Protein AF-0000000075637064 (afdb_homodimer)

Sequence (808 aa):
MSVENQYQNWENNEEIRLFREYLKIPSVHPDVNYDECVEFLRRQASSLDLPVEVYEVNPSKPIVIISWEGTDPSATSIILNSHMDVVPVYPERWTHPPFSAHMDAEGRIYARGSQDMKCVGMQFLGAIRAMKRDGVQLRRTLHVTFVPDEETGGTLGMKDFVGTERFRALNCGFAIDEGYASTDGTFRLCNGERTKRRVYFHISGTPGHGSLLLKDTAGEKARKLIDKLMDFRKSELKKLEDNPGLSLGEVTTVNLTMMSGGVQSNVVPPELMICFDIRVAPDIPVEEFEAQLERWCEESGGGIRLDYGDKDPVVAPTKLDDSNPFWAPFQAALDAMGVQVRIQTMPGNTDILFVRALGIPAVGFSPMNNTPVLLHDHDEYLQADVFLRGIEIYRKVFEGIANVMSVENQYQNWENNEEIRLFREYLKIPSVHPDVNYDECVEFLRRQASSLDLPVEVYEVNPSKPIVIISWEGTDPSATSIILNSHMDVVPVYPERWTHPPFSAHMDAEGRIYARGSQDMKCVGMQFLGAIRAMKRDGVQLRRTLHVTFVPDEETGGTLGMKDFVGTERFRALNCGFAIDEGYASTDGTFRLCNGERTKRRVYFHISGTPGHGSLLLKDTAGEKARKLIDKLMDFRKSELKKLEDNPGLSLGEVTTVNLTMMSGGVQSNVVPPELMICFDIRVAPDIPVEEFEAQLERWCEESGGGIRLDYGDKDPVVAPTKLDDSNPFWAPFQAALDAMGVQVRIQTMPGNTDILFVRALGIPAVGFSPMNNTPVLLHDHDEYLQADVFLRGIEIYRKVFEGIANV

Structure (mmCIF, N/CA/C/O backbone):
data_AF-0000000075637064-model_v1
#
loop_
_entity.id
_entity.type
_entity.pdbx_description
1 polymer 'N-acyl-aliphatic-L-amino acid amidohydrolase'
#
loop_
_atom_site.group_PDB
_atom_site.id
_atom_site.type_symbol
_atom_site.label_atom_id
_atom_site.label_alt_id
_atom_site.label_comp_id
_atom_site.label_asym_id
_atom_site.label_entity_id
_atom_site.label_seq_id
_atom_site.pdbx_PDB_ins_code
_atom_site.Cartn_x
_atom_site.Cartn_y
_atom_site.Cartn_z
_atom_site.occupancy
_atom_site.B_iso_or_equiv
_atom_site.auth_seq_id
_atom_site.auth_comp_id
_atom_site.auth_asym_id
_atom_site.auth_atom_id
_atom_site.pdbx_PDB_model_num
ATOM 1 N N . MET A 1 1 ? 27.109 44.406 8.609 1 58.16 1 MET A N 1
ATOM 2 C CA . MET A 1 1 ? 27.594 43.438 9.57 1 58.16 1 MET A CA 1
ATOM 3 C C . MET A 1 1 ? 28.016 42.156 8.867 1 58.16 1 MET A C 1
ATOM 5 O O . MET A 1 1 ? 27.344 41.688 7.941 1 58.16 1 MET A O 1
ATOM 9 N N . SER A 1 2 ? 29.141 41.594 9.016 1 72.19 2 SER A N 1
ATOM 10 C CA . SER A 1 2 ? 29.625 40.375 8.344 1 72.19 2 SER A CA 1
ATOM 11 C C . SER A 1 2 ? 28.688 39.188 8.602 1 72.19 2 SER A C 1
ATOM 13 O O . SER A 1 2 ? 27.969 39.188 9.594 1 72.19 2 SER A O 1
ATOM 15 N N . VAL A 1 3 ? 28.562 38.438 7.594 1 69.5 3 VAL A N 1
ATOM 16 C CA . VAL A 1 3 ? 27.766 37.219 7.688 1 69.5 3 VAL A CA 1
ATOM 17 C C . VAL A 1 3 ? 28.141 36.469 8.961 1 69.5 3 VAL A C 1
ATOM 19 O O . VAL A 1 3 ? 27.266 35.906 9.633 1 69.5 3 VAL A O 1
ATOM 22 N N . GLU A 1 4 ? 29.328 36.438 9.234 1 78.12 4 GLU A N 1
ATOM 23 C CA . GLU A 1 4 ? 29.812 35.75 10.43 1 78.12 4 GLU A CA 1
ATOM 24 C C . GLU A 1 4 ? 29.328 36.438 11.703 1 78.12 4 GLU A C 1
ATOM 26 O O . GLU A 1 4 ? 28.984 35.781 12.68 1 78.12 4 GLU A O 1
ATOM 31 N N . ASN A 1 5 ? 29.328 37.656 11.602 1 85.06 5 ASN A N 1
ATOM 32 C CA . ASN A 1 5 ? 28.844 38.406 12.758 1 85.06 5 ASN A CA 1
ATOM 33 C C . ASN A 1 5 ? 27.359 38.219 12.992 1 85.06 5 ASN A C 1
ATOM 35 O O . ASN A 1 5 ? 26.906 38.062 14.125 1 85.06 5 ASN A O 1
ATOM 39 N N . GLN A 1 6 ? 26.703 38.125 11.953 1 90.81 6 GLN A N 1
ATOM 40 C CA . GLN A 1 6 ? 25.266 37.906 12.078 1 90.81 6 GLN A CA 1
ATOM 41 C C . GLN A 1 6 ? 24.953 36.531 12.617 1 90.81 6 GLN A C 1
ATOM 43 O O . GLN A 1 6 ? 24.062 36.344 13.453 1 90.81 6 GLN A O 1
ATOM 48 N N . TYR A 1 7 ? 25.703 35.562 12.148 1 93.12 7 TYR A N 1
ATOM 49 C CA . TYR A 1 7 ? 25.531 34.219 12.641 1 93.12 7 TYR A CA 1
ATOM 50 C C . TYR A 1 7 ? 25.75 34.125 14.141 1 93.12 7 TYR A C 1
ATOM 52 O O . TYR A 1 7 ? 25 33.469 14.859 1 93.12 7 TYR A O 1
ATOM 60 N N . GLN A 1 8 ? 26.75 34.719 14.57 1 93.88 8 GLN A N 1
ATOM 61 C CA . GLN A 1 8 ? 27.078 34.719 15.992 1 93.88 8 GLN A CA 1
ATOM 62 C C . GLN A 1 8 ? 25.984 35.406 16.797 1 93.88 8 GLN A C 1
ATOM 64 O O . GLN A 1 8 ? 25.672 35 17.922 1 93.88 8 GLN A O 1
ATOM 69 N N . ASN A 1 9 ? 25.453 36.438 16.234 1 95.75 9 ASN A N 1
ATOM 70 C CA . ASN A 1 9 ? 24.344 37.125 16.891 1 95.75 9 ASN A CA 1
ATOM 71 C C . ASN A 1 9 ? 23.156 36.188 17.078 1 95.75 9 ASN A C 1
ATOM 73 O O . ASN A 1 9 ? 22.516 36.156 18.125 1 95.75 9 ASN A O 1
ATOM 77 N N . TRP A 1 10 ? 22.859 35.438 16.062 1 96.56 10 TRP A N 1
ATOM 78 C CA . TRP A 1 10 ? 21.75 34.469 16.156 1 96.56 10 TRP A CA 1
ATOM 79 C C . TRP A 1 10 ? 22.062 33.375 17.156 1 96.56 10 TRP A C 1
ATOM 81 O O . TRP A 1 10 ? 21.219 33 17.969 1 96.56 10 TRP A O 1
ATOM 91 N N . GLU A 1 11 ? 23.25 32.875 17.062 1 95 11 GLU A N 1
ATOM 92 C CA . GLU A 1 11 ? 23.672 31.812 17.953 1 95 11 GLU A CA 1
ATOM 93 C C . GLU A 1 11 ? 23.594 32.219 19.406 1 95 11 GLU A C 1
ATOM 95 O O . GLU A 1 11 ? 23.297 31.406 20.281 1 95 11 GLU A O 1
ATOM 100 N N . ASN A 1 12 ? 23.844 33.469 19.625 1 96.38 12 ASN A N 1
ATOM 101 C CA . ASN A 1 12 ? 23.891 33.969 21 1 96.38 12 ASN A CA 1
ATOM 102 C C . ASN A 1 12 ? 22.531 34.531 21.453 1 96.38 12 ASN A C 1
ATOM 104 O O . ASN A 1 12 ? 22.359 34.875 22.625 1 96.38 12 ASN A O 1
ATOM 108 N N . ASN A 1 13 ? 21.625 34.594 20.578 1 98 13 ASN A N 1
ATOM 109 C CA . ASN A 1 13 ? 20.297 35.094 20.938 1 98 13 ASN A CA 1
ATOM 110 C C . ASN A 1 13 ? 19.531 34.062 21.766 1 98 13 ASN A C 1
ATOM 112 O O . ASN A 1 13 ? 19.359 32.906 21.359 1 98 13 ASN A O 1
ATOM 116 N N . GLU A 1 14 ? 19.016 34.438 22.891 1 98.12 14 GLU A N 1
ATOM 117 C CA . GLU A 1 14 ? 18.391 33.531 23.844 1 98.12 14 GLU A CA 1
ATOM 118 C C . GLU A 1 14 ? 17.109 32.906 23.266 1 98.12 14 GLU A C 1
ATOM 120 O O . GLU A 1 14 ? 16.828 31.734 23.484 1 98.12 14 GLU A O 1
ATOM 125 N N . GLU A 1 15 ? 16.328 33.719 22.609 1 98.62 15 GLU A N 1
ATOM 126 C CA . GLU A 1 15 ? 15.086 33.219 22.031 1 98.62 15 GLU A CA 1
ATOM 127 C C . GLU A 1 15 ? 15.367 32.125 20.984 1 98.62 15 GLU A C 1
ATOM 129 O O . GLU A 1 15 ? 14.625 31.156 20.875 1 98.62 15 GLU A O 1
ATOM 134 N N . ILE A 1 16 ? 16.406 32.344 20.156 1 98.75 16 ILE A N 1
ATOM 135 C CA . ILE A 1 16 ? 16.781 31.359 19.156 1 98.75 16 ILE A CA 1
ATOM 136 C C . ILE A 1 16 ? 17.281 30.078 19.844 1 98.75 16 ILE A C 1
ATOM 138 O O . ILE A 1 16 ? 16.969 28.969 19.406 1 98.75 16 ILE A O 1
ATOM 142 N N . ARG A 1 17 ? 18 30.234 20.891 1 98.56 17 ARG A N 1
ATOM 143 C CA . ARG A 1 17 ? 18.5 29.078 21.641 1 98.56 17 ARG A CA 1
ATOM 144 C C . ARG A 1 17 ? 17.359 28.25 22.203 1 98.56 17 ARG A C 1
ATOM 146 O O . ARG A 1 17 ? 17.359 27.016 22.094 1 98.56 17 ARG A O 1
ATOM 153 N N . LEU A 1 18 ? 16.422 28.906 22.781 1 98.75 18 LEU A N 1
ATOM 154 C CA . LEU A 1 18 ? 15.266 28.219 23.344 1 98.75 18 LEU A CA 1
ATOM 155 C C . LEU A 1 18 ? 14.461 27.516 22.25 1 98.75 18 LEU A C 1
ATOM 157 O O . LEU A 1 18 ? 14.008 26.391 22.438 1 98.75 18 LEU A O 1
ATOM 161 N N . PHE A 1 19 ? 14.297 28.266 21.156 1 98.75 19 PHE A N 1
ATOM 162 C CA . PHE A 1 19 ? 13.578 27.703 20.016 1 98.75 19 PHE A CA 1
ATOM 163 C C . PHE A 1 19 ? 14.258 26.438 19.531 1 98.75 19 PHE A C 1
ATOM 165 O O . PHE A 1 19 ? 13.602 25.406 19.344 1 98.75 19 PHE A O 1
ATOM 172 N N . ARG A 1 20 ? 15.523 26.438 19.328 1 98.88 20 ARG A N 1
ATOM 173 C CA . ARG A 1 20 ? 16.281 25.297 18.844 1 98.88 20 ARG A CA 1
ATOM 174 C C . ARG A 1 20 ? 16.234 24.141 19.844 1 98.88 20 ARG A C 1
ATOM 176 O O . ARG A 1 20 ? 16.172 22.969 19.453 1 98.88 20 ARG A O 1
ATOM 183 N N . GLU A 1 21 ? 16.297 24.469 21.125 1 98.88 21 GLU A N 1
ATOM 184 C CA . GLU A 1 21 ? 16.188 23.422 22.141 1 98.88 21 GLU A CA 1
ATOM 185 C C . GLU A 1 21 ? 14.867 22.672 22.016 1 98.88 21 GLU A C 1
ATOM 187 O O . GLU A 1 21 ? 14.836 21.453 22.094 1 98.88 21 GLU A O 1
ATOM 192 N N . TYR A 1 22 ? 13.781 23.406 21.859 1 98.88 22 TYR A N 1
ATOM 193 C CA . TYR A 1 22 ? 12.461 22.812 21.734 1 98.88 22 TYR A CA 1
ATOM 194 C C . TYR A 1 22 ? 12.375 21.953 20.469 1 98.88 22 TYR A C 1
ATOM 196 O O . TYR A 1 22 ? 11.797 20.859 20.5 1 98.88 22 TYR A O 1
ATOM 204 N N . LEU A 1 23 ? 12.977 22.406 19.375 1 98.88 23 LEU A N 1
ATOM 205 C CA . LEU A 1 23 ? 12.953 21.719 18.094 1 98.88 23 LEU A CA 1
ATOM 206 C C . LEU A 1 23 ? 13.688 20.391 18.188 1 98.88 23 LEU A C 1
ATOM 208 O O . LEU A 1 23 ? 13.391 19.453 17.422 1 98.88 23 LEU A O 1
ATOM 212 N N . LYS A 1 24 ? 14.602 20.234 19.062 1 98.81 24 LYS A N 1
ATOM 213 C CA . LYS A 1 24 ? 15.406 19.031 19.188 1 98.81 24 LYS A CA 1
ATOM 214 C C . LYS A 1 24 ? 14.617 17.906 19.859 1 98.81 24 LYS A C 1
ATOM 216 O O . LYS A 1 24 ? 15.039 16.75 19.844 1 98.81 24 LYS A O 1
ATOM 221 N N . ILE A 1 25 ? 13.461 18.219 20.438 1 98.75 25 ILE A N 1
ATOM 222 C CA . ILE A 1 25 ? 12.609 17.219 21.047 1 98.75 25 ILE A CA 1
ATOM 223 C C . ILE A 1 25 ? 11.758 16.531 19.984 1 98.75 25 ILE A C 1
ATOM 225 O O . ILE A 1 25 ? 10.875 17.156 19.391 1 98.75 25 ILE A O 1
ATOM 229 N N . PRO A 1 26 ? 11.914 15.281 19.672 1 98 26 PRO A N 1
ATOM 230 C CA . PRO A 1 26 ? 11.188 14.602 18.609 1 98 26 PRO A CA 1
ATOM 231 C C . PRO A 1 26 ? 9.812 14.094 19.062 1 98 26 PRO A C 1
ATOM 233 O O . PRO A 1 26 ? 9.625 12.891 19.234 1 98 26 PRO A O 1
ATOM 236 N N . SER A 1 27 ? 8.844 14.883 19.172 1 98.44 27 SER A N 1
ATOM 237 C CA . SER A 1 27 ? 7.469 14.492 19.484 1 98.44 27 SER A CA 1
ATOM 238 C C . SER A 1 27 ? 6.73 14.008 18.25 1 98.44 27 SER A C 1
ATOM 240 O O . SER A 1 27 ? 5.707 14.578 17.859 1 98.44 27 SER A O 1
ATOM 242 N N . VAL A 1 28 ? 7.121 12.969 17.672 1 98 28 VAL A N 1
ATOM 243 C CA . VAL A 1 28 ? 6.773 12.539 16.312 1 98 28 VAL A CA 1
ATOM 244 C C . VAL A 1 28 ? 5.742 11.414 16.375 1 98 28 VAL A C 1
ATOM 246 O O . VAL A 1 28 ? 5.836 10.523 17.219 1 98 28 VAL A O 1
ATOM 249 N N . HIS A 1 29 ? 4.746 11.523 15.555 1 96.88 29 HIS A N 1
ATOM 250 C CA . HIS A 1 29 ? 3.799 10.422 15.383 1 96.88 29 HIS A CA 1
ATOM 251 C C . HIS A 1 29 ? 4.465 9.227 14.711 1 96.88 29 HIS A C 1
ATOM 253 O O . HIS A 1 29 ? 5.441 9.383 13.977 1 96.88 29 HIS A O 1
ATOM 259 N N . PRO A 1 30 ? 3.934 7.988 14.945 1 94.25 30 PRO A N 1
ATOM 260 C CA . PRO A 1 30 ? 2.688 7.645 15.641 1 94.25 30 PRO A CA 1
ATOM 261 C C . PRO A 1 30 ? 2.883 7.43 17.141 1 94.25 30 PRO A C 1
ATOM 263 O O . PRO A 1 30 ? 1.906 7.387 17.891 1 94.25 30 PRO A O 1
ATOM 266 N N . ASP A 1 31 ? 4.059 7.227 17.578 1 93.81 31 ASP A N 1
ATOM 267 C CA . ASP A 1 31 ? 4.332 6.949 18.984 1 93.81 31 ASP A CA 1
ATOM 268 C C . ASP A 1 31 ? 4.922 8.172 19.688 1 93.81 31 ASP A C 1
ATOM 270 O O . ASP A 1 31 ? 6.062 8.133 20.141 1 93.81 31 ASP A O 1
ATOM 274 N N . VAL A 1 32 ? 4.133 9.133 19.891 1 97.19 32 VAL A N 1
ATOM 275 C CA . VAL A 1 32 ? 4.598 10.406 20.422 1 97.19 32 VAL A CA 1
ATOM 276 C C . VAL A 1 32 ? 4.875 10.281 21.922 1 97.19 32 VAL A C 1
ATOM 278 O O . VAL A 1 32 ? 4.035 9.781 22.672 1 97.19 32 VAL A O 1
ATOM 281 N N . ASN A 1 33 ? 6.012 10.609 22.375 1 97.56 33 ASN A N 1
ATOM 282 C CA . ASN A 1 33 ? 6.352 10.852 23.766 1 97.56 33 ASN A CA 1
ATOM 283 C C . ASN A 1 33 ? 6.441 12.344 24.078 1 97.56 33 ASN A C 1
ATOM 285 O O . ASN A 1 33 ? 7.383 13.016 23.656 1 97.56 33 ASN A O 1
ATOM 289 N N . TYR A 1 34 ? 5.523 12.867 24.875 1 98.56 34 TYR A N 1
ATOM 290 C CA . TYR A 1 34 ? 5.418 14.297 25.125 1 98.56 34 TYR A CA 1
ATOM 291 C C . TYR A 1 34 ? 6.234 14.688 26.359 1 98.56 34 TYR A C 1
ATOM 293 O O . TYR A 1 34 ? 6.305 15.867 26.703 1 98.56 34 TYR A O 1
ATOM 301 N N . ASP A 1 35 ? 6.887 13.773 27.031 1 98.44 35 ASP A N 1
ATOM 302 C CA . ASP A 1 35 ? 7.516 14.016 28.328 1 98.44 35 ASP A CA 1
ATOM 303 C C . ASP A 1 35 ? 8.539 15.148 28.234 1 98.44 35 ASP A C 1
ATOM 305 O O . ASP A 1 35 ? 8.547 16.062 29.062 1 98.44 35 ASP A O 1
ATOM 309 N N . GLU A 1 36 ? 9.336 15.023 27.281 1 98.75 36 GLU A N 1
ATOM 310 C CA . GLU A 1 36 ? 10.391 16.016 27.156 1 98.75 36 GLU A CA 1
ATOM 311 C C . GLU A 1 36 ? 9.812 17.391 26.797 1 98.75 36 GLU A C 1
ATOM 313 O O . GLU A 1 36 ? 10.352 18.422 27.219 1 98.75 36 GLU A O 1
ATOM 318 N N . CYS A 1 37 ? 8.742 17.422 25.984 1 98.88 37 CYS A N 1
ATOM 319 C CA . CYS A 1 37 ? 8.07 18.688 25.719 1 98.88 37 CYS A CA 1
ATOM 320 C C . CYS A 1 37 ? 7.551 19.312 27.016 1 98.88 37 CYS A C 1
ATOM 322 O O . CYS A 1 37 ? 7.754 20.5 27.25 1 98.88 37 CYS A O 1
ATOM 324 N N . VAL A 1 38 ? 6.887 18.516 27.812 1 98.88 38 VAL A N 1
ATOM 325 C CA . VAL A 1 38 ? 6.293 18.984 29.047 1 98.88 38 VAL A CA 1
ATOM 326 C C . VAL A 1 38 ? 7.383 19.516 29.969 1 98.88 38 VAL A C 1
ATOM 328 O O . VAL A 1 38 ? 7.227 20.594 30.562 1 98.88 38 VAL A O 1
ATOM 331 N N . GLU A 1 39 ? 8.438 18.781 30.094 1 98.88 39 GLU A N 1
ATOM 332 C CA . GLU A 1 39 ? 9.555 19.219 30.938 1 98.88 39 GLU A CA 1
ATOM 333 C C . GLU A 1 39 ? 10.117 20.547 30.453 1 98.88 39 GLU A C 1
ATOM 335 O O . GLU A 1 39 ? 10.383 21.438 31.25 1 98.88 39 GLU A O 1
ATOM 340 N N . PHE A 1 40 ? 10.336 20.594 29.203 1 98.88 40 PHE A N 1
ATOM 341 C CA . PHE A 1 40 ? 10.828 21.828 28.594 1 98.88 40 PHE A CA 1
ATOM 342 C C . PHE A 1 40 ? 9.906 23 28.906 1 98.88 40 PHE A C 1
ATOM 344 O O . PHE A 1 40 ? 10.359 24.062 29.328 1 98.88 40 PHE A O 1
ATOM 351 N N . LEU A 1 41 ? 8.633 22.828 28.734 1 98.94 41 LEU A N 1
ATOM 352 C CA . LEU A 1 41 ? 7.648 23.891 28.922 1 98.94 41 LEU A CA 1
ATOM 353 C C . LEU A 1 41 ? 7.535 24.281 30.391 1 98.94 41 LEU A C 1
ATOM 355 O O . LEU A 1 41 ? 7.309 25.453 30.719 1 98.94 41 LEU A O 1
ATOM 359 N N . ARG A 1 42 ? 7.652 23.312 31.281 1 98.81 42 ARG A N 1
ATOM 360 C CA . ARG A 1 42 ? 7.707 23.625 32.688 1 98.81 42 ARG A CA 1
ATOM 361 C C . ARG A 1 42 ? 8.883 24.547 33.031 1 98.81 42 ARG A C 1
ATOM 363 O O . ARG A 1 42 ? 8.742 25.484 33.812 1 98.81 42 ARG A O 1
ATOM 370 N N . ARG A 1 43 ? 9.984 24.234 32.438 1 98.81 43 ARG A N 1
ATOM 371 C CA . ARG A 1 43 ? 11.156 25.078 32.625 1 98.81 43 ARG A CA 1
ATOM 372 C C . ARG A 1 43 ? 10.914 26.484 32.094 1 98.81 43 ARG A C 1
ATOM 374 O O . ARG A 1 43 ? 11.336 27.469 32.688 1 98.81 43 ARG A O 1
ATOM 381 N N . GLN A 1 44 ? 10.281 26.578 30.953 1 98.75 44 GLN A N 1
ATOM 382 C CA . GLN A 1 44 ? 9.953 27.891 30.391 1 98.75 44 GLN A CA 1
ATOM 383 C C . GLN A 1 44 ? 9.055 28.672 31.344 1 98.75 44 GLN A C 1
ATOM 385 O O . GLN A 1 44 ? 9.289 29.859 31.578 1 98.75 44 GLN A O 1
ATOM 390 N N . ALA A 1 45 ? 8 28.062 31.812 1 98.81 45 ALA A N 1
ATOM 391 C CA . ALA A 1 45 ? 7.086 28.703 32.75 1 98.81 45 ALA A CA 1
ATOM 392 C C . ALA A 1 45 ? 7.824 29.203 34 1 98.81 45 ALA A C 1
ATOM 394 O O . ALA A 1 45 ? 7.605 30.312 34.438 1 98.81 45 ALA A O 1
ATOM 395 N N . SER A 1 46 ? 8.672 28.328 34.531 1 98.56 46 SER A N 1
ATOM 396 C CA . SER A 1 46 ? 9.461 28.688 35.688 1 98.56 46 SER A CA 1
ATOM 397 C C . SER A 1 46 ? 10.344 29.891 35.438 1 98.56 46 SER A C 1
ATOM 399 O O . SER A 1 46 ? 10.422 30.812 36.25 1 98.56 46 SER A O 1
ATOM 401 N N . SER A 1 47 ? 11.008 29.859 34.312 1 98.19 47 SER A N 1
ATOM 402 C CA . SER A 1 47 ? 11.898 30.953 33.969 1 98.19 47 SER A CA 1
ATOM 403 C C . SER A 1 47 ? 11.133 32.25 33.812 1 98.19 47 SER A C 1
ATOM 405 O O . SER A 1 47 ? 11.703 33.344 34 1 98.19 47 SER A O 1
ATOM 407 N N . LEU A 1 48 ? 9.844 32.219 33.562 1 98.25 48 LEU A N 1
ATOM 408 C CA . LEU A 1 48 ? 9 33.375 33.406 1 98.25 48 LEU A CA 1
ATOM 409 C C . LEU A 1 48 ? 8.266 33.719 34.688 1 98.25 48 LEU A C 1
ATOM 411 O O . LEU A 1 48 ? 7.555 34.719 34.75 1 98.25 48 LEU A O 1
ATOM 415 N N . ASP A 1 49 ? 8.445 32.938 35.688 1 98.25 49 ASP A N 1
ATOM 416 C CA . ASP A 1 49 ? 7.707 33.031 36.938 1 98.25 49 ASP A CA 1
ATOM 417 C C . ASP A 1 49 ? 6.199 33.062 36.688 1 98.25 49 ASP A C 1
ATOM 419 O O . ASP A 1 49 ? 5.496 33.938 37.156 1 98.25 49 ASP A O 1
ATOM 423 N N . LEU A 1 50 ? 5.77 32.125 35.906 1 98.69 50 LEU A N 1
ATOM 424 C CA . LEU A 1 50 ? 4.352 31.984 35.594 1 98.69 50 LEU A CA 1
ATOM 425 C C . LEU A 1 50 ? 3.844 30.625 36.062 1 98.69 50 LEU A C 1
ATOM 427 O O . LEU A 1 50 ? 4.566 29.625 35.969 1 98.69 50 LEU A O 1
ATOM 431 N N . PRO A 1 51 ? 2.611 30.609 36.531 1 98.5 51 PRO A N 1
ATOM 432 C CA . PRO A 1 51 ? 2.043 29.312 36.844 1 98.5 51 PRO A CA 1
ATOM 433 C C . PRO A 1 51 ? 1.862 28.406 35.625 1 98.5 51 PRO A C 1
ATOM 435 O O . PRO A 1 51 ? 1.514 28.891 34.562 1 98.5 51 PRO A O 1
ATOM 438 N N . VAL A 1 52 ? 2.107 27.094 35.844 1 98.62 52 VAL A N 1
ATOM 439 C CA . VAL A 1 52 ? 1.952 26.094 34.781 1 98.62 52 VAL A CA 1
ATOM 440 C C . VAL A 1 52 ? 1.155 24.906 35.312 1 98.62 52 VAL A C 1
ATOM 442 O O . VAL A 1 52 ? 1.327 24.5 36.469 1 98.62 52 VAL A O 1
ATOM 445 N N . GLU A 1 53 ? 0.261 24.516 34.531 1 98.56 53 GLU A N 1
ATOM 446 C CA . GLU A 1 53 ? -0.542 23.328 34.812 1 98.56 53 GLU A CA 1
ATOM 447 C C . GLU A 1 53 ? -0.445 22.328 33.656 1 98.56 53 GLU A C 1
ATOM 449 O O . GLU A 1 53 ? -0.434 22.703 32.5 1 98.56 53 GLU A O 1
ATOM 454 N N . VAL A 1 54 ? -0.29 21.031 34.031 1 98.5 54 VAL A N 1
ATOM 455 C CA . VAL A 1 54 ? -0.376 19.953 33.031 1 98.5 54 VAL A CA 1
ATOM 456 C C . VAL A 1 54 ? -1.675 19.188 33.25 1 98.5 54 VAL A C 1
ATOM 458 O O . VAL A 1 54 ? -1.874 18.547 34.281 1 98.5 54 VAL A O 1
ATOM 461 N N . TYR A 1 55 ? -2.539 19.266 32.281 1 97.69 55 TYR A N 1
ATOM 462 C CA . TYR A 1 55 ? -3.871 18.672 32.344 1 97.69 55 TYR A CA 1
ATOM 463 C C . TYR A 1 55 ? -4 17.547 31.312 1 97.69 55 TYR A C 1
ATOM 465 O O . TYR A 1 55 ? -3.496 17.656 30.188 1 97.69 55 TYR A O 1
ATOM 473 N N . GLU A 1 56 ? -4.539 16.406 31.719 1 97.25 56 GLU A N 1
ATOM 474 C CA . GLU A 1 56 ? -4.758 15.289 30.797 1 97.25 56 GLU A CA 1
ATOM 475 C C . GLU A 1 56 ? -6.234 14.922 30.719 1 97.25 56 GLU A C 1
ATOM 477 O O . GLU A 1 56 ? -6.824 14.484 31.719 1 97.25 56 GLU A O 1
ATOM 482 N N . VAL A 1 57 ? -6.828 15.195 29.578 1 97.31 57 VAL A N 1
ATOM 483 C CA . VAL A 1 57 ? -8.164 14.672 29.312 1 97.31 57 VAL A CA 1
ATOM 484 C C . VAL A 1 57 ? -8.078 13.188 28.953 1 97.31 57 VAL A C 1
ATOM 486 O O . VAL A 1 57 ? -8.875 12.375 29.438 1 97.31 57 VAL A O 1
ATOM 489 N N . ASN A 1 58 ? -7.148 12.82 28.078 1 97.38 58 ASN A N 1
ATOM 490 C CA . ASN A 1 58 ? -6.84 11.453 27.672 1 97.38 58 ASN A CA 1
ATOM 491 C C . ASN A 1 58 ? -5.461 11.023 28.156 1 97.38 58 ASN A C 1
ATOM 493 O O . ASN A 1 58 ? -4.539 11.836 28.234 1 97.38 58 ASN A O 1
ATOM 497 N N . PRO A 1 59 ? -5.289 9.742 28.453 1 96.88 59 PRO A N 1
ATOM 498 C CA . PRO A 1 59 ? -3.996 9.266 28.953 1 96.88 59 PRO A CA 1
ATOM 499 C C . PRO A 1 59 ? -2.854 9.531 27.984 1 96.88 59 PRO A C 1
ATOM 501 O O . PRO A 1 59 ? -2.998 9.289 26.781 1 96.88 59 PRO A O 1
ATOM 504 N N . SER A 1 60 ? -1.728 10.031 28.5 1 96.81 60 SER A N 1
ATOM 505 C CA . SER A 1 60 ? -0.487 10.258 27.766 1 96.81 60 SER A CA 1
ATOM 506 C C . SER A 1 60 ? -0.656 11.344 26.719 1 96.81 60 SER A C 1
ATOM 508 O O . SER A 1 60 ? 0.077 11.367 25.719 1 96.81 60 SER A O 1
ATOM 510 N N . LYS A 1 61 ? -1.685 12.078 26.875 1 98.25 61 LYS A N 1
ATOM 511 C CA . LYS A 1 61 ? -1.94 13.234 26.031 1 98.25 61 LYS A CA 1
ATOM 512 C C . LYS A 1 61 ? -2.006 14.516 26.844 1 98.25 61 LYS A C 1
ATOM 514 O O . LYS A 1 61 ? -3.078 15.102 27.016 1 98.25 61 LYS A O 1
ATOM 519 N N . PRO A 1 62 ? -0.844 14.992 27.266 1 98.75 62 PRO A N 1
ATOM 520 C CA . PRO A 1 62 ? -0.83 16.141 28.188 1 98.75 62 PRO A CA 1
ATOM 521 C C . PRO A 1 62 ? -1.17 17.453 27.484 1 98.75 62 PRO A C 1
ATOM 523 O O . PRO A 1 62 ? -0.763 17.672 26.328 1 98.75 62 PRO A O 1
ATOM 526 N N . ILE A 1 63 ? -1.914 18.281 28.156 1 98.81 63 ILE A N 1
ATOM 527 C CA . ILE A 1 63 ? -2.146 19.672 27.812 1 98.81 63 ILE A CA 1
ATOM 528 C C . ILE A 1 63 ? -1.442 20.578 28.828 1 98.81 63 ILE A C 1
ATOM 530 O O . ILE A 1 63 ? -1.752 20.547 30.016 1 98.81 63 ILE A O 1
ATOM 534 N N . VAL A 1 64 ? -0.479 21.328 28.375 1 98.94 64 VAL A N 1
ATOM 535 C CA . VAL A 1 64 ? 0.25 22.25 29.234 1 98.94 64 VAL A CA 1
ATOM 536 C C . VAL A 1 64 ? -0.374 23.641 29.141 1 98.94 64 VAL A C 1
ATOM 538 O O . VAL A 1 64 ? -0.572 24.172 28.047 1 98.94 64 VAL A O 1
ATOM 541 N N . ILE A 1 65 ? -0.706 24.234 30.266 1 98.88 65 ILE A N 1
ATOM 542 C CA . ILE A 1 65 ? -1.297 25.562 30.328 1 98.88 65 ILE A CA 1
ATOM 543 C C . ILE A 1 65 ? -0.391 26.5 31.141 1 98.88 65 ILE A C 1
ATOM 545 O O . ILE A 1 65 ? -0.165 26.266 32.312 1 98.88 65 ILE A O 1
ATOM 549 N N . ILE A 1 66 ? 0.177 27.484 30.5 1 98.94 66 ILE A N 1
ATOM 550 C CA . ILE A 1 66 ? 0.942 28.531 31.156 1 98.94 66 ILE A CA 1
ATOM 551 C C . ILE A 1 66 ? 0.127 29.828 31.172 1 98.94 66 ILE A C 1
ATOM 553 O O . ILE A 1 66 ? -0.275 30.328 30.109 1 98.94 66 ILE A O 1
ATOM 557 N N . SER A 1 67 ? -0.091 30.422 32.344 1 98.81 67 SER A N 1
ATOM 558 C CA . SER A 1 67 ? -1.013 31.547 32.438 1 98.81 67 SER A CA 1
ATOM 559 C C . SER A 1 67 ? -0.293 32.812 32.938 1 98.81 67 SER A C 1
ATOM 561 O O . SER A 1 67 ? 0.552 32.75 33.812 1 98.81 67 SER A O 1
ATOM 563 N N . TRP A 1 68 ? -0.529 33.875 32.281 1 98.81 68 TRP A N 1
ATOM 564 C CA . TRP A 1 68 ? -0.13 35.219 32.688 1 98.81 68 TRP A CA 1
ATOM 565 C C . TRP A 1 68 ? -1.349 36.062 33.062 1 98.81 68 TRP A C 1
ATOM 567 O O . TRP A 1 68 ? -2.02 36.594 32.188 1 98.81 68 TRP A O 1
ATOM 577 N N . GLU A 1 69 ? -1.602 36.156 34.375 1 98.25 69 GLU A N 1
ATOM 578 C CA . GLU A 1 69 ? -2.814 36.781 34.875 1 98.25 69 GLU A CA 1
ATOM 579 C C . GLU A 1 69 ? -2.826 38.281 34.562 1 98.25 69 GLU A C 1
ATOM 581 O O . GLU A 1 69 ? -1.82 38.969 34.75 1 98.25 69 GLU A O 1
ATOM 586 N N . GLY A 1 70 ? -3.951 38.75 34.031 1 98.12 70 GLY A N 1
ATOM 587 C CA . GLY A 1 70 ? -4.129 40.188 33.781 1 98.12 70 GLY A CA 1
ATOM 588 C C . GLY A 1 70 ? -4.555 40.969 35 1 98.12 70 GLY A C 1
ATOM 589 O O . GLY A 1 70 ? -4.77 40.375 36.062 1 98.12 70 GLY A O 1
ATOM 590 N N . THR A 1 71 ? -4.676 42.312 34.812 1 98.25 71 THR A N 1
ATOM 591 C CA . THR A 1 71 ? -5.066 43.188 35.906 1 98.25 71 THR A CA 1
ATOM 592 C C . THR A 1 71 ? -6.562 43.062 36.188 1 98.25 71 THR A C 1
ATOM 594 O O . THR A 1 71 ? -7.023 43.438 37.25 1 98.25 71 THR A O 1
ATOM 597 N N . ASP A 1 72 ? -7.371 42.5 35.25 1 98.19 72 ASP A N 1
ATOM 598 C CA . ASP A 1 72 ? -8.781 42.188 35.438 1 98.19 72 ASP A CA 1
ATOM 599 C C . ASP A 1 72 ? -9.047 40.719 35.188 1 98.19 72 ASP A C 1
ATOM 601 O O . ASP A 1 72 ? -9.555 40.344 34.125 1 98.19 72 ASP A O 1
ATOM 605 N N . PRO A 1 73 ? -8.844 39.938 36.125 1 95 73 PRO A N 1
ATOM 606 C CA . PRO A 1 73 ? -8.969 38.469 35.938 1 95 73 PRO A CA 1
ATOM 607 C C . PRO A 1 73 ? -10.398 38.031 35.625 1 95 73 PRO A C 1
ATOM 609 O O . PRO A 1 73 ? -10.633 36.906 35.219 1 95 73 PRO A O 1
ATOM 612 N N . SER A 1 74 ? -11.312 38.906 35.812 1 96.69 74 SER A N 1
ATOM 613 C CA . SER A 1 74 ? -12.703 38.594 35.531 1 96.69 74 SER A CA 1
ATOM 614 C C . SER A 1 74 ? -13.039 38.781 34.062 1 96.69 74 SER A C 1
ATOM 616 O O . SER A 1 74 ? -14.047 38.281 33.562 1 96.69 74 SER A O 1
ATOM 618 N N . ALA A 1 75 ? -12.188 39.531 33.375 1 97.69 75 ALA A N 1
ATOM 619 C CA . ALA A 1 75 ? -12.367 39.688 31.938 1 97.69 75 ALA A CA 1
ATOM 620 C C . ALA A 1 75 ? -12.094 38.375 31.203 1 97.69 75 ALA A C 1
ATOM 622 O O . ALA A 1 75 ? -11.328 37.562 31.688 1 97.69 75 ALA A O 1
ATOM 623 N N . THR A 1 76 ? -12.766 38.219 30.094 1 98.44 76 THR A N 1
ATOM 624 C CA . THR A 1 76 ? -12.453 37.031 29.297 1 98.44 76 THR A CA 1
ATOM 625 C C . THR A 1 76 ? -10.961 36.969 28.953 1 98.44 76 THR A C 1
ATOM 627 O O . THR A 1 76 ? -10.336 38.031 28.766 1 98.44 76 THR A O 1
ATOM 630 N N . SER A 1 77 ? -10.453 35.812 28.859 1 98.69 77 SER A N 1
ATOM 631 C CA . SER A 1 77 ? -9.031 35.625 28.594 1 98.69 77 SER A CA 1
ATOM 632 C C . SER A 1 77 ? -8.766 35.469 27.094 1 98.69 77 SER A C 1
ATOM 634 O O . SER A 1 77 ? -9.703 35.438 26.297 1 98.69 77 SER A O 1
ATOM 636 N N . ILE A 1 78 ? -7.535 35.438 26.766 1 98.75 78 ILE A N 1
ATOM 637 C CA . ILE A 1 78 ? -7.051 35.125 25.438 1 98.75 78 ILE A CA 1
ATOM 638 C C . ILE A 1 78 ? -6.238 33.844 25.469 1 98.75 78 ILE A C 1
ATOM 640 O O . ILE A 1 78 ? -5.312 33.688 26.281 1 98.75 78 ILE A O 1
ATOM 644 N N . ILE A 1 79 ? -6.594 32.906 24.609 1 98.81 79 ILE A N 1
ATOM 645 C CA . ILE A 1 79 ? -5.852 31.656 24.531 1 98.81 79 ILE A CA 1
ATOM 646 C C . ILE A 1 79 ? -4.906 31.688 23.328 1 98.81 79 ILE A C 1
ATOM 648 O O . ILE A 1 79 ? -5.324 31.984 22.219 1 98.81 79 ILE A O 1
ATOM 652 N N . LEU A 1 80 ? -3.652 31.484 23.594 1 98.88 80 LEU A N 1
ATOM 653 C CA . LEU A 1 80 ? -2.598 31.297 22.609 1 98.88 80 LEU A CA 1
ATOM 654 C C . LEU A 1 80 ? -2.207 29.828 22.5 1 98.88 80 LEU A C 1
ATOM 656 O O . LEU A 1 80 ? -1.509 29.297 23.375 1 98.88 80 LEU A O 1
ATOM 660 N N . ASN A 1 81 ? -2.592 29.219 21.359 1 98.81 81 ASN A N 1
ATOM 661 C CA . ASN A 1 81 ? -2.496 27.766 21.297 1 98.81 81 ASN A CA 1
ATOM 662 C C . ASN A 1 81 ? -1.387 27.297 20.359 1 98.81 81 ASN A C 1
ATOM 664 O O . ASN A 1 81 ? -1.197 27.891 19.297 1 98.81 81 ASN A O 1
ATOM 668 N N . SER A 1 82 ? -0.668 26.312 20.75 1 98.75 82 SER A N 1
ATOM 669 C CA . SER A 1 82 ? 0.331 25.609 19.938 1 98.75 82 SER A CA 1
ATOM 670 C C . SER A 1 82 ? 0.299 24.109 20.188 1 98.75 82 SER A C 1
ATOM 672 O O . SER A 1 82 ? 0.193 23.672 21.328 1 98.75 82 SER A O 1
ATOM 674 N N . HIS A 1 83 ? 0.3 23.328 19.125 1 98.75 83 HIS A N 1
ATOM 675 C CA . HIS A 1 83 ? 0.41 21.891 19.375 1 98.75 83 HIS A CA 1
ATOM 676 C C . HIS A 1 83 ? 1.869 21.469 19.484 1 98.75 83 HIS A C 1
ATOM 678 O O . HIS A 1 83 ? 2.762 22.156 18.984 1 98.75 83 HIS A O 1
ATOM 684 N N . MET A 1 84 ? 2.068 20.312 20.156 1 98.81 84 MET A N 1
ATOM 685 C CA . MET A 1 84 ? 3.42 19.875 20.484 1 98.81 84 MET A CA 1
ATOM 686 C C . MET A 1 84 ? 3.898 18.812 19.484 1 98.81 84 MET A C 1
ATOM 688 O O . MET A 1 84 ? 5.102 18.672 19.266 1 98.81 84 MET A O 1
ATOM 692 N N . ASP A 1 85 ? 2.965 18.047 18.906 1 98.62 85 ASP A N 1
ATOM 693 C CA . ASP A 1 85 ? 3.307 16.906 18.062 1 98.62 85 ASP A CA 1
ATOM 694 C C . ASP A 1 85 ? 3.713 17.359 16.672 1 98.62 85 ASP A C 1
ATOM 696 O O . ASP A 1 85 ? 3.367 18.469 16.234 1 98.62 85 ASP A O 1
ATOM 700 N N . VAL A 1 86 ? 4.488 16.547 16.047 1 98.56 86 VAL A N 1
ATOM 701 C CA . VAL A 1 86 ? 4.879 16.766 14.656 1 98.56 86 VAL A CA 1
ATOM 702 C C . VAL A 1 86 ? 4.652 15.484 13.852 1 98.56 86 VAL A C 1
ATOM 704 O O . VAL A 1 86 ? 4.422 14.414 14.422 1 98.56 86 VAL A O 1
ATOM 707 N N . VAL A 1 87 ? 4.652 15.602 12.539 1 98.31 87 VAL A N 1
ATOM 708 C CA . VAL A 1 87 ? 4.402 14.469 11.656 1 98.31 87 VAL A CA 1
ATOM 709 C C . VAL A 1 87 ? 5.691 13.672 11.461 1 98.31 87 VAL A C 1
ATOM 711 O O . VAL A 1 87 ? 6.785 14.164 11.734 1 98.31 87 VAL A O 1
ATOM 714 N N . PRO A 1 88 ? 5.559 12.438 10.977 1 97.5 88 PRO A N 1
ATOM 715 C CA . PRO A 1 88 ? 6.738 11.609 10.734 1 97.5 88 PRO A CA 1
ATOM 716 C C . PRO A 1 88 ? 7.684 12.211 9.695 1 97.5 88 PRO A C 1
ATOM 718 O O . PRO A 1 88 ? 7.293 13.109 8.945 1 97.5 88 PRO A O 1
ATOM 721 N N . VAL A 1 89 ? 8.914 11.734 9.742 1 96.69 89 VAL A N 1
ATOM 722 C CA . VAL A 1 89 ? 9.945 12.211 8.836 1 96.69 89 VAL A CA 1
ATOM 723 C C . VAL A 1 89 ? 10.562 11.039 8.086 1 96.69 89 VAL A C 1
ATOM 725 O O . VAL A 1 89 ? 10.461 9.891 8.523 1 96.69 89 VAL A O 1
ATOM 728 N N . TYR A 1 90 ? 11.07 11.367 6.906 1 95.44 90 TYR A N 1
ATOM 729 C CA . TYR A 1 90 ? 11.992 10.492 6.191 1 95.44 90 TYR A CA 1
ATOM 730 C C . TYR A 1 90 ? 13.43 10.969 6.352 1 95.44 90 TYR A C 1
ATOM 732 O O . TYR A 1 90 ? 13.938 11.719 5.516 1 95.44 90 TYR A O 1
ATOM 740 N N . PRO A 1 91 ? 14.109 10.414 7.344 1 96.62 91 PRO A N 1
ATOM 741 C CA . PRO A 1 91 ? 15.406 10.984 7.699 1 96.62 91 PRO A CA 1
ATOM 742 C C . PRO A 1 91 ? 16.406 10.969 6.539 1 96.62 91 PRO A C 1
ATOM 744 O O . PRO A 1 91 ? 17.188 11.898 6.391 1 96.62 91 PRO A O 1
ATOM 747 N N . GLU A 1 92 ? 16.297 9.93 5.75 1 95 92 GLU A N 1
ATOM 748 C CA . GLU A 1 92 ? 17.234 9.75 4.66 1 95 92 GLU A CA 1
ATOM 749 C C . GLU A 1 92 ? 17.047 10.812 3.584 1 95 92 GLU A C 1
ATOM 751 O O . GLU A 1 92 ? 17.922 11.008 2.73 1 95 92 GLU A O 1
ATOM 756 N N . ARG A 1 93 ? 15.984 11.562 3.648 1 95.75 93 ARG A N 1
ATOM 757 C CA . ARG A 1 93 ? 15.695 12.578 2.641 1 95.75 93 ARG A CA 1
ATOM 758 C C . ARG A 1 93 ? 16.047 13.969 3.154 1 95.75 93 ARG A C 1
ATOM 760 O O . ARG A 1 93 ? 15.859 14.961 2.447 1 95.75 93 ARG A O 1
ATOM 767 N N . TRP A 1 94 ? 16.547 14.094 4.355 1 97.81 94 TRP A N 1
ATOM 768 C CA . TRP A 1 94 ? 16.906 15.375 4.961 1 97.81 94 TRP A CA 1
ATOM 769 C C . TRP A 1 94 ? 18.391 15.656 4.789 1 97.81 94 TRP A C 1
ATOM 771 O O . TRP A 1 94 ? 19.219 14.758 4.906 1 97.81 94 TRP A O 1
ATOM 781 N N . THR A 1 95 ? 18.703 16.922 4.527 1 97.56 95 THR A N 1
ATOM 782 C CA . THR A 1 95 ? 20.094 17.359 4.438 1 97.56 95 THR A CA 1
ATOM 783 C C . THR A 1 95 ? 20.734 17.359 5.816 1 97.56 95 THR A C 1
ATOM 785 O O . THR A 1 95 ? 21.922 17.062 5.949 1 97.56 95 THR A O 1
ATOM 788 N N . HIS A 1 96 ? 19.984 17.828 6.793 1 97.81 96 HIS A N 1
ATOM 789 C CA . HIS A 1 96 ? 20.344 17.781 8.203 1 97.81 96 HIS A CA 1
ATOM 790 C C . HIS A 1 96 ? 19.375 16.922 8.992 1 97.81 96 HIS A C 1
ATOM 792 O O . HIS A 1 96 ? 18.188 16.859 8.664 1 97.81 96 HIS A O 1
ATOM 798 N N . PRO A 1 97 ? 19.906 16.219 10.023 1 98 97 PRO A N 1
ATOM 799 C CA . PRO A 1 97 ? 18.953 15.406 10.789 1 98 97 PRO A CA 1
ATOM 800 C C . PRO A 1 97 ? 17.719 16.188 11.203 1 98 97 PRO A C 1
ATOM 802 O O . PRO A 1 97 ? 17.828 17.328 11.672 1 98 97 PRO A O 1
ATOM 805 N N . PRO A 1 98 ? 16.578 15.617 11.039 1 98.44 98 PRO A N 1
ATOM 806 C CA . PRO A 1 98 ? 15.312 16.344 11.148 1 98.44 98 PRO A CA 1
ATOM 807 C C . PRO A 1 98 ? 15.102 16.969 12.523 1 98.44 98 PRO A C 1
ATOM 809 O O . PRO A 1 98 ? 14.266 17.859 12.688 1 98.44 98 PRO A O 1
ATOM 812 N N . PHE A 1 99 ? 15.867 16.562 13.57 1 98.56 99 PHE A N 1
ATOM 813 C CA . PHE A 1 99 ? 15.656 17.078 14.914 1 98.56 99 PHE A CA 1
ATOM 814 C C . PHE A 1 99 ? 16.953 17.625 15.492 1 98.56 99 PHE A C 1
ATOM 816 O O . PHE A 1 99 ? 17.125 17.672 16.719 1 98.56 99 PHE A O 1
ATOM 823 N N . SER A 1 100 ? 17.844 18.047 14.625 1 98.56 100 SER A N 1
ATOM 824 C CA . SER A 1 100 ? 19.109 18.609 15.086 1 98.56 100 SER A CA 1
ATOM 825 C C . SER A 1 100 ? 18.984 20.109 15.32 1 98.56 100 SER A C 1
ATOM 827 O O . SER A 1 100 ? 19.844 20.719 15.969 1 98.56 100 SER A O 1
ATOM 829 N N . ALA A 1 101 ? 18 20.703 14.75 1 98.69 101 ALA A N 1
ATOM 830 C CA . ALA A 1 101 ? 17.828 22.156 14.781 1 98.69 101 ALA A CA 1
ATOM 831 C C . ALA A 1 101 ? 19.062 22.859 14.266 1 98.69 101 ALA A C 1
ATOM 833 O O . ALA A 1 101 ? 19.5 23.875 14.836 1 98.69 101 ALA A O 1
ATOM 834 N N . HIS A 1 102 ? 19.609 22.312 13.25 1 98.5 102 HIS A N 1
ATOM 835 C CA . HIS A 1 102 ? 20.797 22.906 12.633 1 98.5 102 HIS A CA 1
ATOM 836 C C . HIS A 1 102 ? 20.5 24.297 12.086 1 98.5 102 HIS A C 1
ATOM 838 O O . HIS A 1 102 ? 19.484 24.5 11.398 1 98.5 102 HIS A O 1
ATOM 844 N N . MET A 1 103 ? 21.312 25.25 12.406 1 98.56 103 MET A N 1
ATOM 845 C CA . MET A 1 103 ? 21.234 26.578 11.82 1 98.56 103 MET A CA 1
ATOM 846 C C . MET A 1 103 ? 22.406 26.844 10.875 1 98.56 103 MET A C 1
ATOM 848 O O . MET A 1 103 ? 23.562 26.734 11.281 1 98.56 103 MET A O 1
ATOM 852 N N . ASP A 1 104 ? 22.094 27.125 9.68 1 97.5 104 ASP A N 1
ATOM 853 C CA . ASP A 1 104 ? 23.188 27.344 8.734 1 97.5 104 ASP A CA 1
ATOM 854 C C . ASP A 1 104 ? 23.641 28.812 8.766 1 97.5 104 ASP A C 1
ATOM 856 O O . ASP A 1 104 ? 23.156 29.594 9.586 1 97.5 104 ASP A O 1
ATOM 860 N N . ALA A 1 105 ? 24.547 29.188 7.871 1 95.75 105 ALA A N 1
ATOM 861 C CA . ALA A 1 105 ? 25.188 30.5 7.891 1 95.75 105 ALA A CA 1
ATOM 862 C C . ALA A 1 105 ? 24.203 31.609 7.531 1 95.75 105 ALA A C 1
ATOM 864 O O . ALA A 1 105 ? 24.375 32.75 7.926 1 95.75 105 ALA A O 1
ATOM 865 N N . GLU A 1 106 ? 23.156 31.219 6.82 1 95.88 106 GLU A N 1
ATOM 866 C CA . GLU A 1 106 ? 22.156 32.188 6.41 1 95.88 106 GLU A CA 1
ATOM 867 C C . GLU A 1 106 ? 21.062 32.312 7.457 1 95.88 106 GLU A C 1
ATOM 869 O O . GLU A 1 106 ? 20.141 33.125 7.309 1 95.88 106 GLU A O 1
ATOM 874 N N . GLY A 1 107 ? 21.109 31.609 8.523 1 97.88 107 GLY A N 1
ATOM 875 C CA . GLY A 1 107 ? 20.156 31.703 9.617 1 97.88 107 GLY A CA 1
ATOM 876 C C . GLY A 1 107 ? 18.969 30.766 9.461 1 97.88 107 GLY A C 1
ATOM 877 O O . GLY A 1 107 ? 17.984 30.875 10.195 1 97.88 107 GLY A O 1
ATOM 878 N N . ARG A 1 108 ? 19.094 29.922 8.445 1 98.31 108 ARG A N 1
ATOM 879 C CA . ARG A 1 108 ? 18.016 28.922 8.312 1 98.31 108 ARG A CA 1
ATOM 880 C C . ARG A 1 108 ? 18.109 27.859 9.398 1 98.31 108 ARG A C 1
ATOM 882 O O . ARG A 1 108 ? 19.125 27.172 9.516 1 98.31 108 ARG A O 1
ATOM 889 N N . ILE A 1 109 ? 17.016 27.625 10.211 1 98.88 109 ILE A N 1
ATOM 890 C CA . ILE A 1 109 ? 16.969 26.625 11.266 1 98.88 109 ILE A CA 1
ATOM 891 C C . ILE A 1 109 ? 16.156 25.422 10.797 1 98.88 109 ILE A C 1
ATOM 893 O O . ILE A 1 109 ? 14.93 25.469 10.727 1 98.88 109 ILE A O 1
ATOM 897 N N . TYR A 1 110 ? 16.875 24.344 10.578 1 98.75 110 TYR A N 1
ATOM 898 C CA . TYR A 1 110 ? 16.281 23.141 9.992 1 98.75 110 TYR A CA 1
ATOM 899 C C . TYR A 1 110 ? 15.805 22.188 11.078 1 98.75 110 TYR A C 1
ATOM 901 O O . TYR A 1 110 ? 16.609 21.719 11.891 1 98.75 110 TYR A O 1
ATOM 909 N N . ALA A 1 111 ? 14.523 21.891 11.062 1 98.81 111 ALA A N 1
ATOM 910 C CA . ALA A 1 111 ? 13.945 20.859 11.922 1 98.81 111 ALA A CA 1
ATOM 911 C C . ALA A 1 111 ? 12.469 20.625 11.586 1 98.81 111 ALA A C 1
ATOM 913 O O . ALA A 1 111 ? 11.773 21.562 11.18 1 98.81 111 ALA A O 1
ATOM 914 N N . ARG A 1 112 ? 12.023 19.359 11.719 1 98.69 112 ARG A N 1
ATOM 915 C CA . ARG A 1 112 ? 10.578 19.141 11.758 1 98.69 112 ARG A CA 1
ATOM 916 C C . ARG A 1 112 ? 9.93 19.922 12.891 1 98.69 112 ARG A C 1
ATOM 918 O O . ARG A 1 112 ? 10.367 19.828 14.039 1 98.69 112 ARG A O 1
ATOM 925 N N . GLY A 1 113 ? 8.969 20.797 12.586 1 98.31 113 GLY A N 1
ATOM 926 C CA . GLY A 1 113 ? 8.328 21.641 13.578 1 98.31 113 GLY A CA 1
ATOM 927 C C . GLY A 1 113 ? 8.781 23.094 13.508 1 98.31 113 GLY A C 1
ATOM 928 O O . GLY A 1 113 ? 8.188 23.969 14.156 1 98.31 113 GLY A O 1
ATOM 929 N N . SER A 1 114 ? 9.781 23.359 12.688 1 98.75 114 SER A N 1
ATOM 930 C CA . SER A 1 114 ? 10.289 24.734 12.609 1 98.75 114 SER A CA 1
ATOM 931 C C . SER A 1 114 ? 9.234 25.688 12.055 1 98.75 114 SER A C 1
ATOM 933 O O . SER A 1 114 ? 9.188 26.859 12.445 1 98.75 114 SER A O 1
ATOM 935 N N . GLN A 1 115 ? 8.359 25.172 11.172 1 98.38 115 GLN A N 1
ATOM 936 C CA . GLN A 1 115 ? 7.246 25.969 10.672 1 98.38 115 GLN A CA 1
ATOM 937 C C . GLN A 1 115 ? 5.926 25.516 11.281 1 98.38 115 GLN A C 1
ATOM 939 O O . GLN A 1 115 ? 5.047 26.344 11.547 1 98.38 115 GLN A O 1
ATOM 944 N N . ASP A 1 116 ? 5.691 24.297 11.578 1 97.69 116 ASP A N 1
ATOM 945 C CA . ASP A 1 116 ? 4.414 23.688 11.938 1 97.69 116 ASP A CA 1
ATOM 946 C C . ASP A 1 116 ? 4.559 22.781 13.164 1 97.69 116 ASP A C 1
ATOM 948 O O . ASP A 1 116 ? 4.801 21.578 13.031 1 97.69 116 ASP A O 1
ATOM 952 N N . MET A 1 117 ? 4.461 23.25 14.312 1 97.75 117 MET A N 1
ATOM 953 C CA . MET A 1 117 ? 4.293 24.688 14.547 1 97.75 117 MET A CA 1
ATOM 954 C C . MET A 1 117 ? 4.992 25.109 15.828 1 97.75 117 MET A C 1
ATOM 956 O O . MET A 1 117 ? 4.535 26.031 16.516 1 97.75 117 MET A O 1
ATOM 960 N N . LYS A 1 118 ? 6.074 24.391 16.172 1 98.69 118 LYS A N 1
ATOM 961 C CA . LYS A 1 118 ? 6.738 24.672 17.438 1 98.69 118 LYS A CA 1
ATOM 962 C C . LYS A 1 118 ? 7.234 26.125 17.484 1 98.69 118 LYS A C 1
ATOM 964 O O . LYS A 1 118 ? 7.398 26.688 18.578 1 98.69 118 LYS A O 1
ATOM 969 N N . CYS A 1 119 ? 7.477 26.766 16.328 1 98.75 119 CYS A N 1
ATOM 970 C CA . CYS A 1 119 ? 7.887 28.156 16.266 1 98.75 119 CYS A CA 1
ATOM 971 C C . CYS A 1 119 ? 6.848 29.062 16.922 1 98.75 119 CYS A C 1
ATOM 973 O O . CYS A 1 119 ? 7.203 30 17.656 1 98.75 119 CYS A O 1
ATOM 975 N N . VAL A 1 120 ? 5.562 28.766 16.75 1 98.62 120 VAL A N 1
ATOM 976 C CA . VAL A 1 120 ? 4.465 29.625 17.203 1 98.62 120 VAL A CA 1
ATOM 977 C C . VAL A 1 120 ? 4.426 29.641 18.719 1 98.62 120 VAL A C 1
ATOM 979 O O . VAL A 1 120 ? 4.375 30.719 19.328 1 98.62 120 VAL A O 1
ATOM 982 N N . GLY A 1 121 ? 4.477 28.469 19.328 1 98.75 121 GLY A N 1
ATOM 983 C CA . GLY A 1 121 ? 4.512 28.406 20.781 1 98.75 121 GLY A CA 1
ATOM 984 C C . GLY A 1 121 ? 5.684 29.156 21.391 1 98.75 121 GLY A C 1
ATOM 985 O O . GLY A 1 121 ? 5.527 29.859 22.375 1 98.75 121 GLY A O 1
ATOM 986 N N . MET A 1 122 ? 6.789 29 20.797 1 98.81 122 MET A N 1
ATOM 987 C CA . MET A 1 122 ? 7.992 29.656 21.297 1 98.81 122 MET A CA 1
ATOM 988 C C . MET A 1 122 ? 7.906 31.156 21.109 1 98.81 122 MET A C 1
ATOM 990 O O . MET A 1 122 ? 8.406 31.922 21.922 1 98.81 122 MET A O 1
ATOM 994 N N . GLN A 1 123 ? 7.34 31.578 19.984 1 98.88 123 GLN A N 1
ATOM 995 C CA . GLN A 1 123 ? 7.156 33 19.75 1 98.88 123 GLN A CA 1
ATOM 996 C C . GLN A 1 123 ? 6.176 33.594 20.766 1 98.88 123 GLN A C 1
ATOM 998 O O . GLN A 1 123 ? 6.355 34.75 21.203 1 98.88 123 GLN A O 1
ATOM 1003 N N . PHE A 1 124 ? 5.074 32.875 21.094 1 98.88 124 PHE A N 1
ATOM 1004 C CA . PHE A 1 124 ? 4.16 33.312 22.141 1 98.88 124 PHE A CA 1
ATOM 1005 C C . PHE A 1 124 ? 4.91 33.594 23.438 1 98.88 124 PHE A C 1
ATOM 1007 O O . PHE A 1 124 ? 4.789 34.688 24.016 1 98.88 124 PHE A O 1
ATOM 1014 N N . LEU A 1 125 ? 5.715 32.625 23.875 1 98.88 125 LEU A N 1
ATOM 1015 C CA . LEU A 1 125 ? 6.461 32.75 25.125 1 98.88 125 LEU A CA 1
ATOM 1016 C C . LEU A 1 125 ? 7.508 33.844 25.031 1 98.88 125 LEU A C 1
ATOM 1018 O O . LEU A 1 125 ? 7.754 34.562 26 1 98.88 125 LEU A O 1
ATOM 1022 N N . GLY A 1 126 ? 8.148 33.969 23.875 1 98.88 126 GLY A N 1
ATOM 1023 C CA . GLY A 1 126 ? 9.094 35.031 23.656 1 98.88 126 GLY A CA 1
ATOM 1024 C C . GLY A 1 126 ? 8.477 36.406 23.781 1 98.88 126 GLY A C 1
ATOM 1025 O O . GLY A 1 126 ? 9.078 37.312 24.375 1 98.88 126 GLY A O 1
ATOM 1026 N N . ALA A 1 127 ? 7.309 36.594 23.219 1 98.88 127 ALA A N 1
ATOM 1027 C CA . ALA A 1 127 ? 6.594 37.844 23.344 1 98.88 127 ALA A CA 1
ATOM 1028 C C . ALA A 1 127 ? 6.262 38.156 24.797 1 98.88 127 ALA A C 1
ATOM 1030 O O . ALA A 1 127 ? 6.43 39.281 25.25 1 98.88 127 ALA A O 1
ATOM 1031 N N . ILE A 1 128 ? 5.766 37.188 25.516 1 98.88 128 ILE A N 1
ATOM 1032 C CA . ILE A 1 128 ? 5.426 37.344 26.922 1 98.88 128 ILE A CA 1
ATOM 1033 C C . ILE A 1 128 ? 6.684 37.719 27.719 1 98.88 128 ILE A C 1
ATOM 1035 O O . ILE A 1 128 ? 6.664 38.625 28.562 1 98.88 128 ILE A O 1
ATOM 1039 N N . ARG A 1 129 ? 7.77 36.969 27.438 1 98.69 129 ARG A N 1
ATOM 1040 C CA . ARG A 1 129 ? 9.031 37.25 28.109 1 98.69 129 ARG A CA 1
ATOM 1041 C C . ARG A 1 129 ? 9.469 38.688 27.891 1 98.69 129 ARG A C 1
ATOM 1043 O O . ARG A 1 129 ? 9.883 39.344 28.844 1 98.69 129 ARG A O 1
ATOM 1050 N N . ALA A 1 130 ? 9.422 39.125 26.719 1 98.62 130 ALA A N 1
ATOM 1051 C CA . ALA A 1 130 ? 9.797 40.5 26.391 1 98.62 130 ALA A CA 1
ATOM 1052 C C . ALA A 1 130 ? 8.914 41.5 27.125 1 98.62 130 ALA A C 1
ATOM 1054 O O . ALA A 1 130 ? 9.398 42.5 27.656 1 98.62 130 ALA A O 1
ATOM 1055 N N . MET A 1 131 ? 7.613 41.281 27.156 1 98.62 131 MET A N 1
ATOM 1056 C CA . MET A 1 131 ? 6.672 42.188 27.797 1 98.62 131 MET A CA 1
ATOM 1057 C C . MET A 1 131 ? 6.898 42.219 29.312 1 98.62 131 MET A C 1
ATOM 1059 O O . MET A 1 131 ? 6.879 43.281 29.922 1 98.62 131 MET A O 1
ATOM 1063 N N . LYS A 1 132 ? 7.117 41.094 29.859 1 98 132 LYS A N 1
ATOM 1064 C CA . LYS A 1 132 ? 7.395 41.031 31.297 1 98 132 LYS A CA 1
ATOM 1065 C C . LYS A 1 132 ? 8.688 41.781 31.641 1 98 132 LYS A C 1
ATOM 1067 O O . LYS A 1 132 ? 8.742 42.531 32.594 1 98 132 LYS A O 1
ATOM 1072 N N . ARG A 1 133 ? 9.656 41.5 30.859 1 97.5 133 ARG A N 1
ATOM 1073 C CA . ARG A 1 133 ? 10.938 42.188 31.047 1 97.5 133 ARG A CA 1
ATOM 1074 C C . ARG A 1 133 ? 10.766 43.688 31.031 1 97.5 133 ARG A C 1
ATOM 1076 O O . ARG A 1 133 ? 11.422 44.406 31.797 1 97.5 133 ARG A O 1
ATOM 1083 N N . ASP A 1 134 ? 9.852 44.156 30.234 1 98.06 134 ASP A N 1
ATOM 1084 C CA . ASP A 1 134 ? 9.656 45.594 30.047 1 98.06 134 ASP A CA 1
ATOM 1085 C C . ASP A 1 134 ? 8.617 46.156 31.016 1 98.06 134 ASP A C 1
ATOM 1087 O O . ASP A 1 134 ? 8.227 47.312 30.922 1 98.06 134 ASP A O 1
ATOM 1091 N N . GLY A 1 135 ? 8.039 45.344 31.844 1 97.5 135 GLY A N 1
ATOM 1092 C CA . GLY A 1 135 ? 7.121 45.781 32.875 1 97.5 135 GLY A CA 1
ATOM 1093 C C . GLY A 1 135 ? 5.707 45.969 32.375 1 97.5 135 GLY A C 1
ATOM 1094 O O . GLY A 1 135 ? 4.922 46.688 33 1 97.5 135 GLY A O 1
ATOM 1095 N N . VAL A 1 136 ? 5.395 45.344 31.281 1 97.69 136 VAL A N 1
ATOM 1096 C CA . VAL A 1 136 ? 4.059 45.5 30.703 1 97.69 136 VAL A CA 1
ATOM 1097 C C . VAL A 1 136 ? 3.055 44.688 31.531 1 97.69 136 VAL A C 1
ATOM 1099 O O . VAL A 1 136 ? 3.354 43.594 32 1 97.69 136 VAL A O 1
ATOM 1102 N N . GLN A 1 137 ? 1.909 45.312 31.766 1 97 137 GLN A N 1
ATOM 1103 C CA . GLN A 1 137 ? 0.756 44.656 32.344 1 97 137 GLN A CA 1
ATOM 1104 C C . GLN A 1 137 ? -0.43 44.656 31.391 1 97 137 GLN A C 1
ATOM 1106 O O . GLN A 1 137 ? -0.718 45.656 30.766 1 97 137 GLN A O 1
ATOM 1111 N N . LEU A 1 138 ? -1.022 43.594 31.328 1 98.5 138 LEU A N 1
ATOM 1112 C CA . LEU A 1 138 ? -2.186 43.469 30.453 1 98.5 138 LEU A CA 1
ATOM 1113 C C . LEU A 1 138 ? -3.471 43.406 31.266 1 98.5 138 LEU A C 1
ATOM 1115 O O . LEU A 1 138 ? -3.463 42.906 32.406 1 98.5 138 LEU A O 1
ATOM 1119 N N . ARG A 1 139 ? -4.52 43.875 30.688 1 98.44 139 ARG A N 1
ATOM 1120 C CA . ARG A 1 139 ? -5.812 43.812 31.375 1 98.44 139 ARG A CA 1
ATOM 1121 C C . ARG A 1 139 ? -6.316 42.375 31.438 1 98.44 139 ARG A C 1
ATOM 1123 O O . ARG A 1 139 ? -6.691 41.875 32.5 1 98.44 139 ARG A O 1
ATOM 1130 N N . ARG A 1 140 ? -6.281 41.75 30.312 1 98.62 140 ARG A N 1
ATOM 1131 C CA . ARG A 1 140 ? -6.828 40.375 30.219 1 98.62 140 ARG A CA 1
ATOM 1132 C C . ARG A 1 140 ? -5.746 39.344 30.469 1 98.62 140 ARG A C 1
ATOM 1134 O O . ARG A 1 140 ? -4.578 39.562 30.141 1 98.62 140 ARG A O 1
ATOM 1141 N N . THR A 1 141 ? -6.145 38.188 31.016 1 98.75 141 THR A N 1
ATOM 1142 C CA . THR A 1 141 ? -5.258 37.062 31.219 1 98.75 141 THR A CA 1
ATOM 1143 C C . THR A 1 141 ? -4.918 36.375 29.891 1 98.75 141 THR A C 1
ATOM 1145 O O . THR A 1 141 ? -5.785 36.219 29.031 1 98.75 141 THR A O 1
ATOM 1148 N N . LEU A 1 142 ? -3.67 36.094 29.719 1 98.81 142 LEU A N 1
ATOM 1149 C CA . LEU A 1 142 ? -3.232 35.25 28.609 1 98.81 142 LEU A CA 1
ATOM 1150 C C . LEU A 1 142 ? -3.002 33.812 29.094 1 98.81 142 LEU A C 1
ATOM 1152 O O . LEU A 1 142 ? -2.344 33.594 30.109 1 98.81 142 LEU A O 1
ATOM 1156 N N . HIS A 1 143 ? -3.588 32.844 28.406 1 98.88 143 HIS A N 1
ATOM 1157 C CA . HIS A 1 143 ? -3.248 31.438 28.594 1 98.88 143 HIS A CA 1
ATOM 1158 C C . HIS A 1 143 ? -2.514 30.891 27.359 1 98.88 143 HIS A C 1
ATOM 1160 O O . HIS A 1 143 ? -3.068 30.859 26.266 1 98.88 143 HIS A O 1
ATOM 1166 N N . VAL A 1 144 ? -1.28 30.484 27.547 1 98.94 144 VAL A N 1
ATOM 1167 C CA . VAL A 1 144 ? -0.586 29.75 26.5 1 98.94 144 VAL A CA 1
ATOM 1168 C C . VAL A 1 144 ? -0.813 28.25 26.672 1 98.94 144 VAL A C 1
ATOM 1170 O O . VAL A 1 144 ? -0.44 27.672 27.703 1 98.94 144 VAL A O 1
ATOM 1173 N N . THR A 1 145 ? -1.449 27.672 25.703 1 98.88 145 THR A N 1
ATOM 1174 C CA . THR A 1 145 ? -1.736 26.234 25.781 1 98.88 145 THR A CA 1
ATOM 1175 C C . THR A 1 145 ? -0.88 25.469 24.781 1 98.88 145 THR A C 1
ATOM 1177 O O . THR A 1 145 ? -0.695 25.891 23.641 1 98.88 145 THR A O 1
ATOM 1180 N N . PHE A 1 146 ? -0.247 24.406 25.203 1 98.88 146 PHE A N 1
ATOM 1181 C CA . PHE A 1 146 ? 0.455 23.422 24.391 1 98.88 146 PHE A CA 1
ATOM 1182 C C . PHE A 1 146 ? -0.276 22.094 24.406 1 98.88 146 PHE A C 1
ATOM 1184 O O . PHE A 1 146 ? -0.37 21.438 25.453 1 98.88 146 PHE A O 1
ATOM 1191 N N . VAL A 1 147 ? -0.783 21.656 23.219 1 98.88 147 VAL A N 1
ATOM 1192 C CA . VAL A 1 147 ? -1.739 20.562 23.188 1 98.88 147 VAL A CA 1
ATOM 1193 C C . VAL A 1 147 ? -1.164 19.406 22.359 1 98.88 147 VAL A C 1
ATOM 1195 O O . VAL A 1 147 ? -0.247 19.609 21.562 1 98.88 147 VAL A O 1
ATOM 1198 N N . PRO A 1 148 ? -1.618 18.172 22.609 1 98.44 148 PRO A N 1
ATOM 1199 C CA . PRO A 1 148 ? -1.213 16.984 21.844 1 98.44 148 PRO A CA 1
ATOM 1200 C C . PRO A 1 148 ? -2.125 16.734 20.641 1 98.44 148 PRO A C 1
ATOM 1202 O O . PRO A 1 148 ? -3.188 17.344 20.531 1 98.44 148 PRO A O 1
ATOM 1205 N N . ASP A 1 149 ? -1.695 15.977 19.703 1 96.88 149 ASP A N 1
ATOM 1206 C CA . ASP A 1 149 ? -2.527 15.148 18.828 1 96.88 149 ASP A CA 1
ATOM 1207 C C . ASP A 1 149 ? -3.027 15.953 17.625 1 96.88 149 ASP A C 1
ATOM 1209 O O . ASP A 1 149 ? -3.795 15.438 16.812 1 96.88 149 ASP A O 1
ATOM 1213 N N . GLU A 1 150 ? -2.635 17.156 17.453 1 97 150 GLU A N 1
ATOM 1214 C CA . GLU A 1 150 ? -3.146 17.984 16.359 1 97 150 GLU A CA 1
ATOM 1215 C C . GLU A 1 150 ? -2.91 17.312 15.016 1 97 150 GLU A C 1
ATOM 1217 O O . GLU A 1 150 ? -3.797 17.312 14.156 1 97 150 GLU A O 1
ATOM 1222 N N . GLU A 1 151 ? -1.816 16.703 14.773 1 96.56 151 GLU A N 1
ATOM 1223 C CA . GLU A 1 151 ? -1.394 16.188 13.469 1 96.56 151 GLU A CA 1
ATOM 1224 C C . GLU A 1 151 ? -2.189 14.938 13.086 1 96.56 151 GLU A C 1
ATOM 1226 O O . GLU A 1 151 ? -2.082 14.453 11.961 1 96.56 151 GLU A O 1
ATOM 1231 N N . THR A 1 152 ? -2.93 14.43 14.016 1 93.25 152 THR A N 1
ATOM 1232 C CA . THR A 1 152 ? -3.795 13.305 13.703 1 93.25 152 THR A CA 1
ATOM 1233 C C . THR A 1 152 ? -5.262 13.68 13.875 1 93.25 152 THR A C 1
ATOM 1235 O O . THR A 1 152 ? -6.121 12.812 14.023 1 93.25 152 THR A O 1
ATOM 1238 N N . GLY A 1 153 ? -5.527 14.938 13.977 1 92.06 153 GLY A N 1
ATOM 1239 C CA . GLY A 1 153 ? -6.906 15.391 13.961 1 92.06 153 GLY A CA 1
ATOM 1240 C C . GLY A 1 153 ? -7.293 16.156 15.211 1 92.06 153 GLY A C 1
ATOM 1241 O O . GLY A 1 153 ? -8.336 16.828 15.242 1 92.06 153 GLY A O 1
ATOM 1242 N N . GLY A 1 154 ? -6.504 16.078 16.297 1 95.06 154 GLY A N 1
ATOM 1243 C CA . GLY A 1 154 ? -6.734 16.859 17.5 1 95.06 154 GLY A CA 1
ATOM 1244 C C . GLY A 1 154 ? -7.801 16.25 18.406 1 95.06 154 GLY A C 1
ATOM 1245 O O . GLY A 1 154 ? -8.188 16.859 19.406 1 95.06 154 GLY A O 1
ATOM 1246 N N . THR A 1 155 ? -8.281 15.047 18.047 1 94.06 155 THR A N 1
ATOM 1247 C CA . THR A 1 155 ? -9.398 14.422 18.75 1 94.06 155 THR A CA 1
ATOM 1248 C C . THR A 1 155 ? -9.062 14.203 20.219 1 94.06 155 THR A C 1
ATOM 1250 O O . THR A 1 155 ? -9.859 14.547 21.094 1 94.06 155 THR A O 1
ATOM 1253 N N . LEU A 1 156 ? -7.859 13.719 20.469 1 95.81 156 LEU A N 1
ATOM 1254 C CA . LEU A 1 156 ? -7.453 13.391 21.828 1 95.81 156 LEU A CA 1
ATOM 1255 C C . LEU A 1 156 ? -6.777 14.586 22.5 1 95.81 156 LEU A C 1
ATOM 1257 O O . LEU A 1 156 ? -6.219 14.461 23.594 1 95.81 156 LEU A O 1
ATOM 1261 N N . GLY A 1 157 ? -6.738 15.703 21.828 1 97.19 157 GLY A N 1
ATOM 1262 C CA . GLY A 1 157 ? -6.18 16.938 22.344 1 97.19 157 GLY A CA 1
ATOM 1263 C C . GLY A 1 157 ? -7.219 18.031 22.531 1 97.19 157 GLY A C 1
ATOM 1264 O O . GLY A 1 157 ? -8.078 17.938 23.406 1 97.19 157 GLY A O 1
ATOM 1265 N N . MET A 1 158 ? -7.215 18.984 21.672 1 97.94 158 MET A N 1
ATOM 1266 C CA . MET A 1 158 ? -8.047 20.188 21.812 1 97.94 158 MET A CA 1
ATOM 1267 C C . MET A 1 158 ? -9.523 19.828 21.719 1 97.94 158 MET A C 1
ATOM 1269 O O . MET A 1 158 ? -10.352 20.391 22.438 1 97.94 158 MET A O 1
ATOM 1273 N N . LYS A 1 159 ? -9.891 18.922 20.766 1 96.81 159 LYS A N 1
ATOM 1274 C CA . LYS A 1 159 ? -11.297 18.578 20.594 1 96.81 159 LYS A CA 1
ATOM 1275 C C . LYS A 1 159 ? -11.914 18.141 21.922 1 96.81 159 LYS A C 1
ATOM 1277 O O . LYS A 1 159 ? -12.969 18.625 22.312 1 96.81 159 LYS A O 1
ATOM 1282 N N . ASP A 1 160 ? -11.305 17.188 22.594 1 97.5 160 ASP A N 1
ATOM 1283 C CA . ASP A 1 160 ? -11.82 16.719 23.875 1 97.5 160 ASP A CA 1
ATOM 1284 C C . ASP A 1 160 ? -11.648 17.781 24.969 1 97.5 160 ASP A C 1
ATOM 1286 O O . ASP A 1 160 ? -12.484 17.891 25.859 1 97.5 160 ASP A O 1
ATOM 1290 N N . PHE A 1 161 ? -10.602 18.547 24.906 1 98.44 161 PHE A N 1
ATOM 1291 C CA . PHE A 1 161 ? -10.266 19.531 25.938 1 98.44 161 PHE A CA 1
ATOM 1292 C C . PHE A 1 161 ? -11.336 20.609 26.016 1 98.44 161 PHE A C 1
ATOM 1294 O O . PHE A 1 161 ? -11.75 21 27.109 1 98.44 161 PHE A O 1
ATOM 1301 N N . VAL A 1 162 ? -11.812 21.125 24.891 1 98 162 VAL A N 1
ATOM 1302 C CA . VAL A 1 162 ? -12.734 22.25 24.859 1 98 162 VAL A CA 1
ATOM 1303 C C . VAL A 1 162 ? -14.062 21.859 25.5 1 98 162 VAL A C 1
ATOM 1305 O O . VAL A 1 162 ? -14.844 22.719 25.906 1 98 162 VAL A O 1
ATOM 1308 N N . GLY A 1 163 ? -14.352 20.625 25.641 1 97.69 163 GLY A N 1
ATOM 1309 C CA . GLY A 1 163 ? -15.586 20.156 26.25 1 97.69 163 GLY A CA 1
ATOM 1310 C C . GLY A 1 163 ? -15.492 20.016 27.766 1 97.69 163 GLY A C 1
ATOM 1311 O O . GLY A 1 163 ? -16.484 19.688 28.422 1 97.69 163 GLY A O 1
ATOM 1312 N N . THR A 1 164 ? -14.383 20.297 28.328 1 98.38 164 THR A N 1
ATOM 1313 C CA . THR A 1 164 ? -14.156 20.047 29.75 1 98.38 164 THR A CA 1
ATOM 1314 C C . THR A 1 164 ? -14.484 21.297 30.578 1 98.38 164 THR A C 1
ATOM 1316 O O . THR A 1 164 ? -14.539 22.406 30.031 1 98.38 164 THR A O 1
ATOM 1319 N N . GLU A 1 165 ? -14.633 21.094 31.875 1 98.06 165 GLU A N 1
ATOM 1320 C CA . GLU A 1 165 ? -14.797 22.188 32.812 1 98.06 165 GLU A CA 1
ATOM 1321 C C . GLU A 1 165 ? -13.516 23.016 32.938 1 98.06 165 GLU A C 1
ATOM 1323 O O . GLU A 1 165 ? -13.562 24.219 33.156 1 98.06 165 GLU A O 1
ATOM 1328 N N . ARG A 1 166 ? -12.484 22.312 32.781 1 98 166 ARG A N 1
ATOM 1329 C CA . ARG A 1 166 ? -11.211 23.016 32.906 1 98 166 ARG A CA 1
ATOM 1330 C C . ARG A 1 166 ? -11.047 24.062 31.812 1 98 166 ARG A C 1
ATOM 1332 O O . ARG A 1 166 ? -10.555 25.156 32.062 1 98 166 ARG A O 1
ATOM 1339 N N . PHE A 1 167 ? -11.406 23.719 30.594 1 98.62 167 PHE A N 1
ATOM 1340 C CA . PHE A 1 167 ? -11.359 24.703 29.531 1 98.62 167 PHE A CA 1
ATOM 1341 C C . PHE A 1 167 ? -12.312 25.859 29.812 1 98.62 167 PHE A C 1
ATOM 1343 O O . PHE A 1 167 ? -11.953 27.031 29.609 1 98.62 167 PHE A O 1
ATOM 1350 N N . ARG A 1 168 ? -13.516 25.531 30.25 1 98.19 168 ARG A N 1
ATOM 1351 C CA . ARG A 1 168 ? -14.492 26.562 30.578 1 98.19 168 ARG A CA 1
ATOM 1352 C C . ARG A 1 168 ? -13.938 27.531 31.609 1 98.19 168 ARG A C 1
ATOM 1354 O O . ARG A 1 168 ? -14.227 28.734 31.547 1 98.19 168 ARG A O 1
ATOM 1361 N N . ALA A 1 169 ? -13.203 26.984 32.469 1 98.06 169 ALA A N 1
ATOM 1362 C CA . ALA A 1 169 ? -12.656 27.781 33.562 1 98.06 169 ALA A CA 1
ATOM 1363 C C . ALA A 1 169 ? -11.602 28.75 33.062 1 98.06 169 ALA A C 1
ATOM 1365 O O . ALA A 1 169 ? -11.258 29.719 33.719 1 98.06 169 ALA A O 1
ATOM 1366 N N . LEU A 1 170 ? -11.047 28.562 31.906 1 98.5 170 LEU A N 1
ATOM 1367 C CA . LEU A 1 170 ? -10.078 29.484 31.312 1 98.5 170 LEU A CA 1
ATOM 1368 C C . LEU A 1 170 ? -10.766 30.766 30.859 1 98.5 170 LEU A C 1
ATOM 1370 O O . LEU A 1 170 ? -10.102 31.781 30.609 1 98.5 170 LEU A O 1
ATOM 1374 N N . ASN A 1 171 ? -12.07 30.766 30.672 1 98.5 171 ASN A N 1
ATOM 1375 C CA . ASN A 1 171 ? -12.859 31.938 30.344 1 98.5 171 ASN A CA 1
ATOM 1376 C C . ASN A 1 171 ? -12.367 32.594 29.062 1 98.5 171 ASN A C 1
ATOM 1378 O O . ASN A 1 171 ? -12.109 33.812 29.047 1 98.5 171 ASN A O 1
ATOM 1382 N N . CYS A 1 172 ? -12.281 31.797 28.062 1 98.5 172 CYS A N 1
ATOM 1383 C CA . CYS A 1 172 ? -11.703 32.25 26.797 1 98.5 172 CYS A CA 1
ATOM 1384 C C . CYS A 1 172 ? -12.664 33.156 26.062 1 98.5 172 CYS A C 1
ATOM 1386 O O . CYS A 1 172 ? -13.828 32.812 25.859 1 98.5 172 CYS A O 1
ATOM 1388 N N . GLY A 1 173 ? -12.172 34.312 25.656 1 98.19 173 GLY A N 1
ATOM 1389 C CA . GLY A 1 173 ? -12.945 35.25 24.844 1 98.19 173 GLY A CA 1
ATOM 1390 C C . GLY A 1 173 ? -12.422 35.375 23.422 1 98.19 173 GLY A C 1
ATOM 1391 O O . GLY A 1 173 ? -13.141 35.844 22.531 1 98.19 173 GLY A O 1
ATOM 1392 N N . PHE A 1 174 ? -11.195 35.031 23.188 1 98.5 174 PHE A N 1
ATOM 1393 C CA . PHE A 1 174 ? -10.516 35.062 21.906 1 98.5 174 PHE A CA 1
ATOM 1394 C C . PHE A 1 174 ? -9.344 34.094 21.875 1 98.5 174 PHE A C 1
ATOM 1396 O O . PHE A 1 174 ? -8.734 33.812 22.906 1 98.5 174 PHE A O 1
ATOM 1403 N N . ALA A 1 175 ? -9.055 33.562 20.703 1 98.69 175 ALA A N 1
ATOM 1404 C CA . ALA A 1 175 ? -7.938 32.625 20.641 1 98.69 175 ALA A CA 1
ATOM 1405 C C . ALA A 1 175 ? -7.125 32.844 19.359 1 98.69 175 ALA A C 1
ATOM 1407 O O . ALA A 1 175 ? -7.668 33.25 18.328 1 98.69 175 ALA A O 1
ATOM 1408 N N . ILE A 1 176 ? -5.863 32.625 19.453 1 98.69 176 ILE A N 1
ATOM 1409 C CA . ILE A 1 176 ? -4.945 32.625 18.328 1 98.69 176 ILE A CA 1
ATOM 1410 C C . ILE A 1 176 ? -4.277 31.266 18.203 1 98.69 176 ILE A C 1
ATOM 1412 O O . ILE A 1 176 ? -3.828 30.703 19.203 1 98.69 176 ILE A O 1
ATOM 1416 N N . ASP A 1 177 ? -4.293 30.703 17.078 1 98.31 177 ASP A N 1
ATOM 1417 C CA . ASP A 1 177 ? -3.633 29.453 16.719 1 98.31 177 ASP A CA 1
ATOM 1418 C C . ASP A 1 177 ? -2.74 29.641 15.492 1 98.31 177 ASP A C 1
ATOM 1420 O O . ASP A 1 177 ? -2.5 30.766 15.062 1 98.31 177 ASP A O 1
ATOM 1424 N N . GLU A 1 178 ? -2.219 28.5 15.016 1 97.81 178 GLU A N 1
ATOM 1425 C CA . GLU A 1 178 ? -1.231 28.578 13.938 1 97.81 178 GLU A CA 1
ATOM 1426 C C . GLU A 1 178 ? -1.87 29.031 12.625 1 97.81 178 GLU A C 1
ATOM 1428 O O . GLU A 1 178 ? -3.043 28.75 12.375 1 97.81 178 GLU A O 1
ATOM 1433 N N . GLY A 1 179 ? -1.143 29.75 11.891 1 96.56 179 GLY A N 1
ATOM 1434 C CA . GLY A 1 179 ? -1.29 29.906 10.453 1 96.56 179 GLY A CA 1
ATOM 1435 C C . GLY A 1 179 ? -0.261 29.125 9.664 1 96.56 179 GLY A C 1
ATOM 1436 O O . GLY A 1 179 ? 0.045 27.969 9.992 1 96.56 179 GLY A O 1
ATOM 1437 N N . TYR A 1 180 ? 0.184 29.75 8.531 1 94.94 180 TYR A N 1
ATOM 1438 C CA . TYR A 1 180 ? 1.246 29.141 7.742 1 94.94 180 TYR A CA 1
ATOM 1439 C C . TYR A 1 180 ? 2.008 30.188 6.938 1 94.94 180 TYR A C 1
ATOM 1441 O O . TYR A 1 180 ? 1.643 31.359 6.934 1 94.94 180 TYR A O 1
ATOM 1449 N N . ALA A 1 181 ? 3.084 29.781 6.395 1 97 181 ALA A N 1
ATOM 1450 C CA . ALA A 1 181 ? 4.043 30.672 5.746 1 97 181 ALA A CA 1
ATOM 1451 C C . ALA A 1 181 ? 3.449 31.281 4.48 1 97 181 ALA A C 1
ATOM 1453 O O . ALA A 1 181 ? 2.602 30.672 3.826 1 97 181 ALA A O 1
ATOM 1454 N N . SER A 1 182 ? 3.848 32.438 4.246 1 96.62 182 SER A N 1
ATOM 1455 C CA . SER A 1 182 ? 3.607 33.125 2.98 1 96.62 182 SER A CA 1
ATOM 1456 C C . SER A 1 182 ? 4.898 33.281 2.184 1 96.62 182 SER A C 1
ATOM 1458 O O . SER A 1 182 ? 5.949 33.594 2.752 1 96.62 182 SER A O 1
ATOM 1460 N N . THR A 1 183 ? 4.801 33.156 0.899 1 95.62 183 THR A N 1
ATOM 1461 C CA . THR A 1 183 ? 6.004 33.188 0.071 1 95.62 183 THR A CA 1
ATOM 1462 C C . THR A 1 183 ? 6.324 34.625 -0.329 1 95.62 183 THR A C 1
ATOM 1464 O O . THR A 1 183 ? 7.402 34.906 -0.862 1 95.62 183 THR A O 1
ATOM 1467 N N . ASP A 1 184 ? 5.445 35.531 -0.051 1 95.62 184 ASP A N 1
ATOM 1468 C CA . ASP A 1 184 ? 5.672 36.938 -0.387 1 95.62 184 ASP A CA 1
ATOM 1469 C C . ASP A 1 184 ? 5.738 37.781 0.871 1 95.62 184 ASP A C 1
ATOM 1471 O O . ASP A 1 184 ? 5.934 37.281 1.974 1 95.62 184 ASP A O 1
ATOM 1475 N N . GLY A 1 185 ? 5.621 39.062 0.704 1 96 185 GLY A N 1
ATOM 1476 C CA . GLY A 1 185 ? 5.852 39.969 1.803 1 96 185 GLY A CA 1
ATOM 1477 C C . GLY A 1 185 ? 4.668 40.094 2.744 1 96 185 GLY A C 1
ATOM 1478 O O . GLY A 1 185 ? 4.793 40.625 3.846 1 96 185 GLY A O 1
ATOM 1479 N N . THR A 1 186 ? 3.543 39.531 2.406 1 96.06 186 THR A N 1
ATOM 1480 C CA . THR A 1 186 ? 2.354 39.594 3.246 1 96.06 186 THR A CA 1
ATOM 1481 C C . THR A 1 186 ? 2.33 38.469 4.262 1 96.06 186 THR A C 1
ATOM 1483 O O . THR A 1 186 ? 3.045 37.469 4.105 1 96.06 186 THR A O 1
ATOM 1486 N N . PHE A 1 187 ? 1.631 38.688 5.336 1 96.75 187 PHE A N 1
ATOM 1487 C CA . PHE A 1 187 ? 1.331 37.625 6.289 1 96.75 187 PHE A CA 1
ATOM 1488 C C . PHE A 1 187 ? -0.062 37.031 6.051 1 96.75 187 PHE A C 1
ATOM 1490 O O . PHE A 1 187 ? -0.941 37.75 5.535 1 96.75 187 PHE A O 1
ATOM 1497 N N . ARG A 1 188 ? -0.227 35.812 6.383 1 96 188 ARG A N 1
ATOM 1498 C CA . ARG A 1 188 ? -1.535 35.188 6.219 1 96 188 ARG A CA 1
ATOM 1499 C C . ARG A 1 188 ? -2.287 35.125 7.543 1 96 188 ARG A C 1
ATOM 1501 O O . ARG A 1 188 ? -1.725 34.75 8.57 1 96 188 ARG A O 1
ATOM 1508 N N . LEU A 1 189 ? -3.441 35.625 7.531 1 97.31 189 LEU A N 1
ATOM 1509 C CA . LEU A 1 189 ? -4.355 35.469 8.664 1 97.31 189 LEU A CA 1
ATOM 1510 C C . LEU A 1 189 ? -5.582 34.656 8.266 1 97.31 189 LEU A C 1
ATOM 1512 O O . LEU A 1 189 ? -6.27 35 7.301 1 97.31 189 LEU A O 1
ATOM 1516 N N . CYS A 1 190 ? -5.852 33.594 8.984 1 97.69 190 CYS A N 1
ATOM 1517 C CA . CYS A 1 190 ? -6.941 32.688 8.648 1 97.69 190 CYS A CA 1
ATOM 1518 C C . CYS A 1 190 ? -8.086 32.812 9.648 1 97.69 190 CYS A C 1
ATOM 1520 O O . CYS A 1 190 ? -7.891 32.625 10.844 1 97.69 190 CYS A O 1
ATOM 1522 N N . ASN A 1 191 ? -9.266 33.125 9.211 1 97.25 191 ASN A N 1
ATOM 1523 C CA . ASN A 1 191 ? -10.406 33.312 10.109 1 97.25 191 ASN A CA 1
ATOM 1524 C C . ASN A 1 191 ? -11.383 32.125 9.992 1 97.25 191 ASN A C 1
ATOM 1526 O O . ASN A 1 191 ? -12.43 32.125 10.648 1 97.25 191 ASN A O 1
ATOM 1530 N N . GLY A 1 192 ? -11.047 31.156 9.18 1 95.94 192 GLY A N 1
ATOM 1531 C CA . GLY A 1 192 ? -11.797 29.938 8.969 1 95.94 192 GLY A CA 1
ATOM 1532 C C . GLY A 1 192 ? -10.961 28.812 8.383 1 95.94 192 GLY A C 1
ATOM 1533 O O . GLY A 1 192 ? -9.797 29.016 8.039 1 95.94 192 GLY A O 1
ATOM 1534 N N . GLU A 1 193 ? -11.539 27.656 8.305 1 95.31 193 GLU A N 1
ATOM 1535 C CA . GLU A 1 193 ? -10.828 26.5 7.781 1 95.31 193 GLU A CA 1
ATOM 1536 C C . GLU A 1 193 ? -11.68 25.734 6.777 1 95.31 193 GLU A C 1
ATOM 1538 O O . GLU A 1 193 ? -12.914 25.797 6.828 1 95.31 193 GLU A O 1
ATOM 1543 N N . ARG A 1 194 ? -11.008 25.016 5.812 1 96 194 ARG A N 1
ATOM 1544 C CA . ARG A 1 194 ? -11.68 24 5.012 1 96 194 ARG A CA 1
ATOM 1545 C C . ARG A 1 194 ? -12.125 22.828 5.883 1 96 194 ARG A C 1
ATOM 1547 O O . ARG A 1 194 ? -11.789 22.766 7.07 1 96 194 ARG A O 1
ATOM 1554 N N . THR A 1 195 ? -12.969 22.031 5.305 1 95.44 195 THR A N 1
ATOM 1555 C CA . THR A 1 195 ? -13.453 20.875 6.051 1 95.44 195 THR A CA 1
ATOM 1556 C C . THR A 1 195 ? -12.68 19.625 5.664 1 95.44 195 THR A C 1
ATOM 1558 O O . THR A 1 195 ? -12.68 19.219 4.496 1 95.44 195 THR A O 1
ATOM 1561 N N . LYS A 1 196 ? -12.109 19 6.652 1 95.31 196 LYS A N 1
ATOM 1562 C CA . LYS A 1 196 ? -11.219 17.859 6.445 1 95.31 196 LYS A CA 1
ATOM 1563 C C . LYS A 1 196 ? -12.008 16.562 6.25 1 95.31 196 LYS A C 1
ATOM 1565 O O . LYS A 1 196 ? -12.945 16.297 7 1 95.31 196 LYS A O 1
ATOM 1570 N N . ARG A 1 197 ? -11.719 15.875 5.246 1 94.94 197 ARG A N 1
ATOM 1571 C CA . ARG A 1 197 ? -12.133 14.484 5.059 1 94.94 197 ARG A CA 1
ATOM 1572 C C . ARG A 1 197 ? -10.945 13.609 4.672 1 94.94 197 ARG A C 1
ATOM 1574 O O . ARG A 1 197 ? -10.492 13.648 3.525 1 94.94 197 ARG A O 1
ATOM 1581 N N . ARG A 1 198 ? -10.43 12.859 5.586 1 95.5 198 ARG A N 1
ATOM 1582 C CA . ARG A 1 198 ? -9.461 11.812 5.316 1 95.5 198 ARG A CA 1
ATOM 1583 C C . ARG A 1 198 ? -10.141 10.461 5.141 1 95.5 198 ARG A C 1
ATOM 1585 O O . ARG A 1 198 ? -10.703 9.914 6.094 1 95.5 198 ARG A O 1
ATOM 1592 N N . VAL A 1 199 ? -10.062 9.953 3.947 1 97.44 199 VAL A N 1
ATOM 1593 C CA . VAL A 1 199 ? -10.891 8.789 3.631 1 97.44 199 VAL A CA 1
ATOM 1594 C C . VAL A 1 199 ? -10 7.613 3.236 1 97.44 199 VAL A C 1
ATOM 1596 O O . VAL A 1 199 ? -9.148 7.738 2.35 1 97.44 199 VAL A O 1
ATOM 1599 N N . TYR A 1 200 ? -10.133 6.516 3.906 1 98.19 200 TYR A N 1
ATOM 1600 C CA . TYR A 1 200 ? -9.57 5.227 3.516 1 98.19 200 TYR A CA 1
ATOM 1601 C C . TYR A 1 200 ? -10.578 4.414 2.713 1 98.19 200 TYR A C 1
ATOM 1603 O O . TYR A 1 200 ? -11.672 4.109 3.199 1 98.19 200 TYR A O 1
ATOM 1611 N N . PHE A 1 201 ? -10.219 4.137 1.512 1 98.81 201 PHE A N 1
ATOM 1612 C CA . PHE A 1 201 ? -11.055 3.303 0.655 1 98.81 201 PHE A CA 1
ATOM 1613 C C . PHE A 1 201 ? -10.57 1.859 0.66 1 98.81 201 PHE A C 1
ATOM 1615 O O . PHE A 1 201 ? -9.461 1.572 0.199 1 98.81 201 PHE A O 1
ATOM 1622 N N . HIS A 1 202 ? -11.352 0.997 1.239 1 98.75 202 HIS A N 1
ATOM 1623 C CA . HIS A 1 202 ? -11.078 -0.435 1.184 1 98.75 202 HIS A CA 1
ATOM 1624 C C . HIS A 1 202 ? -11.766 -1.083 -0.011 1 98.75 202 HIS A C 1
ATOM 1626 O O . HIS A 1 202 ? -12.992 -1.232 -0.021 1 98.75 202 HIS A O 1
ATOM 1632 N N . ILE A 1 203 ? -11.016 -1.503 -0.943 1 98.88 203 ILE A N 1
ATOM 1633 C CA . ILE A 1 203 ? -11.523 -1.896 -2.252 1 98.88 203 ILE A CA 1
ATOM 1634 C C . ILE A 1 203 ? -11.445 -3.414 -2.402 1 98.88 203 ILE A C 1
ATOM 1636 O O . ILE A 1 203 ? -10.359 -3.975 -2.557 1 98.88 203 ILE A O 1
ATOM 1640 N N . SER A 1 204 ? -12.539 -4.043 -2.402 1 98.25 204 SER A N 1
ATOM 1641 C CA . SER A 1 204 ? -12.578 -5.492 -2.566 1 98.25 204 SER A CA 1
ATOM 1642 C C . SER A 1 204 ? -12.68 -5.879 -4.039 1 98.25 204 SER A C 1
ATOM 1644 O O . SER A 1 204 ? -13.164 -5.094 -4.859 1 98.25 204 SER A O 1
ATOM 1646 N N . GLY A 1 205 ? -12.227 -7.016 -4.395 1 98 205 GLY A N 1
ATOM 1647 C CA . GLY A 1 205 ? -12.336 -7.535 -5.75 1 98 205 GLY A CA 1
ATOM 1648 C C . GLY A 1 205 ? -12.008 -9.016 -5.848 1 98 205 GLY A C 1
ATOM 1649 O O . GLY A 1 205 ? -11.758 -9.664 -4.832 1 98 205 GLY A O 1
ATOM 1650 N N . THR A 1 206 ? -12.047 -9.531 -7.07 1 97.31 206 THR A N 1
ATOM 1651 C CA . THR A 1 206 ? -11.828 -10.938 -7.355 1 97.31 206 THR A CA 1
ATOM 1652 C C . THR A 1 206 ? -10.359 -11.305 -7.191 1 97.31 206 THR A C 1
ATOM 1654 O O . THR A 1 206 ? -9.492 -10.742 -7.871 1 97.31 206 THR A O 1
ATOM 1657 N N . PRO A 1 207 ? -10.07 -12.219 -6.238 1 97.19 207 PRO A N 1
ATOM 1658 C CA . PRO A 1 207 ? -8.688 -12.68 -6.086 1 97.19 207 PRO A CA 1
ATOM 1659 C C . PRO A 1 207 ? -8.328 -13.812 -7.043 1 97.19 207 PRO A C 1
ATOM 1661 O O . PRO A 1 207 ? -9.211 -14.398 -7.668 1 97.19 207 PRO A O 1
ATOM 1664 N N . GLY A 1 208 ? -7.078 -14.156 -7.16 1 97.31 208 GLY A N 1
ATOM 1665 C CA . GLY A 1 208 ? -6.637 -15.273 -7.977 1 97.31 208 GLY A CA 1
ATOM 1666 C C . GLY A 1 208 ? -5.176 -15.18 -8.375 1 97.31 208 GLY A C 1
ATOM 1667 O O . GLY A 1 208 ? -4.422 -14.391 -7.801 1 97.31 208 GLY A O 1
ATOM 1668 N N . HIS A 1 209 ? -4.797 -16.078 -9.266 1 97.38 209 HIS A N 1
ATOM 1669 C CA . HIS A 1 209 ? -3.422 -16.141 -9.742 1 97.38 209 HIS A CA 1
ATOM 1670 C C . HIS A 1 209 ? -3.094 -14.969 -10.656 1 97.38 209 HIS A C 1
ATOM 1672 O O . HIS A 1 209 ? -3.916 -14.57 -11.477 1 97.38 209 HIS A O 1
ATOM 1678 N N . GLY A 1 210 ? -1.936 -14.438 -10.539 1 96.88 210 GLY A N 1
ATOM 1679 C CA . GLY A 1 210 ? -1.508 -13.25 -11.258 1 96.88 210 GLY A CA 1
ATOM 1680 C C . GLY A 1 210 ? -1.437 -13.453 -12.766 1 96.88 210 GLY A C 1
ATOM 1681 O O . GLY A 1 210 ? -1.376 -12.492 -13.523 1 96.88 210 GLY A O 1
ATOM 1682 N N . SER A 1 211 ? -1.457 -14.656 -13.219 1 96.69 211 SER A N 1
ATOM 1683 C CA . SER A 1 211 ? -1.319 -14.953 -14.641 1 96.69 211 SER A CA 1
ATOM 1684 C C . SER A 1 211 ? -2.678 -14.984 -15.328 1 96.69 211 SER A C 1
ATOM 1686 O O . SER A 1 211 ? -2.76 -15.203 -16.547 1 96.69 211 SER A O 1
ATOM 1688 N N . LEU A 1 212 ? -3.744 -14.805 -14.625 1 96.31 212 LEU A N 1
ATOM 1689 C CA . LEU A 1 212 ? -5.094 -14.844 -15.18 1 96.31 212 LEU A CA 1
ATOM 1690 C C . LEU A 1 212 ? -5.602 -13.438 -15.477 1 96.31 212 LEU A C 1
ATOM 1692 O O . LEU A 1 212 ? -5.016 -12.453 -15.023 1 96.31 212 LEU A O 1
ATOM 1696 N N . LEU A 1 213 ? -6.582 -13.328 -16.328 1 96.56 213 LEU A N 1
ATOM 1697 C CA . LEU A 1 213 ? -7.309 -12.086 -16.578 1 96.56 213 LEU A CA 1
ATOM 1698 C C . LEU A 1 213 ? -8.68 -12.117 -15.906 1 96.56 213 LEU A C 1
ATOM 1700 O O . LEU A 1 213 ? -9.695 -12.352 -16.562 1 96.56 213 LEU A O 1
ATOM 1704 N N . LEU A 1 214 ? -8.656 -11.859 -14.664 1 95.25 214 LEU A N 1
ATOM 1705 C CA . LEU A 1 214 ? -9.867 -11.875 -13.859 1 95.25 214 LEU A CA 1
ATOM 1706 C C . LEU A 1 214 ? -10.648 -10.57 -14.016 1 95.25 214 LEU A C 1
ATOM 1708 O O . LEU A 1 214 ? -10.055 -9.516 -14.25 1 95.25 214 LEU A O 1
ATOM 1712 N N . LYS A 1 215 ? -11.938 -10.648 -13.938 1 94.5 215 LYS A N 1
ATOM 1713 C CA . LYS A 1 215 ? -12.781 -9.461 -13.961 1 94.5 215 LYS A CA 1
ATOM 1714 C C . LYS A 1 215 ? -13.039 -8.938 -12.555 1 94.5 215 LYS A C 1
ATOM 1716 O O . LYS A 1 215 ? -12.961 -9.695 -11.578 1 94.5 215 LYS A O 1
ATOM 1721 N N . ASP A 1 216 ? -13.312 -7.656 -12.406 1 97 216 ASP A N 1
ATOM 1722 C CA . ASP A 1 216 ? -13.734 -7.016 -11.164 1 97 216 ASP A CA 1
ATOM 1723 C C . ASP A 1 216 ? -12.68 -7.195 -10.07 1 97 216 ASP A C 1
ATOM 1725 O O . ASP A 1 216 ? -13.016 -7.547 -8.938 1 97 216 ASP A O 1
ATOM 1729 N N . THR A 1 217 ? -11.445 -7.051 -10.477 1 98.19 217 THR A N 1
ATOM 1730 C CA . THR A 1 217 ? -10.375 -7.129 -9.492 1 98.19 217 THR A CA 1
ATOM 1731 C C . THR A 1 217 ? -10.305 -5.848 -8.664 1 98.19 217 THR A C 1
ATOM 1733 O O . THR A 1 217 ? -10.812 -4.805 -9.086 1 98.19 217 THR A O 1
ATOM 1736 N N . ALA A 1 218 ? -9.719 -5.93 -7.469 1 98.62 218 ALA A N 1
ATOM 1737 C CA . ALA A 1 218 ? -9.492 -4.746 -6.641 1 98.62 218 ALA A CA 1
ATOM 1738 C C . ALA A 1 218 ? -8.68 -3.703 -7.395 1 98.62 218 ALA A C 1
ATOM 1740 O O . ALA A 1 218 ? -8.898 -2.5 -7.234 1 98.62 218 ALA A O 1
ATOM 1741 N N . GLY A 1 219 ? -7.727 -4.18 -8.211 1 98.69 219 GLY A N 1
ATOM 1742 C CA . GLY A 1 219 ? -6.887 -3.281 -8.992 1 98.69 219 GLY A CA 1
ATOM 1743 C C . GLY A 1 219 ? -7.672 -2.471 -10.008 1 98.69 219 GLY A C 1
ATOM 1744 O O . GLY A 1 219 ? -7.449 -1.267 -10.148 1 98.69 219 GLY A O 1
ATOM 1745 N N . GLU A 1 220 ? -8.57 -3.121 -10.742 1 98.44 220 GLU A N 1
ATOM 1746 C CA . GLU A 1 220 ? -9.398 -2.422 -11.719 1 98.44 220 GLU A CA 1
ATOM 1747 C C . GLU A 1 220 ? -10.25 -1.345 -11.047 1 98.44 220 GLU A C 1
ATOM 1749 O O . GLU A 1 220 ? -10.367 -0.23 -11.555 1 98.44 220 GLU A O 1
ATOM 1754 N N . LYS A 1 221 ? -10.812 -1.695 -9.938 1 98.75 221 LYS A N 1
ATOM 1755 C CA . LYS A 1 221 ? -11.672 -0.759 -9.219 1 98.75 221 LYS A CA 1
ATOM 1756 C C . LYS A 1 221 ? -10.859 0.393 -8.633 1 98.75 221 LYS A C 1
ATOM 1758 O O . LYS A 1 221 ? -11.305 1.543 -8.648 1 98.75 221 LYS A O 1
ATOM 1763 N N . ALA A 1 222 ? -9.68 0.051 -8.047 1 98.81 222 ALA A N 1
ATOM 1764 C CA . ALA A 1 222 ? -8.797 1.089 -7.527 1 98.81 222 ALA A CA 1
ATOM 1765 C C . ALA A 1 222 ? -8.453 2.113 -8.602 1 98.81 222 ALA A C 1
ATOM 1767 O O . ALA A 1 222 ? -8.5 3.32 -8.359 1 98.81 222 ALA A O 1
ATOM 1768 N N . ARG A 1 223 ? -8.109 1.65 -9.82 1 98.69 223 ARG A N 1
ATOM 1769 C CA . ARG A 1 223 ? -7.789 2.533 -10.93 1 98.69 223 ARG A CA 1
ATOM 1770 C C . ARG A 1 223 ? -8.938 3.486 -11.227 1 98.69 223 ARG A C 1
ATOM 1772 O O . ARG A 1 223 ? -8.734 4.691 -11.383 1 98.69 223 ARG A O 1
ATOM 1779 N N . LYS A 1 224 ? -10.125 2.953 -11.312 1 98.75 224 LYS A N 1
ATOM 1780 C CA . LYS A 1 224 ? -11.289 3.773 -11.625 1 98.75 224 LYS A CA 1
ATOM 1781 C C . LYS A 1 224 ? -11.516 4.836 -10.555 1 98.75 224 LYS A C 1
ATOM 1783 O O . LYS A 1 224 ? -11.789 6 -10.875 1 98.75 224 LYS A O 1
ATOM 1788 N N . LEU A 1 225 ? -11.414 4.418 -9.305 1 98.88 225 LEU A N 1
ATOM 1789 C CA . LEU A 1 225 ? -11.641 5.348 -8.203 1 98.88 225 LEU A CA 1
ATOM 1790 C C . LEU A 1 225 ? -10.555 6.418 -8.156 1 98.88 225 LEU A C 1
ATOM 1792 O O . LEU A 1 225 ? -10.852 7.598 -7.961 1 98.88 225 LEU A O 1
ATOM 1796 N N . ILE A 1 226 ? -9.289 5.988 -8.297 1 98.88 226 ILE A N 1
ATOM 1797 C CA . ILE A 1 226 ? -8.18 6.934 -8.344 1 98.88 226 ILE A CA 1
ATOM 1798 C C . ILE A 1 226 ? -8.398 7.938 -9.469 1 98.88 226 ILE A C 1
ATOM 1800 O O . ILE A 1 226 ? -8.195 9.141 -9.289 1 98.88 226 ILE A O 1
ATOM 1804 N N . ASP A 1 227 ? -8.875 7.469 -10.609 1 98.75 227 ASP A N 1
ATOM 1805 C CA . ASP A 1 227 ? -9.141 8.344 -11.742 1 98.75 227 ASP A CA 1
ATOM 1806 C C . ASP A 1 227 ? -10.18 9.406 -11.391 1 98.75 227 ASP A C 1
ATOM 1808 O O . ASP A 1 227 ? -10 10.586 -11.688 1 98.75 227 ASP A O 1
ATOM 1812 N N . LYS A 1 228 ? -11.266 8.961 -10.773 1 98.75 228 LYS A N 1
ATOM 1813 C CA . LYS A 1 228 ? -12.328 9.883 -10.406 1 98.75 228 LYS A CA 1
ATOM 1814 C C . LYS A 1 228 ? -11.805 10.977 -9.477 1 98.75 228 LYS A C 1
ATOM 1816 O O . LYS A 1 228 ? -12.047 12.164 -9.711 1 98.75 228 LYS A O 1
ATOM 1821 N N . LEU A 1 229 ? -11.094 10.609 -8.469 1 98.81 229 LEU A N 1
ATOM 1822 C CA . LEU A 1 229 ? -10.617 11.547 -7.453 1 98.81 229 LEU A CA 1
ATOM 1823 C C . LEU A 1 229 ? -9.531 12.453 -8.016 1 98.81 229 LEU A C 1
ATOM 1825 O O . LEU A 1 229 ? -9.523 13.656 -7.758 1 98.81 229 LEU A O 1
ATOM 1829 N N . MET A 1 230 ? -8.672 11.891 -8.812 1 98.56 230 MET A N 1
ATOM 1830 C CA . MET A 1 230 ? -7.57 12.672 -9.367 1 98.56 230 MET A CA 1
ATOM 1831 C C . MET A 1 230 ? -8.07 13.609 -10.453 1 98.56 230 MET A C 1
ATOM 1833 O O . MET A 1 230 ? -7.512 14.695 -10.648 1 98.56 230 MET A O 1
ATOM 1837 N N . ASP A 1 231 ? -9.102 13.195 -11.203 1 98.62 231 ASP A N 1
ATOM 1838 C CA . ASP A 1 231 ? -9.734 14.125 -12.133 1 98.62 231 ASP A CA 1
ATOM 1839 C C . ASP A 1 231 ? -10.336 15.312 -11.391 1 98.62 231 ASP A C 1
ATOM 1841 O O . ASP A 1 231 ? -10.25 16.453 -11.859 1 98.62 231 ASP A O 1
ATOM 1845 N N . PHE A 1 232 ? -10.984 15.023 -10.312 1 98.44 232 PHE A N 1
ATOM 1846 C CA . PHE A 1 232 ? -11.523 16.094 -9.492 1 98.44 232 PHE A CA 1
ATOM 1847 C C . PHE A 1 232 ? -10.414 17.016 -8.992 1 98.44 232 PHE A C 1
ATOM 1849 O O . PHE A 1 232 ? -10.531 18.234 -9.055 1 98.44 232 PHE A O 1
ATOM 1856 N N . ARG A 1 233 ? -9.328 16.438 -8.492 1 98.25 233 ARG A N 1
ATOM 1857 C CA . ARG A 1 233 ? -8.156 17.203 -8.07 1 98.25 233 ARG A CA 1
ATOM 1858 C C . ARG A 1 233 ? -7.676 18.125 -9.18 1 98.25 233 ARG A C 1
ATOM 1860 O O . ARG A 1 233 ? -7.383 19.297 -8.938 1 98.25 233 ARG A O 1
ATOM 1867 N N . LYS A 1 234 ? -7.551 17.578 -10.352 1 97.62 234 LYS A N 1
ATOM 1868 C CA . LYS A 1 234 ? -7.09 18.344 -11.508 1 97.62 234 LYS A CA 1
ATOM 1869 C C . LYS A 1 234 ? -8.016 19.516 -11.789 1 97.62 234 LYS A C 1
ATOM 1871 O O . LYS A 1 234 ? -7.547 20.609 -12.125 1 97.62 234 LYS A O 1
ATOM 1876 N N . SER A 1 235 ? -9.305 19.312 -11.734 1 97.69 235 SER A N 1
ATOM 1877 C CA . SER A 1 235 ? -10.266 20.375 -11.969 1 97.69 235 SER A CA 1
ATOM 1878 C C . SER A 1 235 ? -10.125 21.484 -10.93 1 97.69 235 SER A C 1
ATOM 1880 O O . SER A 1 235 ? -10.273 22.672 -11.25 1 97.69 235 SER A O 1
ATOM 1882 N N . GLU A 1 236 ? -9.875 21.125 -9.672 1 97.44 236 GLU A N 1
ATOM 1883 C CA . GLU A 1 236 ? -9.688 22.094 -8.609 1 97.44 236 GLU A CA 1
ATOM 1884 C C . GLU A 1 236 ? -8.383 22.875 -8.797 1 97.44 236 GLU A C 1
ATOM 1886 O O . GLU A 1 236 ? -8.328 24.078 -8.531 1 97.44 236 GLU A O 1
ATOM 1891 N N . LEU A 1 237 ? -7.367 22.188 -9.195 1 96.44 237 LEU A N 1
ATOM 1892 C CA . LEU A 1 237 ? -6.113 22.859 -9.516 1 96.44 237 LEU A CA 1
ATOM 1893 C C . LEU A 1 237 ? -6.316 23.891 -10.625 1 96.44 237 LEU A C 1
ATOM 1895 O O . LEU A 1 237 ? -5.812 25 -10.539 1 96.44 237 LEU A O 1
ATOM 1899 N N . LYS A 1 238 ? -6.996 23.531 -11.672 1 96.56 238 LYS A N 1
ATOM 1900 C CA . LYS A 1 238 ? -7.293 24.422 -12.781 1 96.56 238 LYS A CA 1
ATOM 1901 C C . LYS A 1 238 ? -8.102 25.625 -12.312 1 96.56 238 LYS A C 1
ATOM 1903 O O . LYS A 1 238 ? -7.863 26.75 -12.75 1 96.56 238 LYS A O 1
ATOM 1908 N N . LYS A 1 239 ? -9.055 25.328 -11.453 1 96.12 239 LYS A N 1
ATOM 1909 C CA . LYS A 1 239 ? -9.852 26.406 -10.867 1 96.12 239 LYS A CA 1
ATOM 1910 C C . LYS A 1 239 ? -8.961 27.422 -10.164 1 96.12 239 LYS A C 1
ATOM 1912 O O . LYS A 1 239 ? -9.148 28.641 -10.328 1 96.12 239 LYS A O 1
ATOM 1917 N N . LEU A 1 240 ? -8.047 27 -9.375 1 95.44 240 LEU A N 1
ATOM 1918 C CA . LEU A 1 240 ? -7.125 27.859 -8.648 1 95.44 240 LEU A CA 1
ATOM 1919 C C . LEU A 1 240 ? -6.227 28.641 -9.617 1 95.44 240 LEU A C 1
ATOM 1921 O O . LEU A 1 240 ? -5.988 29.828 -9.43 1 95.44 240 LEU A O 1
ATOM 1925 N N . GLU A 1 241 ? -5.77 28.016 -10.633 1 95 241 GLU A N 1
ATOM 1926 C CA . GLU A 1 241 ? -4.875 28.625 -11.609 1 95 241 GLU A CA 1
ATOM 1927 C C . GLU A 1 241 ? -5.609 29.656 -12.461 1 95 241 GLU A C 1
ATOM 1929 O O . GLU A 1 241 ? -5.035 30.688 -12.828 1 95 241 GLU A O 1
ATOM 1934 N N . ASP A 1 242 ? -6.797 29.438 -12.773 1 96.56 242 ASP A N 1
ATOM 1935 C CA . ASP A 1 242 ? -7.582 30.297 -13.648 1 96.56 242 ASP A CA 1
ATOM 1936 C C . ASP A 1 242 ? -8.109 31.516 -12.898 1 96.56 242 ASP A C 1
ATOM 1938 O O . ASP A 1 242 ? -8.555 32.469 -13.516 1 96.56 242 ASP A O 1
ATOM 1942 N N . ASN A 1 243 ? -8.086 31.469 -11.562 1 94.44 243 ASN A N 1
ATOM 1943 C CA . ASN A 1 243 ? -8.625 32.531 -10.75 1 94.44 243 ASN A CA 1
ATOM 1944 C C . ASN A 1 243 ? -7.59 33.062 -9.758 1 94.44 243 ASN A C 1
ATOM 1946 O O . ASN A 1 243 ? -7.605 32.719 -8.586 1 94.44 243 ASN A O 1
ATOM 1950 N N . PRO A 1 244 ? -6.871 34.031 -10.172 1 88.62 244 PRO A N 1
ATOM 1951 C CA . PRO A 1 244 ? -5.781 34.531 -9.336 1 88.62 244 PRO A CA 1
ATOM 1952 C C . PRO A 1 244 ? -6.273 35.125 -8.016 1 88.62 244 PRO A C 1
ATOM 1954 O O . PRO A 1 244 ? -5.492 35.281 -7.074 1 88.62 244 PRO A O 1
ATOM 1957 N N . GLY A 1 245 ? -7.484 35.5 -7.906 1 88.56 245 GLY A N 1
ATOM 1958 C CA . GLY A 1 245 ? -8.031 36.062 -6.676 1 88.56 245 GLY A CA 1
ATOM 1959 C C . GLY A 1 245 ? -8.336 35 -5.633 1 88.56 245 GLY A C 1
ATOM 1960 O O . GLY A 1 245 ? -8.492 35.312 -4.449 1 88.56 245 GLY A O 1
ATOM 1961 N N . LEU A 1 246 ? -8.352 33.75 -6.047 1 92.06 246 LEU A N 1
ATOM 1962 C CA . LEU A 1 246 ? -8.648 32.656 -5.125 1 92.06 246 LEU A CA 1
ATOM 1963 C C . LEU A 1 246 ? -7.391 32.219 -4.387 1 92.06 246 LEU A C 1
ATOM 1965 O O . LEU A 1 246 ? -6.309 32.156 -4.973 1 92.06 246 LEU A O 1
ATOM 1969 N N . SER A 1 247 ? -7.578 31.969 -3.117 1 93.38 247 SER A N 1
ATOM 1970 C CA . SER A 1 247 ? -6.516 31.328 -2.35 1 93.38 247 SER A CA 1
ATOM 1971 C C . SER A 1 247 ? -6.699 29.812 -2.311 1 93.38 247 SER A C 1
ATOM 1973 O O . SER A 1 247 ? -7.762 29.312 -2.668 1 93.38 247 SER A O 1
ATOM 1975 N N . LEU A 1 248 ? -5.68 29.141 -1.9 1 94.69 248 LEU A N 1
ATOM 1976 C CA . LEU A 1 248 ? -5.715 27.688 -1.771 1 94.69 248 LEU A CA 1
ATOM 1977 C C . LEU A 1 248 ? -6.867 27.25 -0.875 1 94.69 248 LEU A C 1
ATOM 1979 O O . LEU A 1 248 ? -7.48 26.203 -1.111 1 94.69 248 LEU A O 1
ATOM 1983 N N . GLY A 1 249 ? -7.172 28.062 0.109 1 96.12 249 GLY A N 1
ATOM 1984 C CA . GLY A 1 249 ? -8.227 27.734 1.054 1 96.12 249 GLY A CA 1
ATOM 1985 C C . GLY A 1 249 ? -9.609 27.797 0.442 1 96.12 249 GLY A C 1
ATOM 1986 O O . GLY A 1 249 ? -10.594 27.391 1.07 1 96.12 249 GLY A O 1
ATOM 1987 N N . GLU A 1 250 ? -9.656 28.25 -0.783 1 95.62 250 GLU A N 1
ATOM 1988 C CA . GLU A 1 250 ? -10.961 28.438 -1.42 1 95.62 250 GLU A CA 1
ATOM 1989 C C . GLU A 1 250 ? -11.219 27.359 -2.471 1 95.62 250 GLU A C 1
ATOM 1991 O O . GLU A 1 250 ? -12.234 27.406 -3.178 1 95.62 250 GLU A O 1
ATOM 1996 N N . VAL A 1 251 ? -10.375 26.391 -2.607 1 97.12 251 VAL A N 1
ATOM 1997 C CA . VAL A 1 251 ? -10.594 25.234 -3.479 1 97.12 251 VAL A CA 1
ATOM 1998 C C . VAL A 1 251 ? -10.445 23.953 -2.674 1 97.12 251 VAL A C 1
ATOM 2000 O O . VAL A 1 251 ? -9.859 23.953 -1.591 1 97.12 251 VAL A O 1
ATOM 2003 N N . THR A 1 252 ? -11.047 22.844 -3.211 1 97.88 252 THR A N 1
ATOM 2004 C CA . THR A 1 252 ? -10.922 21.547 -2.57 1 97.88 252 THR A CA 1
ATOM 2005 C C . THR A 1 252 ? -9.617 20.859 -2.986 1 97.88 252 THR A C 1
ATOM 2007 O O . THR A 1 252 ? -9.273 20.844 -4.168 1 97.88 252 THR A O 1
ATOM 2010 N N . THR A 1 253 ? -8.867 20.406 -2.057 1 97.94 253 THR A N 1
ATOM 2011 C CA . THR A 1 253 ? -7.656 19.656 -2.377 1 97.94 253 THR A CA 1
ATOM 2012 C C . THR A 1 253 ? -7.883 18.156 -2.182 1 97.94 253 THR A C 1
ATOM 2014 O O . THR A 1 253 ? -8.602 17.75 -1.267 1 97.94 253 THR A O 1
ATOM 2017 N N . VAL A 1 254 ? -7.371 17.375 -3.049 1 98.12 254 VAL A N 1
ATOM 2018 C CA . VAL A 1 254 ? -7.438 15.922 -3.072 1 98.12 254 VAL A CA 1
ATOM 2019 C C . VAL A 1 254 ? -6.043 15.344 -3.314 1 98.12 254 VAL A C 1
ATOM 2021 O O . VAL A 1 254 ? -5.453 15.562 -4.375 1 98.12 254 VAL A O 1
ATOM 2024 N N . ASN A 1 255 ? -5.5 14.641 -2.33 1 98.56 255 ASN A N 1
ATOM 2025 C CA . ASN A 1 255 ? -4.16 14.078 -2.473 1 98.56 255 ASN A CA 1
ATOM 2026 C C . ASN A 1 255 ? -4.121 12.609 -2.059 1 98.56 255 ASN A C 1
ATOM 2028 O O . ASN A 1 255 ? -4.625 12.25 -0.993 1 98.56 255 ASN A O 1
ATOM 2032 N N . LEU A 1 256 ? -3.623 11.742 -2.951 1 98.75 256 LEU A N 1
ATOM 2033 C CA . LEU A 1 256 ? -3.348 10.352 -2.607 1 98.75 256 LEU A CA 1
ATOM 2034 C C . LEU A 1 256 ? -2.17 10.25 -1.644 1 98.75 256 LEU A C 1
ATOM 2036 O O . LEU A 1 256 ? -1.035 10.57 -2.01 1 98.75 256 LEU A O 1
ATOM 2040 N N . THR A 1 257 ? -2.42 9.703 -0.418 1 98.25 257 THR A N 1
ATOM 2041 C CA . THR A 1 257 ? -1.375 9.828 0.591 1 98.25 257 THR A CA 1
ATOM 2042 C C . THR A 1 257 ? -0.891 8.461 1.05 1 98.25 257 THR A C 1
ATOM 2044 O O . THR A 1 257 ? 0.199 8.336 1.61 1 98.25 257 THR A O 1
ATOM 2047 N N . MET A 1 258 ? -1.724 7.438 0.884 1 98.44 258 MET A N 1
ATOM 2048 C CA . MET A 1 258 ? -1.315 6.098 1.288 1 98.44 258 MET A CA 1
ATOM 2049 C C . MET A 1 258 ? -1.897 5.043 0.35 1 98.44 258 MET A C 1
ATOM 2051 O O . MET A 1 258 ? -2.988 5.227 -0.192 1 98.44 258 MET A O 1
ATOM 2055 N N . MET A 1 259 ? -1.2 4.02 0.16 1 98.69 259 MET A N 1
ATOM 2056 C CA . MET A 1 259 ? -1.61 2.797 -0.528 1 98.69 259 MET A CA 1
ATOM 2057 C C . MET A 1 259 ? -1.166 1.561 0.245 1 98.69 259 MET A C 1
ATOM 2059 O O . MET A 1 259 ? -0.089 1.552 0.845 1 98.69 259 MET A O 1
ATOM 2063 N N . SER A 1 260 ? -1.997 0.554 0.226 1 98.5 260 SER A N 1
ATOM 2064 C CA . SER A 1 260 ? -1.599 -0.705 0.848 1 98.5 260 SER A CA 1
ATOM 2065 C C . SER A 1 260 ? -2.395 -1.877 0.282 1 98.5 260 SER A C 1
ATOM 2067 O O . SER A 1 260 ? -3.537 -1.708 -0.148 1 98.5 260 SER A O 1
ATOM 2069 N N . GLY A 1 261 ? -1.742 -2.984 0.32 1 98.38 261 GLY A N 1
ATOM 2070 C CA . GLY A 1 261 ? -2.416 -4.215 -0.065 1 98.38 261 GLY A CA 1
ATOM 2071 C C . GLY A 1 261 ? -1.544 -5.141 -0.891 1 98.38 261 GLY A C 1
ATOM 2072 O O . GLY A 1 261 ? -0.565 -4.699 -1.499 1 98.38 261 GLY A O 1
ATOM 2073 N N . GLY A 1 262 ? -1.97 -6.422 -0.931 1 97.56 262 GLY A N 1
ATOM 2074 C CA . GLY A 1 262 ? -1.214 -7.453 -1.623 1 97.56 262 GLY A CA 1
ATOM 2075 C C . GLY A 1 262 ? -0.27 -8.211 -0.712 1 97.56 262 GLY A C 1
ATOM 2076 O O . GLY A 1 262 ? 0.319 -7.637 0.204 1 97.56 262 GLY A O 1
ATOM 2077 N N . VAL A 1 263 ? -0.125 -9.516 -0.941 1 96.06 263 VAL A N 1
ATOM 2078 C CA . VAL A 1 263 ? 0.685 -10.344 -0.052 1 96.06 263 VAL A CA 1
ATOM 2079 C C . VAL A 1 263 ? 1.85 -10.953 -0.829 1 96.06 263 VAL A C 1
ATOM 2081 O O . VAL A 1 263 ? 2.857 -11.352 -0.24 1 96.06 263 VAL A O 1
ATOM 2084 N N . GLN A 1 264 ? 1.711 -11.078 -2.045 1 96.06 264 GLN A N 1
ATOM 2085 C CA . GLN A 1 264 ? 2.727 -11.641 -2.926 1 96.06 264 GLN A CA 1
ATOM 2086 C C . GLN A 1 264 ? 2.525 -11.172 -4.367 1 96.06 264 GLN A C 1
ATOM 2088 O O . GLN A 1 264 ? 1.391 -11.008 -4.816 1 96.06 264 GLN A O 1
ATOM 2093 N N . SER A 1 265 ? 3.555 -11 -5.117 1 95.81 265 SER A N 1
ATOM 2094 C CA . SER A 1 265 ? 3.529 -10.352 -6.426 1 95.81 265 SER A CA 1
ATOM 2095 C C . SER A 1 265 ? 2.715 -11.172 -7.426 1 95.81 265 SER A C 1
ATOM 2097 O O . SER A 1 265 ? 2.242 -10.633 -8.43 1 95.81 265 SER A O 1
ATOM 2099 N N . ASN A 1 266 ? 2.512 -12.469 -7.203 1 96.19 266 ASN A N 1
ATOM 2100 C CA . ASN A 1 266 ? 1.8 -13.289 -8.172 1 96.19 266 ASN A CA 1
ATOM 2101 C C . ASN A 1 266 ? 0.403 -13.656 -7.676 1 96.19 266 ASN A C 1
ATOM 2103 O O . ASN A 1 266 ? -0.218 -14.586 -8.195 1 96.19 266 ASN A O 1
ATOM 2107 N N . VAL A 1 267 ? -0.045 -13.031 -6.703 1 97.56 267 VAL A N 1
ATOM 2108 C CA . VAL A 1 267 ? -1.386 -13.242 -6.164 1 97.56 267 VAL A CA 1
ATOM 2109 C C . VAL A 1 267 ? -2.207 -11.961 -6.32 1 97.56 267 VAL A C 1
ATOM 2111 O O . VAL A 1 267 ? -1.854 -10.922 -5.766 1 97.56 267 VAL A O 1
ATOM 2114 N N . VAL A 1 268 ? -3.258 -12.039 -7.133 1 98.31 268 VAL A N 1
ATOM 2115 C CA . VAL A 1 268 ? -4.211 -10.93 -7.188 1 98.31 268 VAL A CA 1
ATOM 2116 C C . VAL A 1 268 ? -4.934 -10.805 -5.852 1 98.31 268 VAL A C 1
ATOM 2118 O O . VAL A 1 268 ? -5.559 -11.766 -5.383 1 98.31 268 VAL A O 1
ATOM 2121 N N . PRO A 1 269 ? -4.812 -9.703 -5.203 1 98.12 269 PRO A N 1
ATOM 2122 C CA . PRO A 1 269 ? -5.324 -9.594 -3.834 1 98.12 269 PRO A CA 1
ATOM 2123 C C . PRO A 1 269 ? -6.844 -9.477 -3.777 1 98.12 269 PRO A C 1
ATOM 2125 O O . PRO A 1 269 ? -7.457 -8.938 -4.703 1 98.12 269 PRO A O 1
ATOM 2128 N N . PRO A 1 270 ? -7.438 -9.961 -2.707 1 97.88 270 PRO A N 1
ATOM 2129 C CA . PRO A 1 270 ? -8.883 -9.797 -2.537 1 97.88 270 PRO A CA 1
ATOM 2130 C C . PRO A 1 270 ? -9.281 -8.375 -2.154 1 97.88 270 PRO A C 1
ATOM 2132 O O . PRO A 1 270 ? -10.461 -8.023 -2.23 1 97.88 270 PRO A O 1
ATOM 2135 N N . GLU A 1 271 ? -8.281 -7.602 -1.753 1 98.19 271 GLU A N 1
ATOM 2136 C CA . GLU A 1 271 ? -8.562 -6.242 -1.305 1 98.19 271 GLU A CA 1
ATOM 2137 C C . GLU A 1 271 ? -7.336 -5.348 -1.447 1 98.19 271 GLU A C 1
ATOM 2139 O O . GLU A 1 271 ? -6.207 -5.793 -1.225 1 98.19 271 GLU A O 1
ATOM 2144 N N . LEU A 1 272 ? -7.52 -4.129 -1.832 1 98.75 272 LEU A N 1
ATOM 2145 C CA . LEU A 1 272 ? -6.539 -3.049 -1.808 1 98.75 272 LEU A CA 1
ATOM 2146 C C . LEU A 1 272 ? -7.07 -1.849 -1.029 1 98.75 272 LEU A C 1
ATOM 2148 O O . LEU A 1 272 ? -8.281 -1.696 -0.868 1 98.75 272 LEU A O 1
ATOM 2152 N N . MET A 1 273 ? -6.203 -1.079 -0.508 1 98.81 273 MET A N 1
ATOM 2153 C CA . MET A 1 273 ? -6.617 0.122 0.214 1 98.81 273 MET A CA 1
ATOM 2154 C C . MET A 1 273 ? -5.879 1.351 -0.307 1 98.81 273 MET A C 1
ATOM 2156 O O . MET A 1 273 ? -4.672 1.298 -0.552 1 98.81 273 MET A O 1
ATOM 2160 N N . ILE A 1 274 ? -6.559 2.393 -0.54 1 98.81 274 ILE A N 1
ATOM 2161 C CA . ILE A 1 274 ? -5.973 3.693 -0.847 1 98.81 274 ILE A CA 1
ATOM 2162 C C . ILE A 1 274 ? -6.539 4.75 0.097 1 98.81 274 ILE A C 1
ATOM 2164 O O . ILE A 1 274 ? -7.668 4.625 0.576 1 98.81 274 ILE A O 1
ATOM 2168 N N . CYS A 1 275 ? -5.738 5.703 0.38 1 98.62 275 CYS A N 1
ATOM 2169 C CA . CYS A 1 275 ? -6.152 6.785 1.27 1 98.62 275 CYS A CA 1
ATOM 2170 C C . CYS A 1 275 ? -5.977 8.141 0.598 1 98.62 275 CYS A C 1
ATOM 2172 O O . CYS A 1 275 ? -4.941 8.406 -0.016 1 98.62 275 CYS A O 1
ATOM 2174 N N . PHE A 1 276 ? -6.996 8.938 0.647 1 98.5 276 PHE A N 1
ATOM 2175 C CA . PHE A 1 276 ? -6.934 10.312 0.164 1 98.5 276 PHE A CA 1
ATOM 2176 C C . PHE A 1 276 ? -7.152 11.297 1.307 1 98.5 276 PHE A C 1
ATOM 2178 O O . PHE A 1 276 ? -8.023 11.094 2.15 1 98.5 276 PHE A O 1
ATOM 2185 N N . ASP A 1 277 ? -6.289 12.273 1.373 1 97.5 277 ASP A N 1
ATOM 2186 C CA . ASP A 1 277 ? -6.543 13.461 2.176 1 97.5 277 ASP A CA 1
ATOM 2187 C C . ASP A 1 277 ? -7.309 14.516 1.374 1 97.5 277 ASP A C 1
ATOM 2189 O O . ASP A 1 277 ? -6.809 15.016 0.364 1 97.5 277 ASP A O 1
ATOM 2193 N N . ILE A 1 278 ? -8.469 14.836 1.854 1 97.44 278 ILE A N 1
ATOM 2194 C CA . ILE A 1 278 ? -9.328 15.781 1.155 1 97.44 278 ILE A CA 1
ATOM 2195 C C . ILE A 1 278 ? -9.7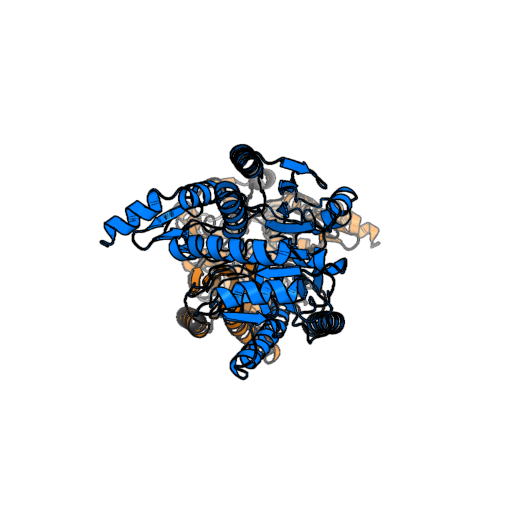11 16.922 2.094 1 97.44 278 ILE A C 1
ATOM 2197 O O . ILE A 1 278 ? -10.148 16.688 3.221 1 97.44 278 ILE A O 1
ATOM 2201 N N . ARG A 1 279 ? -9.43 18.125 1.664 1 97.38 279 ARG A N 1
ATOM 2202 C CA . ARG A 1 279 ? -9.906 19.312 2.34 1 97.38 279 ARG A CA 1
ATOM 2203 C C . ARG A 1 279 ? -10.977 20.016 1.512 1 97.38 279 ARG A C 1
ATOM 2205 O O . ARG A 1 279 ? -10.672 20.641 0.492 1 97.38 279 ARG A O 1
ATOM 2212 N N . VAL A 1 280 ? -12.195 20 1.954 1 97 280 VAL A N 1
ATOM 2213 C CA . VAL A 1 280 ? -13.344 20.469 1.18 1 97 280 VAL A CA 1
ATOM 2214 C C . VAL A 1 280 ? -13.477 21.984 1.31 1 97 280 VAL A C 1
ATOM 2216 O O . VAL A 1 280 ? -13.531 22.516 2.422 1 97 280 VAL A O 1
ATOM 2219 N N . ALA A 1 281 ? -13.516 22.609 0.224 1 96.56 281 ALA A N 1
ATOM 2220 C CA . ALA A 1 281 ? -13.641 24.078 0.185 1 96.56 281 ALA A CA 1
ATOM 2221 C C . ALA A 1 281 ? -14.93 24.516 0.869 1 96.56 281 ALA A C 1
ATOM 2223 O O . ALA A 1 281 ? -15.93 23.797 0.871 1 96.56 281 ALA A O 1
ATOM 2224 N N . PRO A 1 282 ? -14.953 25.734 1.423 1 93.38 282 PRO A N 1
ATOM 2225 C CA . PRO A 1 282 ? -16.109 26.219 2.172 1 93.38 282 PRO A CA 1
ATOM 2226 C C . PRO A 1 282 ? -17.359 26.344 1.302 1 93.38 282 PRO A C 1
ATOM 2228 O O . PRO A 1 282 ? -18.484 26.297 1.813 1 93.38 282 PRO A O 1
ATOM 2231 N N . ASP A 1 283 ? -17.219 26.547 0.06 1 91.31 283 ASP A N 1
ATOM 2232 C CA . ASP A 1 283 ? -18.359 26.781 -0.815 1 91.31 283 ASP A CA 1
ATOM 2233 C C . ASP A 1 283 ? -19.016 25.453 -1.235 1 91.31 283 ASP A C 1
ATOM 2235 O O . ASP A 1 283 ? -20.062 25.453 -1.89 1 91.31 283 ASP A O 1
ATOM 2239 N N . ILE A 1 284 ? -18.469 24.344 -0.892 1 94.44 284 ILE A N 1
ATOM 2240 C CA . ILE A 1 284 ? -19.031 23.031 -1.223 1 94.44 284 ILE A CA 1
ATOM 2241 C C . ILE A 1 284 ? -19.688 22.422 0.015 1 94.44 284 ILE A C 1
ATOM 2243 O O . ILE A 1 284 ? -19.031 22.234 1.04 1 94.44 284 ILE A O 1
ATOM 2247 N N . PRO A 1 285 ? -20.984 22.094 -0.107 1 95.81 285 PRO A N 1
ATOM 2248 C CA . PRO A 1 285 ? -21.578 21.375 1.009 1 95.81 285 PRO A CA 1
ATOM 2249 C C . PRO A 1 285 ? -20.953 20 1.229 1 95.81 285 PRO A C 1
ATOM 2251 O O . PRO A 1 285 ? -20.969 19.156 0.33 1 95.81 285 PRO A O 1
ATOM 2254 N N . VAL A 1 286 ? -20.5 19.781 2.418 1 95.19 286 VAL A N 1
ATOM 2255 C CA . VAL A 1 286 ? -19.703 18.594 2.725 1 95.19 286 VAL A CA 1
ATOM 2256 C C . VAL A 1 286 ? -20.547 17.344 2.512 1 95.19 286 VAL A C 1
ATOM 2258 O O . VAL A 1 286 ? -20.031 16.312 2.047 1 95.19 286 VAL A O 1
ATOM 2261 N N . GLU A 1 287 ? -21.812 17.375 2.865 1 95.31 287 GLU A N 1
ATOM 2262 C CA . GLU A 1 287 ? -22.703 16.234 2.695 1 95.31 287 GLU A CA 1
ATOM 2263 C C . GLU A 1 287 ? -22.844 15.859 1.224 1 95.31 287 GLU A C 1
ATOM 2265 O O . GLU A 1 287 ? -22.922 14.672 0.882 1 95.31 287 GLU A O 1
ATOM 2270 N N . GLU A 1 288 ? -22.953 16.859 0.417 1 97 288 GLU A N 1
ATOM 2271 C CA . GLU A 1 288 ? -23.031 16.594 -1.019 1 97 288 GLU A CA 1
ATOM 2272 C C . GLU A 1 288 ? -21.75 15.969 -1.534 1 97 288 GLU A C 1
ATOM 2274 O O . GLU A 1 288 ? -21.781 15.102 -2.406 1 97 288 GLU A O 1
ATOM 2279 N N . PHE A 1 289 ? -20.703 16.438 -1.035 1 96.94 289 PHE A N 1
ATOM 2280 C CA . PHE A 1 289 ? -19.422 15.883 -1.446 1 96.94 289 PHE A CA 1
ATOM 2281 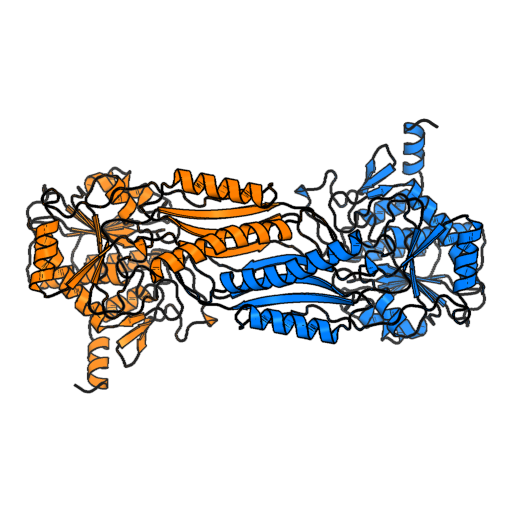C C . PHE A 1 289 ? -19.281 14.43 -1.019 1 96.94 289 PHE A C 1
ATOM 2283 O O . PHE A 1 289 ? -18.812 13.586 -1.79 1 96.94 289 PHE A O 1
ATOM 2290 N N . GLU A 1 290 ? -19.672 14.109 0.198 1 96.81 290 GLU A N 1
ATOM 2291 C CA . GLU A 1 290 ? -19.641 12.734 0.687 1 96.81 290 GLU A CA 1
ATOM 2292 C C . GLU A 1 290 ? -20.516 11.828 -0.179 1 96.81 290 GLU A C 1
ATOM 2294 O O . GLU A 1 290 ? -20.141 10.688 -0.469 1 96.81 290 GLU A O 1
ATOM 2299 N N . ALA A 1 291 ? -21.672 12.336 -0.573 1 98.12 291 ALA A N 1
ATOM 2300 C CA . ALA A 1 291 ? -22.547 11.578 -1.469 1 98.12 291 ALA A CA 1
ATOM 2301 C C . ALA A 1 291 ? -21.859 11.328 -2.812 1 98.12 291 ALA A C 1
ATOM 2303 O O . ALA A 1 291 ? -22.047 10.266 -3.41 1 98.12 291 ALA A O 1
ATOM 2304 N N . GLN A 1 292 ? -21.141 12.305 -3.275 1 98.25 292 GLN A N 1
ATOM 2305 C CA . GLN A 1 292 ? -20.406 12.148 -4.523 1 98.25 292 GLN A CA 1
ATOM 2306 C C . GLN A 1 292 ? -19.328 11.062 -4.398 1 98.25 292 GLN A C 1
ATOM 2308 O O . GLN A 1 292 ? -19.125 10.289 -5.336 1 98.25 292 GLN A O 1
ATOM 2313 N N . LEU A 1 293 ? -18.609 11.023 -3.262 1 98.25 293 LEU A N 1
ATOM 2314 C CA . LEU A 1 293 ? -17.625 9.969 -3.025 1 98.25 293 LEU A CA 1
ATOM 2315 C C . LEU A 1 293 ? -18.266 8.594 -3.117 1 98.25 293 LEU A C 1
ATOM 2317 O O . LEU A 1 293 ? -17.703 7.68 -3.725 1 98.25 293 LEU A O 1
ATOM 2321 N N . GLU A 1 294 ? -19.406 8.469 -2.498 1 98.31 294 GLU A N 1
ATOM 2322 C CA . GLU A 1 294 ? -20.141 7.203 -2.545 1 98.31 294 GLU A CA 1
ATOM 2323 C C . GLU A 1 294 ? -20.5 6.828 -3.979 1 98.31 294 GLU A C 1
ATOM 2325 O O . GLU A 1 294 ? -20.391 5.664 -4.371 1 98.31 294 GLU A O 1
ATOM 2330 N N . ARG A 1 295 ? -21 7.781 -4.738 1 98.62 295 ARG A N 1
ATOM 2331 C CA . ARG A 1 295 ? -21.328 7.543 -6.137 1 98.62 295 ARG A CA 1
ATOM 2332 C C . ARG A 1 295 ? -20.109 7.086 -6.926 1 98.62 295 ARG A C 1
ATOM 2334 O O . ARG A 1 295 ? -20.203 6.164 -7.742 1 98.62 295 ARG A O 1
ATOM 2341 N N . TRP A 1 296 ? -18.969 7.746 -6.668 1 98.75 296 TRP A N 1
ATOM 2342 C CA . TRP A 1 296 ? -17.734 7.359 -7.355 1 98.75 296 TRP A CA 1
ATOM 2343 C C . TRP A 1 296 ? -17.344 5.926 -7.008 1 98.75 296 TRP A C 1
ATOM 2345 O O . TRP A 1 296 ? -16.844 5.191 -7.859 1 98.75 296 TRP A O 1
ATOM 2355 N N . CYS A 1 297 ? -17.547 5.555 -5.719 1 98.69 297 CYS A N 1
ATOM 2356 C CA . CYS A 1 297 ? -17.266 4.18 -5.312 1 98.69 297 CYS A CA 1
ATOM 2357 C C . CYS A 1 297 ? -18.141 3.195 -6.074 1 98.69 297 CYS A C 1
ATOM 2359 O O . CYS A 1 297 ? -17.656 2.172 -6.559 1 98.69 297 CYS A O 1
ATOM 2361 N N . GLU A 1 298 ? -19.422 3.52 -6.211 1 98.62 298 GLU A N 1
ATOM 2362 C CA . GLU A 1 298 ? -20.344 2.668 -6.949 1 98.62 298 GLU A CA 1
ATOM 2363 C C . GLU A 1 298 ? -19.969 2.588 -8.43 1 98.62 298 GLU A C 1
ATOM 2365 O O . GLU A 1 298 ? -19.969 1.503 -9.016 1 98.62 298 GLU A O 1
ATOM 2370 N N . GLU A 1 299 ? -19.656 3.707 -9 1 98.69 299 GLU A N 1
ATOM 2371 C CA . GLU A 1 299 ? -19.297 3.787 -10.414 1 98.69 299 GLU A CA 1
ATOM 2372 C C . GLU A 1 299 ? -17.984 3.07 -10.695 1 98.69 299 GLU A C 1
ATOM 2374 O O . GLU A 1 299 ? -17.688 2.729 -11.836 1 98.69 299 GLU A O 1
ATOM 2379 N N . SER A 1 300 ? -17.156 2.869 -9.672 1 98.56 300 SER A N 1
ATOM 2380 C CA . SER A 1 300 ? -15.859 2.229 -9.828 1 98.56 300 SER A CA 1
ATOM 2381 C C . SER A 1 300 ? -15.977 0.71 -9.727 1 98.56 300 SER A C 1
ATOM 2383 O O . SER A 1 300 ? -14.969 0 -9.812 1 98.56 300 SER A O 1
ATOM 2385 N N . GLY A 1 301 ? -17.188 0.162 -9.547 1 97.88 301 GLY A N 1
ATOM 2386 C CA . GLY A 1 301 ? -17.406 -1.275 -9.531 1 97.88 301 GLY A CA 1
ATOM 2387 C C . GLY A 1 301 ? -18.016 -1.777 -8.242 1 97.88 301 GLY A C 1
ATOM 2388 O O . GLY A 1 301 ? -18.25 -2.977 -8.086 1 97.88 301 GLY A O 1
ATOM 2389 N N . GLY A 1 302 ? -18.281 -0.886 -7.266 1 97.81 302 GLY A N 1
ATOM 2390 C CA . GLY A 1 302 ? -18.875 -1.288 -6 1 97.81 302 GLY A CA 1
ATOM 2391 C C . GLY A 1 302 ? -17.953 -2.117 -5.137 1 97.81 302 GLY A C 1
ATOM 2392 O O . GLY A 1 302 ? -16.781 -2.322 -5.488 1 97.81 302 GLY A O 1
ATOM 2393 N N . GLY A 1 303 ? -18.453 -2.51 -3.891 1 98 303 GLY A N 1
ATOM 2394 C CA . GLY A 1 303 ? -17.625 -3.275 -2.975 1 98 303 GLY A CA 1
ATOM 2395 C C . GLY A 1 303 ? -16.516 -2.459 -2.354 1 98 303 GLY A C 1
ATOM 2396 O O . GLY A 1 303 ? -15.445 -2.99 -2.049 1 98 303 GLY A O 1
ATOM 2397 N N . ILE A 1 304 ? -16.656 -1.208 -2.293 1 98.56 304 ILE A N 1
ATOM 2398 C CA . ILE A 1 304 ? -15.672 -0.294 -1.717 1 98.56 304 ILE A CA 1
ATOM 2399 C C . ILE A 1 304 ? -16.219 0.286 -0.411 1 98.56 304 ILE A C 1
ATOM 2401 O O . ILE A 1 304 ? -17.266 0.926 -0.399 1 98.56 304 ILE A O 1
ATOM 2405 N N . ARG A 1 305 ? -15.547 -0.01 0.697 1 98.25 305 ARG A N 1
ATOM 2406 C CA . ARG A 1 305 ? -15.938 0.506 2.006 1 98.25 305 ARG A CA 1
ATOM 2407 C C . ARG A 1 305 ? -15.164 1.777 2.344 1 98.25 305 ARG A C 1
ATOM 2409 O O . ARG A 1 305 ? -13.93 1.801 2.275 1 98.25 305 ARG A O 1
ATOM 2416 N N . LEU A 1 306 ? -15.906 2.773 2.641 1 97.5 306 LEU A N 1
ATOM 2417 C CA . LEU A 1 306 ? -15.32 4.043 3.062 1 97.5 306 LEU A CA 1
ATOM 2418 C C . LEU A 1 306 ? -15.117 4.07 4.574 1 97.5 306 LEU A C 1
ATOM 2420 O O . LEU A 1 306 ? -16.047 3.766 5.336 1 97.5 306 LEU A O 1
ATOM 2424 N N . ASP A 1 307 ? -13.906 4.34 4.969 1 96.38 307 ASP A N 1
ATOM 2425 C CA . ASP A 1 307 ? -13.555 4.551 6.371 1 96.38 307 ASP A CA 1
ATOM 2426 C C . ASP A 1 307 ? -12.969 5.945 6.586 1 96.38 307 ASP A C 1
ATOM 2428 O O . ASP A 1 307 ? -11.836 6.223 6.188 1 96.38 307 ASP A O 1
ATOM 2432 N N . TYR A 1 308 ? -13.789 6.785 7.242 1 92.69 308 TYR A N 1
ATOM 2433 C CA . TYR A 1 308 ? -13.328 8.141 7.516 1 92.69 308 TYR A CA 1
ATOM 2434 C C . TYR A 1 308 ? -12.461 8.18 8.766 1 92.69 308 TYR A C 1
ATOM 2436 O O . TYR A 1 308 ? -12.852 7.656 9.812 1 92.69 308 TYR A O 1
ATOM 2444 N N . GLY A 1 309 ? -11.273 8.422 8.711 1 82.06 309 GLY A N 1
ATOM 2445 C CA . GLY A 1 309 ? -10.461 8.594 9.906 1 82.06 309 GLY A CA 1
ATOM 2446 C C . GLY A 1 309 ? -11.109 9.484 10.945 1 82.06 309 GLY A C 1
ATOM 2447 O O . GLY A 1 309 ? -11.312 9.062 12.086 1 82.06 309 GLY A O 1
ATOM 2448 N N . ASP A 1 310 ? -11.398 10.836 10.641 1 76.5 310 ASP A N 1
ATOM 2449 C CA . ASP A 1 310 ? -12.148 11.773 11.461 1 76.5 310 ASP A CA 1
ATOM 2450 C C . ASP A 1 310 ? -13.109 12.602 10.609 1 76.5 310 ASP A C 1
ATOM 2452 O O . ASP A 1 310 ? -12.844 12.852 9.438 1 76.5 310 ASP A O 1
ATOM 2456 N N . LYS A 1 311 ? -14.242 12.891 11.055 1 79.75 311 LYS A N 1
ATOM 2457 C CA . LYS A 1 311 ? -15.195 13.781 10.398 1 79.75 311 LYS A CA 1
ATOM 2458 C C . LYS A 1 311 ? -15.398 15.062 11.203 1 79.75 311 LYS A C 1
ATOM 2460 O O . LYS A 1 311 ? -16.297 15.133 12.047 1 79.75 311 LYS A O 1
ATOM 2465 N N . ASP A 1 312 ? -14.633 16 10.898 1 83.62 312 ASP A N 1
ATOM 2466 C CA . ASP A 1 312 ? -14.727 17.281 11.586 1 83.62 312 ASP A CA 1
ATOM 2467 C C . ASP A 1 312 ? -16.047 18 11.258 1 83.62 312 ASP A C 1
ATOM 2469 O O . ASP A 1 312 ? -16.594 17.812 10.172 1 83.62 312 ASP A O 1
ATOM 2473 N N . PRO A 1 313 ? -16.516 18.734 12.195 1 86.12 313 PRO A N 1
ATOM 2474 C CA . PRO A 1 313 ? -17.719 19.547 11.906 1 86.12 313 PRO A CA 1
ATOM 2475 C C . PRO A 1 313 ? -17.422 20.719 10.977 1 86.12 313 PRO A C 1
ATOM 2477 O O . PRO A 1 313 ? -16.266 21.156 10.875 1 86.12 313 PRO A O 1
ATOM 2480 N N . VAL A 1 314 ? -18.438 21.172 10.281 1 92.5 314 VAL A N 1
ATOM 2481 C CA . VAL A 1 314 ? -18.344 22.438 9.547 1 92.5 314 VAL A CA 1
ATOM 2482 C C . VAL A 1 314 ? -18.516 23.609 10.508 1 92.5 314 VAL A C 1
ATOM 2484 O O . VAL A 1 314 ? -19.531 23.703 11.211 1 92.5 314 VAL A O 1
ATOM 2487 N N . VAL A 1 315 ? -17.547 24.453 10.586 1 94.75 315 VAL A N 1
ATOM 2488 C CA . VAL A 1 315 ? -17.562 25.562 11.539 1 94.75 315 VAL A CA 1
ATOM 2489 C C . VAL A 1 315 ? -17.5 26.891 10.781 1 94.75 315 VAL A C 1
ATOM 2491 O O . VAL A 1 315 ? -16.719 27.047 9.844 1 94.75 315 VAL A O 1
ATOM 2494 N N . ALA A 1 316 ? -18.359 27.828 11.156 1 93.81 316 ALA A N 1
ATOM 2495 C CA . ALA A 1 316 ? -18.391 29.141 10.531 1 93.81 316 ALA A CA 1
ATOM 2496 C C . ALA A 1 316 ? -17.094 29.906 10.82 1 93.81 316 ALA A C 1
ATOM 2498 O O . ALA A 1 316 ? -16.531 29.781 11.906 1 93.81 316 ALA A O 1
ATOM 2499 N N . PRO A 1 317 ? -16.672 30.734 9.883 1 96.44 317 PRO A N 1
ATOM 2500 C CA . PRO A 1 317 ? -15.469 31.531 10.117 1 96.44 317 PRO A CA 1
ATOM 2501 C C . PRO A 1 317 ? -15.672 32.594 11.203 1 96.44 317 PRO A C 1
ATOM 2503 O O . PRO A 1 317 ? -16.797 33.031 11.445 1 96.44 317 PRO A O 1
ATOM 2506 N N . THR A 1 318 ? -14.633 32.938 11.828 1 97.94 318 THR A N 1
ATOM 2507 C CA . THR A 1 318 ? -14.641 34.062 12.766 1 97.94 318 THR A CA 1
ATOM 2508 C C . THR A 1 318 ? -15.008 35.375 12.062 1 97.94 318 THR A C 1
ATOM 2510 O O . THR A 1 318 ? -14.453 35.688 11.008 1 97.94 318 THR A O 1
ATOM 2513 N N . LYS A 1 319 ? -15.93 36.094 12.625 1 96.75 319 LYS A N 1
ATOM 2514 C CA . LYS A 1 319 ? -16.312 37.406 12.078 1 96.75 319 LYS A CA 1
ATOM 2515 C C . LYS A 1 319 ? -15.219 38.438 12.312 1 96.75 319 LYS A C 1
ATOM 2517 O O . LYS A 1 319 ? -14.695 38.562 13.422 1 96.75 319 LYS A O 1
ATOM 2522 N N . LEU A 1 320 ? -14.883 39.125 11.234 1 96.69 320 LEU A N 1
ATOM 2523 C CA . LEU A 1 320 ? -13.852 40.156 11.289 1 96.69 320 LEU A CA 1
ATOM 2524 C C . LEU A 1 320 ? -14.469 41.531 11.117 1 96.69 320 LEU A C 1
ATOM 2526 O O . LEU A 1 320 ? -14.125 42.281 10.18 1 96.69 320 LEU A O 1
ATOM 2530 N N . ASP A 1 321 ? -15.445 41.812 11.969 1 95.81 321 ASP A N 1
ATOM 2531 C CA . ASP A 1 321 ? -16.141 43.094 11.969 1 95.81 321 ASP A CA 1
ATOM 2532 C C . ASP A 1 321 ? -16.391 43.594 13.391 1 95.81 321 ASP A C 1
ATOM 2534 O O . ASP A 1 321 ? -15.742 43.125 14.336 1 95.81 321 ASP A O 1
ATOM 2538 N N . ASP A 1 322 ? -17.25 44.531 13.547 1 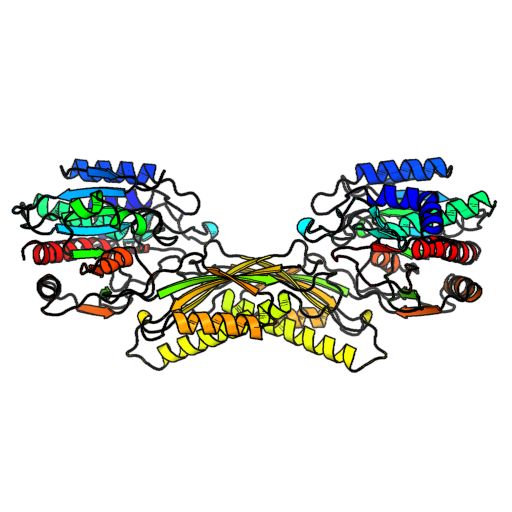94.5 322 ASP A N 1
ATOM 2539 C CA . ASP A 1 322 ? -17.438 45.25 14.805 1 94.5 322 ASP A CA 1
ATOM 2540 C C . ASP A 1 322 ? -18.062 44.344 15.859 1 94.5 322 ASP A C 1
ATOM 2542 O O . ASP A 1 322 ? -18.016 44.625 17.047 1 94.5 322 ASP A O 1
ATOM 2546 N N . SER A 1 323 ? -18.641 43.25 15.438 1 95 323 SER A N 1
ATOM 2547 C CA . SER A 1 323 ? -19.25 42.344 16.391 1 95 323 SER A CA 1
ATOM 2548 C C . SER A 1 323 ? -18.188 41.562 17.172 1 95 323 SER A C 1
ATOM 2550 O O . SER A 1 323 ? -18.469 40.969 18.203 1 95 323 SER A O 1
ATOM 2552 N N . ASN A 1 324 ? -17.016 41.562 16.688 1 96.44 324 ASN A N 1
ATOM 2553 C CA . ASN A 1 324 ? -15.836 40.969 17.328 1 96.44 324 ASN A CA 1
ATOM 2554 C C . ASN A 1 324 ? -14.938 42.031 17.938 1 96.44 324 ASN A C 1
ATOM 2556 O O . ASN A 1 324 ? -14.148 42.688 17.234 1 96.44 324 ASN A O 1
ATOM 2560 N N . PRO A 1 325 ? -15 42.188 19.203 1 96.38 325 PRO A N 1
ATOM 2561 C CA . PRO A 1 325 ? -14.281 43.312 19.828 1 96.38 325 PRO A CA 1
ATOM 2562 C C . PRO A 1 325 ? -12.766 43.156 19.734 1 96.38 325 PRO A C 1
ATOM 2564 O O . PRO A 1 325 ? -12.031 44.125 19.984 1 96.38 325 PRO A O 1
ATOM 2567 N N . PHE A 1 326 ? -12.297 42.031 19.375 1 97.75 326 PHE A N 1
ATOM 2568 C CA . PHE A 1 326 ? -10.859 41.781 19.344 1 97.75 326 PHE A CA 1
ATOM 2569 C C . PHE A 1 326 ? -10.289 42.094 17.953 1 97.75 326 PHE A C 1
ATOM 2571 O O . PHE A 1 326 ? -9.07 42.219 17.797 1 97.75 326 PHE A O 1
ATOM 2578 N N . TRP A 1 327 ? -11.109 42.25 16.953 1 97.5 327 TRP A N 1
ATOM 2579 C CA . TRP A 1 327 ? -10.617 42.344 15.578 1 97.5 327 TRP A CA 1
ATOM 2580 C C . TRP A 1 327 ? -9.977 43.719 15.336 1 97.5 327 TRP A C 1
ATOM 2582 O O . TRP A 1 327 ? -8.852 43.781 14.828 1 97.5 327 TRP A O 1
ATOM 2592 N N . ALA A 1 328 ? -10.633 44.75 15.688 1 97.19 328 ALA A N 1
ATOM 2593 C CA . ALA A 1 328 ? -10.117 46.094 15.422 1 97.19 328 ALA A CA 1
ATOM 2594 C C . ALA A 1 328 ? -8.773 46.281 16.109 1 97.19 328 ALA A C 1
ATOM 2596 O O . ALA A 1 328 ? -7.824 46.781 15.484 1 97.19 328 ALA A O 1
ATOM 2597 N N . PRO A 1 329 ? -8.664 45.906 17.391 1 97.56 329 PRO A N 1
ATOM 2598 C CA . PRO A 1 329 ? -7.352 46.031 18.047 1 97.56 329 PRO A CA 1
ATOM 2599 C C . PRO A 1 329 ? -6.281 45.156 17.375 1 97.56 329 PRO A C 1
ATOM 2601 O O . PRO A 1 329 ? -5.117 45.562 17.297 1 97.56 329 PRO A O 1
ATOM 2604 N N . PHE A 1 330 ? -6.664 43.969 16.953 1 97.62 330 PHE A N 1
ATOM 2605 C CA . PHE A 1 330 ? -5.738 43.094 16.25 1 97.62 330 PHE A CA 1
ATOM 2606 C C . PHE A 1 330 ? -5.223 43.781 14.977 1 97.62 330 PHE A C 1
ATOM 2608 O O . PHE A 1 330 ? -4.012 43.844 14.766 1 97.62 330 PHE A O 1
ATOM 2615 N N . GLN A 1 331 ? -6.094 44.25 14.195 1 96.62 331 GLN A N 1
ATOM 2616 C CA . GLN A 1 331 ? -5.766 44.938 12.938 1 96.62 331 GLN A CA 1
ATOM 2617 C C . GLN A 1 331 ? -4.934 46.188 13.188 1 96.62 331 GLN A C 1
ATOM 2619 O O . GLN A 1 331 ? -3.971 46.438 12.461 1 96.62 331 GLN A O 1
ATOM 2624 N N . ALA A 1 332 ? -5.297 46.906 14.188 1 97.19 332 ALA A N 1
ATOM 2625 C CA . ALA A 1 332 ? -4.582 48.156 14.508 1 97.19 332 ALA A CA 1
ATOM 2626 C C . ALA A 1 332 ? -3.131 47.875 14.875 1 97.19 332 ALA A C 1
ATOM 2628 O O . ALA A 1 332 ? -2.23 48.625 14.523 1 97.19 332 ALA A O 1
ATOM 2629 N N . ALA A 1 333 ? -2.941 46.812 15.641 1 97.12 333 ALA A N 1
ATOM 2630 C CA . ALA A 1 333 ? -1.587 46.406 16.031 1 97.12 333 ALA A CA 1
ATOM 2631 C C . ALA A 1 333 ? -0.733 46.094 14.805 1 97.12 333 ALA A C 1
ATOM 2633 O O . ALA A 1 333 ? 0.427 46.5 14.727 1 97.12 333 ALA A O 1
ATOM 2634 N N . LEU A 1 334 ? -1.267 45.406 13.891 1 97 334 LEU A N 1
ATOM 2635 C CA . LEU A 1 334 ? -0.549 45.031 12.672 1 97 334 LEU A CA 1
ATOM 2636 C C . LEU A 1 334 ? -0.277 46.281 11.82 1 97 334 LEU A C 1
ATOM 2638 O O . LEU A 1 334 ? 0.828 46.438 11.297 1 97 334 LEU A O 1
ATOM 2642 N N . ASP A 1 335 ? -1.251 47.125 11.734 1 96.88 335 ASP A N 1
ATOM 2643 C CA . ASP A 1 335 ? -1.11 48.375 10.961 1 96.88 335 ASP A CA 1
ATOM 2644 C C . ASP A 1 335 ? 0.006 49.25 11.523 1 96.88 335 ASP A C 1
ATOM 2646 O O . ASP A 1 335 ? 0.784 49.812 10.766 1 96.88 335 ASP A O 1
ATOM 2650 N N . ALA A 1 336 ? 0.02 49.281 12.75 1 97.12 336 ALA A N 1
ATOM 2651 C CA . ALA A 1 336 ? 1.007 50.125 13.414 1 97.12 336 ALA A CA 1
ATOM 2652 C C . ALA A 1 336 ? 2.426 49.656 13.117 1 97.12 336 ALA A C 1
ATOM 2654 O O . ALA A 1 336 ? 3.367 50.469 13.125 1 97.12 336 ALA A O 1
ATOM 2655 N N . MET A 1 337 ? 2.551 48.406 12.805 1 96.75 337 MET A N 1
ATOM 2656 C CA . MET A 1 337 ? 3.863 47.812 12.516 1 96.75 337 MET A CA 1
ATOM 2657 C C . MET A 1 337 ? 4.125 47.812 11.016 1 96.75 337 MET A C 1
ATOM 2659 O O . MET A 1 337 ? 5.195 47.375 10.578 1 96.75 337 MET A O 1
ATOM 2663 N N . GLY A 1 338 ? 3.117 48.188 10.266 1 95.94 338 GLY A N 1
ATOM 2664 C CA . GLY A 1 338 ? 3.248 48.156 8.82 1 95.94 338 GLY A CA 1
ATOM 2665 C C . GLY A 1 338 ? 3.166 46.75 8.25 1 95.94 338 GLY A C 1
ATOM 2666 O O . GLY A 1 338 ? 3.688 46.469 7.168 1 95.94 338 GLY A O 1
ATOM 2667 N N . VAL A 1 339 ? 2.633 45.875 8.969 1 94.88 339 VAL A N 1
ATOM 2668 C CA . VAL A 1 339 ? 2.477 44.469 8.57 1 94.88 339 VAL A CA 1
ATOM 2669 C C . VAL A 1 339 ? 1.241 44.344 7.688 1 94.88 339 VAL A C 1
ATOM 2671 O O . VAL A 1 339 ? 0.134 44.719 8.086 1 94.88 339 VAL A O 1
ATOM 2674 N N . GLN A 1 340 ? 1.446 43.875 6.473 1 95.12 340 GLN A N 1
ATOM 2675 C CA . GLN A 1 340 ? 0.338 43.594 5.562 1 95.12 340 GLN A CA 1
ATOM 2676 C C . GLN A 1 340 ? -0.159 42.156 5.715 1 95.12 340 GLN A C 1
ATOM 2678 O O . GLN A 1 340 ? 0.635 41.219 5.695 1 95.12 340 GLN A O 1
ATOM 2683 N N . VAL A 1 341 ? -1.462 42.062 5.84 1 95.19 341 VAL A N 1
ATOM 2684 C CA . VAL A 1 341 ? -2.02 40.75 6.066 1 95.19 341 VAL A CA 1
ATOM 2685 C C . VAL A 1 341 ? -3.012 40.406 4.957 1 95.19 341 VAL A C 1
ATOM 2687 O O . VAL A 1 341 ? -3.721 41.281 4.457 1 95.19 341 VAL A O 1
ATOM 2690 N N . ARG A 1 342 ? -2.977 39.188 4.516 1 95 342 ARG A N 1
ATOM 2691 C CA . ARG A 1 342 ? -4.008 38.594 3.662 1 95 342 ARG A CA 1
ATOM 2692 C C . ARG A 1 342 ? -4.922 37.688 4.461 1 95 342 ARG A C 1
ATOM 2694 O O . ARG A 1 342 ? -4.469 36.656 5.008 1 95 342 ARG A O 1
ATOM 2701 N N . ILE A 1 343 ? -6.191 38.094 4.539 1 95.81 343 ILE A N 1
ATOM 2702 C CA . ILE A 1 343 ? -7.18 37.25 5.215 1 95.81 343 ILE A CA 1
ATOM 2703 C C . ILE A 1 343 ? -7.625 36.125 4.289 1 95.81 343 ILE A C 1
ATOM 2705 O O . ILE A 1 343 ? -8.008 36.375 3.141 1 95.81 343 ILE A O 1
ATOM 2709 N N . GLN A 1 344 ? -7.562 34.906 4.73 1 95.44 344 GLN A N 1
ATOM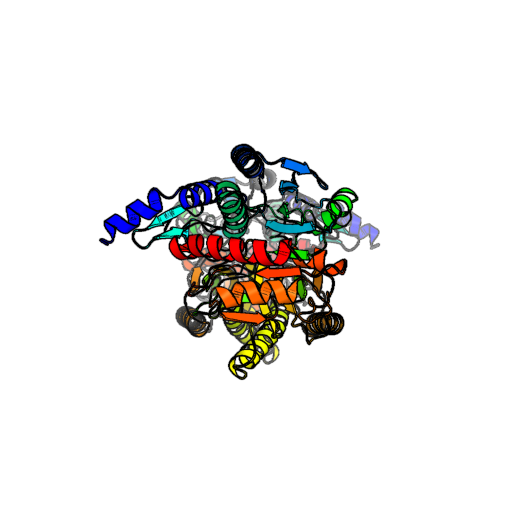 2710 C CA . GLN A 1 344 ? -7.953 33.781 3.883 1 95.44 344 GLN A CA 1
ATOM 2711 C C . GLN A 1 344 ? -8.383 32.562 4.723 1 95.44 344 GLN A C 1
ATOM 2713 O O . GLN A 1 344 ? -8.141 32.531 5.93 1 95.44 344 GLN A O 1
ATOM 2718 N N . THR A 1 345 ? -9.047 31.641 4.055 1 95.88 345 THR A N 1
ATOM 2719 C CA . THR A 1 345 ? -9.383 30.344 4.66 1 95.88 345 THR A CA 1
ATOM 2720 C C . THR A 1 345 ? -8.133 29.484 4.816 1 95.88 345 THR A C 1
ATOM 2722 O O . THR A 1 345 ? -7.328 29.375 3.891 1 95.88 345 THR A O 1
ATOM 2725 N N . MET A 1 346 ? -7.949 28.969 5.996 1 96.25 346 MET A N 1
ATOM 2726 C CA . MET A 1 346 ? -6.863 28.016 6.23 1 96.25 346 MET A CA 1
ATOM 2727 C C . MET A 1 346 ? -7.02 26.781 5.352 1 96.25 346 MET A C 1
ATOM 2729 O O . MET A 1 346 ? -8.055 26.109 5.387 1 96.25 346 MET A O 1
ATOM 2733 N N . PRO A 1 347 ? -5.996 26.453 4.578 1 95.25 347 PRO A N 1
ATOM 2734 C CA . PRO A 1 347 ? -6.102 25.266 3.73 1 95.25 347 PRO A CA 1
ATOM 2735 C C . PRO A 1 347 ? -6.203 23.969 4.539 1 95.25 347 PRO A C 1
ATOM 2737 O O . PRO A 1 347 ? -6.879 23.031 4.121 1 95.25 347 PRO A O 1
ATOM 2740 N N . GLY A 1 348 ? -5.52 23.938 5.602 1 93.81 348 GLY A N 1
ATOM 2741 C CA . GLY A 1 348 ? -5.598 22.797 6.496 1 93.81 348 GLY A CA 1
ATOM 2742 C C . GLY A 1 348 ? -6.551 23 7.656 1 93.81 348 GLY A C 1
ATOM 2743 O O . GLY A 1 348 ? -7.469 23.828 7.57 1 93.81 348 GLY A O 1
ATOM 2744 N N . ASN A 1 349 ? -6.465 22.125 8.594 1 93.94 349 ASN A N 1
ATOM 2745 C CA . ASN A 1 349 ? -7.207 22.266 9.844 1 93.94 349 ASN A CA 1
ATOM 2746 C C . ASN A 1 349 ? -6.277 22.328 11.047 1 93.94 349 ASN A C 1
ATOM 2748 O O . ASN A 1 349 ? -5.258 21.625 11.086 1 93.94 349 ASN A O 1
ATOM 2752 N N . THR A 1 350 ? -6.652 23.203 11.891 1 95.25 350 THR A N 1
ATOM 2753 C CA . THR A 1 350 ? -5.895 23.359 13.133 1 95.25 350 THR A CA 1
ATOM 2754 C C . THR A 1 350 ? -6.805 23.188 14.344 1 95.25 350 THR A C 1
ATOM 2756 O O . THR A 1 350 ? -8.023 23.062 14.203 1 95.25 350 THR A O 1
ATOM 2759 N N . ASP A 1 351 ? -6.191 23.172 15.492 1 96.81 351 ASP A N 1
ATOM 2760 C CA . ASP A 1 351 ? -6.93 23 16.734 1 96.81 351 ASP A CA 1
ATOM 2761 C C . ASP A 1 351 ? -7.938 24.125 16.953 1 96.81 351 ASP A C 1
ATOM 2763 O O . ASP A 1 351 ? -8.898 23.969 17.703 1 96.81 351 ASP A O 1
ATOM 2767 N N . ILE A 1 352 ? -7.75 25.203 16.297 1 94.69 352 ILE A N 1
ATOM 2768 C CA . ILE A 1 352 ? -8.539 26.406 16.531 1 94.69 352 ILE A CA 1
ATOM 2769 C C . ILE A 1 352 ? -9.992 26.156 16.141 1 94.69 352 ILE A C 1
ATOM 2771 O O . ILE A 1 352 ? -10.898 26.859 16.609 1 94.69 352 ILE A O 1
ATOM 2775 N N . LEU A 1 353 ? -10.133 25.188 15.227 1 94.94 353 LEU A N 1
ATOM 2776 C CA . LEU A 1 353 ? -11.469 24.828 14.75 1 94.94 353 LEU A CA 1
ATOM 2777 C C . LEU A 1 353 ? -12.383 24.453 15.914 1 94.94 353 LEU A C 1
ATOM 2779 O O . LEU A 1 353 ? -13.562 24.797 15.914 1 94.94 353 LEU A O 1
ATOM 2783 N N . PHE A 1 354 ? -11.883 23.844 16.922 1 96.75 354 PHE A N 1
ATOM 2784 C CA . PHE A 1 354 ? -12.68 23.359 18.031 1 96.75 354 PHE A CA 1
ATOM 2785 C C . PHE A 1 354 ? -13.07 24.5 18.969 1 96.75 354 PHE A C 1
ATOM 2787 O O . PHE A 1 354 ? -14.133 24.469 19.594 1 96.75 354 PHE A O 1
ATOM 2794 N N . VAL A 1 355 ? -12.227 25.531 19.031 1 97.81 355 VAL A N 1
ATOM 2795 C CA . VAL A 1 355 ? -12.547 26.719 19.812 1 97.81 355 VAL A CA 1
ATOM 2796 C C . VAL A 1 355 ? -13.633 27.531 19.094 1 97.81 355 VAL A C 1
ATOM 2798 O O . VAL A 1 355 ? -14.594 27.969 19.719 1 97.81 355 VAL A O 1
ATOM 2801 N N . ARG A 1 356 ? -13.438 27.641 17.812 1 97.31 356 ARG A N 1
ATOM 2802 C CA . ARG A 1 356 ? -14.43 28.359 17.016 1 97.31 356 ARG A CA 1
ATOM 2803 C C . ARG A 1 356 ? -15.789 27.672 17.078 1 97.31 356 ARG A C 1
ATOM 2805 O O . ARG A 1 356 ? -16.828 28.328 17.047 1 97.31 356 ARG A O 1
ATOM 2812 N N . ALA A 1 357 ? -15.797 26.391 17.125 1 96.38 357 ALA A N 1
ATOM 2813 C CA . ALA A 1 357 ? -17.031 25.609 17.156 1 96.38 357 ALA A CA 1
ATOM 2814 C C . ALA A 1 357 ? -17.844 25.938 18.422 1 96.38 357 ALA A C 1
ATOM 2816 O O . ALA A 1 357 ? -19.047 25.719 18.453 1 96.38 357 ALA A O 1
ATOM 2817 N N . LEU A 1 358 ? -17.234 26.5 19.453 1 97 358 LEU A N 1
ATOM 2818 C CA . LEU A 1 358 ? -17.922 26.906 20.672 1 97 358 LEU A CA 1
ATOM 2819 C C . LEU A 1 358 ? -18.516 28.297 20.547 1 97 358 LEU A C 1
ATOM 2821 O O . LEU A 1 358 ? -19.188 28.781 21.453 1 97 358 LEU A O 1
ATOM 2825 N N . GLY A 1 359 ? -18.25 28.938 19.406 1 96.38 359 GLY A N 1
ATOM 2826 C CA . GLY A 1 359 ? -18.734 30.297 19.203 1 96.38 359 GLY A CA 1
ATOM 2827 C C . GLY A 1 359 ? -17.734 31.359 19.641 1 96.38 359 GLY A C 1
ATOM 2828 O O . GLY A 1 359 ? -18.047 32.562 19.641 1 96.38 359 GLY A O 1
ATOM 2829 N N . ILE A 1 360 ? -16.547 30.969 20.047 1 97.88 360 ILE A N 1
ATOM 2830 C CA . ILE A 1 360 ? -15.508 31.891 20.453 1 97.88 360 ILE A CA 1
ATOM 2831 C C . ILE A 1 360 ? -14.711 32.344 19.234 1 97.88 360 ILE A C 1
ATOM 2833 O O . ILE A 1 360 ? -14.227 31.531 18.453 1 97.88 360 ILE A O 1
ATOM 2837 N N . PRO A 1 361 ? -14.633 33.688 19.016 1 98.06 361 PRO A N 1
ATOM 2838 C CA . PRO A 1 361 ? -13.805 34.125 17.891 1 98.06 361 PRO A CA 1
ATOM 2839 C C . PRO A 1 361 ? -12.352 33.688 18.016 1 98.06 361 PRO A C 1
ATOM 2841 O O . PRO A 1 361 ? -11.766 33.781 19.094 1 98.06 361 PRO A O 1
ATOM 2844 N N . ALA A 1 362 ? -11.828 33.188 16.953 1 97.88 362 ALA A N 1
ATOM 2845 C CA . ALA A 1 362 ? -10.461 32.688 16.938 1 97.88 362 ALA A CA 1
ATOM 2846 C C . ALA A 1 362 ? -9.859 32.781 15.539 1 97.88 362 ALA A C 1
ATOM 2848 O O . ALA A 1 362 ? -10.562 32.594 14.539 1 97.88 362 ALA A O 1
ATOM 2849 N N . VAL A 1 363 ? -8.562 33.031 15.414 1 98.12 363 VAL A N 1
ATOM 2850 C CA . VAL A 1 363 ? -7.898 33.188 14.117 1 98.12 363 VAL A CA 1
ATOM 2851 C C . VAL A 1 363 ? -6.605 32.375 14.109 1 98.12 363 VAL A C 1
ATOM 2853 O O . VAL A 1 363 ? -6.035 32.094 15.172 1 98.12 363 VAL A O 1
ATOM 2856 N N . GLY A 1 364 ? -6.242 31.906 12.961 1 98 364 GLY A N 1
ATOM 2857 C CA . GLY A 1 364 ? -4.91 31.359 12.734 1 98 364 GLY A CA 1
ATOM 2858 C C . GLY A 1 364 ? -3.938 32.406 12.188 1 98 364 GLY A C 1
ATOM 2859 O O . GLY A 1 364 ? -4.215 33.031 11.18 1 98 364 GLY A O 1
ATOM 2860 N N . PHE A 1 365 ? -2.82 32.5 12.859 1 98 365 PHE A N 1
ATOM 2861 C CA . PHE A 1 365 ? -1.835 33.5 12.453 1 98 365 PHE A CA 1
ATOM 2862 C C . PHE A 1 365 ? -0.429 33.062 12.844 1 98 365 PHE A C 1
ATOM 2864 O O . PHE A 1 365 ? -0.139 32.875 14.023 1 98 365 PHE A O 1
ATOM 2871 N N . SER A 1 366 ? 0.396 32.75 11.883 1 96.62 366 SER A N 1
ATOM 2872 C CA . SER A 1 366 ? 1.831 32.531 12.047 1 96.62 366 SER A CA 1
ATOM 2873 C C . SER A 1 366 ? 2.631 33.625 11.344 1 96.62 366 SER A C 1
ATOM 2875 O O . SER A 1 366 ? 2.576 33.75 10.117 1 96.62 366 SER A O 1
ATOM 2877 N N . PRO A 1 367 ? 3.332 34.469 12.047 1 97.25 367 PRO A N 1
ATOM 2878 C CA . PRO A 1 367 ? 4.051 35.562 11.414 1 97.25 367 PRO A CA 1
ATOM 2879 C C . PRO A 1 367 ? 5.262 35.094 10.609 1 97.25 367 PRO A C 1
ATOM 2881 O O . PRO A 1 367 ? 6.402 35.375 10.992 1 97.25 367 PRO A O 1
ATOM 2884 N N . MET A 1 368 ? 5.004 34.438 9.531 1 97.62 368 MET A N 1
ATOM 2885 C CA . MET A 1 368 ? 6.023 33.969 8.602 1 97.62 368 MET A CA 1
ATOM 2886 C C . MET A 1 368 ? 5.785 34.5 7.195 1 97.62 368 MET A C 1
ATOM 2888 O O . MET A 1 368 ? 4.988 33.938 6.441 1 97.62 368 MET A O 1
ATOM 2892 N N . ASN A 1 369 ? 6.434 35.594 6.875 1 97.19 369 ASN A N 1
ATOM 2893 C CA . ASN A 1 369 ? 6.398 36.125 5.504 1 97.19 369 ASN A CA 1
ATOM 2894 C C . ASN A 1 369 ? 7.707 35.844 4.77 1 97.19 369 ASN A C 1
ATOM 2896 O O . ASN A 1 369 ? 8.664 35.344 5.367 1 97.19 369 ASN A O 1
ATOM 2900 N N . ASN A 1 370 ? 7.695 36 3.441 1 97.38 370 ASN A N 1
ATOM 2901 C CA . ASN A 1 370 ? 8.875 35.719 2.623 1 97.38 370 ASN A CA 1
ATOM 2902 C C . ASN A 1 370 ? 9.523 34.406 2.992 1 97.38 370 ASN A C 1
ATOM 2904 O O . ASN A 1 370 ? 10.742 34.344 3.176 1 97.38 370 ASN A O 1
ATOM 2908 N N . THR A 1 371 ? 8.734 33.375 3.24 1 97.94 371 THR A N 1
ATOM 2909 C CA . THR A 1 371 ? 9.125 32.031 3.695 1 97.94 371 THR A CA 1
ATOM 2910 C C . THR A 1 371 ? 8.492 30.953 2.824 1 97.94 371 THR A C 1
ATOM 2912 O O . THR A 1 371 ? 7.277 30.969 2.6 1 97.94 371 THR A O 1
ATOM 2915 N N . PRO A 1 372 ? 9.297 30.062 2.264 1 97.38 372 PRO A N 1
ATOM 2916 C CA . PRO A 1 372 ? 8.68 28.953 1.544 1 97.38 372 PRO A CA 1
ATOM 2917 C C . PRO A 1 372 ? 7.777 28.109 2.436 1 97.38 372 PRO A C 1
ATOM 2919 O O . PRO A 1 372 ? 8.031 27.969 3.635 1 97.38 372 PRO A O 1
ATOM 2922 N N . VAL A 1 373 ? 6.707 27.625 1.869 1 96.56 373 VAL A N 1
ATOM 2923 C CA . VAL A 1 373 ? 5.816 26.734 2.602 1 96.56 373 VAL A CA 1
ATOM 2924 C C . VAL A 1 373 ? 6.418 25.328 2.66 1 96.56 373 VAL A C 1
ATOM 2926 O O . VAL A 1 373 ? 6.398 24.594 1.668 1 96.56 373 VAL A O 1
ATOM 2929 N N . LEU A 1 374 ? 6.895 24.906 3.846 1 97.38 374 LEU A N 1
ATOM 2930 C CA . LEU A 1 374 ? 7.66 23.672 3.947 1 97.38 374 LEU A CA 1
ATOM 2931 C C . LEU A 1 374 ? 7.074 22.75 5.02 1 97.38 374 LEU A C 1
ATOM 2933 O O . LEU A 1 374 ? 7.727 21.797 5.449 1 97.38 374 LEU A O 1
ATOM 2937 N N . LEU A 1 375 ? 5.824 23.109 5.488 1 96.44 375 LEU A N 1
ATOM 2938 C CA . LEU A 1 375 ? 5.191 22.219 6.453 1 96.44 375 LEU A CA 1
ATOM 2939 C C . LEU A 1 375 ? 5.008 20.812 5.863 1 96.44 375 LEU A C 1
ATOM 2941 O O . LEU A 1 375 ? 4.543 20.672 4.73 1 96.44 375 LEU A O 1
ATOM 2945 N N . HIS A 1 376 ? 5.41 19.75 6.633 1 96.81 376 HIS A N 1
ATOM 2946 C CA . HIS A 1 376 ? 5.316 18.344 6.293 1 96.81 376 HIS A CA 1
ATOM 2947 C C . HIS A 1 376 ? 6.277 17.984 5.16 1 96.81 376 HIS A C 1
ATOM 2949 O O . HIS A 1 376 ? 6.188 16.891 4.59 1 96.81 376 HIS A O 1
ATOM 2955 N N . ASP A 1 377 ? 7.172 18.859 4.805 1 96.56 377 ASP A N 1
ATOM 2956 C CA . ASP A 1 377 ? 8.156 18.578 3.766 1 96.56 377 ASP A CA 1
ATOM 2957 C C . ASP A 1 377 ? 9.516 18.219 4.375 1 96.56 377 ASP A C 1
ATOM 2959 O O . ASP A 1 377 ? 9.703 18.344 5.586 1 96.56 377 ASP A O 1
ATOM 2963 N N . HIS A 1 378 ? 10.398 17.672 3.529 1 96.5 378 HIS A N 1
ATOM 2964 C CA . HIS A 1 378 ? 11.789 17.547 3.955 1 96.5 378 HIS A CA 1
ATOM 2965 C C . HIS A 1 378 ? 12.469 18.906 4.031 1 96.5 378 HIS A C 1
ATOM 2967 O O . HIS A 1 378 ? 12.07 19.844 3.34 1 96.5 378 HIS A O 1
ATOM 2973 N N . ASP A 1 379 ? 13.406 18.984 4.945 1 97.94 379 ASP A N 1
ATOM 2974 C CA . ASP A 1 379 ? 14.203 20.188 5.105 1 97.94 379 ASP A CA 1
ATOM 2975 C C . ASP A 1 379 ? 13.328 21.391 5.473 1 97.94 379 ASP A C 1
ATOM 2977 O O . ASP A 1 379 ? 13.508 22.484 4.941 1 97.94 379 ASP A O 1
ATOM 2981 N N . GLU A 1 380 ? 12.32 21.094 6.23 1 98.44 380 GLU A N 1
ATOM 2982 C CA . GLU A 1 380 ? 11.578 22.188 6.859 1 98.44 380 GLU A CA 1
ATOM 2983 C C . GLU A 1 380 ? 12.516 23.125 7.613 1 98.44 380 GLU A C 1
ATOM 2985 O O . GLU A 1 380 ? 13.398 22.672 8.352 1 98.44 380 GLU A O 1
ATOM 2990 N N . TYR A 1 381 ? 12.391 24.453 7.387 1 98.69 381 TYR A N 1
ATOM 2991 C CA . TYR A 1 381 ? 13.219 25.406 8.117 1 98.69 381 TYR A CA 1
ATOM 2992 C C . TYR A 1 381 ? 12.484 26.719 8.305 1 98.69 381 TYR A C 1
ATOM 2994 O O . TYR A 1 381 ? 11.484 27 7.629 1 98.69 381 TYR A O 1
ATOM 3002 N N . LEU A 1 382 ? 12.852 27.484 9.25 1 98.75 382 LEU A N 1
ATOM 3003 C CA . LEU A 1 382 ? 12.438 28.859 9.469 1 98.75 382 LEU A CA 1
ATOM 3004 C C . LEU A 1 382 ? 13.648 29.766 9.68 1 98.75 382 LEU A C 1
ATOM 3006 O O . LEU A 1 382 ? 14.555 29.422 10.445 1 98.75 382 LEU A O 1
ATOM 3010 N N . GLN A 1 383 ? 13.695 30.891 9.008 1 98.5 383 GLN A N 1
ATOM 3011 C CA . GLN A 1 383 ? 14.797 31.844 9.148 1 98.5 383 GLN A CA 1
ATOM 3012 C C . GLN A 1 383 ? 14.797 32.469 10.539 1 98.5 383 GLN A C 1
ATOM 3014 O O . GLN A 1 383 ? 13.742 32.844 11.055 1 98.5 383 GLN A O 1
ATOM 3019 N N . ALA A 1 384 ? 15.984 32.656 11.094 1 98.62 384 ALA A N 1
ATOM 3020 C CA . ALA A 1 384 ? 16.156 33.219 12.43 1 98.62 384 ALA A CA 1
ATOM 3021 C C . ALA A 1 384 ? 15.516 34.594 12.516 1 98.62 384 ALA A C 1
ATOM 3023 O O . ALA A 1 384 ? 14.805 34.906 13.484 1 98.62 384 ALA A O 1
ATOM 3024 N N . ASP A 1 385 ? 15.695 35.406 11.508 1 98.19 385 ASP A N 1
ATOM 3025 C CA . ASP A 1 385 ? 15.164 36.75 11.516 1 98.19 385 ASP A CA 1
ATOM 3026 C C . ASP A 1 385 ? 13.633 36.75 11.469 1 98.19 385 ASP A C 1
ATOM 3028 O O . ASP A 1 385 ? 12.984 37.594 12.078 1 98.19 385 ASP A O 1
ATOM 3032 N N . VAL A 1 386 ? 13.133 35.844 10.68 1 98.44 386 VAL A N 1
ATOM 3033 C CA . VAL A 1 386 ? 11.68 35.75 10.586 1 98.44 386 VAL A CA 1
ATOM 3034 C C . VAL A 1 386 ? 11.109 35.312 11.938 1 98.44 386 VAL A C 1
ATOM 3036 O O . VAL A 1 386 ? 10.094 35.844 12.383 1 98.44 386 VAL A O 1
ATOM 3039 N N . PHE A 1 387 ? 11.781 34.375 12.57 1 98.62 387 PHE A N 1
ATOM 3040 C CA . PHE A 1 387 ? 11.375 33.906 13.883 1 98.62 387 PHE A CA 1
ATOM 3041 C C . PHE A 1 387 ? 11.367 35.062 14.891 1 98.62 387 PHE A C 1
ATOM 3043 O O . PHE A 1 387 ? 10.391 35.25 15.609 1 98.62 387 PHE A O 1
ATOM 3050 N N . LEU A 1 388 ? 12.398 35.781 14.953 1 98.69 388 LEU A N 1
ATOM 3051 C CA . LEU A 1 388 ? 12.539 36.875 15.906 1 98.69 388 LEU A CA 1
ATOM 3052 C C . LEU A 1 388 ? 11.531 38 15.609 1 98.69 388 LEU A C 1
ATOM 3054 O O . LEU A 1 388 ? 10.953 38.594 16.531 1 98.69 388 LEU A O 1
ATOM 3058 N N . ARG A 1 389 ? 11.383 38.281 14.312 1 98.38 389 ARG A N 1
ATOM 3059 C CA . ARG A 1 389 ? 10.383 39.25 13.93 1 98.38 389 ARG A CA 1
ATOM 3060 C C . ARG A 1 389 ? 8.992 38.844 14.383 1 98.38 389 ARG A C 1
ATOM 3062 O O . ARG A 1 389 ? 8.172 39.688 14.75 1 98.38 389 ARG A O 1
ATOM 3069 N N . GLY A 1 390 ? 8.742 37.594 14.336 1 98.56 390 GLY A N 1
ATOM 3070 C CA . GLY A 1 390 ? 7.469 37.094 14.805 1 98.56 390 GLY A CA 1
ATOM 3071 C C . GLY A 1 390 ? 7.203 37.375 16.266 1 98.56 390 GLY A C 1
ATOM 3072 O O . GLY A 1 390 ? 6.066 37.688 16.656 1 98.56 390 GLY A O 1
ATOM 3073 N N . ILE A 1 391 ? 8.195 37.312 17.094 1 98.75 391 ILE A N 1
ATOM 3074 C CA . ILE A 1 391 ? 8.07 37.625 18.516 1 98.75 391 ILE A CA 1
ATOM 3075 C C . ILE A 1 391 ? 7.625 39.094 18.672 1 98.75 391 ILE A C 1
ATOM 3077 O O . ILE A 1 391 ? 6.734 39.375 19.469 1 98.75 391 ILE A O 1
ATOM 3081 N N . GLU A 1 392 ? 8.18 39.969 17.891 1 98.56 392 GLU A N 1
ATOM 3082 C CA . GLU A 1 392 ? 7.836 41.375 17.938 1 98.56 392 GLU A CA 1
ATOM 3083 C C . GLU A 1 392 ? 6.391 41.625 17.516 1 98.56 392 GLU A C 1
ATOM 3085 O O . GLU A 1 392 ? 5.684 42.438 18.109 1 98.56 392 GLU A O 1
ATOM 3090 N N . ILE A 1 393 ? 6.027 40.969 16.531 1 98.56 393 ILE A N 1
ATOM 3091 C CA . ILE A 1 393 ? 4.676 41.125 16 1 98.56 393 ILE A CA 1
ATOM 3092 C C . ILE A 1 393 ? 3.664 40.625 17.047 1 98.56 393 ILE A C 1
ATOM 3094 O O . ILE A 1 393 ? 2.691 41.344 17.344 1 98.56 393 ILE A O 1
ATOM 3098 N N . TYR A 1 394 ? 3.91 39.469 17.625 1 98.81 394 TYR A N 1
ATOM 3099 C CA . TYR A 1 394 ? 3.002 38.938 18.625 1 98.81 394 TYR A CA 1
ATOM 3100 C C . TYR A 1 394 ? 2.92 39.875 19.828 1 98.81 394 TYR A C 1
ATOM 3102 O O . TYR A 1 394 ? 1.843 40.094 20.391 1 98.81 394 TYR A O 1
ATOM 3110 N N . ARG A 1 395 ? 4.051 40.406 20.234 1 98.69 395 ARG A N 1
ATOM 3111 C CA . ARG A 1 395 ? 4.035 41.344 21.359 1 98.69 395 ARG A CA 1
ATOM 3112 C C . ARG A 1 395 ? 3.035 42.469 21.125 1 98.69 395 ARG A C 1
ATOM 3114 O O . ARG A 1 395 ? 2.217 42.781 21.984 1 98.69 395 ARG A O 1
ATOM 3121 N N . LYS A 1 396 ? 3.131 43.094 19.922 1 98.31 396 LYS A N 1
ATOM 3122 C CA . LYS A 1 396 ? 2.254 44.188 19.609 1 98.31 396 LYS A CA 1
ATOM 3123 C C . LYS A 1 396 ? 0.797 43.75 19.531 1 98.31 396 LYS A C 1
ATOM 3125 O O . LYS A 1 396 ? -0.104 44.469 19.953 1 98.31 396 LYS A O 1
ATOM 3130 N N . VAL A 1 397 ? 0.588 42.594 18.969 1 98.62 397 VAL A N 1
ATOM 3131 C CA . VAL A 1 397 ? -0.762 42.062 18.859 1 98.62 397 VAL A CA 1
ATOM 3132 C C . VAL A 1 397 ? -1.34 41.812 20.25 1 98.62 397 VAL A C 1
ATOM 3134 O O . VAL A 1 397 ? -2.475 42.219 20.531 1 98.62 397 VAL A O 1
ATOM 3137 N N . PHE A 1 398 ? -0.527 41.188 21.109 1 98.69 398 PHE A N 1
ATOM 3138 C CA . PHE A 1 398 ? -0.998 40.906 22.469 1 98.69 398 PHE A CA 1
ATOM 3139 C C . PHE A 1 398 ? -1.342 42.188 23.203 1 98.69 398 PHE A C 1
ATOM 3141 O O . PHE A 1 398 ? -2.379 42.25 23.875 1 98.69 398 PHE A O 1
ATOM 3148 N N . GLU A 1 399 ? -0.531 43.156 23.094 1 97.94 399 GLU A N 1
ATOM 3149 C CA . GLU A 1 399 ? -0.798 44.469 23.734 1 97.94 399 GLU A CA 1
ATOM 3150 C C . GLU A 1 399 ? -2.102 45.062 23.219 1 97.94 399 GLU A C 1
ATOM 3152 O O . GLU A 1 399 ? -2.848 45.688 23.984 1 97.94 399 GLU A O 1
ATOM 3157 N N . GLY A 1 400 ? -2.299 44.875 22 1 97.19 400 GLY A N 1
ATOM 3158 C CA . GLY A 1 400 ? -3.504 45.406 21.391 1 97.19 400 GLY A CA 1
ATOM 3159 C C . GLY A 1 400 ? -4.77 44.688 21.828 1 97.19 400 GLY A C 1
ATOM 3160 O O . GLY A 1 400 ? -5.727 45.344 22.266 1 97.19 400 GLY A O 1
ATOM 3161 N N . ILE A 1 401 ? -4.789 43.406 21.859 1 98.19 401 ILE A N 1
ATOM 3162 C CA . ILE A 1 401 ? -6.023 42.625 22.016 1 98.19 401 ILE A CA 1
ATOM 3163 C C . ILE A 1 401 ? -6.285 42.375 23.5 1 98.19 401 ILE A C 1
ATOM 3165 O O . ILE A 1 401 ? -7.434 42.188 23.906 1 98.19 401 ILE A O 1
ATOM 3169 N N . ALA A 1 402 ? -5.281 42.344 24.297 1 98 402 ALA A N 1
ATOM 3170 C CA . ALA A 1 402 ? -5.449 42 25.703 1 98 402 ALA A CA 1
ATOM 3171 C C . ALA A 1 402 ? -5.891 43.188 26.531 1 98 402 ALA A C 1
ATOM 3173 O O . ALA A 1 402 ? -6.203 43.062 27.719 1 98 402 ALA A O 1
ATOM 3174 N N . ASN A 1 403 ? -6.016 44.375 25.938 1 96.06 403 ASN A N 1
ATOM 3175 C CA . ASN A 1 403 ? -6.344 45.562 26.703 1 96.06 403 ASN A CA 1
ATOM 3176 C C . ASN A 1 403 ? -7.68 46.156 26.281 1 96.06 403 ASN A C 1
ATOM 3178 O O . ASN A 1 403 ? -8.039 47.281 26.688 1 96.06 403 ASN A O 1
ATOM 3182 N N . VAL A 1 404 ? -8.391 45.438 25.531 1 92.06 404 VAL A N 1
ATOM 3183 C CA . VAL A 1 404 ? -9.719 45.906 25.141 1 92.06 404 VAL A CA 1
ATOM 3184 C C . VAL A 1 404 ? -10.758 45.375 26.141 1 92.06 404 VAL A C 1
ATOM 3186 O O . VAL A 1 404 ? -10.547 44.344 26.781 1 92.06 404 VAL A O 1
ATOM 3189 N N . MET B 1 1 ? -25.484 -45.625 -6.57 1 58.06 1 MET B N 1
ATOM 3190 C CA . MET B 1 1 ? -24.844 -45.688 -5.258 1 58.06 1 MET B CA 1
ATOM 3191 C C . MET B 1 1 ? -25.203 -44.469 -4.418 1 58.06 1 MET B C 1
ATOM 3193 O O . MET B 1 1 ? -25.25 -43.344 -4.93 1 58.06 1 MET B O 1
ATOM 3197 N N . SER B 1 2 ? -25.688 -44.5 -3.236 1 71.81 2 SER B N 1
ATOM 3198 C CA . SER B 1 2 ? -26.094 -43.375 -2.391 1 71.81 2 SER B CA 1
ATOM 3199 C C . SER B 1 2 ? -24.938 -42.406 -2.174 1 71.81 2 SER B C 1
ATOM 3201 O O . SER B 1 2 ? -23.766 -42.781 -2.297 1 71.81 2 SER B O 1
ATOM 3203 N N . VAL B 1 3 ? -25.281 -41.188 -2.182 1 69.25 3 VAL B N 1
ATOM 3204 C CA . VAL B 1 3 ? -24.328 -40.125 -1.908 1 69.25 3 VAL B CA 1
ATOM 3205 C C . VAL B 1 3 ? -23.469 -40.5 -0.703 1 69.25 3 VAL B C 1
ATOM 3207 O O . VAL B 1 3 ? -22.25 -40.281 -0.691 1 69.25 3 VAL B O 1
ATOM 3210 N N . GLU B 1 4 ? -24.047 -41.062 0.22 1 77.62 4 GLU B N 1
ATOM 3211 C CA . GLU B 1 4 ? -23.359 -41.469 1.435 1 77.62 4 GLU B CA 1
ATOM 3212 C C . GLU B 1 4 ? -22.375 -42.594 1.148 1 77.62 4 GLU B C 1
ATOM 3214 O O . GLU B 1 4 ? -21.281 -42.625 1.71 1 77.62 4 GLU B O 1
ATOM 3219 N N . ASN B 1 5 ? -22.812 -43.406 0.332 1 85.5 5 ASN B N 1
ATOM 3220 C CA . ASN B 1 5 ? -21.938 -44.531 -0.029 1 85.5 5 ASN B CA 1
ATOM 3221 C C . ASN B 1 5 ? -20.734 -44.062 -0.823 1 85.5 5 ASN B C 1
ATOM 3223 O O . ASN B 1 5 ? -19.609 -44.5 -0.593 1 85.5 5 ASN B O 1
ATOM 3227 N N . GLN B 1 6 ? -20.984 -43.125 -1.608 1 91.06 6 GLN B N 1
ATOM 3228 C CA . GLN B 1 6 ? -19.875 -42.594 -2.404 1 91.06 6 GLN B CA 1
ATOM 3229 C C . GLN B 1 6 ? -18.875 -41.844 -1.529 1 91.06 6 GLN B C 1
ATOM 3231 O O . GLN B 1 6 ? -17.656 -41.969 -1.715 1 91.06 6 GLN B O 1
ATOM 3236 N N . TYR B 1 7 ? -19.391 -41.125 -0.59 1 93.75 7 TYR B N 1
ATOM 3237 C CA . TYR B 1 7 ? -18.531 -40.406 0.343 1 93.75 7 TYR B CA 1
ATOM 3238 C C . TYR B 1 7 ? -17.641 -41.375 1.11 1 93.75 7 TYR B C 1
ATOM 3240 O O . TYR B 1 7 ? -16.453 -41.125 1.281 1 93.75 7 TYR B O 1
ATOM 3248 N N . GLN B 1 8 ? -18.188 -42.375 1.564 1 94.19 8 GLN B N 1
ATOM 3249 C CA . GLN B 1 8 ? -17.422 -43.375 2.32 1 94.19 8 GLN B CA 1
ATOM 3250 C C . GLN B 1 8 ? -16.359 -44 1.45 1 94.19 8 GLN B C 1
ATOM 3252 O O . GLN B 1 8 ? -15.266 -44.344 1.931 1 94.19 8 GLN B O 1
ATOM 3257 N N . ASN B 1 9 ? -16.703 -44.219 0.227 1 96.06 9 ASN B N 1
ATOM 3258 C CA . ASN B 1 9 ? -15.727 -44.75 -0.702 1 96.06 9 ASN B CA 1
ATOM 3259 C C . ASN B 1 9 ? -1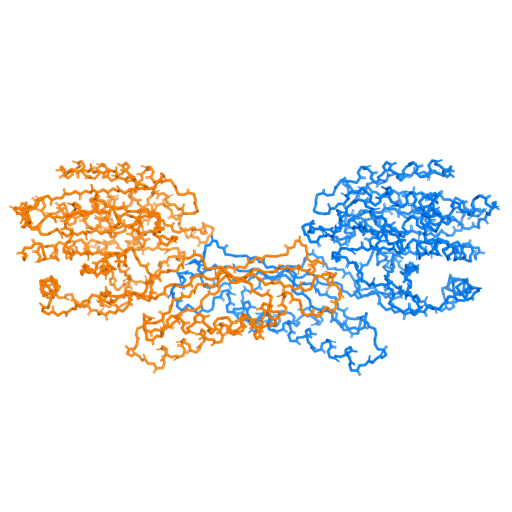4.523 -43.844 -0.848 1 96.06 9 ASN B C 1
ATOM 3261 O O . ASN B 1 9 ? -13.375 -44.312 -0.866 1 96.06 9 ASN B O 1
ATOM 3265 N N . TRP B 1 10 ? -14.789 -42.562 -0.954 1 97.06 10 TRP B N 1
ATOM 3266 C CA . TRP B 1 10 ? -13.703 -41.594 -1.054 1 97.06 10 TRP B CA 1
ATOM 3267 C C . TRP B 1 10 ? -12.891 -41.562 0.239 1 97.06 10 TRP B C 1
ATOM 3269 O O . TRP B 1 10 ? -11.664 -41.562 0.209 1 97.06 10 TRP B O 1
ATOM 3279 N N . GLU B 1 11 ? -13.586 -41.531 1.312 1 95.38 11 GLU B N 1
ATOM 3280 C CA . GLU B 1 11 ? -12.938 -41.438 2.619 1 95.38 11 GLU B CA 1
ATOM 3281 C C . GLU B 1 11 ? -12.039 -42.656 2.865 1 95.38 11 GLU B C 1
ATOM 3283 O O . GLU B 1 11 ? -10.992 -42.531 3.51 1 95.38 11 GLU B O 1
ATOM 3288 N N . ASN B 1 12 ? -12.438 -43.75 2.328 1 96.56 12 ASN B N 1
ATOM 3289 C CA . ASN B 1 12 ? -11.703 -45 2.574 1 96.56 12 ASN B CA 1
ATOM 3290 C C . ASN B 1 12 ? -10.648 -45.25 1.5 1 96.56 12 ASN B C 1
ATOM 3292 O O . ASN B 1 12 ? -9.852 -46.188 1.613 1 96.56 12 ASN B O 1
ATOM 3296 N N . ASN B 1 13 ? -10.641 -44.469 0.509 1 98.06 13 ASN B N 1
ATOM 3297 C CA . ASN B 1 13 ? -9.656 -44.625 -0.557 1 98.06 13 ASN B CA 1
ATOM 3298 C C . ASN B 1 13 ? -8.266 -44.188 -0.105 1 98.06 13 ASN B C 1
ATOM 3300 O O . ASN B 1 13 ? -8.078 -43.062 0.353 1 98.06 13 ASN B O 1
ATOM 3304 N N . GLU B 1 14 ? -7.273 -45 -0.239 1 98.19 14 GLU B N 1
ATOM 3305 C CA . GLU B 1 14 ? -5.93 -44.75 0.278 1 98.19 14 GLU B CA 1
ATOM 3306 C C . GLU B 1 14 ? -5.273 -43.562 -0.41 1 98.19 14 GLU B C 1
ATOM 3308 O O . GLU B 1 14 ? -4.578 -42.781 0.232 1 98.19 14 GLU B O 1
ATOM 3313 N N . GLU B 1 15 ? -5.438 -43.5 -1.712 1 98.62 15 GLU B N 1
ATOM 3314 C CA . GLU B 1 15 ? -4.828 -42.375 -2.447 1 98.62 15 GLU B CA 1
ATOM 3315 C C . GLU B 1 15 ? -5.391 -41.031 -1.995 1 98.62 15 GLU B C 1
ATOM 3317 O O . GLU B 1 15 ? -4.664 -40.062 -1.914 1 98.62 15 GLU B O 1
ATOM 3322 N N . ILE B 1 16 ? -6.707 -41 -1.746 1 98.75 16 ILE B N 1
ATOM 3323 C CA . ILE B 1 16 ? -7.348 -39.781 -1.262 1 98.75 16 ILE B CA 1
ATOM 3324 C C . ILE B 1 16 ? -6.84 -39.438 0.141 1 98.75 16 ILE B C 1
ATOM 3326 O O . ILE B 1 16 ? -6.578 -38.281 0.457 1 98.75 16 ILE B O 1
ATOM 3330 N N . ARG B 1 17 ? -6.652 -40.406 0.942 1 98.62 17 ARG B N 1
ATOM 3331 C CA . ARG B 1 17 ? -6.141 -40.219 2.295 1 98.62 17 ARG B CA 1
ATOM 3332 C C . ARG B 1 17 ? -4.734 -39.625 2.266 1 98.62 17 ARG B C 1
ATOM 3334 O O . ARG B 1 17 ? -4.438 -38.688 3.008 1 98.62 17 ARG B O 1
ATOM 3341 N N . LEU B 1 18 ? -3.908 -40.188 1.445 1 98.75 18 LEU B N 1
ATOM 3342 C CA . LEU B 1 18 ? -2.539 -39.688 1.325 1 98.75 18 LEU B CA 1
ATOM 3343 C C . LEU B 1 18 ? -2.518 -38.25 0.8 1 98.75 18 LEU B C 1
ATOM 3345 O O . LEU B 1 18 ? -1.746 -37.438 1.282 1 98.75 18 LEU B O 1
ATOM 3349 N N . PHE B 1 19 ? -3.381 -38.062 -0.21 1 98.75 19 PHE B N 1
ATOM 3350 C CA . PHE B 1 19 ? -3.488 -36.719 -0.787 1 98.75 19 PHE B CA 1
ATOM 3351 C C . PHE B 1 19 ? -3.895 -35.719 0.272 1 98.75 19 PHE B C 1
ATOM 3353 O O . PHE B 1 19 ? -3.264 -34.656 0.405 1 98.75 19 PHE B O 1
ATOM 3360 N N . ARG B 1 20 ? -4.871 -35.969 1.054 1 98.88 20 ARG B N 1
ATOM 3361 C CA . ARG B 1 20 ? -5.363 -35.094 2.096 1 98.88 20 ARG B CA 1
ATOM 3362 C C . ARG B 1 20 ? -4.312 -34.875 3.182 1 98.88 20 ARG B C 1
ATOM 3364 O O . ARG B 1 20 ? -4.18 -33.781 3.719 1 98.88 20 ARG B O 1
ATOM 3371 N N . GLU B 1 21 ? -3.6 -35.938 3.514 1 98.88 21 GLU B N 1
ATOM 3372 C CA . GLU B 1 21 ? -2.523 -35.781 4.488 1 98.88 21 GLU B CA 1
ATOM 3373 C C . GLU B 1 21 ? -1.485 -34.75 4.023 1 98.88 21 GLU B C 1
ATOM 3375 O O . GLU B 1 21 ? -1.034 -33.938 4.809 1 98.88 21 GLU B O 1
ATOM 3380 N N . TYR B 1 22 ? -1.086 -34.844 2.771 1 98.88 22 TYR B N 1
ATOM 3381 C CA . TYR B 1 22 ? -0.099 -33.938 2.209 1 98.88 22 TYR B CA 1
ATOM 3382 C C . TYR B 1 22 ? -0.623 -32.5 2.203 1 98.88 22 TYR B C 1
ATOM 3384 O O . TYR B 1 22 ? 0.116 -31.578 2.508 1 98.88 22 TYR B O 1
ATOM 3392 N N . LEU B 1 23 ? -1.908 -32.344 1.891 1 98.88 23 LEU B N 1
ATOM 3393 C CA . LEU B 1 23 ? -2.543 -31.031 1.805 1 98.88 23 LEU B CA 1
ATOM 3394 C C . LEU B 1 23 ? -2.576 -30.359 3.17 1 98.88 23 LEU B C 1
ATOM 3396 O O . LEU B 1 23 ? -2.6 -29.125 3.254 1 98.88 23 LEU B O 1
ATOM 3400 N N . LYS B 1 24 ? -2.545 -31.078 4.219 1 98.81 24 LYS B N 1
ATOM 3401 C CA . LYS B 1 24 ? -2.639 -30.547 5.574 1 98.81 24 LYS B CA 1
ATOM 3402 C C . LYS B 1 24 ? -1.314 -29.922 6.008 1 98.81 24 LYS B C 1
ATOM 3404 O O . LYS B 1 24 ? -1.257 -29.203 7.016 1 98.81 24 LYS B O 1
ATOM 3409 N N . ILE B 1 25 ? -0.248 -30.156 5.254 1 98.75 25 ILE B N 1
ATOM 3410 C CA . ILE B 1 25 ? 1.051 -29.562 5.555 1 98.75 25 ILE B CA 1
ATOM 3411 C C . ILE B 1 25 ? 1.112 -28.141 5 1 98.75 25 ILE B C 1
ATOM 3413 O O . ILE B 1 25 ? 1.107 -27.953 3.781 1 98.75 25 ILE B O 1
ATOM 3417 N N . PRO B 1 26 ? 1.179 -27.109 5.777 1 98 26 PRO B N 1
ATOM 3418 C CA . PRO B 1 26 ? 1.155 -25.719 5.305 1 98 26 PRO B CA 1
ATOM 3419 C C . PRO B 1 26 ? 2.531 -25.234 4.871 1 98 26 PRO B C 1
ATOM 3421 O O . PRO B 1 26 ? 3.143 -24.406 5.562 1 98 26 PRO B O 1
ATOM 3424 N N . SER B 1 27 ? 3.021 -25.562 3.768 1 98.44 27 SER B N 1
ATOM 3425 C CA . SER B 1 27 ? 4.273 -25.062 3.205 1 98.44 27 SER B CA 1
ATOM 3426 C C . SER B 1 27 ? 4.078 -23.719 2.523 1 98.44 27 SER B C 1
ATOM 3428 O O . SER B 1 27 ? 4.344 -23.578 1.328 1 98.44 27 SER B O 1
ATOM 3430 N N . VAL B 1 28 ? 3.736 -22.734 3.209 1 98 28 VAL B N 1
ATOM 3431 C CA . VAL B 1 28 ? 3.191 -21.469 2.715 1 98 28 VAL B CA 1
ATOM 3432 C C . VAL B 1 28 ? 4.27 -20.391 2.752 1 98 28 VAL B C 1
ATOM 3434 O O . VAL B 1 28 ? 5.043 -20.312 3.709 1 98 28 VAL B O 1
ATOM 3437 N N . HIS B 1 29 ? 4.359 -19.641 1.709 1 97 29 HIS B N 1
ATOM 3438 C CA . HIS B 1 29 ? 5.215 -18.453 1.693 1 97 29 HIS B CA 1
ATOM 3439 C C . HIS B 1 29 ? 4.688 -17.375 2.637 1 97 29 HIS B C 1
ATOM 3441 O O . HIS B 1 29 ? 3.486 -17.328 2.914 1 97 29 HIS B O 1
ATOM 3447 N N . PRO B 1 30 ? 5.578 -16.484 3.139 1 94.31 30 PRO B N 1
ATOM 3448 C CA . PRO B 1 30 ? 6.984 -16.297 2.777 1 94.31 30 PRO B CA 1
ATOM 3449 C C . PRO B 1 30 ? 7.934 -17.141 3.615 1 94.31 30 PRO B C 1
ATOM 3451 O O . PRO B 1 30 ? 9.109 -17.297 3.266 1 94.31 30 PRO B O 1
ATOM 3454 N N . ASP B 1 31 ? 7.512 -17.641 4.711 1 93.88 31 ASP B N 1
ATOM 3455 C CA . ASP B 1 31 ? 8.367 -18.406 5.609 1 93.88 31 ASP B CA 1
ATOM 3456 C C . ASP B 1 31 ? 8.062 -19.891 5.516 1 93.88 31 ASP B C 1
ATOM 3458 O O . ASP B 1 31 ? 7.625 -20.516 6.492 1 93.88 31 ASP B O 1
ATOM 3462 N N . VAL B 1 32 ? 8.445 -20.484 4.473 1 97.31 32 VAL B N 1
ATOM 3463 C CA . VAL B 1 32 ? 8.094 -21.875 4.195 1 97.31 32 VAL B CA 1
ATOM 3464 C C . VAL B 1 32 ? 8.953 -22.812 5.047 1 97.31 32 VAL B C 1
ATOM 3466 O O . VAL B 1 32 ? 10.18 -22.656 5.09 1 97.31 32 VAL B O 1
ATOM 3469 N N . ASN B 1 33 ? 8.391 -23.656 5.785 1 97.56 33 ASN B N 1
ATOM 3470 C CA . ASN B 1 33 ? 9.031 -24.812 6.41 1 97.56 33 ASN B CA 1
ATOM 3471 C C . ASN B 1 33 ? 8.734 -26.109 5.652 1 97.56 33 ASN B C 1
ATOM 3473 O O . ASN B 1 33 ? 7.605 -26.609 5.699 1 97.56 33 ASN B O 1
ATOM 3477 N N . TYR B 1 34 ? 9.719 -26.688 5.016 1 98.56 34 TYR B N 1
ATOM 3478 C CA . TYR B 1 34 ? 9.531 -27.844 4.145 1 98.56 34 TYR B CA 1
ATOM 3479 C C . TYR B 1 34 ? 9.688 -29.141 4.922 1 98.56 34 TYR B C 1
ATOM 3481 O O . TYR B 1 34 ? 9.516 -30.234 4.367 1 98.56 34 TYR B O 1
ATOM 3489 N N . ASP B 1 35 ? 9.977 -29.109 6.207 1 98.44 35 ASP B N 1
ATOM 3490 C CA . ASP B 1 35 ? 10.352 -30.297 6.977 1 98.44 35 ASP B CA 1
ATOM 3491 C C . ASP B 1 35 ? 9.258 -31.359 6.926 1 98.44 35 ASP B C 1
ATOM 3493 O O . ASP B 1 35 ? 9.531 -32.531 6.676 1 98.44 35 ASP B O 1
ATOM 3497 N N . GLU B 1 36 ? 8.117 -30.906 7.168 1 98.75 36 GLU B N 1
ATOM 3498 C CA . GLU B 1 36 ? 7.012 -31.859 7.199 1 98.75 36 GLU B CA 1
ATOM 3499 C C . GLU B 1 36 ? 6.746 -32.438 5.816 1 98.75 36 GLU B C 1
ATOM 3501 O O . GLU B 1 36 ? 6.344 -33.594 5.691 1 98.75 36 GLU B O 1
ATOM 3506 N N . CYS B 1 37 ? 6.91 -31.625 4.75 1 98.88 37 CYS B N 1
ATOM 3507 C CA . CYS B 1 37 ? 6.805 -32.156 3.396 1 98.88 37 CYS B CA 1
ATOM 3508 C C . CYS B 1 37 ? 7.832 -33.25 3.164 1 98.88 37 CYS B C 1
ATOM 3510 O O . CYS B 1 37 ? 7.5 -34.344 2.654 1 98.88 37 CYS B O 1
ATOM 3512 N N . VAL B 1 38 ? 9.062 -33 3.529 1 98.88 38 VAL B N 1
ATOM 3513 C CA . VAL B 1 38 ? 10.156 -33.938 3.324 1 98.88 38 VAL B CA 1
ATOM 3514 C C . VAL B 1 38 ? 9.875 -35.219 4.074 1 98.88 38 VAL B C 1
ATOM 3516 O O . VAL B 1 38 ? 10.047 -36.312 3.525 1 98.88 38 VAL B O 1
ATOM 3519 N N . GLU B 1 39 ? 9.477 -35.094 5.309 1 98.88 39 GLU B N 1
ATOM 3520 C CA . GLU B 1 39 ? 9.156 -36.281 6.105 1 98.88 39 GLU B CA 1
ATOM 3521 C C . GLU B 1 39 ? 8.039 -37.094 5.457 1 98.88 39 GLU B C 1
ATOM 3523 O O . GLU B 1 39 ? 8.125 -38.312 5.391 1 98.88 39 GLU B O 1
ATOM 3528 N N . PHE B 1 40 ? 7.043 -36.406 5.09 1 98.88 40 PHE B N 1
ATOM 3529 C CA . PHE B 1 40 ? 5.926 -37.062 4.414 1 98.88 40 PHE B CA 1
ATOM 3530 C C . PHE B 1 40 ? 6.406 -37.812 3.18 1 98.88 40 PHE B C 1
ATOM 3532 O O . PHE B 1 40 ? 6.055 -38.969 2.977 1 98.88 40 PHE B O 1
ATOM 3539 N N . LEU B 1 41 ? 7.195 -37.188 2.355 1 98.94 41 LEU B N 1
ATOM 3540 C CA . LEU B 1 41 ? 7.656 -37.781 1.097 1 98.94 41 LEU B CA 1
ATOM 3541 C C . LEU B 1 41 ? 8.602 -38.938 1.35 1 98.94 41 LEU B C 1
ATOM 3543 O O . LEU B 1 41 ? 8.609 -39.906 0.591 1 98.94 41 LEU B O 1
ATOM 3547 N N . ARG B 1 42 ? 9.422 -38.844 2.389 1 98.81 42 ARG B N 1
ATOM 3548 C CA . ARG B 1 42 ? 10.25 -39.969 2.787 1 98.81 42 ARG B CA 1
ATOM 3549 C C . ARG B 1 42 ? 9.391 -41.188 3.121 1 98.81 42 ARG B C 1
ATOM 3551 O O . ARG B 1 42 ? 9.727 -42.312 2.744 1 98.81 42 ARG B O 1
ATOM 3558 N N . ARG B 1 43 ? 8.344 -40.938 3.828 1 98.81 43 ARG B N 1
ATOM 3559 C CA . ARG B 1 43 ? 7.438 -42.031 4.164 1 98.81 43 ARG B CA 1
ATOM 3560 C C . ARG B 1 43 ? 6.809 -42.625 2.908 1 98.81 43 ARG B C 1
ATOM 3562 O O . ARG B 1 43 ? 6.637 -43.844 2.811 1 98.81 43 ARG B O 1
ATOM 3569 N N . GLN B 1 44 ? 6.43 -41.781 1.984 1 98.75 44 GLN B N 1
ATOM 3570 C CA . GLN B 1 44 ? 5.879 -42.25 0.725 1 98.75 44 GLN B CA 1
ATOM 3571 C C . GLN B 1 44 ? 6.883 -43.156 -0.007 1 98.75 44 GLN B C 1
ATOM 3573 O O . GLN B 1 44 ? 6.527 -44.219 -0.495 1 98.75 44 GLN B O 1
ATOM 3578 N N . ALA B 1 45 ? 8.109 -42.688 -0.145 1 98.81 45 ALA B N 1
ATOM 3579 C CA . ALA B 1 45 ? 9.148 -43.469 -0.807 1 98.81 45 ALA B CA 1
ATOM 3580 C C . ALA B 1 45 ? 9.344 -44.812 -0.131 1 98.81 45 ALA B C 1
ATOM 3582 O O . ALA B 1 45 ? 9.453 -45.844 -0.804 1 98.81 45 ALA B O 1
ATOM 3583 N N . SER B 1 46 ? 9.383 -44.781 1.191 1 98.56 46 SER B N 1
ATOM 3584 C CA . SER B 1 46 ? 9.539 -46 1.964 1 98.56 46 SER B CA 1
ATOM 3585 C C . SER B 1 46 ? 8.398 -46.969 1.695 1 98.56 46 SER B C 1
ATOM 3587 O O . SER B 1 46 ? 8.625 -48.188 1.5 1 98.56 46 SER B O 1
ATOM 3589 N N . SER B 1 47 ? 7.219 -46.469 1.723 1 98.19 47 SER B N 1
ATOM 3590 C CA . SER B 1 47 ? 6.043 -47.281 1.495 1 98.19 47 SER B CA 1
ATOM 3591 C C . SER B 1 47 ? 6.066 -47.906 0.102 1 98.19 47 SER B C 1
ATOM 3593 O O . SER B 1 47 ? 5.484 -48.969 -0.12 1 98.19 47 SER B O 1
ATOM 3595 N N . LEU B 1 48 ? 6.773 -47.312 -0.827 1 98.25 48 LEU B N 1
ATOM 3596 C CA . LEU B 1 48 ? 6.871 -47.781 -2.201 1 98.25 48 LEU B CA 1
ATOM 3597 C C . LEU B 1 48 ? 8.133 -48.625 -2.398 1 98.25 48 LEU B C 1
ATOM 3599 O O . LEU B 1 48 ? 8.359 -49.156 -3.482 1 98.25 48 LEU B O 1
ATOM 3603 N N . ASP B 1 49 ? 8.945 -48.75 -1.383 1 98.25 49 ASP B N 1
ATOM 3604 C CA . ASP B 1 49 ? 10.25 -49.375 -1.46 1 98.25 49 ASP B CA 1
ATOM 3605 C C . ASP B 1 49 ? 11.102 -48.781 -2.578 1 98.25 49 ASP B C 1
ATOM 3607 O O . ASP B 1 49 ? 11.617 -49.5 -3.43 1 98.25 49 ASP B O 1
ATOM 3611 N N . LEU B 1 50 ? 11.117 -47.5 -2.611 1 98.69 50 LEU B N 1
ATOM 3612 C CA . LEU B 1 50 ? 11.914 -46.781 -3.59 1 98.69 50 LEU B CA 1
ATOM 3613 C C . LEU B 1 50 ? 12.977 -45.938 -2.896 1 98.69 50 LEU B C 1
ATOM 3615 O O . LEU B 1 50 ? 12.742 -45.375 -1.818 1 98.69 50 LEU B O 1
ATOM 3619 N N . PRO B 1 51 ? 14.141 -45.844 -3.539 1 98.5 51 PRO B N 1
ATOM 3620 C CA . PRO B 1 51 ? 15.148 -44.938 -2.973 1 98.5 51 PRO B CA 1
ATOM 3621 C C . PRO B 1 51 ? 14.719 -43.469 -3.008 1 98.5 51 PRO B C 1
ATOM 3623 O O . PRO B 1 51 ? 14.078 -43.031 -3.967 1 98.5 51 PRO B O 1
ATOM 3626 N N . VAL B 1 52 ? 15.078 -42.719 -1.942 1 98.62 52 VAL B N 1
ATOM 3627 C CA . VAL B 1 52 ? 14.773 -41.312 -1.832 1 98.62 52 VAL B CA 1
ATOM 3628 C C . VAL B 1 52 ? 16.031 -40.531 -1.415 1 98.62 52 VAL B C 1
ATOM 3630 O O . VAL B 1 52 ? 16.812 -41.031 -0.595 1 98.62 52 VAL B O 1
ATOM 3633 N N . GLU B 1 53 ? 16.234 -39.5 -2.078 1 98.56 53 GLU B N 1
ATOM 3634 C CA . GLU B 1 53 ? 17.312 -38.562 -1.77 1 98.56 53 GLU B CA 1
ATOM 3635 C C . GLU B 1 53 ? 16.781 -37.156 -1.516 1 98.56 53 GLU B C 1
ATOM 3637 O O . GLU B 1 53 ? 15.867 -36.719 -2.201 1 98.56 53 GLU B O 1
ATOM 3642 N N . VAL B 1 54 ? 17.312 -36.5 -0.469 1 98.5 54 VAL B N 1
ATOM 3643 C CA . VAL B 1 54 ? 17.031 -35.094 -0.231 1 98.5 54 VAL B CA 1
ATOM 3644 C C . VAL B 1 54 ? 18.281 -34.281 -0.539 1 98.5 54 VAL B C 1
ATOM 3646 O O . VAL B 1 54 ? 19.312 -34.406 0.135 1 98.5 54 VAL B O 1
ATOM 3649 N N . TYR B 1 55 ? 18.203 -33.469 -1.548 1 97.75 55 TYR B N 1
ATOM 3650 C CA . TYR B 1 55 ? 19.312 -32.688 -2.055 1 97.75 55 TYR B CA 1
ATOM 3651 C C . TYR B 1 55 ? 19.062 -31.188 -1.836 1 97.75 55 TYR B C 1
ATOM 3653 O O . TYR B 1 55 ? 17.938 -30.719 -2.008 1 97.75 55 TYR B O 1
ATOM 3661 N N . GLU B 1 56 ? 20.031 -30.469 -1.324 1 97.31 56 GLU B N 1
ATOM 3662 C CA . GLU B 1 56 ? 19.906 -29.031 -1.127 1 97.31 56 GLU B CA 1
ATOM 3663 C C . GLU B 1 56 ? 20.953 -28.266 -1.921 1 97.31 56 GLU B C 1
ATOM 3665 O O . GLU B 1 56 ? 22.156 -28.391 -1.65 1 97.31 56 GLU B O 1
ATOM 3670 N N . VAL B 1 57 ? 20.5 -27.562 -2.943 1 97.31 57 VAL B N 1
ATOM 3671 C CA . VAL B 1 57 ? 21.391 -26.625 -3.611 1 97.31 57 VAL B CA 1
ATOM 3672 C C . VAL B 1 57 ? 21.547 -25.359 -2.766 1 97.31 57 VAL B C 1
ATOM 3674 O O . VAL B 1 57 ? 22.641 -24.828 -2.607 1 97.31 57 VAL B O 1
ATOM 3677 N N . ASN B 1 58 ? 20.438 -24.828 -2.246 1 97.38 58 ASN B N 1
ATOM 3678 C CA . ASN B 1 58 ? 20.359 -23.688 -1.337 1 97.38 58 ASN B CA 1
ATOM 3679 C C . ASN B 1 58 ? 19.906 -24.109 0.053 1 97.38 58 ASN B C 1
ATOM 3681 O O . ASN B 1 58 ? 19.062 -25.016 0.189 1 97.38 58 ASN B O 1
ATOM 3685 N N . PRO B 1 59 ? 20.391 -23.438 1.091 1 96.88 59 PRO B N 1
ATOM 3686 C CA . PRO B 1 59 ? 20 -23.797 2.453 1 96.88 59 PRO B CA 1
ATOM 3687 C C . PRO B 1 59 ? 18.484 -23.719 2.676 1 96.88 59 PRO B C 1
ATOM 3689 O O . PRO B 1 59 ? 17.859 -22.75 2.254 1 96.88 59 PRO B O 1
ATOM 3692 N N . SER B 1 60 ? 17.922 -24.75 3.324 1 96.81 60 SER B N 1
ATOM 3693 C CA . SER B 1 60 ? 16.516 -24.828 3.734 1 96.81 60 SER B CA 1
ATOM 3694 C C . SER B 1 60 ? 15.594 -24.891 2.527 1 96.81 60 SER B C 1
ATOM 3696 O O . SER B 1 60 ? 14.422 -24.516 2.619 1 96.81 60 SER B O 1
ATOM 3698 N N . LYS B 1 61 ? 16.172 -25.203 1.43 1 98.25 61 LYS B N 1
ATOM 3699 C CA . LYS B 1 61 ? 15.414 -25.406 0.198 1 98.25 61 LYS B CA 1
ATOM 3700 C C . LYS B 1 61 ? 15.625 -26.828 -0.333 1 98.25 61 LYS B C 1
ATOM 3702 O O . LYS B 1 61 ? 16.266 -27.031 -1.36 1 98.25 61 LYS B O 1
ATOM 3707 N N . PRO B 1 62 ? 14.984 -27.781 0.324 1 98.75 62 PRO B N 1
ATOM 3708 C CA . PRO B 1 62 ? 15.234 -29.172 -0.032 1 98.75 62 PRO B CA 1
ATOM 3709 C C . PRO B 1 62 ? 14.594 -29.578 -1.357 1 98.75 62 PRO B C 1
ATOM 3711 O O . PRO B 1 62 ? 13.477 -29.141 -1.665 1 98.75 62 PRO B O 1
ATOM 3714 N N . ILE B 1 63 ? 15.305 -30.359 -2.105 1 98.81 63 ILE B N 1
ATOM 3715 C CA . ILE B 1 63 ? 14.797 -31.078 -3.277 1 98.81 63 ILE B CA 1
ATOM 3716 C C . ILE B 1 63 ? 14.727 -32.562 -2.98 1 98.81 63 ILE B C 1
ATOM 3718 O O . ILE B 1 63 ? 15.75 -33.219 -2.709 1 98.81 63 ILE B O 1
ATOM 3722 N N . VAL B 1 64 ? 13.547 -33.125 -2.979 1 98.94 64 VAL B N 1
ATOM 3723 C CA . VAL B 1 64 ? 13.359 -34.531 -2.736 1 98.94 64 VAL B CA 1
ATOM 3724 C C . VAL B 1 64 ? 13.297 -35.281 -4.066 1 98.94 64 VAL B C 1
ATOM 3726 O O . VAL B 1 64 ? 12.539 -34.906 -4.965 1 98.94 64 VAL B O 1
ATOM 3729 N N . ILE B 1 65 ? 14.086 -36.312 -4.227 1 98.88 65 ILE B N 1
ATOM 3730 C CA . ILE B 1 65 ? 14.125 -37.125 -5.434 1 98.88 65 ILE B CA 1
ATOM 3731 C C . ILE B 1 65 ? 13.781 -38.594 -5.09 1 98.88 65 ILE B C 1
ATOM 3733 O O . ILE B 1 65 ? 14.508 -39.25 -4.336 1 98.88 65 ILE B O 1
ATOM 3737 N N . ILE B 1 66 ? 12.672 -39.062 -5.57 1 98.94 66 ILE B N 1
ATOM 3738 C CA . ILE B 1 66 ? 12.273 -40.469 -5.465 1 98.94 66 ILE B CA 1
ATOM 3739 C C . ILE B 1 66 ? 12.438 -41.156 -6.82 1 98.94 66 ILE B C 1
ATOM 3741 O O . ILE B 1 66 ? 11.844 -40.719 -7.816 1 98.94 66 ILE B O 1
ATOM 3745 N N . SER B 1 67 ? 13.188 -42.25 -6.883 1 98.81 67 SER B N 1
ATOM 3746 C CA . SER B 1 67 ? 13.539 -42.844 -8.164 1 98.81 67 SER B CA 1
ATOM 3747 C C . SER B 1 67 ? 12.992 -44.25 -8.281 1 98.81 67 SER B C 1
ATOM 3749 O O . SER B 1 67 ? 13.047 -45.031 -7.32 1 98.81 67 SER B O 1
ATOM 3751 N N . TRP B 1 68 ? 12.383 -44.562 -9.375 1 98.81 68 TRP B N 1
ATOM 3752 C CA . TRP B 1 68 ? 12 -45.906 -9.781 1 98.81 68 TRP B CA 1
ATOM 3753 C C . TRP B 1 68 ? 12.812 -46.375 -10.984 1 98.81 68 TRP B C 1
ATOM 3755 O O . TRP B 1 68 ? 12.508 -46 -12.125 1 98.81 68 TRP B O 1
ATOM 3765 N N . GLU B 1 69 ? 13.82 -47.156 -10.703 1 98.31 69 GLU B N 1
ATOM 3766 C CA . GLU B 1 69 ? 14.789 -47.562 -11.719 1 98.31 69 GLU B CA 1
ATOM 3767 C C . GLU B 1 69 ? 14.133 -48.438 -12.789 1 98.31 69 GLU B C 1
ATOM 3769 O O . GLU B 1 69 ? 13.375 -49.344 -12.469 1 98.31 69 GLU B O 1
ATOM 3774 N N . GLY B 1 70 ? 14.398 -48.125 -14.039 1 98.19 70 GLY B N 1
ATOM 3775 C CA . GLY B 1 70 ? 13.906 -48.906 -15.156 1 98.19 70 GLY B CA 1
ATOM 3776 C C . GLY B 1 70 ? 14.781 -50.125 -15.461 1 98.19 70 GLY B C 1
ATOM 3777 O O . GLY B 1 70 ? 15.82 -50.312 -14.828 1 98.19 70 GLY B O 1
ATOM 3778 N N . THR B 1 71 ? 14.32 -50.906 -16.469 1 98.25 71 THR B N 1
ATOM 3779 C CA . THR B 1 71 ? 15.047 -52.094 -16.859 1 98.25 71 THR B CA 1
ATOM 3780 C C . THR B 1 71 ? 16.297 -51.75 -17.656 1 98.25 71 THR B C 1
ATOM 3782 O O . THR B 1 71 ? 17.219 -52.562 -17.797 1 98.25 71 THR B O 1
ATOM 3785 N N . ASP B 1 72 ? 16.375 -50.531 -18.219 1 98.19 72 ASP B N 1
ATOM 3786 C CA . ASP B 1 72 ? 17.562 -50 -18.891 1 98.19 72 ASP B CA 1
ATOM 3787 C C . ASP B 1 72 ? 18 -48.688 -18.25 1 98.19 72 ASP B C 1
ATOM 3789 O O . ASP B 1 72 ? 17.75 -47.594 -18.797 1 98.19 72 ASP B O 1
ATOM 3793 N N . PRO B 1 73 ? 18.734 -48.75 -17.25 1 95 73 PRO B N 1
ATOM 3794 C CA . PRO B 1 73 ? 19.125 -47.562 -16.5 1 95 73 PRO B CA 1
ATOM 3795 C C . PRO B 1 73 ? 20.016 -46.625 -17.297 1 95 73 PRO B C 1
ATOM 3797 O O . PRO B 1 73 ? 20.266 -45.5 -16.891 1 95 73 PRO B O 1
ATOM 3800 N N . SER B 1 74 ? 20.5 -47.094 -18.406 1 96.81 74 SER B N 1
ATOM 3801 C CA . SER B 1 74 ? 21.359 -46.25 -19.234 1 96.81 74 SER B CA 1
ATOM 3802 C C . SER B 1 74 ? 20.531 -45.375 -20.172 1 96.81 74 SER B C 1
ATOM 3804 O O . SER B 1 74 ? 21.031 -44.406 -20.703 1 96.81 74 SER B O 1
ATOM 3806 N N . ALA B 1 75 ? 19.25 -45.75 -20.344 1 97.75 75 ALA B N 1
ATOM 3807 C CA . ALA B 1 75 ? 18.359 -44.906 -21.141 1 97.75 75 ALA B CA 1
ATOM 3808 C C . ALA B 1 75 ? 18.078 -43.594 -20.422 1 97.75 75 ALA B C 1
ATOM 3810 O O . ALA B 1 75 ? 18.141 -43.531 -19.188 1 97.75 75 ALA B O 1
ATOM 3811 N N . THR B 1 76 ? 17.844 -42.562 -21.188 1 98.44 76 THR B N 1
ATOM 3812 C CA . THR B 1 76 ? 17.453 -41.312 -20.531 1 98.44 76 THR B CA 1
ATOM 3813 C C . THR B 1 76 ? 16.234 -41.5 -19.641 1 98.44 76 THR B C 1
ATOM 3815 O O . THR B 1 76 ? 15.367 -42.344 -19.953 1 98.44 76 THR B O 1
ATOM 3818 N N . SER B 1 77 ? 16.188 -40.781 -18.594 1 98.69 77 SER B N 1
ATOM 3819 C CA . SER B 1 77 ? 15.102 -40.906 -17.625 1 98.69 77 SER B CA 1
ATOM 3820 C C . SER B 1 77 ? 13.961 -39.938 -17.938 1 98.69 77 SER B C 1
ATOM 3822 O O . SER B 1 77 ? 14.062 -39.125 -18.859 1 98.69 77 SER B O 1
ATOM 3824 N N . ILE B 1 78 ? 12.914 -40.094 -17.219 1 98.81 78 ILE B N 1
ATOM 3825 C CA . ILE B 1 78 ? 11.781 -39.156 -17.219 1 98.81 78 ILE B CA 1
ATOM 3826 C C . ILE B 1 78 ? 11.656 -38.5 -15.844 1 98.81 78 ILE B C 1
ATOM 3828 O O . ILE B 1 78 ? 11.617 -39.219 -14.82 1 98.81 78 ILE B O 1
ATOM 3832 N N . ILE B 1 79 ? 11.609 -37.188 -15.836 1 98.81 79 ILE B N 1
ATOM 3833 C CA . ILE B 1 79 ? 11.438 -36.469 -14.586 1 98.81 79 ILE B CA 1
ATOM 3834 C C . ILE B 1 79 ? 9.984 -36.031 -14.438 1 98.81 79 ILE B C 1
ATOM 3836 O O . ILE B 1 79 ? 9.414 -35.438 -15.344 1 98.81 79 ILE B O 1
ATOM 3840 N N . LEU B 1 80 ? 9.375 -36.438 -13.359 1 98.88 80 LEU B N 1
ATOM 3841 C CA . LEU B 1 80 ? 8.055 -36 -12.914 1 98.88 80 LEU B CA 1
ATOM 3842 C C . LEU B 1 80 ? 8.172 -35 -11.766 1 98.88 80 LEU B C 1
ATOM 3844 O O . LEU B 1 80 ? 8.461 -35.375 -10.633 1 98.88 80 LEU B O 1
ATOM 3848 N N . ASN B 1 81 ? 7.848 -33.719 -12.086 1 98.88 81 ASN B N 1
ATOM 3849 C CA . ASN B 1 81 ? 8.195 -32.656 -11.125 1 98.88 81 ASN B CA 1
ATOM 3850 C C . ASN B 1 81 ? 6.949 -32.094 -10.469 1 98.88 81 ASN B C 1
ATOM 3852 O O . ASN B 1 81 ? 5.926 -31.891 -11.125 1 98.88 81 ASN B O 1
ATOM 3856 N N . SER B 1 82 ? 7.023 -31.828 -9.203 1 98.75 82 SER B N 1
ATOM 3857 C CA . SER B 1 82 ? 6.02 -31.125 -8.414 1 98.75 82 SER B CA 1
ATOM 3858 C C . SER B 1 82 ? 6.668 -30.203 -7.395 1 98.75 82 SER B C 1
ATOM 3860 O O . SER B 1 82 ? 7.656 -30.562 -6.754 1 98.75 82 SER B O 1
ATOM 3862 N N . HIS B 1 83 ? 6.184 -28.984 -7.309 1 98.75 83 HIS B N 1
ATOM 3863 C CA . HIS B 1 83 ? 6.711 -28.141 -6.238 1 98.75 83 HIS B CA 1
ATOM 3864 C C . HIS B 1 83 ? 5.93 -28.344 -4.945 1 98.75 83 HIS B C 1
ATOM 3866 O O . HIS B 1 83 ? 4.785 -28.797 -4.969 1 98.75 83 HIS B O 1
ATOM 3872 N N . MET B 1 84 ? 6.598 -28 -3.828 1 98.81 84 MET B N 1
ATOM 3873 C CA . MET B 1 84 ? 6.043 -28.297 -2.51 1 98.81 84 MET B CA 1
ATOM 3874 C C . MET B 1 84 ? 5.367 -27.078 -1.917 1 98.81 84 MET B C 1
ATOM 3876 O O . MET B 1 84 ? 4.453 -27.188 -1.101 1 98.81 84 MET B O 1
ATOM 3880 N N . ASP B 1 85 ? 5.84 -25.875 -2.291 1 98.62 85 ASP B N 1
ATOM 3881 C CA . ASP B 1 85 ? 5.391 -24.641 -1.672 1 98.62 85 ASP B CA 1
ATOM 3882 C C . ASP B 1 85 ? 4.039 -24.203 -2.229 1 98.62 85 ASP B C 1
ATOM 3884 O O . ASP B 1 85 ? 3.646 -24.625 -3.322 1 98.62 85 ASP B O 1
ATOM 3888 N N . VAL B 1 86 ? 3.346 -23.453 -1.432 1 98.56 86 VAL B N 1
ATOM 3889 C CA . VAL B 1 86 ? 2.082 -22.859 -1.85 1 98.56 86 VAL B CA 1
ATOM 3890 C C . VAL B 1 86 ? 2.08 -21.375 -1.516 1 98.56 86 VAL B C 1
ATOM 3892 O O . VAL B 1 86 ? 2.947 -20.891 -0.781 1 98.56 86 VAL B O 1
ATOM 3895 N N . VAL B 1 87 ? 1.16 -20.641 -2.1 1 98.31 87 VAL B N 1
ATOM 3896 C CA . VAL B 1 87 ? 1.08 -19.203 -1.902 1 98.31 87 VAL B CA 1
ATOM 3897 C C . VAL B 1 87 ? 0.323 -18.891 -0.612 1 98.31 87 VAL B C 1
ATOM 3899 O O . VAL B 1 87 ? -0.385 -19.75 -0.083 1 98.31 87 VAL B O 1
ATOM 3902 N N . PRO B 1 88 ? 0.456 -17.672 -0.129 1 97.5 88 PRO B N 1
ATOM 3903 C CA . PRO B 1 88 ? -0.25 -17.266 1.092 1 97.5 88 PRO B CA 1
ATOM 3904 C C . PRO B 1 88 ? -1.769 -17.344 0.944 1 97.5 88 PRO B C 1
ATOM 3906 O O . PRO B 1 88 ? -2.281 -17.391 -0.176 1 97.5 88 PRO B O 1
ATOM 3909 N N . VAL B 1 89 ? -2.428 -17.406 2.094 1 96.75 89 VAL B N 1
ATOM 3910 C CA . VAL B 1 89 ? -3.883 -17.5 2.133 1 96.75 89 VAL B CA 1
ATOM 3911 C C . VAL B 1 89 ? -4.445 -16.375 3 1 96.75 89 VAL B C 1
ATOM 3913 O O . VAL B 1 89 ? -3.732 -15.797 3.828 1 96.75 89 VAL B O 1
ATOM 3916 N N . TYR B 1 90 ? -5.672 -16.016 2.67 1 95.38 90 TYR B N 1
ATOM 3917 C CA . TYR B 1 90 ? -6.508 -15.219 3.562 1 95.38 90 TYR B CA 1
ATOM 3918 C C . TYR B 1 90 ? -7.52 -16.094 4.289 1 95.38 90 TYR B C 1
ATOM 3920 O O . TYR B 1 90 ? -8.648 -16.266 3.832 1 95.38 90 TYR B O 1
ATOM 3928 N N . PRO B 1 91 ? -7.137 -16.531 5.492 1 96.62 91 PRO B N 1
ATOM 3929 C CA . PRO B 1 91 ? -7.945 -17.562 6.145 1 96.62 91 PRO B CA 1
ATOM 3930 C C . PRO B 1 91 ? -9.391 -17.125 6.367 1 96.62 91 PRO B C 1
ATOM 3932 O O . PRO B 1 91 ? -10.312 -17.938 6.258 1 96.62 91 PRO B O 1
ATOM 3935 N N . GLU B 1 92 ? -9.523 -15.844 6.648 1 95 92 GLU B N 1
ATOM 3936 C CA . GLU B 1 92 ? -10.844 -15.32 6.977 1 95 92 GLU B CA 1
ATOM 3937 C C . GLU B 1 92 ? -11.766 -15.359 5.762 1 95 92 GLU B C 1
ATOM 3939 O O . GLU B 1 92 ? -12.984 -15.227 5.898 1 95 92 GLU B O 1
ATOM 3944 N N . ARG B 1 93 ? -11.234 -15.602 4.594 1 95.75 93 ARG B N 1
ATOM 3945 C CA . ARG B 1 93 ? -12.031 -15.609 3.371 1 95.75 93 ARG B CA 1
ATOM 3946 C C . ARG B 1 93 ? -12.344 -17.031 2.928 1 95.75 93 ARG B C 1
ATOM 3948 O O . ARG B 1 93 ? -12.992 -17.25 1.902 1 95.75 93 ARG B O 1
ATOM 3955 N N . TRP B 1 94 ? -11.906 -18.031 3.656 1 97.81 94 TRP B N 1
ATOM 3956 C CA . TRP B 1 94 ? -12.133 -19.438 3.326 1 97.81 94 TRP B CA 1
ATOM 3957 C C . TRP B 1 94 ? -13.336 -19.984 4.082 1 97.81 94 TRP B C 1
ATOM 3959 O O . TRP B 1 94 ? -13.539 -19.672 5.254 1 97.81 94 TRP B O 1
ATOM 3969 N N . THR B 1 95 ? -14.102 -20.828 3.396 1 97.56 95 THR B N 1
ATOM 3970 C CA . THR B 1 95 ? -15.234 -21.5 4.023 1 97.56 95 THR B CA 1
ATOM 3971 C C . THR B 1 95 ? -14.742 -22.578 4.996 1 97.56 95 THR B C 1
ATOM 3973 O O . THR B 1 95 ? -15.359 -22.797 6.039 1 97.56 95 THR B O 1
ATOM 3976 N N . HIS B 1 96 ? -13.711 -23.297 4.574 1 97.81 96 HIS B N 1
ATOM 3977 C CA . HIS B 1 96 ? -12.992 -24.25 5.406 1 97.81 96 HIS B CA 1
ATOM 3978 C C . HIS B 1 96 ? -11.539 -23.844 5.59 1 97.81 96 HIS B C 1
ATOM 3980 O O . HIS B 1 96 ? -10.945 -23.219 4.703 1 97.81 96 HIS B O 1
ATOM 3986 N N . PRO B 1 97 ? -11 -24.141 6.805 1 98.06 97 PRO B N 1
ATOM 3987 C CA . PRO B 1 97 ? -9.594 -23.75 6.973 1 98.06 97 PRO B CA 1
ATOM 3988 C C . PRO B 1 97 ? -8.719 -24.203 5.805 1 98.06 97 PRO B C 1
ATOM 3990 O O . PRO B 1 97 ? -8.828 -25.344 5.344 1 98.06 97 PRO B O 1
ATOM 3993 N N . PRO B 1 98 ? -7.887 -23.344 5.328 1 98.44 98 PRO B N 1
ATOM 3994 C CA . PRO B 1 98 ? -7.184 -23.547 4.059 1 98.44 98 PRO B CA 1
ATOM 3995 C C . PRO B 1 98 ? -6.301 -24.797 4.066 1 98.44 98 PRO B C 1
ATOM 3997 O O . PRO B 1 98 ? -5.891 -25.266 3.006 1 98.44 98 PRO B O 1
ATOM 4000 N N . PHE B 1 99 ? -5.988 -25.375 5.242 1 98.56 99 PHE B N 1
ATOM 4001 C CA . PHE B 1 99 ? -5.102 -26.531 5.293 1 98.56 99 PHE B CA 1
ATOM 4002 C C . PHE B 1 99 ? -5.75 -27.688 6.051 1 98.56 99 PHE B C 1
ATOM 4004 O O . PHE B 1 99 ? -5.059 -28.531 6.617 1 98.56 99 PHE B O 1
ATOM 4011 N N . SER B 1 100 ? -7.055 -27.719 6.043 1 98.56 100 SER B N 1
ATOM 4012 C CA . SER B 1 100 ? -7.77 -28.797 6.719 1 98.56 100 SER B CA 1
ATOM 4013 C C . SER B 1 100 ? -7.984 -29.984 5.789 1 98.56 100 SER B C 1
ATOM 4015 O O . SER B 1 100 ? -8.312 -31.078 6.242 1 98.56 100 SER B O 1
ATOM 4017 N N . ALA B 1 101 ? -7.891 -29.75 4.535 1 98.69 101 ALA B N 1
ATOM 4018 C CA . ALA B 1 101 ? -8.195 -30.75 3.521 1 98.69 101 ALA B CA 1
ATOM 4019 C C . ALA B 1 101 ? -9.602 -31.312 3.709 1 98.69 101 ALA B C 1
ATOM 4021 O O . ALA B 1 101 ? -9.805 -32.531 3.596 1 98.69 101 ALA B O 1
ATOM 4022 N N . HIS B 1 102 ? -10.469 -30.453 4.016 1 98.56 102 HIS B N 1
ATOM 4023 C CA . HIS B 1 102 ? -11.859 -30.844 4.207 1 98.56 102 HIS B CA 1
ATOM 4024 C C . HIS B 1 102 ? -12.453 -31.406 2.92 1 98.56 102 HIS B C 1
ATOM 4026 O O . HIS B 1 102 ? -12.305 -30.828 1.849 1 98.56 102 HIS B O 1
ATOM 4032 N N . MET B 1 103 ? -13.078 -32.562 3.002 1 98.56 103 MET B N 1
ATOM 4033 C CA . MET B 1 103 ? -13.828 -33.125 1.882 1 98.56 103 MET B CA 1
ATOM 4034 C C . MET B 1 103 ? -15.328 -33.062 2.145 1 98.56 103 MET B C 1
ATOM 4036 O O . MET B 1 103 ? -15.812 -33.594 3.145 1 98.56 103 MET B O 1
ATOM 4040 N N . ASP B 1 104 ? -16.016 -32.406 1.277 1 97.56 104 ASP B N 1
ATOM 4041 C CA . ASP B 1 104 ? -17.453 -32.281 1.5 1 97.56 104 ASP B CA 1
ATOM 4042 C C . ASP B 1 104 ? -18.188 -33.5 0.906 1 97.56 104 ASP B C 1
ATOM 4044 O O . ASP B 1 104 ? -17.562 -34.438 0.414 1 97.56 104 ASP B O 1
ATOM 4048 N N . ALA B 1 105 ? -19.516 -33.469 0.928 1 95.88 105 ALA B N 1
ATOM 4049 C CA . ALA B 1 105 ? -20.344 -34.625 0.552 1 95.88 105 ALA B CA 1
ATOM 4050 C C . ALA B 1 105 ? -20.266 -34.875 -0.949 1 95.88 105 ALA B C 1
ATOM 4052 O O . ALA B 1 105 ? -20.516 -36 -1.401 1 95.88 105 ALA B O 1
ATOM 4053 N N . GLU B 1 106 ? -19.906 -33.844 -1.683 1 96.06 106 GLU B N 1
ATOM 4054 C CA . GLU B 1 106 ? -19.812 -34 -3.133 1 96.06 106 GLU B CA 1
ATOM 4055 C C . GLU B 1 106 ? -18.406 -34.406 -3.553 1 96.06 106 GLU B C 1
ATOM 4057 O O . GLU B 1 106 ? -18.125 -34.594 -4.738 1 96.06 106 GLU B O 1
ATOM 4062 N N . GLY B 1 107 ? -17.5 -34.594 -2.658 1 98 107 GLY B N 1
ATOM 4063 C CA . GLY B 1 107 ? -16.156 -35.062 -2.93 1 98 107 GLY B CA 1
ATOM 4064 C C . GLY B 1 107 ? -15.18 -33.938 -3.211 1 98 107 GLY B C 1
ATOM 4065 O O . GLY B 1 107 ? -14.062 -34.188 -3.674 1 98 107 GLY B O 1
ATOM 4066 N N . ARG B 1 108 ? -15.664 -32.719 -2.98 1 98.31 108 ARG B N 1
ATOM 4067 C CA . ARG B 1 108 ? -14.734 -31.609 -3.135 1 98.31 108 ARG B CA 1
ATOM 4068 C C . ARG B 1 108 ? -13.742 -31.547 -1.979 1 98.31 108 ARG B C 1
ATOM 4070 O O . ARG B 1 108 ? -14.141 -31.453 -0.816 1 98.31 108 ARG B O 1
ATOM 4077 N N . ILE B 1 109 ? -12.391 -31.562 -2.262 1 98.88 109 ILE B N 1
ATOM 4078 C CA . ILE B 1 109 ? -11.344 -31.5 -1.249 1 98.88 109 ILE B CA 1
ATOM 4079 C C . ILE B 1 109 ? -10.75 -30.094 -1.212 1 98.88 109 ILE B C 1
ATOM 4081 O O . ILE B 1 109 ? -9.984 -29.703 -2.102 1 98.88 109 ILE B O 1
ATOM 4085 N N . TYR B 1 110 ? -11.055 -29.391 -0.136 1 98.75 110 TYR B N 1
ATOM 4086 C CA . TYR B 1 110 ? -10.688 -27.984 -0.007 1 98.75 110 TYR B CA 1
ATOM 4087 C C . TYR B 1 110 ? -9.344 -27.828 0.702 1 98.75 110 TYR B C 1
ATOM 4089 O O . TYR B 1 110 ? -9.195 -28.25 1.852 1 98.75 110 TYR B O 1
ATOM 4097 N N . ALA B 1 111 ? -8.398 -27.219 0.021 1 98.81 111 ALA B N 1
ATOM 4098 C CA . ALA B 1 111 ? -7.113 -26.844 0.614 1 98.81 111 ALA B CA 1
ATOM 4099 C C . ALA B 1 111 ? -6.273 -26.031 -0.363 1 98.81 111 ALA B C 1
ATOM 4101 O O . ALA B 1 111 ? -6.355 -26.219 -1.577 1 98.81 111 ALA B O 1
ATOM 4102 N N . ARG B 1 112 ? -5.492 -25.062 0.183 1 98.69 112 ARG B N 1
ATOM 4103 C CA . ARG B 1 112 ? -4.434 -24.5 -0.639 1 98.69 112 ARG B CA 1
ATOM 4104 C C . ARG B 1 112 ? -3.471 -25.578 -1.126 1 98.69 112 ARG B C 1
ATOM 4106 O O . ARG B 1 112 ? -2.957 -26.359 -0.328 1 98.69 112 ARG B O 1
ATOM 4113 N N . GLY B 1 113 ? -3.293 -25.703 -2.441 1 98.31 113 GLY B N 1
ATOM 4114 C CA . GLY B 1 113 ? -2.449 -26.734 -3.025 1 98.31 113 GLY B CA 1
ATOM 4115 C C . GLY B 1 113 ? -3.236 -27.859 -3.656 1 98.31 113 GLY B C 1
ATOM 4116 O O . GLY B 1 113 ? -2.668 -28.719 -4.344 1 98.31 113 GLY B O 1
ATOM 4117 N N . SER B 1 114 ? -4.547 -27.859 -3.482 1 98.75 114 SER B N 1
ATOM 4118 C CA . SER B 1 114 ? -5.359 -28.938 -4.027 1 98.75 114 SER B CA 1
ATOM 4119 C C . SER B 1 114 ? -5.305 -28.953 -5.551 1 98.75 114 SER B C 1
ATOM 4121 O O . SER B 1 114 ? -5.359 -30.031 -6.164 1 98.75 114 SER B O 1
ATOM 4123 N N . GLN B 1 115 ? -5.168 -27.766 -6.168 1 98.38 115 GLN B N 1
ATOM 4124 C CA . GLN B 1 115 ? -4.996 -27.688 -7.613 1 98.38 115 GLN B CA 1
ATOM 4125 C C . GLN B 1 115 ? -3.555 -27.344 -7.977 1 98.38 115 GLN B C 1
ATOM 4127 O O . GLN B 1 115 ? -3.021 -27.844 -8.969 1 98.38 115 GLN B O 1
ATOM 4132 N N . ASP B 1 116 ? -2.838 -26.562 -7.246 1 97.75 116 ASP B N 1
ATOM 4133 C CA . ASP B 1 116 ? -1.55 -25.969 -7.582 1 97.75 116 ASP B CA 1
ATOM 4134 C C . ASP B 1 116 ? -0.55 -26.141 -6.441 1 97.75 116 ASP B C 1
ATOM 4136 O O . ASP B 1 116 ? -0.449 -25.281 -5.562 1 97.75 116 ASP B O 1
ATOM 4140 N N . MET B 1 117 ? 0.153 -27.172 -6.355 1 97.88 117 MET B N 1
ATOM 4141 C CA . MET B 1 117 ? -0.01 -28.297 -7.277 1 97.88 117 MET B CA 1
ATOM 4142 C C . MET B 1 117 ? 0.269 -29.625 -6.574 1 97.88 117 MET B C 1
ATOM 4144 O O . MET B 1 117 ? 0.773 -30.562 -7.191 1 97.88 117 MET B O 1
ATOM 4148 N N . LYS B 1 118 ? -0.027 -29.641 -5.266 1 98.69 118 LYS B N 1
ATOM 4149 C CA . LYS B 1 118 ? 0.297 -30.844 -4.504 1 98.69 118 LYS B CA 1
ATOM 4150 C C . LYS B 1 118 ? -0.441 -32.062 -5.055 1 98.69 118 LYS B C 1
ATOM 4152 O O . LYS B 1 118 ? 0.007 -33.188 -4.879 1 98.69 118 LYS B O 1
ATOM 4157 N N . CYS B 1 119 ? -1.578 -31.875 -5.738 1 98.75 119 CYS B N 1
ATOM 4158 C CA . CYS B 1 119 ? -2.32 -32.969 -6.363 1 98.75 119 CYS B CA 1
ATOM 4159 C C . CYS B 1 119 ? -1.454 -33.719 -7.375 1 98.75 119 CYS B C 1
ATOM 4161 O O . CYS B 1 119 ? -1.483 -34.938 -7.441 1 98.75 119 CYS B O 1
ATOM 4163 N N . VAL B 1 120 ? -0.623 -33 -8.133 1 98.69 120 VAL B N 1
ATOM 4164 C CA . VAL B 1 120 ? 0.161 -33.531 -9.227 1 98.69 120 VAL B CA 1
ATOM 4165 C C . VAL B 1 120 ? 1.21 -34.5 -8.672 1 98.69 120 VAL B C 1
ATOM 4167 O O . VAL B 1 120 ? 1.327 -35.656 -9.141 1 98.69 120 VAL B O 1
ATOM 4170 N N . GLY B 1 121 ? 1.951 -34.062 -7.66 1 98.75 121 GLY B N 1
ATOM 4171 C CA . GLY B 1 121 ? 2.93 -34.938 -7.031 1 98.75 121 GLY B CA 1
ATOM 4172 C C . GLY B 1 121 ? 2.32 -36.219 -6.473 1 98.75 121 GLY B C 1
ATOM 4173 O O . GLY B 1 121 ? 2.875 -37.281 -6.645 1 98.75 121 GLY B O 1
ATOM 4174 N N . MET B 1 122 ? 1.22 -36.062 -5.855 1 98.81 122 MET B N 1
ATOM 4175 C CA . MET B 1 122 ? 0.544 -37.219 -5.262 1 98.81 122 MET B CA 1
ATOM 4176 C C . MET B 1 122 ? 0.017 -38.156 -6.344 1 98.81 122 MET B C 1
ATOM 4178 O O . MET B 1 122 ? 0.005 -39.375 -6.16 1 98.81 122 MET B O 1
ATOM 4182 N N . GLN B 1 123 ? -0.483 -37.594 -7.426 1 98.94 123 GLN B N 1
ATOM 4183 C CA . GLN B 1 123 ? -0.949 -38.406 -8.539 1 98.94 123 GLN B CA 1
ATOM 4184 C C . GLN B 1 123 ? 0.206 -39.156 -9.18 1 98.94 123 GLN B C 1
ATOM 4186 O O . GLN B 1 123 ? 0.043 -40.312 -9.594 1 98.94 123 GLN B O 1
ATOM 4191 N N . PHE B 1 124 ? 1.404 -38.531 -9.336 1 98.88 124 PHE B N 1
ATOM 4192 C CA . PHE B 1 124 ? 2.588 -39.219 -9.82 1 98.88 124 PHE B CA 1
ATOM 4193 C C . PHE B 1 124 ? 2.869 -40.438 -8.977 1 98.88 124 PHE B C 1
ATOM 4195 O O . PHE B 1 124 ? 3.012 -41.562 -9.508 1 98.88 124 PHE B O 1
ATOM 4202 N N . LEU B 1 125 ? 2.924 -40.25 -7.641 1 98.94 125 LEU B N 1
ATOM 4203 C CA . LEU B 1 125 ? 3.223 -41.375 -6.73 1 98.94 125 LEU B CA 1
ATOM 4204 C C . LEU B 1 125 ? 2.111 -42.406 -6.762 1 98.94 125 LEU B C 1
ATOM 4206 O O . LEU B 1 125 ? 2.381 -43.594 -6.668 1 98.94 125 LEU B O 1
ATOM 4210 N N . GLY B 1 126 ? 0.857 -41.969 -6.848 1 98.88 126 GLY B N 1
ATOM 4211 C CA . GLY B 1 126 ? -0.257 -42.875 -6.977 1 98.88 126 GLY B CA 1
ATOM 4212 C C . GLY B 1 126 ? -0.162 -43.781 -8.203 1 98.88 126 GLY B C 1
ATOM 4213 O O . GLY B 1 126 ? -0.446 -44.969 -8.141 1 98.88 126 GLY B O 1
ATOM 4214 N N . ALA B 1 127 ? 0.182 -43.188 -9.328 1 98.88 127 ALA B N 1
ATOM 4215 C CA . ALA B 1 127 ? 0.357 -43.938 -10.555 1 98.88 127 ALA B CA 1
ATOM 4216 C C . ALA B 1 127 ? 1.467 -44.969 -10.406 1 98.88 127 ALA B C 1
ATOM 4218 O O . ALA B 1 127 ? 1.309 -46.125 -10.82 1 98.88 127 ALA B O 1
ATOM 4219 N N . ILE B 1 128 ? 2.594 -44.594 -9.844 1 98.88 128 ILE B N 1
ATOM 4220 C CA . ILE B 1 128 ? 3.719 -45.5 -9.633 1 98.88 128 ILE B CA 1
ATOM 4221 C C . ILE B 1 128 ? 3.301 -46.625 -8.695 1 98.88 128 ILE B C 1
ATOM 4223 O O . ILE B 1 128 ? 3.602 -47.781 -8.945 1 98.88 128 ILE B O 1
ATOM 4227 N N . ARG B 1 129 ? 2.596 -46.25 -7.598 1 98.69 129 ARG B N 1
ATOM 4228 C CA . ARG B 1 129 ? 2.117 -47.25 -6.656 1 98.69 129 ARG B CA 1
ATOM 4229 C C . ARG B 1 129 ? 1.241 -48.281 -7.355 1 98.69 129 ARG B C 1
ATOM 4231 O O . ARG B 1 129 ? 1.391 -49.469 -7.129 1 98.69 129 ARG B O 1
ATOM 4238 N N . ALA B 1 130 ? 0.351 -47.844 -8.141 1 98.62 130 ALA B N 1
ATOM 4239 C CA . ALA B 1 130 ? -0.54 -48.75 -8.875 1 98.62 130 ALA B CA 1
ATOM 4240 C C . ALA B 1 130 ? 0.249 -49.656 -9.812 1 98.62 130 ALA B C 1
ATOM 4242 O O . ALA B 1 130 ? -0.023 -50.875 -9.898 1 98.62 130 ALA B O 1
ATOM 4243 N N . MET B 1 131 ? 1.211 -49.125 -10.531 1 98.62 131 MET B N 1
ATOM 4244 C CA . MET B 1 131 ? 2.002 -49.875 -11.484 1 98.62 131 MET B CA 1
ATOM 4245 C C . MET B 1 131 ? 2.859 -50.938 -10.766 1 98.62 131 MET B C 1
ATOM 4247 O O . MET B 1 131 ? 2.953 -52.062 -11.211 1 98.62 131 MET B O 1
ATOM 4251 N N . LYS B 1 132 ? 3.428 -50.531 -9.688 1 98 132 LYS B N 1
ATOM 4252 C CA . LYS B 1 132 ? 4.223 -51.469 -8.906 1 98 132 LYS B CA 1
ATOM 4253 C C . LYS B 1 132 ? 3.355 -52.594 -8.367 1 98 132 LYS B C 1
ATOM 4255 O O . LYS B 1 132 ? 3.744 -53.781 -8.43 1 98 132 LYS B O 1
ATOM 4260 N N . ARG B 1 133 ? 2.25 -52.219 -7.844 1 97.56 133 ARG B N 1
ATOM 4261 C CA . ARG B 1 133 ? 1.311 -53.219 -7.336 1 97.56 133 ARG B CA 1
ATOM 4262 C C . ARG B 1 133 ? 0.953 -54.25 -8.414 1 97.56 133 ARG B C 1
ATOM 4264 O O . ARG B 1 133 ? 0.811 -55.438 -8.125 1 97.56 133 ARG B O 1
ATOM 4271 N N . ASP B 1 134 ? 0.894 -53.781 -9.633 1 98.06 134 ASP B N 1
ATOM 4272 C CA . ASP B 1 134 ? 0.453 -54.625 -10.742 1 98.06 134 ASP B CA 1
ATOM 4273 C C . ASP B 1 134 ? 1.64 -55.312 -11.414 1 98.06 134 ASP B C 1
ATOM 4275 O O . ASP B 1 134 ? 1.481 -55.969 -12.445 1 98.06 134 ASP B O 1
ATOM 4279 N N . GLY B 1 135 ? 2.838 -55.094 -10.961 1 97.5 135 GLY B N 1
ATOM 4280 C CA . GLY B 1 135 ? 4.023 -55.75 -11.453 1 97.5 135 GLY B CA 1
ATOM 4281 C C . GLY B 1 135 ? 4.566 -55.156 -12.742 1 97.5 135 GLY B C 1
ATOM 4282 O O . GLY B 1 135 ? 5.289 -55.844 -13.484 1 97.5 135 GLY B O 1
ATOM 4283 N N . VAL B 1 136 ? 4.223 -53.938 -12.992 1 97.69 136 VAL B N 1
ATOM 4284 C CA . VAL B 1 136 ? 4.691 -53.25 -14.195 1 97.69 136 VAL B CA 1
ATOM 4285 C C . VAL B 1 136 ? 6.172 -52.906 -14.055 1 97.69 136 VAL B C 1
ATOM 4287 O O . VAL B 1 136 ? 6.617 -52.5 -12.977 1 97.69 136 VAL B O 1
ATOM 4290 N N . GLN B 1 137 ? 6.918 -53.156 -15.117 1 97 137 GLN B N 1
ATOM 4291 C CA . GLN B 1 137 ? 8.297 -52.688 -15.242 1 97 137 GLN B CA 1
ATOM 4292 C C . GLN B 1 137 ? 8.445 -51.75 -16.422 1 97 137 GLN B C 1
ATOM 4294 O O . GLN B 1 137 ? 7.891 -51.969 -17.5 1 97 137 GLN B O 1
ATOM 4299 N N . LEU B 1 138 ? 9.125 -50.75 -16.172 1 98.5 138 LEU B N 1
ATOM 4300 C CA . LEU B 1 138 ? 9.359 -49.781 -17.219 1 98.5 138 LEU B CA 1
ATOM 4301 C C . LEU B 1 138 ? 10.797 -49.844 -17.719 1 98.5 138 LEU B C 1
ATOM 4303 O O . LEU B 1 138 ? 11.703 -50.219 -16.969 1 98.5 138 LEU B O 1
ATOM 4307 N N . ARG B 1 139 ? 10.977 -49.5 -18.953 1 98.44 139 ARG B N 1
ATOM 4308 C CA . ARG B 1 139 ? 12.32 -49.5 -19.516 1 98.44 139 ARG B CA 1
ATOM 4309 C C . ARG B 1 139 ? 13.141 -48.344 -18.922 1 98.44 139 ARG B C 1
ATOM 4311 O O . ARG B 1 139 ? 14.266 -48.562 -18.453 1 98.44 139 ARG B O 1
ATOM 4318 N N . ARG B 1 140 ? 12.562 -47.188 -18.938 1 98.69 140 ARG B N 1
ATOM 4319 C CA . ARG B 1 140 ? 13.273 -46 -18.484 1 98.69 140 ARG B CA 1
ATOM 4320 C C . ARG B 1 140 ? 13.031 -45.75 -17 1 98.69 140 ARG B C 1
ATOM 4322 O O . ARG B 1 140 ? 11.953 -46.062 -16.484 1 98.69 140 ARG B O 1
ATOM 4329 N N . THR B 1 141 ? 14.008 -45.156 -16.344 1 98.75 141 THR B N 1
ATOM 4330 C CA . THR B 1 141 ? 13.891 -44.719 -14.953 1 98.75 141 THR B CA 1
ATOM 4331 C C . THR B 1 141 ? 12.977 -43.531 -14.82 1 98.75 141 THR B C 1
ATOM 4333 O O . THR B 1 141 ? 13.023 -42.594 -15.641 1 98.75 141 THR B O 1
ATOM 4336 N N . LEU B 1 142 ? 12.102 -43.562 -13.867 1 98.88 142 LEU B N 1
ATOM 4337 C CA . LEU B 1 142 ? 11.32 -42.406 -13.469 1 98.88 142 LEU B CA 1
ATOM 4338 C C . LEU B 1 142 ? 11.922 -41.75 -12.227 1 98.88 142 LEU B C 1
ATOM 4340 O O . LEU B 1 142 ? 12.234 -42.438 -11.25 1 98.88 142 LEU B O 1
ATOM 4344 N N . HIS B 1 143 ? 12.148 -40.438 -12.281 1 98.88 143 HIS B N 1
ATOM 4345 C CA . HIS B 1 143 ? 12.469 -39.656 -11.102 1 98.88 143 HIS B CA 1
ATOM 4346 C C . HIS B 1 143 ? 11.32 -38.719 -10.742 1 98.88 143 HIS B C 1
ATOM 4348 O O . HIS B 1 143 ? 10.953 -37.844 -11.531 1 98.88 143 HIS B O 1
ATOM 4354 N N . VAL B 1 144 ? 10.742 -38.906 -9.586 1 98.94 144 VAL B N 1
ATOM 4355 C CA . VAL B 1 144 ? 9.789 -37.938 -9.062 1 98.94 144 VAL B CA 1
ATOM 4356 C C . VAL B 1 144 ? 10.523 -36.906 -8.203 1 98.94 144 VAL B C 1
ATOM 4358 O O . VAL B 1 144 ? 11.133 -37.25 -7.188 1 98.94 144 VAL B O 1
ATOM 4361 N N . THR B 1 145 ? 10.469 -35.688 -8.656 1 98.88 145 THR B N 1
ATOM 4362 C CA . THR B 1 145 ? 11.156 -34.625 -7.922 1 98.88 145 THR B CA 1
ATOM 4363 C C . THR B 1 145 ? 10.148 -33.719 -7.242 1 98.88 145 THR B C 1
ATOM 4365 O O . THR B 1 145 ? 9.125 -33.344 -7.836 1 98.88 145 THR B O 1
ATOM 4368 N N . PHE B 1 146 ? 10.32 -33.406 -5.984 1 98.88 146 PHE B N 1
ATOM 4369 C CA . PHE B 1 146 ? 9.594 -32.406 -5.215 1 98.88 146 PHE B CA 1
ATOM 4370 C C . PHE B 1 146 ? 10.508 -31.234 -4.859 1 98.88 146 PHE B C 1
ATOM 4372 O O . PHE B 1 146 ? 11.469 -31.391 -4.109 1 98.88 146 PHE B O 1
ATOM 4379 N N . VAL B 1 147 ? 10.18 -30.031 -5.402 1 98.88 147 VAL B N 1
ATOM 4380 C CA . VAL B 1 147 ? 11.133 -28.922 -5.367 1 98.88 147 VAL B CA 1
ATOM 4381 C C . VAL B 1 147 ? 10.547 -27.766 -4.574 1 98.88 147 VAL B C 1
ATOM 4383 O O . VAL B 1 147 ? 9.328 -27.672 -4.395 1 98.88 147 VAL B O 1
ATOM 4386 N N . PRO B 1 148 ? 11.398 -26.891 -3.994 1 98.44 148 PRO B N 1
ATOM 4387 C CA . PRO B 1 148 ? 10.961 -25.688 -3.281 1 98.44 148 PRO B CA 1
ATOM 4388 C C . PRO B 1 148 ? 10.844 -24.469 -4.195 1 98.44 148 PRO B C 1
ATOM 4390 O O . PRO B 1 148 ? 11.305 -24.516 -5.34 1 98.44 148 PRO B O 1
ATOM 4393 N N . ASP B 1 149 ? 10.156 -23.469 -3.805 1 96.94 149 ASP B N 1
ATOM 4394 C CA . ASP B 1 149 ? 10.375 -22.078 -4.184 1 96.94 149 ASP B CA 1
ATOM 4395 C C . ASP B 1 149 ? 9.664 -21.75 -5.492 1 96.94 149 ASP B C 1
ATOM 4397 O O . ASP B 1 149 ? 9.789 -20.625 -6.008 1 96.94 149 ASP B O 1
ATOM 4401 N N . GLU B 1 150 ? 8.914 -22.625 -6.059 1 97.06 150 GLU B N 1
ATOM 4402 C CA . GLU B 1 150 ? 8.273 -22.359 -7.348 1 97.06 150 GLU B CA 1
ATOM 4403 C C . GLU B 1 150 ? 7.41 -21.109 -7.301 1 97.06 150 GLU B C 1
ATOM 4405 O O . GLU B 1 150 ? 7.441 -20.297 -8.219 1 97.06 150 GLU B O 1
ATOM 4410 N N . GLU B 1 151 ? 6.695 -20.844 -6.273 1 96.62 151 GLU B N 1
ATOM 4411 C CA . GLU B 1 151 ? 5.691 -19.781 -6.176 1 96.62 151 GLU B CA 1
ATOM 4412 C C . GLU B 1 151 ? 6.348 -18.406 -6.074 1 96.62 151 GLU B C 1
ATOM 4414 O O . GLU B 1 151 ? 5.668 -17.391 -6.133 1 96.62 151 GLU B O 1
ATOM 4419 N N . THR B 1 152 ? 7.629 -18.406 -5.887 1 93.38 152 THR B N 1
ATOM 4420 C CA . THR B 1 152 ? 8.352 -17.141 -5.879 1 93.38 152 THR B CA 1
ATOM 4421 C C . THR B 1 152 ? 9.336 -17.062 -7.039 1 93.38 152 THR B C 1
ATOM 4423 O O . THR B 1 152 ? 10.289 -16.281 -7.008 1 93.38 152 THR B O 1
ATOM 4426 N N . GLY B 1 153 ? 9.188 -17.953 -7.973 1 92.19 153 GLY B N 1
ATOM 4427 C CA . GLY B 1 153 ? 9.969 -17.859 -9.195 1 92.19 153 GLY B CA 1
ATOM 4428 C C . GLY B 1 153 ? 10.844 -19.078 -9.453 1 92.19 153 GLY B C 1
ATOM 4429 O O . GLY B 1 153 ? 11.359 -19.25 -10.555 1 92.19 153 GLY B O 1
ATOM 4430 N N . GLY B 1 154 ? 11.07 -19.938 -8.453 1 95.06 154 GLY B N 1
ATOM 4431 C CA . GLY B 1 154 ? 11.805 -21.188 -8.625 1 95.06 154 GLY B CA 1
ATOM 4432 C C . GLY B 1 154 ? 13.312 -21 -8.617 1 95.06 154 GLY B C 1
ATOM 4433 O O . GLY B 1 154 ? 14.055 -21.938 -8.883 1 95.06 154 GLY B O 1
ATOM 4434 N N . THR B 1 155 ? 13.766 -19.766 -8.32 1 94.06 155 THR B N 1
ATOM 4435 C CA . THR B 1 155 ? 15.18 -19.422 -8.406 1 94.06 155 THR B CA 1
ATOM 4436 C C . THR B 1 155 ? 16 -20.297 -7.469 1 94.06 155 THR B C 1
ATOM 4438 O O . THR B 1 155 ? 17.016 -20.859 -7.875 1 94.06 155 THR B O 1
ATOM 4441 N N . LEU B 1 156 ? 15.516 -20.469 -6.242 1 95.88 156 LEU B N 1
ATOM 4442 C CA . LEU B 1 156 ? 16.25 -21.219 -5.234 1 95.88 156 LEU B CA 1
ATOM 4443 C C . LEU B 1 156 ? 15.875 -22.688 -5.266 1 95.88 156 LEU B C 1
ATOM 4445 O O . LEU B 1 156 ? 16.25 -23.453 -4.379 1 95.88 156 LEU B O 1
ATOM 4449 N N . GLY B 1 157 ? 15.062 -23.078 -6.207 1 97.19 157 GLY B N 1
ATOM 4450 C CA . GLY B 1 157 ? 14.648 -24.453 -6.414 1 97.19 157 GLY B CA 1
ATOM 4451 C C . GLY B 1 157 ? 15.141 -25.031 -7.727 1 97.19 157 GLY B C 1
ATOM 4452 O O . GLY B 1 157 ? 16.344 -25.234 -7.91 1 97.19 157 GLY B O 1
ATOM 4453 N N . MET B 1 158 ? 14.273 -25.188 -8.672 1 97.94 158 MET B N 1
ATOM 4454 C CA . MET B 1 158 ? 14.578 -25.875 -9.914 1 97.94 158 MET B CA 1
ATOM 4455 C C . MET B 1 158 ? 15.617 -25.109 -10.727 1 97.94 158 MET B C 1
ATOM 4457 O O . MET B 1 158 ? 16.484 -25.719 -11.359 1 97.94 158 MET B O 1
ATOM 4461 N N . LYS B 1 159 ? 15.484 -23.766 -10.773 1 96.81 159 LYS B N 1
ATOM 4462 C CA . LYS B 1 159 ? 16.422 -22.984 -11.57 1 96.81 159 LYS B CA 1
ATOM 4463 C C . LYS B 1 159 ? 17.875 -23.297 -11.195 1 96.81 159 LYS B C 1
ATOM 4465 O O . LYS B 1 159 ? 18.703 -23.594 -12.062 1 96.81 159 LYS B O 1
ATOM 4470 N N . ASP B 1 160 ? 18.203 -23.234 -9.93 1 97.5 160 ASP B N 1
ATOM 4471 C CA . ASP B 1 160 ? 19.547 -23.547 -9.477 1 97.5 160 ASP B CA 1
ATOM 4472 C C . ASP B 1 160 ? 19.844 -25.047 -9.609 1 97.5 160 ASP B C 1
ATOM 4474 O O . ASP B 1 160 ? 20.984 -25.438 -9.891 1 97.5 160 ASP B O 1
ATOM 4478 N N . PHE B 1 161 ? 18.875 -25.875 -9.398 1 98.5 161 PHE B N 1
ATOM 4479 C CA . PHE B 1 161 ? 19.031 -27.328 -9.391 1 98.5 161 PHE B CA 1
ATOM 4480 C C . PHE B 1 161 ? 19.484 -27.828 -10.758 1 98.5 161 PHE B C 1
ATOM 4482 O O . PHE B 1 161 ? 20.375 -28.656 -10.859 1 98.5 161 PHE B O 1
ATOM 4489 N N . VAL B 1 162 ? 18.891 -27.344 -11.844 1 98 162 VAL B N 1
ATOM 4490 C CA . VAL B 1 162 ? 19.156 -27.859 -13.18 1 98 162 VAL B CA 1
ATOM 4491 C C . VAL B 1 162 ? 20.609 -27.562 -13.57 1 98 162 VAL B C 1
ATOM 4493 O O . VAL B 1 162 ? 21.141 -28.188 -14.492 1 98 162 VAL B O 1
ATOM 4496 N N . GLY B 1 163 ? 21.266 -26.688 -12.938 1 97.75 163 GLY B N 1
ATOM 4497 C CA . GLY B 1 163 ? 22.641 -26.359 -13.234 1 97.75 163 GLY B CA 1
ATOM 4498 C C . GLY B 1 163 ? 23.641 -27.219 -12.492 1 97.75 163 GLY B C 1
ATOM 4499 O O . GLY B 1 163 ? 24.859 -27.109 -12.695 1 97.75 163 GLY B O 1
ATOM 4500 N N . THR B 1 164 ? 23.203 -28.125 -11.703 1 98.38 164 THR B N 1
ATOM 4501 C CA . THR B 1 164 ? 24.078 -28.922 -10.844 1 98.38 164 THR B CA 1
ATOM 4502 C C . THR B 1 164 ? 24.469 -30.219 -11.531 1 98.38 164 THR B C 1
ATOM 4504 O O . THR B 1 164 ? 23.812 -30.656 -12.469 1 98.38 164 THR B O 1
ATOM 4507 N N . GLU B 1 165 ? 25.516 -30.859 -10.992 1 98.06 165 GLU B N 1
ATOM 4508 C CA . GLU B 1 165 ? 25.922 -32.188 -11.43 1 98.06 165 GLU B CA 1
ATOM 4509 C C . GLU B 1 165 ? 24.891 -33.25 -11.031 1 98.06 165 GLU B C 1
ATOM 4511 O O . GLU B 1 165 ? 24.703 -34.219 -11.734 1 98.06 165 GLU B O 1
ATOM 4516 N N . ARG B 1 166 ? 24.297 -32.938 -9.969 1 98 166 ARG B N 1
ATOM 4517 C CA . ARG B 1 166 ? 23.312 -33.906 -9.492 1 98 166 ARG B CA 1
ATOM 4518 C C . ARG B 1 166 ? 22.141 -34.031 -10.477 1 98 166 ARG B C 1
ATOM 4520 O O . ARG B 1 166 ? 21.641 -35.125 -10.727 1 98 166 ARG B O 1
ATOM 4527 N N . PHE B 1 167 ? 21.672 -32.906 -10.969 1 98.62 167 PHE B N 1
ATOM 4528 C CA . PHE B 1 167 ? 20.625 -32.969 -11.977 1 98.62 167 PHE B CA 1
ATOM 4529 C C . PHE B 1 167 ? 21.109 -33.688 -13.227 1 98.62 167 PHE B C 1
ATOM 4531 O O . PHE B 1 167 ? 20.375 -34.5 -13.797 1 98.62 167 PHE B O 1
ATOM 4538 N N . ARG B 1 168 ? 22.312 -33.344 -13.664 1 98.19 168 ARG B N 1
ATOM 4539 C CA . ARG B 1 168 ? 22.875 -34 -14.844 1 98.19 168 ARG B CA 1
ATOM 4540 C C . ARG B 1 168 ? 22.906 -35.5 -14.68 1 98.19 168 ARG B C 1
ATOM 4542 O O . ARG B 1 168 ? 22.672 -36.25 -15.641 1 98.19 168 ARG B O 1
ATOM 4549 N N . ALA B 1 169 ? 23.156 -35.875 -13.492 1 98.06 169 ALA B N 1
ATOM 4550 C CA . ALA B 1 169 ? 23.281 -37.312 -13.195 1 98.06 169 ALA B CA 1
ATOM 4551 C C . ALA B 1 169 ? 21.922 -38 -13.305 1 98.06 169 ALA B C 1
ATOM 4553 O O . ALA B 1 169 ? 21.859 -39.219 -13.422 1 98.06 169 ALA B O 1
ATOM 4554 N N . LEU B 1 170 ? 20.844 -37.312 -13.258 1 98.5 170 LEU B N 1
ATOM 4555 C CA . LEU B 1 170 ? 19.516 -37.906 -13.414 1 98.5 170 LEU B CA 1
ATOM 4556 C C . LEU B 1 170 ? 19.281 -38.312 -14.867 1 98.5 170 LEU B C 1
ATOM 4558 O O . LEU B 1 170 ? 18.344 -39.094 -15.148 1 98.5 170 LEU B O 1
ATOM 4562 N N . ASN B 1 171 ? 20.031 -37.812 -15.812 1 98.5 171 ASN B N 1
ATOM 4563 C CA . ASN B 1 171 ? 19.984 -38.188 -17.219 1 98.5 171 ASN B CA 1
ATOM 4564 C C . ASN B 1 171 ? 18.578 -38 -17.797 1 98.5 171 ASN B C 1
ATOM 4566 O O . ASN B 1 171 ? 18.031 -38.938 -18.391 1 98.5 171 ASN B O 1
ATOM 4570 N N . CYS B 1 172 ? 18.109 -36.844 -17.609 1 98.5 172 CYS B N 1
ATOM 4571 C CA . CYS B 1 172 ? 16.734 -36.531 -18 1 98.5 172 CYS B CA 1
ATOM 4572 C C . CYS B 1 172 ? 16.594 -36.438 -19.516 1 98.5 172 CYS B C 1
ATOM 4574 O O . CYS B 1 172 ? 17.344 -35.719 -20.172 1 98.5 172 CYS B O 1
ATOM 4576 N N . GLY B 1 173 ? 15.633 -37.156 -20.062 1 98.19 173 GLY B N 1
ATOM 4577 C CA . GLY B 1 173 ? 15.336 -37.094 -21.484 1 98.19 173 GLY B CA 1
ATOM 4578 C C . GLY B 1 173 ? 13.984 -36.438 -21.781 1 98.19 173 GLY B C 1
ATOM 4579 O O . GLY B 1 173 ? 13.734 -36 -22.891 1 98.19 173 GLY B O 1
ATOM 4580 N N . PHE B 1 174 ? 13.109 -36.438 -20.812 1 98.5 174 PHE B N 1
ATOM 4581 C CA . PHE B 1 174 ? 11.773 -35.844 -20.891 1 98.5 174 PHE B CA 1
ATOM 4582 C C . PHE B 1 174 ? 11.258 -35.5 -19.5 1 98.5 174 PHE B C 1
ATOM 4584 O O . PHE B 1 174 ? 11.625 -36.125 -18.516 1 98.5 174 PHE B O 1
ATOM 4591 N N . ALA B 1 175 ? 10.438 -34.469 -19.438 1 98.69 175 ALA B N 1
ATOM 4592 C CA . ALA B 1 175 ? 9.922 -34.094 -18.125 1 98.69 175 ALA B CA 1
ATOM 4593 C C . ALA B 1 175 ? 8.453 -33.688 -18.203 1 98.69 175 ALA B C 1
ATOM 4595 O O . ALA B 1 175 ? 7.992 -33.188 -19.234 1 98.69 175 ALA B O 1
ATOM 4596 N N . ILE B 1 176 ? 7.734 -34 -17.188 1 98.69 176 ILE B N 1
ATOM 4597 C CA . ILE B 1 176 ? 6.352 -33.562 -17 1 98.69 176 ILE B CA 1
ATOM 4598 C C . ILE B 1 176 ? 6.234 -32.719 -15.734 1 98.69 176 ILE B C 1
ATOM 4600 O O . ILE B 1 176 ? 6.781 -33.062 -14.688 1 98.69 176 ILE B O 1
ATOM 4604 N N . ASP B 1 177 ? 5.664 -31.578 -15.828 1 98.38 177 ASP B N 1
ATOM 4605 C CA . ASP B 1 177 ? 5.352 -30.656 -14.742 1 98.38 177 ASP B CA 1
ATOM 4606 C C . ASP B 1 177 ? 3.867 -30.297 -14.734 1 98.38 177 ASP B C 1
ATOM 4608 O O . ASP B 1 177 ? 3.072 -30.906 -15.461 1 98.38 177 ASP B O 1
ATOM 4612 N N . GLU B 1 178 ? 3.535 -29.344 -13.875 1 97.88 178 GLU B N 1
ATOM 4613 C CA . GLU B 1 178 ? 2.125 -29.016 -13.672 1 97.88 178 GLU B CA 1
ATOM 4614 C C . GLU B 1 178 ? 1.541 -28.328 -14.898 1 97.88 178 GLU B C 1
ATOM 4616 O O . GLU B 1 178 ? 2.252 -27.625 -15.609 1 97.88 178 GLU B O 1
ATOM 4621 N N . GLY B 1 179 ? 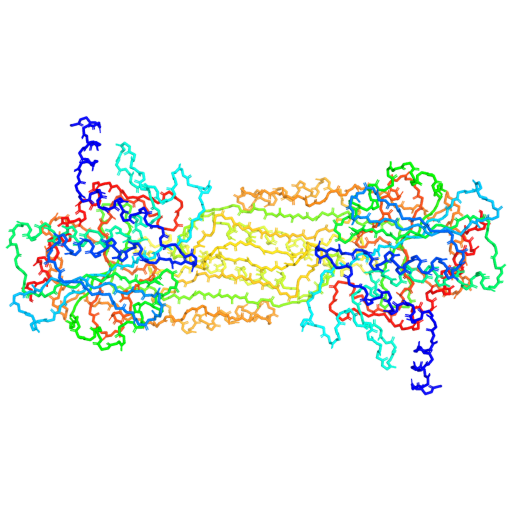0.327 -28.594 -15.156 1 96.56 179 GLY B N 1
ATOM 4622 C CA . GLY B 1 179 ? -0.587 -27.766 -15.914 1 96.56 179 GLY B CA 1
ATOM 4623 C C . GLY B 1 179 ? -1.573 -27.016 -15.039 1 96.56 179 GLY B C 1
ATOM 4624 O O . GLY B 1 179 ? -1.201 -26.484 -13.992 1 96.56 179 GLY B O 1
ATOM 4625 N N . TYR B 1 180 ? -2.824 -26.906 -15.57 1 95 180 TYR B N 1
ATOM 4626 C CA . TYR B 1 180 ? -3.881 -26.297 -14.773 1 95 180 TYR B CA 1
ATOM 4627 C C . TYR B 1 180 ? -5.254 -26.766 -15.227 1 95 180 TYR B C 1
ATOM 4629 O O . TYR B 1 180 ? -5.371 -27.5 -16.219 1 95 180 TYR B O 1
ATOM 4637 N N . ALA B 1 181 ? -6.223 -26.469 -14.461 1 97.06 181 ALA B N 1
ATOM 4638 C CA . ALA B 1 181 ? -7.578 -27 -14.625 1 97.06 181 ALA B CA 1
ATOM 4639 C C . ALA B 1 181 ? -8.219 -26.469 -15.906 1 97.06 181 ALA B C 1
ATOM 4641 O O . ALA B 1 181 ? -7.906 -25.359 -16.359 1 97.06 181 ALA B O 1
ATOM 4642 N N . SER B 1 182 ? -9 -27.266 -16.453 1 96.62 182 SER B N 1
ATOM 4643 C CA . SER B 1 182 ? -9.906 -26.906 -17.547 1 96.62 182 SER B CA 1
ATOM 4644 C C . SER B 1 182 ? -11.359 -26.906 -17.078 1 96.62 182 SER B C 1
ATOM 4646 O O . SER B 1 182 ? -11.773 -27.812 -16.344 1 96.62 182 SER B O 1
ATOM 4648 N N . THR B 1 183 ? -12.117 -25.984 -17.562 1 95.69 183 THR B N 1
ATOM 4649 C CA . THR B 1 183 ? -13.5 -25.859 -17.094 1 95.69 183 THR B CA 1
ATOM 4650 C C . THR B 1 183 ? -14.43 -26.734 -17.938 1 95.69 183 THR B C 1
ATOM 4652 O O . THR B 1 183 ? -15.594 -26.922 -17.594 1 95.69 183 THR B O 1
ATOM 4655 N N . ASP B 1 184 ? -13.922 -27.281 -18.984 1 95.62 184 ASP B N 1
ATOM 4656 C CA . ASP B 1 184 ? -14.734 -28.141 -19.844 1 95.62 184 ASP B CA 1
ATOM 4657 C C . ASP B 1 184 ? -14.188 -29.578 -19.859 1 95.62 184 ASP B C 1
ATOM 4659 O O . ASP B 1 184 ? -13.414 -29.953 -18.969 1 95.62 184 ASP B O 1
ATOM 4663 N N . GLY B 1 185 ? -14.602 -30.328 -20.781 1 96 185 GLY B N 1
ATOM 4664 C CA . GLY B 1 185 ? -14.297 -31.75 -20.781 1 96 185 GLY B CA 1
ATOM 4665 C C . GLY B 1 185 ? -12.898 -32.062 -21.281 1 96 185 GLY B C 1
ATOM 4666 O O . GLY B 1 185 ? -12.406 -33.188 -21.109 1 96 185 GLY B O 1
ATOM 4667 N N . THR B 1 186 ? -12.195 -31.094 -21.797 1 96.12 186 THR B N 1
ATOM 4668 C CA . THR B 1 186 ? -10.852 -31.312 -22.328 1 96.12 186 THR B CA 1
ATOM 4669 C C . THR B 1 186 ? -9.805 -31.125 -21.234 1 96.12 186 THR B C 1
ATOM 4671 O O . THR B 1 186 ? -10.094 -30.562 -20.172 1 96.12 186 THR B O 1
ATOM 4674 N N . PHE B 1 187 ? -8.68 -31.75 -21.422 1 96.81 187 PHE B N 1
ATOM 4675 C CA . PHE B 1 187 ? -7.504 -31.5 -20.594 1 96.81 187 PHE B CA 1
ATOM 4676 C C . PHE B 1 187 ? -6.559 -30.516 -21.266 1 96.81 187 PHE B C 1
ATOM 4678 O O . PHE B 1 187 ? -6.516 -30.438 -22.5 1 96.81 187 PHE B O 1
ATOM 4685 N N . ARG B 1 188 ? -5.844 -29.781 -20.484 1 96.06 188 ARG B N 1
ATOM 4686 C CA . ARG B 1 188 ? -4.883 -28.844 -21.047 1 96.06 188 ARG B CA 1
ATOM 4687 C C . ARG B 1 188 ? -3.467 -29.406 -21 1 96.06 188 ARG B C 1
ATOM 4689 O O . ARG B 1 188 ? -3.037 -29.938 -19.969 1 96.06 188 ARG B O 1
ATOM 4696 N N . LEU B 1 189 ? -2.84 -29.391 -22.078 1 97.38 189 LEU B N 1
ATOM 4697 C CA . LEU B 1 189 ? -1.422 -29.719 -22.156 1 97.38 189 LEU B CA 1
ATOM 4698 C C . LEU B 1 189 ? -0.612 -28.516 -22.625 1 97.38 189 LEU B C 1
ATOM 4700 O O . LEU B 1 189 ? -0.902 -27.938 -23.688 1 97.38 189 LEU B O 1
ATOM 4704 N N . CYS B 1 190 ? 0.365 -28.125 -21.875 1 97.69 190 CYS B N 1
ATOM 4705 C CA . CYS B 1 190 ? 1.147 -26.938 -22.188 1 97.69 190 CYS B CA 1
ATOM 4706 C C . CYS B 1 190 ? 2.553 -27.297 -22.641 1 97.69 190 CYS B C 1
ATOM 4708 O O . CYS B 1 190 ? 3.293 -27.969 -21.906 1 97.69 190 CYS B O 1
ATOM 4710 N N . ASN B 1 191 ? 2.967 -26.891 -23.797 1 97.31 191 ASN B N 1
ATOM 4711 C CA . ASN B 1 191 ? 4.289 -27.219 -24.312 1 97.31 191 ASN B CA 1
ATOM 4712 C C . ASN B 1 191 ? 5.223 -26.016 -24.281 1 97.31 191 ASN B C 1
ATOM 4714 O O . ASN B 1 191 ? 6.371 -26.094 -24.719 1 97.31 191 ASN B O 1
ATOM 4718 N N . GLY B 1 192 ? 4.746 -24.906 -23.766 1 95.94 192 GLY B N 1
ATOM 4719 C CA . GLY B 1 192 ? 5.484 -23.672 -23.594 1 95.94 192 GLY B CA 1
ATOM 4720 C C . GLY B 1 192 ? 4.863 -22.75 -22.547 1 95.94 192 GLY B C 1
ATOM 4721 O O . GLY B 1 192 ? 3.781 -23.031 -22.031 1 95.94 192 GLY B O 1
ATOM 4722 N N . GLU B 1 193 ? 5.562 -21.703 -22.25 1 95.44 193 GLU B N 1
ATOM 4723 C CA . GLU B 1 193 ? 5.086 -20.75 -21.234 1 95.44 193 GLU B CA 1
ATOM 4724 C C . GLU B 1 193 ? 5.223 -19.312 -21.734 1 95.44 193 GLU B C 1
ATOM 4726 O O . GLU B 1 193 ? 6.059 -19.031 -22.594 1 95.44 193 GLU B O 1
ATOM 4731 N N . ARG B 1 194 ? 4.328 -18.406 -21.203 1 95.94 194 ARG B N 1
ATOM 4732 C CA . ARG B 1 194 ? 4.555 -16.969 -21.344 1 95.94 194 ARG B CA 1
ATOM 4733 C C . ARG B 1 194 ? 5.793 -16.547 -20.562 1 95.94 194 ARG B C 1
ATOM 4735 O O . ARG B 1 194 ? 6.379 -17.344 -19.828 1 95.94 194 ARG B O 1
ATOM 4742 N N . THR B 1 195 ? 6.219 -15.359 -20.859 1 95.38 195 THR B N 1
ATOM 4743 C CA . THR B 1 195 ? 7.398 -14.852 -20.172 1 95.38 195 THR B CA 1
ATOM 4744 C C . THR B 1 195 ? 6.996 -13.945 -19.016 1 95.38 195 THR B C 1
ATOM 4746 O O . THR B 1 195 ? 6.336 -12.922 -19.219 1 95.38 195 THR B O 1
ATOM 4749 N N . LYS B 1 196 ? 7.453 -14.289 -17.844 1 95.38 196 LYS B N 1
ATOM 4750 C CA . LYS B 1 196 ? 7.059 -13.617 -16.609 1 95.38 196 LYS B CA 1
ATOM 4751 C C . LYS B 1 196 ? 7.855 -12.328 -16.406 1 95.38 196 LYS B C 1
ATOM 4753 O O . LYS B 1 196 ? 9.078 -12.32 -16.578 1 95.38 196 LYS B O 1
ATOM 4758 N N . ARG B 1 197 ? 7.188 -11.281 -16.172 1 94.94 197 ARG B N 1
ATOM 4759 C CA . ARG B 1 197 ? 7.762 -10.047 -15.656 1 94.94 197 ARG B CA 1
ATOM 4760 C C . ARG B 1 197 ? 6.965 -9.531 -14.453 1 94.94 197 ARG B C 1
ATOM 4762 O O . ARG B 1 197 ? 5.871 -8.992 -14.617 1 94.94 197 ARG B O 1
ATOM 4769 N N . ARG B 1 198 ? 7.465 -9.734 -13.289 1 95.56 198 ARG B N 1
ATOM 4770 C CA . ARG B 1 198 ? 6.945 -9.102 -12.078 1 95.56 198 ARG B CA 1
ATOM 4771 C C . ARG B 1 198 ? 7.703 -7.82 -11.758 1 95.56 198 ARG B C 1
ATOM 4773 O O . ARG B 1 198 ? 8.891 -7.855 -11.43 1 95.56 198 ARG B O 1
ATOM 4780 N N . VAL B 1 199 ? 7.004 -6.715 -11.836 1 97.44 199 VAL B N 1
ATOM 4781 C CA . VAL B 1 199 ? 7.703 -5.438 -11.789 1 97.44 199 VAL B CA 1
ATOM 4782 C C . VAL B 1 199 ? 7.195 -4.613 -10.609 1 97.44 199 VAL B C 1
ATOM 4784 O O . VAL B 1 199 ? 5.992 -4.402 -10.461 1 97.44 199 VAL B O 1
ATOM 4787 N N . TYR B 1 200 ? 8.07 -4.203 -9.758 1 98.19 200 TYR B N 1
ATOM 4788 C CA . TYR B 1 200 ? 7.82 -3.207 -8.719 1 98.19 200 TYR B CA 1
ATOM 4789 C C . TYR B 1 200 ? 8.203 -1.813 -9.203 1 98.19 200 TYR B C 1
ATOM 4791 O O . TYR B 1 200 ? 9.359 -1.57 -9.555 1 98.19 200 TYR B O 1
ATOM 4799 N N . PHE B 1 201 ? 7.242 -0.966 -9.25 1 98.81 201 PHE B N 1
ATOM 4800 C CA . PHE B 1 201 ? 7.484 0.422 -9.625 1 98.81 201 PHE B CA 1
ATOM 4801 C C . PHE B 1 201 ? 7.594 1.306 -8.391 1 98.81 201 PHE B C 1
ATOM 4803 O O . PHE B 1 201 ? 6.629 1.464 -7.645 1 98.81 201 PHE B O 1
ATOM 4810 N N . HIS B 1 202 ? 8.781 1.798 -8.156 1 98.75 202 HIS B N 1
ATOM 4811 C CA . HIS B 1 202 ? 8.992 2.773 -7.098 1 98.75 202 HIS B CA 1
ATOM 4812 C C . HIS B 1 202 ? 8.844 4.199 -7.621 1 98.75 202 HIS B C 1
ATOM 4814 O O . HIS B 1 202 ? 9.711 4.684 -8.359 1 98.75 202 HIS B O 1
ATOM 4820 N N . ILE B 1 203 ? 7.84 4.855 -7.207 1 98.88 203 ILE B N 1
ATOM 4821 C CA . ILE B 1 203 ? 7.418 6.113 -7.82 1 98.88 203 ILE B CA 1
ATOM 4822 C C . ILE B 1 203 ? 7.727 7.273 -6.875 1 98.88 203 ILE B C 1
ATOM 4824 O O . ILE B 1 203 ? 7.051 7.449 -5.859 1 98.88 203 ILE B O 1
ATOM 4828 N N . SER B 1 204 ? 8.656 8.055 -7.215 1 98.25 204 SER B N 1
ATOM 4829 C CA . SER B 1 204 ? 9.016 9.211 -6.398 1 98.25 204 SER B CA 1
ATOM 4830 C C . SER B 1 204 ? 8.203 10.438 -6.797 1 98.25 204 SER B C 1
ATOM 4832 O O . SER B 1 204 ? 7.738 10.539 -7.934 1 98.25 204 SER B O 1
ATOM 4834 N N . GLY B 1 205 ? 8.008 11.344 -5.918 1 98 205 GLY B N 1
ATOM 4835 C CA . GLY B 1 205 ? 7.324 12.594 -6.191 1 98 205 GLY B CA 1
ATOM 4836 C C . GLY B 1 205 ? 7.484 13.617 -5.082 1 98 205 GLY B C 1
ATOM 4837 O O . GLY B 1 205 ? 8.203 13.375 -4.109 1 98 205 GLY B O 1
ATOM 4838 N N . THR B 1 206 ? 6.832 14.758 -5.258 1 97.31 206 THR B N 1
ATOM 4839 C CA . THR B 1 206 ? 6.922 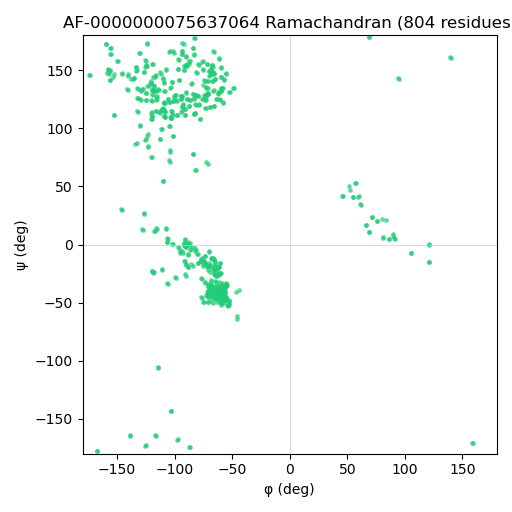15.891 -4.336 1 97.31 206 THR B CA 1
ATOM 4840 C C . THR B 1 206 ? 6.148 15.602 -3.053 1 97.31 206 THR B C 1
ATOM 4842 O O . THR B 1 206 ? 4.938 15.367 -3.088 1 97.31 206 THR B O 1
ATOM 4845 N N . PRO B 1 207 ? 6.875 15.562 -1.912 1 97.25 207 PRO B N 1
ATOM 4846 C CA . PRO B 1 207 ? 6.184 15.367 -0.636 1 97.25 207 PRO B CA 1
ATOM 4847 C C . PRO B 1 207 ? 5.641 16.672 -0.058 1 97.25 207 PRO B C 1
ATOM 4849 O O . PRO B 1 207 ? 6.004 17.75 -0.524 1 97.25 207 PRO B O 1
ATOM 4852 N N . GLY B 1 208 ? 4.824 16.609 0.955 1 97.31 208 GLY B N 1
ATOM 4853 C CA . GLY B 1 208 ? 4.316 17.797 1.636 1 97.31 208 GLY B CA 1
ATOM 4854 C C . GLY B 1 208 ? 3.039 17.531 2.408 1 97.31 208 GLY B C 1
ATOM 4855 O O . GLY B 1 208 ? 2.674 16.375 2.646 1 97.31 208 GLY B O 1
ATOM 4856 N N . HIS B 1 209 ? 2.465 18.625 2.871 1 97.44 209 HIS B N 1
ATOM 4857 C CA . HIS B 1 209 ? 1.236 18.562 3.654 1 97.44 209 HIS B CA 1
ATOM 4858 C C . HIS B 1 209 ? 0.045 18.172 2.781 1 97.44 209 HIS B C 1
ATOM 4860 O O . HIS B 1 209 ? -0.081 18.656 1.653 1 97.44 209 HIS B O 1
ATOM 4866 N N . GLY B 1 210 ? -0.823 17.375 3.271 1 96.94 210 GLY B N 1
ATOM 4867 C CA . GLY B 1 210 ? -1.96 16.844 2.535 1 96.94 210 GLY B CA 1
ATOM 4868 C C . GLY B 1 210 ? -2.955 17.922 2.125 1 96.94 210 GLY B C 1
ATOM 4869 O O . GLY B 1 210 ? -3.803 17.688 1.262 1 96.94 210 GLY B O 1
ATOM 4870 N N . SER B 1 211 ? -2.879 19.062 2.689 1 96.75 211 SER B N 1
ATOM 4871 C CA . SER B 1 211 ? -3.84 20.125 2.412 1 96.75 211 SER B CA 1
ATOM 4872 C C . SER B 1 211 ? -3.379 21 1.248 1 96.75 211 SER B C 1
ATOM 4874 O O . SER B 1 211 ? -4.066 21.953 0.868 1 96.75 211 SER B O 1
ATOM 4876 N N . LEU B 1 212 ? -2.24 20.766 0.691 1 96.31 212 LEU B N 1
ATOM 4877 C CA . LEU B 1 212 ? -1.687 21.547 -0.405 1 96.31 212 LEU B CA 1
ATOM 4878 C C . LEU B 1 212 ? -1.977 20.891 -1.749 1 96.31 212 LEU B C 1
ATOM 4880 O O . LEU B 1 212 ? -2.365 19.719 -1.801 1 96.31 212 LEU B O 1
ATOM 4884 N N . LEU B 1 213 ? -1.926 21.641 -2.812 1 96.56 213 LEU B N 1
ATOM 4885 C CA . LEU B 1 213 ? -1.974 21.125 -4.176 1 96.56 213 LEU B CA 1
ATOM 4886 C C . LEU B 1 213 ? -0.588 21.156 -4.816 1 96.56 213 LEU B C 1
ATOM 4888 O O . LEU B 1 213 ? -0.274 22.062 -5.594 1 96.56 213 LEU B O 1
ATOM 4892 N N . LEU B 1 214 ? 0.149 20.172 -4.484 1 95.25 214 LEU B N 1
ATOM 4893 C CA . LEU B 1 214 ? 1.517 20.047 -4.977 1 95.25 214 LEU B CA 1
ATOM 4894 C C . LEU B 1 214 ? 1.538 19.453 -6.379 1 95.25 214 LEU B C 1
ATOM 4896 O O . LEU B 1 214 ? 0.655 18.672 -6.742 1 95.25 214 LEU B O 1
ATOM 4900 N N . LYS B 1 215 ? 2.494 19.844 -7.156 1 94.5 215 LYS B N 1
ATOM 4901 C CA . LYS B 1 215 ? 2.684 19.266 -8.484 1 94.5 215 LYS B CA 1
ATOM 4902 C C . LYS B 1 215 ? 3.652 18.094 -8.438 1 94.5 215 LYS B C 1
ATOM 4904 O O . LYS B 1 215 ? 4.488 18 -7.539 1 94.5 215 LYS B O 1
ATOM 4909 N N . ASP B 1 216 ? 3.531 17.156 -9.375 1 97 216 ASP B N 1
ATOM 4910 C CA . ASP B 1 216 ? 4.453 16.047 -9.578 1 97 216 ASP B CA 1
ATOM 4911 C C . ASP B 1 216 ? 4.535 15.164 -8.328 1 97 216 ASP B C 1
ATOM 4913 O O . ASP B 1 216 ? 5.629 14.797 -7.887 1 97 216 ASP B O 1
ATOM 4917 N N . THR B 1 217 ? 3.381 14.945 -7.754 1 98.19 217 THR B N 1
ATOM 4918 C CA . THR B 1 217 ? 3.344 14.055 -6.598 1 98.19 217 THR B CA 1
ATOM 4919 C C . THR B 1 217 ? 3.463 12.602 -7.031 1 98.19 217 THR B C 1
ATOM 4921 O O . THR B 1 217 ? 3.205 12.266 -8.188 1 98.19 217 THR B O 1
ATOM 4924 N N . ALA B 1 218 ? 3.912 11.727 -6.109 1 98.62 218 ALA B N 1
ATOM 4925 C CA . ALA B 1 218 ? 3.955 10.297 -6.375 1 98.62 218 ALA B CA 1
ATOM 4926 C C . ALA B 1 218 ? 2.58 9.766 -6.773 1 98.62 218 ALA B C 1
ATOM 4928 O O . ALA B 1 218 ? 2.471 8.875 -7.613 1 98.62 218 ALA B O 1
ATOM 4929 N N . GLY B 1 219 ? 1.534 10.328 -6.152 1 98.69 219 GLY B N 1
ATOM 4930 C CA . GLY B 1 219 ? 0.173 9.914 -6.461 1 98.69 219 GLY B CA 1
ATOM 4931 C C . GLY B 1 219 ? -0.23 10.211 -7.891 1 98.69 219 GLY B C 1
ATOM 4932 O O . GLY B 1 219 ? -0.841 9.375 -8.555 1 98.69 219 GLY B O 1
ATOM 4933 N N . GLU B 1 220 ? 0.083 11.422 -8.375 1 98.44 220 GLU B N 1
ATOM 4934 C CA . GLU B 1 220 ? -0.222 11.789 -9.758 1 98.44 220 GLU B CA 1
ATOM 4935 C C . GLU B 1 220 ? 0.472 10.852 -10.742 1 98.44 220 GLU B C 1
ATOM 4937 O O . GLU B 1 220 ? -0.133 10.414 -11.719 1 98.44 220 GLU B O 1
ATOM 4942 N N . LYS B 1 221 ? 1.71 10.586 -10.469 1 98.75 221 LYS B N 1
ATOM 4943 C CA . LYS B 1 221 ? 2.486 9.719 -11.352 1 98.75 221 LYS B CA 1
ATOM 4944 C C . LYS B 1 221 ? 1.981 8.281 -11.305 1 98.75 221 LYS B C 1
ATOM 4946 O O . LYS B 1 221 ? 1.919 7.605 -12.328 1 98.75 221 LYS B O 1
ATOM 4951 N N . ALA B 1 222 ? 1.683 7.797 -10.062 1 98.81 222 ALA B N 1
ATOM 4952 C CA . ALA B 1 222 ? 1.123 6.453 -9.922 1 98.81 222 ALA B CA 1
ATOM 4953 C C . ALA B 1 222 ? -0.144 6.297 -10.758 1 98.81 222 ALA B C 1
ATOM 4955 O O . ALA B 1 222 ? -0.316 5.289 -11.453 1 98.81 222 ALA B O 1
ATOM 4956 N N . ARG B 1 223 ? -1.055 7.289 -10.703 1 98.69 223 ARG B N 1
ATOM 4957 C CA . ARG B 1 223 ? -2.293 7.254 -11.477 1 98.69 223 ARG B CA 1
ATOM 4958 C C . ARG B 1 223 ? -2.004 7.109 -12.961 1 98.69 223 ARG B C 1
ATOM 4960 O O . ARG B 1 223 ? -2.615 6.277 -13.641 1 98.69 223 ARG B O 1
ATOM 4967 N N . LYS B 1 224 ? -1.098 7.902 -13.461 1 98.75 224 LYS B N 1
ATOM 4968 C CA . LYS B 1 224 ? -0.775 7.867 -14.883 1 98.75 224 LYS B CA 1
ATOM 4969 C C . LYS B 1 224 ? -0.224 6.5 -15.289 1 98.75 224 LYS B C 1
ATOM 4971 O O . LYS B 1 224 ? -0.613 5.949 -16.328 1 98.75 224 LYS B O 1
ATOM 4976 N N . LEU B 1 225 ? 0.677 5.98 -14.469 1 98.88 225 LEU B N 1
ATOM 4977 C CA . LEU B 1 225 ? 1.293 4.695 -14.781 1 98.88 225 LEU B CA 1
ATOM 4978 C C . LEU B 1 225 ? 0.269 3.566 -14.695 1 98.88 225 LEU B C 1
ATOM 4980 O O . LEU B 1 225 ? 0.234 2.688 -15.562 1 98.88 225 LEU B O 1
ATOM 4984 N N . ILE B 1 226 ? -0.547 3.574 -13.625 1 98.88 226 ILE B N 1
ATOM 4985 C CA . ILE B 1 226 ? -1.609 2.584 -13.484 1 98.88 226 ILE B CA 1
ATOM 4986 C C . ILE B 1 226 ? -2.527 2.635 -14.703 1 98.88 226 ILE B C 1
ATOM 4988 O O . ILE B 1 226 ? -2.904 1.595 -15.25 1 98.88 226 ILE B O 1
ATOM 4992 N N . ASP B 1 227 ? -2.844 3.83 -15.172 1 98.75 227 ASP B N 1
ATOM 4993 C CA . ASP B 1 227 ? -3.699 3.99 -16.344 1 98.75 227 ASP B CA 1
ATOM 4994 C C . ASP B 1 227 ? -3.08 3.322 -17.578 1 98.75 227 ASP B C 1
ATOM 4996 O O . ASP B 1 227 ? -3.764 2.607 -18.312 1 98.75 227 ASP B O 1
ATOM 5000 N N . LYS B 1 228 ? -1.795 3.596 -17.781 1 98.75 228 LYS B N 1
ATOM 5001 C CA . LYS B 1 228 ? -1.109 3.023 -18.938 1 98.75 228 LYS B CA 1
ATOM 5002 C C . LYS B 1 228 ? -1.165 1.499 -18.906 1 98.75 228 LYS B C 1
ATOM 5004 O O . LYS B 1 228 ? -1.524 0.867 -19.906 1 98.75 228 LYS B O 1
ATOM 5009 N N . LEU B 1 229 ? -0.846 0.912 -17.812 1 98.81 229 LEU B N 1
ATOM 5010 C CA . LEU B 1 229 ? -0.768 -0.54 -17.688 1 98.81 229 LEU B CA 1
ATOM 5011 C C . LEU B 1 229 ? -2.158 -1.166 -17.734 1 98.81 229 LEU B C 1
ATOM 5013 O O . LEU B 1 229 ? -2.354 -2.193 -18.391 1 98.81 229 LEU B O 1
ATOM 5017 N N . MET B 1 230 ? -3.098 -0.531 -17.109 1 98.56 230 MET B N 1
ATOM 5018 C CA . MET B 1 230 ? -4.449 -1.082 -17.078 1 98.56 230 MET B CA 1
ATOM 5019 C C . MET B 1 230 ? -5.137 -0.915 -18.422 1 98.56 230 MET B C 1
ATOM 5021 O O . MET B 1 230 ? -5.977 -1.734 -18.812 1 98.56 230 MET B O 1
ATOM 5025 N N . ASP B 1 231 ? -4.816 0.174 -19.141 1 98.62 231 ASP B N 1
ATOM 5026 C CA . ASP B 1 231 ? -5.305 0.284 -20.516 1 98.62 231 ASP B CA 1
ATOM 5027 C C . ASP B 1 231 ? -4.762 -0.85 -21.375 1 98.62 231 ASP B C 1
ATOM 5029 O O . ASP B 1 231 ? -5.484 -1.401 -22.219 1 98.62 231 ASP B O 1
ATOM 5033 N N . PHE B 1 232 ? -3.512 -1.131 -21.219 1 98.44 232 PHE B N 1
ATOM 5034 C CA . PHE B 1 232 ? -2.924 -2.254 -21.938 1 98.44 232 PHE B CA 1
ATOM 5035 C C . PHE B 1 232 ? -3.619 -3.559 -21.578 1 98.44 232 PHE B C 1
ATOM 5037 O O . PHE B 1 232 ? -3.951 -4.363 -22.453 1 98.44 232 PHE B O 1
ATOM 5044 N N . ARG B 1 233 ? -3.834 -3.795 -20.281 1 98.25 233 ARG B N 1
ATOM 5045 C CA . ARG B 1 233 ? -4.574 -4.961 -19.812 1 98.25 233 ARG B CA 1
ATOM 5046 C C . ARG B 1 233 ? -5.926 -5.07 -20.5 1 98.25 233 ARG B C 1
ATOM 5048 O O . ARG B 1 233 ? -6.312 -6.152 -20.953 1 98.25 233 ARG B O 1
ATOM 5055 N N . LYS B 1 234 ? -6.633 -3.979 -20.531 1 97.62 234 LYS B N 1
ATOM 5056 C CA . LYS B 1 234 ? -7.953 -3.941 -21.156 1 97.62 234 LYS B CA 1
ATOM 5057 C C . LYS B 1 234 ? -7.879 -4.328 -22.625 1 97.62 234 LYS B C 1
ATOM 5059 O O . LYS B 1 234 ? -8.75 -5.043 -23.125 1 97.62 234 LYS B O 1
ATOM 5064 N N . SER B 1 235 ? -6.906 -3.812 -23.344 1 97.75 235 SER B N 1
ATOM 5065 C CA . SER B 1 235 ? -6.742 -4.141 -24.75 1 97.75 235 SER B CA 1
ATOM 5066 C C . SER B 1 235 ? -6.473 -5.629 -24.938 1 97.75 235 SER B C 1
ATOM 5068 O O . SER B 1 235 ? -6.945 -6.23 -25.906 1 97.75 235 SER B O 1
ATOM 5070 N N . GLU B 1 236 ? -5.688 -6.238 -24.047 1 97.44 236 GLU B N 1
ATOM 5071 C CA . GLU B 1 236 ? -5.395 -7.668 -24.125 1 97.44 236 GLU B CA 1
ATOM 5072 C C . GLU B 1 236 ? -6.637 -8.5 -23.812 1 97.44 236 GLU B C 1
ATOM 5074 O O . GLU B 1 236 ? -6.859 -9.547 -24.422 1 97.44 236 GLU B O 1
ATOM 5079 N N . LEU B 1 237 ? -7.379 -8.062 -22.844 1 96.44 237 LEU B N 1
ATOM 5080 C CA . LEU B 1 237 ? -8.641 -8.727 -22.547 1 96.44 237 LEU B CA 1
ATOM 5081 C C . LEU B 1 237 ? -9.562 -8.703 -23.766 1 96.44 237 LEU B C 1
ATOM 5083 O O . LEU B 1 237 ? -10.18 -9.719 -24.109 1 96.44 237 LEU B O 1
ATOM 5087 N N . LYS B 1 238 ? -9.695 -7.586 -24.406 1 96.62 238 LYS B N 1
ATOM 5088 C CA . LYS B 1 238 ? -10.516 -7.441 -25.609 1 96.62 238 LYS B CA 1
ATOM 5089 C C . LYS B 1 238 ? -10.023 -8.352 -26.734 1 96.62 238 LYS B C 1
ATOM 5091 O O . LYS B 1 238 ? -10.82 -8.961 -27.453 1 96.62 238 LYS B O 1
ATOM 5096 N N . LYS B 1 239 ? -8.703 -8.391 -26.844 1 96.12 239 LYS B N 1
ATOM 5097 C CA . LYS B 1 239 ? -8.094 -9.281 -27.828 1 96.12 239 LYS B CA 1
ATOM 5098 C C . LYS B 1 239 ? -8.531 -10.727 -27.594 1 96.12 239 LYS B C 1
ATOM 5100 O O . LYS B 1 239 ? -8.875 -11.438 -28.547 1 96.12 239 LYS B O 1
ATOM 5105 N N . LEU B 1 240 ? -8.492 -11.188 -26.406 1 95.5 240 LEU B N 1
ATOM 5106 C CA . LEU B 1 240 ? -8.891 -12.547 -26.047 1 95.5 240 LEU B CA 1
ATOM 5107 C C . LEU B 1 240 ? -10.375 -12.766 -26.297 1 95.5 240 LEU B C 1
ATOM 5109 O O . LEU B 1 240 ? -10.773 -13.812 -26.828 1 95.5 240 LEU B O 1
ATOM 5113 N N . GLU B 1 241 ? -11.18 -11.812 -26 1 95.06 241 GLU B N 1
ATOM 5114 C CA . GLU B 1 241 ? -12.625 -11.914 -26.156 1 95.06 241 GLU B CA 1
ATOM 5115 C C . GLU B 1 241 ? -13.016 -11.898 -27.641 1 95.06 241 GLU B C 1
ATOM 5117 O O . GLU B 1 241 ? -13.961 -12.586 -28.047 1 95.06 241 GLU B O 1
ATOM 5122 N N . ASP B 1 242 ? -12.359 -11.18 -28.422 1 96.62 242 ASP B N 1
ATOM 5123 C CA . ASP B 1 242 ? -12.68 -11.008 -29.828 1 96.62 242 ASP B CA 1
ATOM 5124 C C . ASP B 1 242 ? -12.188 -12.195 -30.656 1 96.62 242 ASP B C 1
ATOM 5126 O O . ASP B 1 242 ? -12.594 -12.367 -31.812 1 96.62 242 ASP B O 1
ATOM 5130 N N . ASN B 1 243 ? -11.297 -13.008 -30.078 1 94.5 243 ASN B N 1
ATOM 5131 C CA . ASN B 1 243 ? -10.703 -14.133 -30.797 1 94.5 243 ASN B CA 1
ATOM 5132 C C . ASN B 1 243 ? -10.898 -15.445 -30.047 1 94.5 243 ASN B C 1
ATOM 5134 O O . ASN B 1 243 ? -9.992 -15.914 -29.359 1 94.5 243 ASN B O 1
ATOM 5138 N N . PRO B 1 244 ? -11.953 -16.094 -30.328 1 88.69 244 PRO B N 1
ATOM 5139 C CA . PRO B 1 244 ? -12.273 -17.297 -29.578 1 88.69 244 PRO B CA 1
ATOM 5140 C C . PRO B 1 244 ? -11.242 -18.406 -29.766 1 88.69 244 PRO B C 1
ATOM 5142 O O . PRO B 1 244 ? -11.18 -19.344 -28.969 1 88.69 244 PRO B O 1
ATOM 5145 N N . GLY B 1 245 ? -10.469 -18.375 -30.781 1 88.69 245 GLY B N 1
ATOM 5146 C CA . GLY B 1 245 ? -9.438 -19.375 -31.016 1 88.69 245 GLY B CA 1
ATOM 5147 C C . GLY B 1 245 ? -8.211 -19.188 -30.156 1 88.69 245 GLY B C 1
ATOM 5148 O O . GLY B 1 245 ? -7.402 -20.109 -30 1 88.69 245 GLY B O 1
ATOM 5149 N N . LEU B 1 246 ? -8.094 -18.031 -29.531 1 92.12 246 LEU B N 1
ATOM 5150 C CA . LEU B 1 246 ? -6.945 -17.734 -28.688 1 92.12 246 LEU B CA 1
ATOM 5151 C C . LEU B 1 246 ? -7.168 -18.266 -27.266 1 92.12 246 LEU B C 1
ATOM 5153 O O . LEU B 1 246 ? -8.281 -18.188 -26.75 1 92.12 246 LEU B O 1
ATOM 5157 N N . SER B 1 247 ? -6.117 -18.828 -26.75 1 93.44 247 SER B N 1
ATOM 5158 C CA . SER B 1 247 ? -6.125 -19.172 -25.328 1 93.44 247 SER B CA 1
ATOM 5159 C C . SER B 1 247 ? -5.516 -18.062 -24.484 1 93.44 247 SER B C 1
ATOM 5161 O O . SER B 1 247 ? -4.891 -17.141 -25.031 1 93.44 247 SER B O 1
ATOM 5163 N N . LEU B 1 248 ? -5.719 -18.141 -23.219 1 94.62 248 LEU B N 1
ATOM 5164 C CA . LEU B 1 248 ? -5.168 -17.172 -22.281 1 94.62 248 LEU B CA 1
ATOM 5165 C C . LEU B 1 248 ? -3.656 -17.062 -22.438 1 94.62 248 LEU B C 1
ATOM 5167 O O . LEU B 1 248 ? -3.086 -15.977 -22.281 1 94.62 248 LEU B O 1
ATOM 5171 N N . GLY B 1 249 ? -3.029 -18.172 -22.766 1 96.12 249 GLY B N 1
ATOM 5172 C CA . GLY B 1 249 ? -1.581 -18.203 -22.891 1 96.12 249 GLY B CA 1
ATOM 5173 C C . GLY B 1 249 ? -1.076 -17.438 -24.109 1 96.12 249 GLY B C 1
ATOM 5174 O O . GLY B 1 249 ? 0.131 -17.25 -24.266 1 96.12 249 GLY B O 1
ATOM 5175 N N . GLU B 1 250 ? -2.008 -16.984 -24.906 1 95.62 250 GLU B N 1
ATOM 5176 C CA . GLU B 1 250 ? -1.62 -16.328 -26.156 1 95.62 250 GLU B CA 1
ATOM 5177 C C . GLU B 1 250 ? -1.82 -14.82 -26.062 1 95.62 250 GLU B C 1
ATOM 5179 O O . GLU B 1 250 ? -1.617 -14.102 -27.047 1 95.62 250 GLU B O 1
ATOM 5184 N N . VAL B 1 251 ? -2.197 -14.289 -24.938 1 97.12 251 VAL B N 1
ATOM 5185 C CA . VAL B 1 251 ? -2.287 -12.852 -24.688 1 97.12 251 VAL B CA 1
ATOM 5186 C C . VAL B 1 251 ? -1.451 -12.477 -23.469 1 97.12 251 VAL B C 1
ATOM 5188 O O . VAL B 1 251 ? -1.118 -13.336 -22.656 1 97.12 251 VAL B O 1
ATOM 5191 N N . THR B 1 252 ? -1.079 -11.172 -23.406 1 97.94 252 THR B N 1
ATOM 5192 C CA . THR B 1 252 ? -0.335 -10.68 -22.25 1 97.94 252 THR B CA 1
ATOM 5193 C C . THR B 1 252 ? -1.28 -10.32 -21.109 1 97.94 252 THR B C 1
ATOM 5195 O O . THR B 1 252 ? -2.305 -9.672 -21.328 1 97.94 252 THR B O 1
ATOM 5198 N N . THR B 1 253 ? -1.017 -10.812 -19.953 1 97.94 253 THR B N 1
ATOM 5199 C CA . THR B 1 253 ? -1.818 -10.445 -18.797 1 97.94 253 THR B CA 1
ATOM 5200 C C . THR B 1 253 ? -1.083 -9.422 -17.922 1 97.94 253 THR B C 1
ATOM 5202 O O . THR B 1 253 ? 0.141 -9.484 -17.797 1 97.94 253 THR B O 1
ATOM 5205 N N . VAL B 1 254 ? -1.775 -8.477 -17.422 1 98.12 254 VAL B N 1
ATOM 5206 C CA . VAL B 1 254 ? -1.306 -7.395 -16.562 1 98.12 254 VAL B CA 1
ATOM 5207 C C . VAL B 1 254 ? -2.234 -7.254 -15.359 1 98.12 254 VAL B C 1
ATOM 5209 O O . VAL B 1 254 ? -3.412 -6.922 -15.508 1 98.12 254 VAL B O 1
ATOM 5212 N N . ASN B 1 255 ? -1.725 -7.523 -14.164 1 98.56 255 ASN B N 1
ATOM 5213 C CA . ASN B 1 255 ? -2.551 -7.441 -12.969 1 98.56 255 ASN B CA 1
ATOM 5214 C C . ASN B 1 255 ? -1.852 -6.66 -11.859 1 98.56 255 ASN B C 1
ATOM 5216 O O . ASN B 1 255 ? -0.684 -6.914 -11.555 1 98.56 255 ASN B O 1
ATOM 5220 N N . LEU B 1 256 ? -2.521 -5.625 -11.32 1 98.75 256 LEU B N 1
ATOM 5221 C CA . LEU B 1 256 ? -2.051 -4.93 -10.133 1 98.75 256 LEU B CA 1
ATOM 5222 C C . LEU B 1 256 ? -2.168 -5.82 -8.898 1 98.75 256 LEU B C 1
ATOM 5224 O O . LEU B 1 256 ? -3.275 -6.16 -8.477 1 98.75 256 LEU B O 1
ATOM 5228 N N . THR B 1 257 ? -1.005 -6.117 -8.25 1 98.25 257 THR B N 1
ATOM 5229 C CA . THR B 1 257 ? -1.069 -7.164 -7.23 1 98.25 257 THR B CA 1
ATOM 5230 C C . THR B 1 257 ? -0.667 -6.613 -5.863 1 98.25 257 THR B C 1
ATOM 5232 O O . THR B 1 257 ? -0.982 -7.207 -4.832 1 98.25 257 THR B O 1
ATOM 5235 N N . MET B 1 258 ? 0.087 -5.523 -5.848 1 98.44 258 MET B N 1
ATOM 5236 C CA . MET B 1 258 ? 0.495 -4.941 -4.574 1 98.44 258 MET B CA 1
ATOM 5237 C C . MET B 1 258 ? 0.574 -3.422 -4.668 1 98.44 258 MET B C 1
ATOM 5239 O O . MET B 1 258 ? 0.891 -2.879 -5.727 1 98.44 258 MET B O 1
ATOM 5243 N N . MET B 1 259 ? 0.281 -2.785 -3.629 1 98.69 259 MET B N 1
ATOM 5244 C CA . MET B 1 259 ? 0.461 -1.354 -3.404 1 98.69 259 MET B CA 1
ATOM 5245 C C . MET B 1 259 ? 1.062 -1.09 -2.029 1 98.69 259 MET B C 1
ATOM 5247 O O . MET B 1 259 ? 0.743 -1.787 -1.063 1 98.69 259 MET B O 1
ATOM 5251 N N . SER B 1 260 ? 1.919 -0.104 -1.962 1 98.56 260 SER B N 1
ATOM 5252 C CA . SER B 1 260 ? 2.455 0.283 -0.662 1 98.56 260 SER B CA 1
ATOM 5253 C C . SER B 1 260 ? 2.969 1.72 -0.681 1 98.56 260 SER B C 1
ATOM 5255 O O . SER B 1 260 ? 3.402 2.215 -1.723 1 98.56 260 SER B O 1
ATOM 5257 N N . GLY B 1 261 ? 2.887 2.305 0.459 1 98.38 261 GLY B N 1
ATOM 5258 C CA . GLY B 1 261 ? 3.457 3.633 0.625 1 98.38 261 GLY B CA 1
ATOM 5259 C C . GLY B 1 261 ? 2.594 4.551 1.47 1 98.38 261 GLY B C 1
ATOM 5260 O O . GLY B 1 261 ? 1.393 4.32 1.619 1 98.38 261 GLY B O 1
ATOM 5261 N N . GLY B 1 262 ? 3.246 5.617 1.98 1 97.56 262 GLY B N 1
ATOM 5262 C CA . GLY B 1 262 ? 2.582 6.559 2.867 1 97.56 262 GLY B CA 1
ATOM 5263 C C . GLY B 1 262 ? 2.789 6.242 4.336 1 97.56 262 GLY B C 1
ATOM 5264 O O . GLY B 1 262 ? 2.824 5.074 4.727 1 97.56 262 GLY B O 1
ATOM 5265 N N . VAL B 1 263 ? 2.938 7.289 5.16 1 96.12 263 VAL B N 1
ATOM 5266 C CA . VAL B 1 263 ? 3.242 7.074 6.57 1 96.12 263 VAL B CA 1
ATOM 5267 C C . VAL B 1 263 ? 2.119 7.641 7.434 1 96.12 263 VAL B C 1
ATOM 5269 O O . VAL B 1 263 ? 1.963 7.25 8.594 1 96.12 263 VAL B O 1
ATOM 5272 N N . GLN B 1 264 ? 1.428 8.523 6.934 1 96.12 264 GLN B N 1
ATOM 5273 C CA . GLN B 1 264 ? 0.319 9.172 7.629 1 96.12 264 GLN B CA 1
ATOM 5274 C C . GLN B 1 264 ? -0.657 9.805 6.641 1 96.12 264 GLN B C 1
ATOM 5276 O O . GLN B 1 264 ? -0.247 10.32 5.598 1 96.12 264 GLN B O 1
ATOM 5281 N N . SER B 1 265 ? -1.913 9.844 6.938 1 95.81 265 SER B N 1
ATOM 5282 C CA . SER B 1 265 ? -2.975 10.211 6.008 1 95.81 265 SER B CA 1
ATOM 5283 C C . SER B 1 265 ? -2.85 11.672 5.578 1 95.81 265 SER B C 1
ATOM 5285 O O . SER B 1 265 ? -3.369 12.062 4.531 1 95.81 265 SER B O 1
ATOM 5287 N N . ASN B 1 266 ? -2.174 12.523 6.34 1 96.19 266 ASN B N 1
ATOM 5288 C CA . ASN B 1 266 ? -2.096 13.945 5.996 1 96.19 266 ASN B CA 1
ATOM 5289 C C . ASN B 1 266 ? -0.711 14.312 5.477 1 96.19 266 ASN B C 1
ATOM 5291 O O . ASN B 1 266 ? -0.356 15.492 5.438 1 96.19 266 ASN B O 1
ATOM 5295 N N . VAL B 1 267 ? 0.065 13.391 5.172 1 97.62 267 VAL B N 1
ATOM 5296 C CA . VAL B 1 267 ? 1.394 13.609 4.609 1 97.62 267 VAL B CA 1
ATOM 5297 C C . VAL B 1 267 ? 1.456 13.039 3.193 1 97.62 267 VAL B C 1
ATOM 5299 O O . VAL B 1 267 ? 1.281 11.836 2.994 1 97.62 267 VAL B O 1
ATOM 5302 N N . VAL B 1 268 ? 1.632 13.922 2.209 1 98.25 268 VAL B N 1
ATOM 5303 C CA . VAL B 1 268 ? 1.902 13.453 0.853 1 98.25 268 VAL B CA 1
ATOM 5304 C C . VAL B 1 268 ? 3.254 12.75 0.81 1 98.25 268 VAL B C 1
ATOM 5306 O O . VAL B 1 268 ? 4.277 13.328 1.172 1 98.25 268 VAL B O 1
ATOM 5309 N N . PRO B 1 269 ? 3.279 11.508 0.458 1 98.19 269 PRO B N 1
ATOM 5310 C CA . PRO B 1 269 ? 4.516 10.734 0.582 1 98.19 269 PRO B CA 1
ATOM 5311 C C . PRO B 1 269 ? 5.539 11.078 -0.497 1 98.19 269 PRO B C 1
ATOM 5313 O O . PRO B 1 269 ? 5.164 11.453 -1.609 1 98.19 269 PRO B O 1
ATOM 5316 N N . PRO B 1 270 ? 6.805 10.93 -0.177 1 97.88 270 PRO B N 1
ATOM 5317 C CA . PRO B 1 270 ? 7.844 11.148 -1.185 1 97.88 270 PRO B CA 1
ATOM 5318 C C . PRO B 1 270 ? 7.938 10.008 -2.197 1 97.88 270 PRO B C 1
ATOM 5320 O O . PRO B 1 270 ? 8.57 10.164 -3.246 1 97.88 270 PRO B O 1
ATOM 5323 N N . GLU B 1 271 ? 7.305 8.906 -1.854 1 98.19 271 GLU B N 1
ATOM 5324 C CA . GLU B 1 271 ? 7.387 7.734 -2.723 1 98.19 271 GLU B CA 1
ATOM 5325 C C . GLU B 1 271 ? 6.191 6.809 -2.514 1 98.19 271 GLU B C 1
ATOM 5327 O O . GLU B 1 271 ? 5.719 6.645 -1.387 1 98.19 271 GLU B O 1
ATOM 5332 N N . LEU B 1 272 ? 5.676 6.23 -3.557 1 98.75 272 LEU B N 1
ATOM 5333 C CA . LEU B 1 272 ? 4.703 5.141 -3.566 1 98.75 272 LEU B CA 1
ATOM 5334 C C . LEU B 1 272 ? 5.223 3.957 -4.371 1 98.75 272 LEU B C 1
ATOM 5336 O O . LEU B 1 272 ? 6.098 4.117 -5.227 1 98.75 272 LEU B O 1
ATOM 5340 N N . MET B 1 273 ? 4.766 2.811 -4.059 1 98.81 273 MET B N 1
ATOM 5341 C CA . MET B 1 273 ? 5.164 1.623 -4.809 1 98.81 273 MET B CA 1
ATOM 5342 C C . MET B 1 273 ? 3.941 0.845 -5.285 1 98.81 273 MET B C 1
ATOM 5344 O O . MET B 1 273 ? 2.979 0.671 -4.535 1 98.81 273 MET B O 1
ATOM 5348 N N . ILE B 1 274 ? 3.918 0.453 -6.492 1 98.81 274 ILE B N 1
ATOM 5349 C CA . ILE B 1 274 ? 2.922 -0.463 -7.035 1 98.81 274 ILE B CA 1
ATOM 5350 C C . ILE B 1 274 ? 3.617 -1.642 -7.711 1 98.81 274 ILE B C 1
ATOM 5352 O O . ILE B 1 274 ? 4.742 -1.508 -8.203 1 98.81 274 ILE B O 1
ATOM 5356 N N . CYS B 1 275 ? 2.982 -2.74 -7.66 1 98.62 275 CYS B N 1
ATOM 5357 C CA . CYS B 1 275 ? 3.531 -3.949 -8.266 1 98.62 275 CYS B CA 1
ATOM 5358 C C . CYS B 1 275 ? 2.549 -4.559 -9.258 1 98.62 275 CYS B C 1
ATOM 5360 O O . CYS B 1 275 ? 1.357 -4.676 -8.961 1 98.62 275 CYS B O 1
ATOM 5362 N N . PHE B 1 276 ? 3.027 -4.863 -10.43 1 98.5 276 PHE B N 1
ATOM 5363 C CA . PHE B 1 276 ? 2.242 -5.566 -11.438 1 98.5 276 PHE B CA 1
ATOM 5364 C C . PHE B 1 276 ? 2.855 -6.926 -11.75 1 98.5 276 PHE B C 1
ATOM 5366 O O . PHE B 1 276 ? 4.078 -7.047 -11.875 1 98.5 276 PHE B O 1
ATOM 5373 N N . ASP B 1 277 ? 2.021 -7.922 -11.758 1 97.5 277 ASP B N 1
ATOM 5374 C CA . ASP B 1 277 ? 2.367 -9.203 -12.359 1 97.5 277 ASP B CA 1
ATOM 5375 C C . ASP B 1 277 ? 2.025 -9.219 -13.852 1 97.5 277 ASP B C 1
ATOM 5377 O O . ASP B 1 277 ? 0.857 -9.094 -14.227 1 97.5 277 ASP B O 1
ATOM 5381 N N . ILE B 1 278 ? 3.039 -9.406 -14.656 1 97.44 278 ILE B N 1
ATOM 5382 C CA . ILE B 1 278 ? 2.863 -9.383 -16.109 1 97.44 278 ILE B CA 1
ATOM 5383 C C . ILE B 1 278 ? 3.402 -10.672 -16.719 1 97.44 278 ILE B C 1
ATOM 5385 O O . ILE B 1 278 ? 4.527 -11.086 -16.422 1 97.44 278 ILE B O 1
ATOM 5389 N N . ARG B 1 279 ? 2.559 -11.344 -17.438 1 97.38 279 ARG B N 1
ATOM 5390 C CA . ARG B 1 279 ? 2.975 -12.477 -18.25 1 97.38 279 ARG B CA 1
ATOM 5391 C C . ARG B 1 279 ? 2.924 -12.133 -19.75 1 97.38 279 ARG B C 1
ATOM 5393 O O . ARG B 1 279 ? 1.841 -12.031 -20.328 1 97.38 279 ARG B O 1
ATOM 5400 N N . VAL B 1 280 ? 4.055 -12.031 -20.375 1 96.94 280 VAL B N 1
ATOM 5401 C CA . VAL B 1 280 ? 4.164 -11.523 -21.734 1 96.94 280 VAL B CA 1
ATOM 5402 C C . VAL B 1 280 ? 3.881 -12.641 -22.734 1 96.94 280 VAL B C 1
ATOM 5404 O O . VAL B 1 280 ? 4.5 -13.711 -22.672 1 96.94 280 VAL B O 1
ATOM 5407 N N . ALA B 1 281 ? 2.973 -12.406 -23.578 1 96.56 281 ALA B N 1
ATOM 5408 C CA . ALA B 1 281 ? 2.594 -13.383 -24.594 1 96.56 281 ALA B CA 1
ATOM 5409 C C . ALA B 1 281 ? 3.783 -13.742 -25.484 1 96.56 281 ALA B C 1
ATOM 5411 O O . ALA B 1 281 ? 4.68 -12.922 -25.703 1 96.56 281 ALA B O 1
ATOM 5412 N N . PRO B 1 282 ? 3.799 -14.945 -26.047 1 93.44 282 PRO B N 1
ATOM 5413 C CA . PRO B 1 282 ? 4.938 -15.414 -26.828 1 93.44 282 PRO B CA 1
ATOM 5414 C C . PRO B 1 282 ? 5.156 -14.578 -28.094 1 93.44 282 PRO B C 1
ATOM 5416 O O . PRO B 1 282 ? 6.273 -14.523 -28.625 1 93.44 282 PRO B O 1
ATOM 5419 N N . ASP B 1 283 ? 4.16 -13.992 -28.609 1 91.31 283 ASP B N 1
ATOM 5420 C CA . ASP B 1 283 ? 4.273 -13.258 -29.859 1 91.31 283 ASP B CA 1
ATOM 5421 C C . ASP B 1 283 ? 4.832 -11.859 -29.641 1 91.31 283 ASP B C 1
ATOM 5423 O O . ASP B 1 283 ? 5.098 -11.125 -30.594 1 91.31 283 ASP B O 1
ATOM 5427 N N . ILE B 1 284 ? 5.043 -11.438 -28.438 1 94.38 284 ILE B N 1
ATOM 5428 C CA . ILE B 1 284 ? 5.594 -10.125 -28.125 1 94.38 284 ILE B CA 1
ATOM 5429 C C . ILE B 1 284 ? 7.051 -10.266 -27.688 1 94.38 284 ILE B C 1
ATOM 5431 O O . ILE B 1 284 ? 7.359 -10.969 -26.734 1 94.38 284 ILE B O 1
ATOM 5435 N N . PRO B 1 285 ? 7.941 -9.562 -28.406 1 95.75 285 PRO B N 1
ATOM 5436 C CA . PRO B 1 285 ? 9.32 -9.562 -27.922 1 95.75 285 PRO B CA 1
ATOM 5437 C C . PRO B 1 285 ? 9.461 -8.906 -26.547 1 95.75 285 PRO B C 1
ATOM 5439 O O . PRO B 1 285 ? 9.125 -7.734 -26.375 1 95.75 285 PRO B O 1
ATOM 5442 N N . VAL B 1 286 ? 10.031 -9.641 -25.641 1 95.19 286 VAL B N 1
ATOM 5443 C CA . VAL B 1 286 ? 10.062 -9.227 -24.25 1 95.19 286 VAL B CA 1
ATOM 5444 C C . VAL B 1 286 ? 10.867 -7.938 -24.109 1 95.19 286 VAL B C 1
ATOM 5446 O O . VAL B 1 286 ? 10.531 -7.062 -23.297 1 95.19 286 VAL B O 1
ATOM 5449 N N . GLU B 1 287 ? 11.961 -7.793 -24.859 1 95.31 287 GLU B N 1
ATOM 5450 C CA . GLU B 1 287 ? 12.789 -6.594 -24.797 1 95.31 287 GLU B CA 1
ATOM 5451 C C . GLU B 1 287 ? 12.008 -5.359 -25.234 1 95.31 287 GLU B C 1
ATOM 5453 O O . GLU B 1 287 ? 12.18 -4.277 -24.656 1 95.31 287 GLU B O 1
ATOM 5458 N N . GLU B 1 288 ? 11.242 -5.535 -26.25 1 97.06 288 GLU B N 1
ATOM 5459 C CA . GLU B 1 288 ? 10.398 -4.43 -26.703 1 97.06 288 GLU B CA 1
ATOM 5460 C C . GLU B 1 288 ? 9.375 -4.051 -25.641 1 97.06 288 GLU B C 1
ATOM 5462 O O . GLU B 1 288 ? 9.07 -2.869 -25.453 1 97.06 288 GLU B O 1
ATOM 5467 N N . PHE B 1 289 ? 8.859 -5.016 -25.016 1 96.94 289 PHE B N 1
ATOM 5468 C CA . PHE B 1 289 ? 7.883 -4.758 -23.969 1 96.94 289 PHE B CA 1
ATOM 5469 C C . PHE B 1 289 ? 8.523 -4.023 -22.797 1 96.94 289 PHE B C 1
ATOM 5471 O O . PHE B 1 289 ? 7.941 -3.082 -22.266 1 96.94 289 PHE B O 1
ATOM 5478 N N . GLU B 1 290 ? 9.711 -4.441 -22.391 1 96.81 290 GLU B N 1
ATOM 5479 C CA . GLU B 1 290 ? 10.445 -3.768 -21.328 1 96.81 290 GLU B CA 1
ATOM 5480 C C . GLU B 1 290 ? 10.727 -2.311 -21.672 1 96.81 290 GLU B C 1
ATOM 5482 O O . GLU B 1 290 ? 10.625 -1.428 -20.828 1 96.81 290 GLU B O 1
ATOM 5487 N N . ALA B 1 291 ? 11.07 -2.07 -22.922 1 98.12 291 ALA B N 1
ATOM 5488 C CA . ALA B 1 291 ? 11.289 -0.702 -23.391 1 98.12 291 ALA B CA 1
ATOM 5489 C C . ALA B 1 291 ? 10 0.117 -23.297 1 98.12 291 ALA B C 1
ATOM 5491 O O . ALA B 1 291 ? 10.039 1.308 -22.969 1 98.12 291 ALA B O 1
ATOM 5492 N N . GLN B 1 292 ? 8.914 -0.51 -23.609 1 98.25 292 GLN B N 1
ATOM 5493 C CA . GLN B 1 292 ? 7.617 0.156 -23.5 1 98.25 292 GLN B CA 1
ATOM 5494 C C . GLN B 1 292 ? 7.309 0.532 -22.047 1 98.25 292 GLN B C 1
ATOM 5496 O O . GLN B 1 292 ? 6.77 1.606 -21.781 1 98.25 292 GLN B O 1
ATOM 5501 N N . LEU B 1 293 ? 7.605 -0.366 -21.094 1 98.25 293 LEU B N 1
ATOM 5502 C CA . LEU B 1 293 ? 7.418 -0.063 -19.672 1 98.25 293 LEU B CA 1
ATOM 5503 C C . LEU B 1 293 ? 8.203 1.179 -19.281 1 98.25 293 LEU B C 1
ATOM 5505 O O . LEU B 1 293 ? 7.695 2.041 -18.562 1 98.25 293 LEU B O 1
ATOM 5509 N N . GLU B 1 294 ? 9.422 1.232 -19.719 1 98.31 294 GLU B N 1
ATOM 5510 C CA . GLU B 1 294 ? 10.266 2.389 -19.438 1 98.31 294 GLU B CA 1
ATOM 5511 C C . GLU B 1 294 ? 9.664 3.668 -20.016 1 98.31 294 GLU B C 1
ATOM 5513 O O . GLU B 1 294 ? 9.688 4.715 -19.359 1 98.31 294 GLU B O 1
ATOM 5518 N N . ARG B 1 295 ? 9.188 3.607 -21.234 1 98.62 295 ARG B N 1
ATOM 5519 C CA . ARG B 1 295 ? 8.547 4.758 -21.859 1 98.62 295 ARG B CA 1
ATOM 5520 C C . ARG B 1 295 ? 7.332 5.211 -21.062 1 98.62 295 ARG B C 1
ATOM 5522 O O . ARG B 1 295 ? 7.125 6.41 -20.859 1 98.62 295 ARG B O 1
ATOM 5529 N N . TRP B 1 296 ? 6.539 4.227 -20.594 1 98.75 296 TRP B N 1
ATOM 5530 C CA . TRP B 1 296 ? 5.367 4.559 -19.797 1 98.75 296 TRP B CA 1
ATOM 5531 C C . TRP B 1 296 ? 5.773 5.25 -18.5 1 98.75 296 TRP B C 1
ATOM 5533 O O . TRP B 1 296 ? 5.086 6.164 -18.031 1 98.75 296 TRP B O 1
ATOM 5543 N N . CYS B 1 297 ? 6.883 4.773 -17.906 1 98.69 297 CYS B N 1
ATOM 5544 C CA . CYS B 1 297 ? 7.391 5.418 -16.688 1 98.69 297 CYS B CA 1
ATOM 5545 C C . CYS B 1 297 ? 7.766 6.871 -16.969 1 98.69 297 CYS B C 1
ATOM 5547 O O . CYS B 1 297 ? 7.422 7.762 -16.188 1 98.69 297 CYS B O 1
ATOM 5549 N N . GLU B 1 298 ? 8.438 7.121 -18.078 1 98.62 298 GLU B N 1
ATOM 5550 C CA . GLU B 1 298 ? 8.82 8.477 -18.453 1 98.62 298 GLU B CA 1
ATOM 5551 C C . GLU B 1 298 ? 7.598 9.344 -18.734 1 98.62 298 GLU B C 1
ATOM 5553 O O . GLU B 1 298 ? 7.527 10.484 -18.281 1 98.62 298 GLU B O 1
ATOM 5558 N N . GLU B 1 299 ? 6.668 8.797 -19.453 1 98.69 299 GLU B N 1
ATOM 5559 C CA . GLU B 1 299 ? 5.449 9.516 -19.812 1 98.69 299 GLU B CA 1
ATOM 5560 C C . GLU B 1 299 ? 4.59 9.812 -18.594 1 98.69 299 GLU B C 1
ATOM 5562 O O . GLU B 1 299 ? 3.721 10.68 -18.625 1 98.69 299 GLU B O 1
ATOM 5567 N N . SER B 1 300 ? 4.793 9.062 -17.5 1 98.56 300 SER B N 1
ATOM 5568 C CA . SER B 1 300 ? 4 9.227 -16.297 1 98.56 300 SER B CA 1
ATOM 5569 C C . SER B 1 300 ? 4.609 10.289 -15.375 1 98.56 300 SER B C 1
ATOM 5571 O O . SER B 1 300 ? 4.098 10.539 -14.281 1 98.56 300 SER B O 1
ATOM 5573 N N . GLY B 1 301 ? 5.703 10.93 -15.773 1 97.88 301 GLY B N 1
ATOM 5574 C CA . GLY B 1 301 ? 6.293 12.023 -15.016 1 97.88 301 GLY B CA 1
ATOM 5575 C C . GLY B 1 301 ? 7.727 11.75 -14.602 1 97.88 301 GLY B C 1
ATOM 5576 O O . GLY B 1 301 ? 8.359 12.586 -13.945 1 97.88 301 GLY B O 1
ATOM 5577 N N . GLY B 1 302 ? 8.305 10.586 -14.969 1 97.81 302 GLY B N 1
ATOM 5578 C CA . GLY B 1 302 ? 9.68 10.266 -14.625 1 97.81 302 GLY B CA 1
ATOM 5579 C C . GLY B 1 302 ? 9.883 10.031 -13.141 1 97.81 302 GLY B C 1
ATOM 5580 O O . GLY B 1 302 ? 8.922 10.055 -12.367 1 97.81 302 GLY B O 1
ATOM 5581 N N . GLY B 1 303 ? 11.188 9.688 -12.742 1 98 303 GLY B N 1
ATOM 5582 C CA . GLY B 1 303 ? 11.477 9.406 -11.344 1 98 303 GLY B CA 1
ATOM 5583 C C . GLY B 1 303 ? 10.891 8.094 -10.867 1 98 303 GLY B C 1
ATOM 5584 O O . GLY B 1 303 ? 10.539 7.957 -9.688 1 98 303 GLY B O 1
ATOM 5585 N N . ILE B 1 304 ? 10.641 7.203 -11.719 1 98.56 304 ILE B N 1
ATOM 5586 C CA . ILE B 1 304 ? 10.086 5.891 -11.406 1 98.56 304 ILE B CA 1
ATOM 5587 C C . ILE B 1 304 ? 11.156 4.82 -11.625 1 98.56 304 ILE B C 1
ATOM 5589 O O . ILE B 1 304 ? 11.68 4.676 -12.734 1 98.56 304 ILE B O 1
ATOM 5593 N N . ARG B 1 305 ? 11.547 4.137 -10.562 1 98.25 305 ARG B N 1
ATOM 5594 C CA . ARG B 1 305 ? 12.531 3.062 -10.641 1 98.25 305 ARG B CA 1
ATOM 5595 C C . ARG B 1 305 ? 11.859 1.704 -10.781 1 98.25 305 ARG B C 1
ATOM 5597 O O . ARG B 1 305 ? 10.977 1.357 -9.992 1 98.25 305 ARG B O 1
ATOM 5604 N N . LEU B 1 306 ? 12.258 1.021 -11.797 1 97.5 306 LEU B N 1
ATOM 5605 C CA . LEU B 1 306 ? 11.758 -0.331 -12.031 1 97.5 306 LEU B CA 1
ATOM 5606 C C . LEU B 1 306 ? 12.633 -1.361 -11.32 1 97.5 306 LEU B C 1
ATOM 5608 O O . LEU B 1 306 ? 13.859 -1.343 -11.453 1 97.5 306 LEU B O 1
ATOM 5612 N N . ASP B 1 307 ? 11.992 -2.168 -10.508 1 96.38 307 ASP B N 1
ATOM 5613 C CA . ASP B 1 307 ? 12.633 -3.307 -9.859 1 96.38 307 ASP B CA 1
ATOM 5614 C C . ASP B 1 307 ? 11.961 -4.617 -10.258 1 96.38 307 ASP B C 1
ATOM 5616 O O . ASP B 1 307 ? 10.844 -4.91 -9.828 1 96.38 307 ASP B O 1
ATOM 5620 N N . TYR B 1 308 ? 12.703 -5.383 -11.078 1 92.62 308 TYR B N 1
ATOM 5621 C CA . TYR B 1 308 ? 12.164 -6.664 -11.508 1 92.62 308 TYR B CA 1
ATOM 5622 C C . TYR B 1 308 ? 12.406 -7.742 -10.461 1 92.62 308 TYR B C 1
ATOM 5624 O O . TYR B 1 308 ? 13.531 -7.898 -9.969 1 92.62 308 TYR B O 1
ATOM 5632 N N . GLY B 1 309 ? 11.492 -8.234 -9.844 1 82 309 GLY B N 1
ATOM 5633 C CA . GLY B 1 309 ? 11.688 -9.359 -8.945 1 82 309 GLY B CA 1
ATOM 5634 C C . GLY B 1 309 ? 12.555 -10.453 -9.539 1 82 309 GLY B C 1
ATOM 5635 O O . GLY B 1 309 ? 13.602 -10.789 -8.984 1 82 309 GLY B O 1
ATOM 5636 N N . ASP B 1 310 ? 12.117 -11.164 -10.688 1 76.56 310 ASP B N 1
ATOM 5637 C CA . ASP B 1 310 ? 12.898 -12.125 -11.461 1 76.56 310 ASP B CA 1
ATOM 5638 C C . ASP B 1 310 ? 12.711 -11.898 -12.961 1 76.56 310 ASP B C 1
ATOM 5640 O O . ASP B 1 310 ? 11.664 -11.422 -13.398 1 76.56 310 ASP B O 1
ATOM 5644 N N . LYS B 1 311 ? 13.688 -12.039 -13.742 1 79.69 311 LYS B N 1
ATOM 5645 C CA . LYS B 1 311 ? 13.617 -11.969 -15.195 1 79.69 311 LYS B CA 1
ATOM 5646 C C . LYS B 1 311 ? 13.898 -13.328 -15.828 1 79.69 311 LYS B C 1
ATOM 5648 O O . LYS B 1 311 ? 15.055 -13.648 -16.125 1 79.69 311 LYS B O 1
ATOM 5653 N N . ASP B 1 312 ? 12.891 -14.031 -16.016 1 83.75 312 ASP B N 1
ATOM 5654 C CA . ASP B 1 312 ? 13.023 -15.359 -16.625 1 83.75 312 ASP B CA 1
ATOM 5655 C C . ASP B 1 312 ? 13.484 -15.258 -18.078 1 83.75 312 ASP B C 1
ATOM 5657 O O . ASP B 1 312 ? 13.18 -14.281 -18.766 1 83.75 312 ASP B O 1
ATOM 5661 N N . PRO B 1 313 ? 14.211 -16.25 -18.5 1 86.12 313 PRO B N 1
ATOM 5662 C CA . PRO B 1 313 ? 14.578 -16.281 -19.906 1 86.12 313 PRO B CA 1
ATOM 5663 C C . PRO B 1 313 ? 13.398 -16.625 -20.812 1 86.12 313 PRO B C 1
ATOM 5665 O O . PRO B 1 313 ? 12.422 -17.219 -20.359 1 86.12 313 PRO B O 1
ATOM 5668 N N . VAL B 1 314 ? 13.484 -16.203 -22.062 1 92.56 314 VAL B N 1
ATOM 5669 C CA . VAL B 1 314 ? 12.555 -16.672 -23.078 1 92.56 314 VAL B CA 1
ATOM 5670 C C . VAL B 1 314 ? 12.961 -18.062 -23.547 1 92.56 314 VAL B C 1
ATOM 5672 O O . VAL B 1 314 ? 14.078 -18.266 -24.016 1 92.56 314 VAL B O 1
ATOM 5675 N N . VAL B 1 315 ? 12.094 -19.031 -23.391 1 94.81 315 VAL B N 1
ATOM 5676 C CA . VAL B 1 315 ? 12.406 -20.406 -23.734 1 94.81 315 VAL B CA 1
ATOM 5677 C C . VAL B 1 315 ? 11.461 -20.906 -24.828 1 94.81 315 VAL B C 1
ATOM 5679 O O . VAL B 1 315 ? 10.25 -20.672 -24.766 1 94.81 315 VAL B O 1
ATOM 5682 N N . ALA B 1 316 ? 12.008 -21.547 -25.844 1 93.81 316 ALA B N 1
ATOM 5683 C CA . ALA B 1 316 ? 11.195 -22.094 -26.938 1 93.81 316 ALA B CA 1
ATOM 5684 C C . ALA B 1 316 ? 10.297 -23.219 -26.438 1 93.81 316 ALA B C 1
ATOM 5686 O O . ALA B 1 316 ? 10.68 -23.984 -25.547 1 93.81 316 ALA B O 1
ATOM 5687 N N . PRO B 1 317 ? 9.117 -23.344 -27.016 1 96.44 317 PRO B N 1
ATOM 5688 C CA . PRO B 1 317 ? 8.227 -24.438 -26.625 1 96.44 3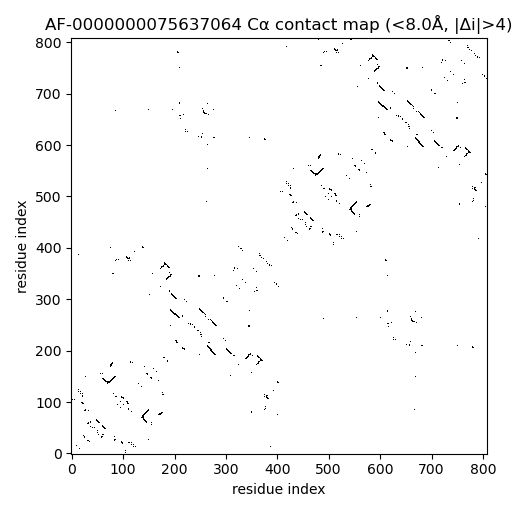17 PRO B CA 1
ATOM 5689 C C . PRO B 1 317 ? 8.773 -25.812 -27 1 96.44 317 PRO B C 1
ATOM 5691 O O . PRO B 1 317 ? 9.57 -25.922 -27.938 1 96.44 317 PRO B O 1
ATOM 5694 N N . THR B 1 318 ? 8.391 -26.766 -26.281 1 97.94 318 THR B N 1
ATOM 5695 C CA . THR B 1 318 ? 8.688 -28.156 -26.609 1 97.94 318 THR B CA 1
ATOM 5696 C C . THR B 1 318 ? 8.07 -28.531 -27.953 1 97.94 318 THR B C 1
ATOM 5698 O O . THR B 1 318 ? 6.887 -28.281 -28.188 1 97.94 318 THR B O 1
ATOM 5701 N N . LYS B 1 319 ? 8.852 -29.141 -28.812 1 96.75 319 LYS B N 1
ATOM 5702 C CA . LYS B 1 319 ? 8.352 -29.609 -30.094 1 96.75 319 LYS B CA 1
ATOM 5703 C C . LYS B 1 319 ? 7.445 -30.828 -29.922 1 96.75 319 LYS B C 1
ATOM 5705 O O . LYS B 1 319 ? 7.801 -31.766 -29.219 1 96.75 319 LYS B O 1
ATOM 5710 N N . LEU B 1 320 ? 6.281 -30.734 -30.547 1 96.69 320 LEU B N 1
ATOM 5711 C CA . LEU B 1 320 ? 5.312 -31.828 -30.484 1 96.69 320 LEU B CA 1
ATOM 5712 C C . LEU B 1 320 ? 5.188 -32.531 -31.844 1 96.69 320 LEU B C 1
ATOM 5714 O O . LEU B 1 320 ? 4.102 -32.562 -32.438 1 96.69 320 LEU B O 1
ATOM 5718 N N . ASP B 1 321 ? 6.336 -32.969 -32.344 1 95.88 321 ASP B N 1
ATOM 5719 C CA . ASP B 1 321 ? 6.422 -33.688 -33.625 1 95.88 321 ASP B CA 1
ATOM 5720 C C . ASP B 1 321 ? 7.387 -34.844 -33.531 1 95.88 321 ASP B C 1
ATOM 5722 O O . ASP B 1 321 ? 7.73 -35.312 -32.438 1 95.88 321 ASP B O 1
ATOM 5726 N N . ASP B 1 322 ? 7.785 -35.375 -34.625 1 94.62 322 ASP B N 1
ATOM 5727 C CA . ASP B 1 322 ? 8.547 -36.625 -34.688 1 94.62 322 ASP B CA 1
ATOM 5728 C C . ASP B 1 322 ? 9.953 -36.438 -34.156 1 94.62 322 ASP B C 1
ATOM 5730 O O . ASP B 1 322 ? 10.641 -37.406 -33.844 1 94.62 322 ASP B O 1
ATOM 5734 N N . SER B 1 323 ? 10.391 -35.219 -34.031 1 95.06 323 SER B N 1
ATOM 5735 C CA . SER B 1 323 ? 11.719 -34.969 -33.5 1 95.06 323 SER B CA 1
ATOM 5736 C C . SER B 1 323 ? 11.758 -35.219 -31.984 1 95.06 323 SER B C 1
ATOM 5738 O O . SER B 1 323 ? 12.836 -35.344 -31.406 1 95.06 323 SER B O 1
ATOM 5740 N N . ASN B 1 324 ? 10.648 -35.281 -31.391 1 96.5 324 ASN B N 1
ATOM 5741 C CA . ASN B 1 324 ? 10.469 -35.594 -29.984 1 96.5 324 ASN B CA 1
ATOM 5742 C C . ASN B 1 324 ? 9.953 -37.031 -29.797 1 96.5 324 ASN B C 1
ATOM 5744 O O . ASN B 1 324 ? 8.75 -37.281 -29.922 1 96.5 324 ASN B O 1
ATOM 5748 N N . PRO B 1 325 ? 10.797 -37.906 -29.453 1 96.5 325 PRO B N 1
ATOM 5749 C CA . PRO B 1 325 ? 10.398 -39.312 -29.406 1 96.5 325 PRO B CA 1
ATOM 5750 C C . PRO B 1 325 ? 9.352 -39.594 -28.328 1 96.5 325 PRO B C 1
ATOM 5752 O O . PRO B 1 325 ? 8.742 -40.688 -28.328 1 96.5 325 PRO B O 1
ATOM 5755 N N . PHE B 1 326 ? 9.141 -38.719 -27.453 1 97.81 326 PHE B N 1
ATOM 5756 C CA . PHE B 1 326 ? 8.227 -38.938 -26.328 1 97.81 326 PHE B CA 1
ATOM 5757 C C . PHE B 1 326 ? 6.82 -38.469 -26.688 1 97.81 326 PHE B C 1
ATOM 5759 O O . PHE B 1 326 ? 5.855 -38.844 -26.016 1 97.81 326 PHE B O 1
ATOM 5766 N N . TRP B 1 327 ? 6.648 -37.719 -27.75 1 97.56 327 TRP B N 1
ATOM 5767 C CA . TRP B 1 327 ? 5.363 -37.062 -28.016 1 97.56 327 TRP B CA 1
ATOM 5768 C C . TRP B 1 327 ? 4.348 -38.094 -28.516 1 97.56 327 TRP B C 1
ATOM 5770 O O . TRP B 1 327 ? 3.232 -38.188 -28 1 97.56 327 TRP B O 1
ATOM 5780 N N . ALA B 1 328 ? 4.715 -38.875 -29.469 1 97.25 328 ALA B N 1
ATOM 5781 C CA . ALA B 1 328 ? 3.781 -39.812 -30.062 1 97.25 328 ALA B CA 1
ATOM 5782 C C . ALA B 1 328 ? 3.271 -40.812 -29.016 1 97.25 328 ALA B C 1
ATOM 5784 O O . ALA B 1 328 ? 2.066 -41.062 -28.922 1 97.25 328 ALA B O 1
ATOM 5785 N N . PRO B 1 329 ? 4.18 -41.375 -28.188 1 97.62 329 PRO B N 1
ATOM 5786 C CA . PRO B 1 329 ? 3.699 -42.25 -27.141 1 97.62 329 PRO B CA 1
ATOM 5787 C C . PRO B 1 329 ? 2.789 -41.531 -26.141 1 97.62 329 PRO B C 1
ATOM 5789 O O . PRO B 1 329 ? 1.835 -42.156 -25.625 1 97.62 329 PRO B O 1
ATOM 5792 N N . PHE B 1 330 ? 3.131 -40.312 -25.812 1 97.69 330 PHE B N 1
ATOM 5793 C CA . PHE B 1 330 ? 2.293 -39.531 -24.922 1 97.69 330 PHE B CA 1
ATOM 5794 C C . PHE B 1 330 ? 0.888 -39.375 -25.484 1 97.69 330 PHE B C 1
ATOM 5796 O O . PHE B 1 330 ? -0.098 -39.656 -24.812 1 97.69 330 PHE B O 1
ATOM 5803 N N . GLN B 1 331 ? 0.802 -38.969 -26.688 1 96.69 331 GLN B N 1
ATOM 5804 C CA . GLN B 1 331 ? -0.469 -38.75 -27.375 1 96.69 331 GLN B CA 1
ATOM 5805 C C . GLN B 1 331 ? -1.244 -40.062 -27.5 1 96.69 331 GLN B C 1
ATOM 5807 O O . GLN B 1 331 ? -2.461 -40.094 -27.312 1 96.69 331 GLN B O 1
ATOM 5812 N N . ALA B 1 332 ? -0.55 -41.094 -27.828 1 97.25 332 ALA B N 1
ATOM 5813 C CA . ALA B 1 332 ? -1.186 -42.406 -27.984 1 97.25 332 ALA B CA 1
ATOM 5814 C C . ALA B 1 332 ? -1.829 -42.875 -26.688 1 97.25 332 ALA B C 1
ATOM 5816 O O . ALA B 1 332 ? -2.906 -43.469 -26.703 1 97.25 332 ALA B O 1
ATOM 5817 N N . ALA B 1 333 ? -1.127 -42.656 -25.594 1 97.19 333 ALA B N 1
ATOM 5818 C CA . ALA B 1 333 ? -1.658 -43.031 -24.281 1 97.19 333 ALA B CA 1
ATOM 5819 C C . ALA B 1 333 ? -2.961 -42.281 -23.984 1 97.19 333 ALA B C 1
ATOM 5821 O O . ALA B 1 333 ? -3.92 -42.875 -23.484 1 97.19 333 ALA B O 1
ATOM 5822 N N . LEU B 1 334 ? -3.006 -41.062 -24.266 1 97.12 334 LEU B N 1
ATOM 5823 C CA . LEU B 1 334 ? -4.203 -40.25 -24.047 1 97.12 334 LEU B CA 1
ATOM 5824 C C . LEU B 1 334 ? -5.336 -40.688 -24.969 1 97.12 334 LEU B C 1
ATOM 5826 O O . LEU B 1 334 ? -6.48 -40.812 -24.531 1 97.12 334 LEU B O 1
ATOM 5830 N N . ASP B 1 335 ? -4.992 -40.938 -26.188 1 96.94 335 ASP B N 1
ATOM 5831 C CA . ASP B 1 335 ? -5.98 -41.375 -27.172 1 96.94 335 ASP B CA 1
ATOM 5832 C C . ASP B 1 335 ? -6.621 -42.719 -26.75 1 96.94 335 ASP B C 1
ATOM 5834 O O . ASP B 1 335 ? -7.832 -42.906 -26.891 1 96.94 335 ASP B O 1
ATOM 5838 N N . ALA B 1 336 ? -5.828 -43.531 -26.297 1 97.12 336 ALA B N 1
ATOM 5839 C CA . ALA B 1 336 ? -6.297 -44.844 -25.891 1 97.12 336 ALA B CA 1
ATOM 5840 C C . ALA B 1 336 ? -7.316 -44.75 -24.766 1 97.12 336 ALA B C 1
ATOM 5842 O O . ALA B 1 336 ? -8.188 -45.625 -24.625 1 97.12 336 ALA B O 1
ATOM 5843 N N . MET B 1 337 ? -7.219 -43.688 -24 1 96.81 337 MET B N 1
ATOM 5844 C CA . MET B 1 337 ? -8.133 -43.5 -22.875 1 96.81 337 MET B CA 1
ATOM 5845 C C . MET B 1 337 ? -9.312 -42.625 -23.266 1 96.81 337 MET B C 1
ATOM 5847 O O . MET B 1 337 ? -10.195 -42.344 -22.453 1 96.81 337 MET B O 1
ATOM 5851 N N . GLY B 1 338 ? -9.25 -42.094 -24.484 1 96.06 338 GLY B N 1
ATOM 5852 C CA . GLY B 1 338 ? -10.297 -41.188 -24.938 1 96.06 338 GLY B CA 1
ATOM 5853 C C . GLY B 1 338 ? -10.195 -39.812 -24.328 1 96.06 338 GLY B C 1
ATOM 5854 O O . GLY B 1 338 ? -11.195 -39.094 -24.234 1 96.06 338 GLY B O 1
ATOM 5855 N N . VAL B 1 339 ? -9.094 -39.5 -23.859 1 94.94 339 VAL B N 1
ATOM 5856 C CA . VAL B 1 339 ? -8.836 -38.188 -23.234 1 94.94 339 VAL B CA 1
ATOM 5857 C C . VAL B 1 339 ? -8.555 -37.156 -24.312 1 94.94 339 VAL B C 1
ATOM 5859 O O . VAL B 1 339 ? -7.66 -37.344 -25.141 1 94.94 339 VAL B O 1
ATOM 5862 N N . GLN B 1 340 ? -9.375 -36.125 -24.359 1 95.19 340 GLN B N 1
ATOM 5863 C CA . GLN B 1 340 ? -9.164 -35.031 -25.297 1 95.19 340 GLN B CA 1
ATOM 5864 C C . GLN B 1 340 ? -8.297 -33.938 -24.672 1 95.19 340 GLN B C 1
ATOM 5866 O O . GLN B 1 340 ? -8.555 -33.5 -23.547 1 95.19 340 GLN B O 1
ATOM 5871 N N . VAL B 1 341 ? -7.301 -33.562 -25.438 1 95.31 341 VAL B N 1
ATOM 5872 C CA . VAL B 1 341 ? -6.363 -32.562 -24.891 1 95.31 341 VAL B CA 1
ATOM 5873 C C . VAL B 1 341 ? -6.344 -31.328 -25.781 1 95.31 341 VAL B C 1
ATOM 5875 O O . VAL B 1 341 ? -6.477 -31.438 -27 1 95.31 341 VAL B O 1
ATOM 5878 N N . ARG B 1 342 ? -6.281 -30.188 -25.172 1 95 342 ARG B N 1
ATOM 5879 C CA . ARG B 1 342 ? -5.984 -28.922 -25.828 1 95 342 ARG B CA 1
ATOM 5880 C C . ARG B 1 342 ? -4.551 -28.484 -25.562 1 95 342 ARG B C 1
ATOM 5882 O O . ARG B 1 342 ? -4.18 -28.25 -24.406 1 95 342 ARG B O 1
ATOM 5889 N N . ILE B 1 343 ? -3.764 -28.438 -26.641 1 95.88 343 ILE B N 1
ATOM 5890 C CA . ILE B 1 343 ? -2.391 -27.969 -26.516 1 95.88 343 ILE B CA 1
ATOM 5891 C C . ILE B 1 343 ? -2.373 -26.438 -26.469 1 95.88 343 ILE B C 1
ATOM 5893 O O . ILE B 1 343 ? -2.971 -25.781 -27.328 1 95.88 343 ILE B O 1
ATOM 5897 N N . GLN B 1 344 ? -1.742 -25.859 -25.5 1 95.5 344 GLN B N 1
ATOM 5898 C CA . GLN B 1 344 ? -1.707 -24.406 -25.391 1 95.5 344 GLN B CA 1
ATOM 5899 C C . GLN B 1 344 ? -0.488 -23.938 -24.594 1 95.5 344 GLN B C 1
ATOM 5901 O O . GLN B 1 344 ? 0.167 -24.734 -23.922 1 95.5 344 GLN B O 1
ATOM 5906 N N . THR B 1 345 ? -0.194 -22.656 -24.719 1 95.94 345 THR B N 1
ATOM 5907 C CA . THR B 1 345 ? 0.831 -22 -23.906 1 95.94 345 THR B CA 1
ATOM 5908 C C . THR B 1 345 ? 0.36 -21.859 -22.453 1 95.94 345 THR B C 1
ATOM 5910 O O . THR B 1 345 ? -0.773 -21.438 -22.219 1 95.94 345 THR B O 1
ATOM 5913 N N . MET B 1 346 ? 1.185 -22.281 -21.547 1 96.25 346 MET B N 1
ATOM 5914 C CA . MET B 1 346 ? 0.9 -22.078 -20.125 1 96.25 346 MET B CA 1
ATOM 5915 C C . MET B 1 346 ? 0.788 -20.594 -19.797 1 96.25 346 MET B C 1
ATOM 5917 O O . MET B 1 346 ? 1.712 -19.828 -20.078 1 96.25 346 MET B O 1
ATOM 5921 N N . PRO B 1 347 ? -0.33 -20.188 -19.219 1 95.31 347 PRO B N 1
ATOM 5922 C CA . PRO B 1 347 ? -0.466 -18.766 -18.875 1 95.31 347 PRO B CA 1
ATOM 5923 C C . PRO B 1 347 ? 0.539 -18.312 -17.812 1 95.31 347 PRO B C 1
ATOM 5925 O O . PRO B 1 347 ? 1.001 -17.172 -17.844 1 95.31 347 PRO B O 1
ATOM 5928 N N . GLY B 1 348 ? 0.804 -19.172 -16.922 1 93.88 348 GLY B N 1
ATOM 5929 C CA . GLY B 1 348 ? 1.803 -18.891 -15.898 1 93.88 348 GLY B CA 1
ATOM 5930 C C . GLY B 1 348 ? 3.162 -19.484 -16.219 1 93.88 348 GLY B C 1
ATOM 5931 O O . GLY B 1 348 ? 3.48 -19.734 -17.375 1 93.88 348 GLY B O 1
ATOM 5932 N N . ASN B 1 349 ? 3.998 -19.469 -15.242 1 93.88 349 ASN B N 1
ATOM 5933 C CA . ASN B 1 349 ? 5.293 -20.125 -15.344 1 93.88 349 ASN B CA 1
ATOM 5934 C C . ASN B 1 349 ? 5.465 -21.203 -14.281 1 93.88 349 ASN B C 1
ATOM 5936 O O . ASN B 1 349 ? 5.016 -21.031 -13.141 1 93.88 349 ASN B O 1
ATOM 5940 N N . THR B 1 350 ? 6.023 -22.25 -14.742 1 95.31 350 THR B N 1
ATOM 5941 C CA . THR B 1 350 ? 6.301 -23.375 -13.852 1 95.31 350 THR B CA 1
ATOM 5942 C C . THR B 1 350 ? 7.781 -23.734 -13.883 1 95.31 350 THR B C 1
ATOM 5944 O O . THR B 1 350 ? 8.539 -23.203 -14.688 1 95.31 350 THR B O 1
ATOM 5947 N N . ASP B 1 351 ? 8.148 -24.625 -13.016 1 96.88 351 ASP B N 1
ATOM 5948 C CA . ASP B 1 351 ? 9.539 -25.047 -12.906 1 96.88 351 ASP B CA 1
ATOM 5949 C C . ASP B 1 351 ? 10.016 -25.688 -14.211 1 96.88 351 ASP B C 1
ATOM 5951 O O . ASP B 1 351 ? 11.227 -25.766 -14.461 1 96.88 351 ASP B O 1
ATOM 5955 N N . ILE B 1 352 ? 9.117 -26.109 -15.023 1 94.81 352 ILE B N 1
ATOM 5956 C CA . ILE B 1 352 ? 9.438 -26.875 -16.219 1 94.81 352 ILE B CA 1
ATOM 5957 C C . ILE B 1 352 ? 10.234 -26.016 -17.188 1 94.81 352 ILE B C 1
ATOM 5959 O O . ILE B 1 352 ? 10.953 -26.547 -18.047 1 94.81 352 ILE B O 1
ATOM 5963 N N . LEU B 1 353 ? 10.016 -24.703 -17.031 1 95 353 LEU B N 1
ATOM 5964 C CA . LEU B 1 353 ? 10.695 -23.75 -17.891 1 95 353 LEU B CA 1
ATOM 5965 C C . LEU B 1 353 ? 12.211 -23.938 -17.828 1 95 353 LEU B C 1
ATOM 5967 O O . LEU B 1 353 ? 12.898 -23.812 -18.844 1 95 353 LEU B O 1
ATOM 5971 N N . PHE B 1 354 ? 12.727 -24.266 -16.719 1 96.75 354 PHE B N 1
ATOM 5972 C CA . PHE B 1 354 ? 14.172 -24.375 -16.516 1 96.75 354 PHE B CA 1
ATOM 5973 C C . PHE B 1 354 ? 14.711 -25.656 -17.125 1 96.75 354 PHE B C 1
ATOM 5975 O O . PHE B 1 354 ? 15.859 -25.703 -17.578 1 96.75 354 PHE B O 1
ATOM 5982 N N . VAL B 1 355 ? 13.883 -26.703 -17.172 1 97.81 355 VAL B N 1
ATOM 5983 C CA . VAL B 1 355 ? 14.258 -27.938 -17.828 1 97.81 355 VAL B CA 1
ATOM 5984 C C . VAL B 1 355 ? 14.258 -27.734 -19.344 1 97.81 355 VAL B C 1
ATOM 5986 O O . VAL B 1 355 ? 15.195 -28.156 -20.031 1 97.81 355 VAL B O 1
ATOM 5989 N N . ARG B 1 356 ? 13.234 -27.078 -19.781 1 97.38 356 ARG B N 1
ATOM 5990 C CA . ARG B 1 356 ? 13.141 -26.797 -21.219 1 97.38 356 ARG B CA 1
ATOM 5991 C C . ARG B 1 356 ? 14.297 -25.922 -21.672 1 97.38 356 ARG B C 1
ATOM 5993 O O . ARG B 1 356 ? 14.773 -26.062 -22.812 1 97.38 356 ARG B O 1
ATOM 6000 N N . ALA B 1 357 ? 14.727 -25.031 -20.875 1 96.38 357 ALA B N 1
ATOM 6001 C CA . ALA B 1 357 ? 15.82 -24.125 -21.203 1 96.38 357 ALA B CA 1
ATOM 6002 C C . ALA B 1 357 ? 17.109 -24.891 -21.453 1 96.38 357 ALA B C 1
ATOM 6004 O O . ALA B 1 357 ? 18.031 -24.391 -22.125 1 96.38 357 ALA B O 1
ATOM 6005 N N . LEU B 1 358 ? 17.234 -26.141 -21.016 1 97 358 LEU B N 1
ATOM 6006 C CA . LEU B 1 358 ? 18.406 -26.984 -21.234 1 97 358 LEU B CA 1
ATOM 6007 C C . LEU B 1 358 ? 18.297 -27.703 -22.562 1 97 358 LEU B C 1
ATOM 6009 O O . LEU B 1 358 ? 19.219 -28.438 -22.969 1 97 358 LEU B O 1
ATOM 6013 N N . GLY B 1 359 ? 17.156 -27.531 -23.234 1 96.44 359 GLY B N 1
ATOM 6014 C CA . GLY B 1 359 ? 16.922 -28.234 -24.484 1 96.44 359 GLY B CA 1
ATOM 6015 C C . GLY B 1 359 ? 16.234 -29.578 -24.312 1 96.44 359 GLY B C 1
ATOM 6016 O O . GLY B 1 359 ? 16.094 -30.344 -25.266 1 96.44 359 GLY B O 1
ATOM 6017 N N . ILE B 1 360 ? 15.828 -29.906 -23.109 1 97.88 360 ILE B N 1
ATOM 6018 C CA . ILE B 1 360 ? 15.117 -31.156 -22.828 1 97.88 360 ILE B CA 1
ATOM 6019 C C . ILE B 1 360 ? 13.625 -30.953 -23.062 1 97.88 360 ILE B C 1
ATOM 6021 O O . ILE B 1 360 ? 13.023 -30.016 -22.516 1 97.88 360 ILE B O 1
ATOM 6025 N N . PRO B 1 361 ? 13.016 -31.797 -23.922 1 98.06 361 PRO B N 1
ATOM 6026 C CA . PRO B 1 361 ? 11.562 -31.672 -24.094 1 98.06 361 PRO B CA 1
ATOM 6027 C C . PRO B 1 361 ? 10.805 -31.875 -22.781 1 98.06 361 PRO B C 1
ATOM 6029 O O . PRO B 1 361 ? 11.117 -32.781 -22.016 1 98.06 361 PRO B O 1
ATOM 6032 N N . ALA B 1 362 ? 9.883 -31.016 -22.531 1 97.94 362 ALA B N 1
ATOM 6033 C CA . ALA B 1 362 ? 9.117 -31.047 -21.281 1 97.94 362 ALA B CA 1
ATOM 6034 C C . ALA B 1 362 ? 7.738 -30.406 -21.484 1 97.94 362 ALA B C 1
ATOM 6036 O O . ALA B 1 362 ? 7.59 -29.453 -22.234 1 97.94 362 ALA B O 1
ATOM 6037 N N . VAL B 1 363 ? 6.695 -30.922 -20.828 1 98.12 363 VAL B N 1
ATOM 6038 C CA . VAL B 1 363 ? 5.336 -30.406 -20.984 1 98.12 363 VAL B CA 1
ATOM 6039 C C . VAL B 1 363 ? 4.703 -30.219 -19.609 1 98.12 363 VAL B C 1
ATOM 6041 O O . VAL B 1 363 ? 5.117 -30.859 -18.625 1 98.12 363 VAL B O 1
ATOM 6044 N N . GLY B 1 364 ? 3.83 -29.281 -19.516 1 98 364 GLY B N 1
ATOM 6045 C CA . GLY B 1 364 ? 2.943 -29.156 -18.375 1 98 364 GLY B CA 1
ATOM 6046 C C . GLY B 1 364 ? 1.608 -29.844 -18.562 1 98 364 GLY B C 1
ATOM 6047 O O . GLY B 1 364 ? 0.915 -29.594 -19.562 1 98 364 GLY B O 1
ATOM 6048 N N . PHE B 1 365 ? 1.277 -30.672 -17.625 1 98.06 365 PHE B N 1
ATOM 6049 C CA . PHE B 1 365 ? 0.036 -31.438 -17.75 1 98.06 365 PHE B CA 1
ATOM 6050 C C . PHE B 1 365 ? -0.513 -31.797 -16.375 1 98.06 365 PHE B C 1
ATOM 6052 O O . PHE B 1 365 ? 0.142 -32.5 -15.594 1 98.06 365 PHE B O 1
ATOM 6059 N N . SER B 1 366 ? -1.622 -31.234 -16 1 96.75 366 SER B N 1
ATOM 6060 C CA . SER B 1 366 ? -2.414 -31.625 -14.836 1 96.75 366 SER B CA 1
ATOM 6061 C C . SER B 1 366 ? -3.762 -32.188 -15.258 1 96.75 366 SER B C 1
ATOM 6063 O O . SER B 1 366 ? -4.586 -31.5 -15.852 1 96.75 366 SER B O 1
ATOM 6065 N N . PRO B 1 367 ? -4.008 -33.438 -15.031 1 97.25 367 PRO B N 1
ATOM 6066 C CA . PRO B 1 367 ? -5.258 -34.031 -15.484 1 97.25 367 PRO B CA 1
ATOM 6067 C C . PRO B 1 367 ? -6.473 -33.594 -14.688 1 97.25 367 PRO B C 1
ATOM 6069 O O . PRO B 1 367 ? -7.059 -34.375 -13.938 1 97.25 367 PRO B O 1
ATOM 6072 N N . MET B 1 368 ? -6.836 -32.375 -14.883 1 97.62 368 MET B N 1
ATOM 6073 C CA . MET B 1 368 ? -7.996 -31.75 -14.25 1 97.62 368 MET B CA 1
ATOM 6074 C C . MET B 1 368 ? -8.953 -31.188 -15.289 1 97.62 368 MET B C 1
ATOM 6076 O O . MET B 1 368 ? -8.766 -30.062 -15.773 1 97.62 368 MET B O 1
ATOM 6080 N N . ASN B 1 369 ? -9.938 -31.969 -15.68 1 97.19 369 ASN B N 1
ATOM 6081 C CA . ASN B 1 369 ? -10.992 -31.469 -16.547 1 97.19 369 ASN B CA 1
ATOM 6082 C C . ASN B 1 369 ? -12.281 -31.203 -15.773 1 97.19 369 ASN B C 1
ATOM 6084 O O . ASN B 1 369 ? -12.367 -31.516 -14.586 1 97.19 369 ASN B O 1
ATOM 6088 N N . ASN B 1 370 ? -13.219 -30.484 -16.406 1 97.38 370 ASN B N 1
ATOM 6089 C CA . ASN B 1 370 ? -14.484 -30.125 -15.758 1 97.38 370 ASN B CA 1
ATOM 6090 C C . ASN B 1 370 ? -14.266 -29.609 -14.344 1 97.38 370 ASN B C 1
ATOM 6092 O O . ASN B 1 370 ? -14.938 -30.047 -13.406 1 97.38 370 ASN B O 1
ATOM 6096 N N . THR B 1 371 ? -13.242 -28.781 -14.133 1 97.94 371 THR B N 1
ATOM 6097 C CA . THR B 1 371 ? -12.789 -28.234 -12.859 1 97.94 371 THR B CA 1
ATOM 6098 C C . THR B 1 371 ? -12.625 -26.719 -12.945 1 97.94 371 THR B C 1
ATOM 6100 O O . THR B 1 371 ? -11.969 -26.219 -13.859 1 97.94 371 THR B O 1
ATOM 6103 N N . PRO B 1 372 ? -13.281 -25.984 -12.062 1 97.38 372 PRO B N 1
ATOM 6104 C CA . PRO B 1 372 ? -13.016 -24.547 -12.062 1 97.38 372 PRO B CA 1
ATOM 6105 C C . PRO B 1 372 ? -11.547 -24.219 -11.797 1 97.38 372 PRO B C 1
ATOM 6107 O O . PRO B 1 372 ? -10.867 -24.953 -11.07 1 97.38 372 PRO B O 1
ATOM 6110 N N . VAL B 1 373 ? -11.07 -23.188 -12.438 1 96.62 373 VAL B N 1
ATOM 6111 C CA . VAL B 1 373 ? -9.703 -22.734 -12.195 1 96.62 373 VAL B CA 1
ATOM 6112 C C . VAL B 1 373 ? -9.641 -21.953 -10.883 1 96.62 373 VAL B C 1
ATOM 6114 O O . VAL B 1 373 ? -10.078 -20.797 -10.828 1 96.62 373 VAL B O 1
ATOM 6117 N N . LEU B 1 374 ? -9.031 -22.531 -9.836 1 97.38 374 LEU B N 1
ATOM 6118 C CA . LEU B 1 374 ? -9.102 -21.938 -8.508 1 97.38 374 LEU B CA 1
ATOM 6119 C C . LEU B 1 374 ? -7.711 -21.781 -7.906 1 97.38 374 LEU B C 1
ATOM 6121 O O . LEU B 1 374 ? -7.57 -21.562 -6.699 1 97.38 374 LEU B O 1
ATOM 6125 N N . LEU B 1 375 ? -6.66 -21.938 -8.773 1 96.44 375 LEU B N 1
ATOM 6126 C CA . LEU B 1 375 ? -5.312 -21.719 -8.266 1 96.44 375 LEU B CA 1
ATOM 6127 C C . LEU B 1 375 ? -5.16 -20.297 -7.738 1 96.44 375 LEU B C 1
ATOM 6129 O O . LEU B 1 375 ? -5.566 -19.344 -8.398 1 96.44 375 LEU B O 1
ATOM 6133 N N . HIS B 1 376 ? -4.594 -20.141 -6.508 1 96.75 376 HIS B N 1
ATOM 6134 C CA . HIS B 1 376 ? -4.328 -18.875 -5.812 1 96.75 376 HIS B CA 1
ATOM 6135 C C . HIS B 1 376 ? -5.629 -18.203 -5.383 1 96.75 376 HIS B C 1
ATOM 6137 O O . HIS B 1 376 ? -5.625 -17.031 -4.992 1 96.75 376 HIS B O 1
ATOM 6143 N N . ASP B 1 377 ? -6.734 -18.875 -5.461 1 96.56 377 ASP B N 1
ATOM 6144 C CA . ASP B 1 377 ? -8.023 -18.344 -5.031 1 96.56 377 ASP B CA 1
ATOM 6145 C C . ASP B 1 377 ? -8.414 -18.875 -3.658 1 96.56 377 ASP B C 1
ATOM 6147 O O . ASP B 1 377 ? -7.77 -19.781 -3.135 1 96.56 377 ASP B O 1
ATOM 6151 N N . HIS B 1 378 ? -9.406 -18.219 -3.047 1 96.5 378 HIS B N 1
ATOM 6152 C CA . HIS B 1 378 ? -10.016 -18.828 -1.866 1 96.5 378 HIS B CA 1
ATOM 6153 C C . HIS B 1 378 ? -10.836 -20.047 -2.238 1 96.5 378 HIS B C 1
ATOM 6155 O O . HIS B 1 378 ? -11.312 -20.172 -3.367 1 96.5 378 HIS B O 1
ATOM 6161 N N . ASP B 1 379 ? -10.875 -20.969 -1.303 1 97.94 379 ASP B N 1
ATOM 6162 C CA . ASP B 1 379 ? -11.672 -22.172 -1.459 1 97.94 379 ASP B CA 1
ATOM 6163 C C . ASP B 1 379 ? -11.195 -23 -2.658 1 97.94 379 ASP B C 1
ATOM 6165 O O . ASP B 1 379 ? -12.008 -23.5 -3.434 1 97.94 379 ASP B O 1
ATOM 6169 N N . GLU B 1 380 ? -9.922 -22.953 -2.855 1 98.44 380 GLU B N 1
ATOM 6170 C CA . GLU B 1 380 ? -9.336 -23.906 -3.793 1 98.44 380 GLU B CA 1
ATOM 6171 C C . GLU B 1 380 ? -9.742 -25.328 -3.459 1 98.44 380 GLU B C 1
ATOM 6173 O O . GLU B 1 380 ? -9.703 -25.734 -2.295 1 98.44 380 GLU B O 1
ATOM 6178 N N . TYR B 1 381 ? -10.203 -26.094 -4.469 1 98.69 381 TYR B N 1
ATOM 6179 C CA . TYR B 1 381 ? -10.562 -27.5 -4.227 1 98.69 381 TYR B CA 1
ATOM 6180 C C . TYR B 1 381 ? -10.336 -28.344 -5.477 1 98.69 381 TYR B C 1
ATOM 6182 O O . TYR B 1 381 ? -10.203 -27.797 -6.578 1 98.69 381 TYR B O 1
ATOM 6190 N N . LEU B 1 382 ? -10.18 -29.594 -5.336 1 98.81 382 LEU B N 1
ATOM 6191 C CA . LEU B 1 382 ? -10.18 -30.594 -6.398 1 98.81 382 LEU B CA 1
ATOM 6192 C C . LEU B 1 382 ? -11.125 -31.734 -6.066 1 98.81 382 LEU B C 1
ATOM 6194 O O . LEU B 1 382 ? -11.125 -32.25 -4.945 1 98.81 382 LEU B O 1
ATOM 6198 N N . GLN B 1 383 ? -11.953 -32.125 -7.012 1 98.56 383 GLN B N 1
ATOM 6199 C CA . GLN B 1 383 ? -12.883 -33.25 -6.801 1 98.56 383 GLN B CA 1
ATOM 6200 C C . GLN B 1 383 ? -12.148 -34.562 -6.656 1 98.56 383 GLN B C 1
ATOM 6202 O O . GLN B 1 383 ? -11.195 -34.844 -7.391 1 98.56 383 GLN B O 1
ATOM 6207 N N . ALA B 1 384 ? -12.625 -35.406 -5.738 1 98.69 384 ALA B N 1
ATOM 6208 C CA . ALA B 1 384 ? -12.008 -36.688 -5.453 1 98.69 384 ALA B CA 1
ATOM 6209 C C . ALA B 1 384 ? -11.922 -37.562 -6.711 1 98.69 384 ALA B C 1
ATOM 6211 O O . ALA B 1 384 ? -10.875 -38.125 -7 1 98.69 384 ALA B O 1
ATOM 6212 N N . ASP B 1 385 ? -12.953 -37.562 -7.477 1 98.31 385 ASP B N 1
ATOM 6213 C CA . ASP B 1 385 ? -12.984 -38.375 -8.672 1 98.31 385 ASP B CA 1
ATOM 6214 C C . ASP B 1 385 ? -12.016 -37.875 -9.734 1 98.31 385 ASP B C 1
ATOM 6216 O O . ASP B 1 385 ? -11.438 -38.656 -10.484 1 98.31 385 ASP B O 1
ATOM 6220 N N . VAL B 1 386 ? -11.945 -36.562 -9.828 1 98.5 386 VAL B N 1
ATOM 6221 C CA . VAL B 1 386 ? -11 -35.969 -10.766 1 98.5 386 VAL B CA 1
ATOM 6222 C C . VAL B 1 386 ? -9.57 -36.344 -10.359 1 98.5 386 VAL B C 1
ATOM 6224 O O . VAL B 1 386 ? -8.75 -36.719 -11.203 1 98.5 386 VAL B O 1
ATOM 6227 N N . PHE B 1 387 ? -9.32 -36.281 -9.078 1 98.62 387 PHE B N 1
ATOM 6228 C CA . PHE B 1 387 ? -8.016 -36.656 -8.547 1 98.62 387 PHE B CA 1
ATOM 6229 C C . PHE B 1 387 ? -7.688 -38.094 -8.875 1 98.62 387 PHE B C 1
ATOM 6231 O O . PHE B 1 387 ? -6.605 -38.406 -9.391 1 98.62 387 PHE B O 1
ATOM 6238 N N . LEU B 1 388 ? -8.547 -38.969 -8.617 1 98.75 388 LEU B N 1
ATOM 6239 C CA . LEU B 1 388 ? -8.336 -40.406 -8.852 1 98.75 388 LEU B CA 1
ATOM 6240 C C . LEU B 1 388 ? -8.195 -40.688 -10.336 1 98.75 388 LEU B C 1
ATOM 6242 O O . LEU B 1 388 ? -7.359 -41.531 -10.734 1 98.75 388 LEU B O 1
ATOM 6246 N N . ARG B 1 389 ? -9.055 -40.062 -11.109 1 98.38 389 ARG B N 1
ATOM 6247 C CA . ARG B 1 389 ? -8.938 -40.219 -12.555 1 98.38 389 ARG B CA 1
ATOM 6248 C C . ARG B 1 389 ? -7.566 -39.781 -13.047 1 98.38 389 ARG B C 1
ATOM 6250 O O . ARG B 1 389 ? -7.027 -40.344 -13.992 1 98.38 389 ARG B O 1
ATOM 6257 N N . GLY B 1 390 ? -7.055 -38.781 -12.461 1 98.56 390 GLY B N 1
ATOM 6258 C CA . GLY B 1 390 ? -5.723 -38.312 -12.82 1 98.56 390 GLY B CA 1
ATOM 6259 C C . GLY B 1 390 ? -4.652 -39.375 -12.609 1 98.56 390 GLY B C 1
ATOM 6260 O O . GLY B 1 390 ? -3.723 -39.469 -13.414 1 98.56 390 GLY B O 1
ATOM 6261 N N . ILE B 1 391 ? -4.742 -40.125 -11.57 1 98.75 391 ILE B N 1
ATOM 6262 C CA . ILE B 1 391 ? -3.803 -41.219 -11.305 1 98.75 391 ILE B CA 1
ATOM 6263 C C . ILE B 1 391 ? -3.838 -42.219 -12.453 1 98.75 391 ILE B C 1
ATOM 6265 O O . ILE B 1 391 ? -2.791 -42.656 -12.938 1 98.75 391 ILE B O 1
ATOM 6269 N N . GLU B 1 392 ? -5.012 -42.531 -12.938 1 98.56 392 GLU B N 1
ATOM 6270 C CA . GLU B 1 392 ? -5.18 -43.469 -14.039 1 98.56 392 GLU B CA 1
ATOM 6271 C C . GLU B 1 392 ? -4.562 -42.938 -15.328 1 98.56 392 GLU B C 1
ATOM 6273 O O . GLU B 1 392 ? -3.922 -43.688 -16.078 1 98.56 392 GLU B O 1
ATOM 6278 N N . ILE B 1 393 ? -4.781 -41.75 -15.539 1 98.62 393 ILE B N 1
ATOM 6279 C CA . ILE B 1 393 ? -4.27 -41.094 -16.75 1 98.62 393 ILE B CA 1
ATOM 6280 C C . ILE B 1 393 ? -2.74 -41.125 -16.719 1 98.62 393 ILE B C 1
ATOM 6282 O O . ILE B 1 393 ? -2.1 -41.5 -17.703 1 98.62 393 ILE B O 1
ATOM 6286 N N . TYR B 1 394 ? -2.16 -40.719 -15.609 1 98.81 394 TYR B N 1
ATOM 6287 C CA . TYR B 1 394 ? -0.707 -40.688 -15.5 1 98.81 394 TYR B CA 1
ATOM 6288 C C . TYR B 1 394 ? -0.129 -42.094 -15.672 1 98.81 394 TYR B C 1
ATOM 6290 O O . TYR B 1 394 ? 0.91 -42.25 -16.312 1 98.81 394 TYR B O 1
ATOM 6298 N N . ARG B 1 395 ? -0.781 -43.062 -15.094 1 98.69 395 ARG B N 1
ATOM 6299 C CA . ARG B 1 395 ? -0.299 -44.438 -15.25 1 98.69 395 ARG B CA 1
ATOM 6300 C C . ARG B 1 395 ? -0.127 -44.781 -16.719 1 98.69 395 ARG B C 1
ATOM 6302 O O . ARG B 1 395 ? 0.918 -45.312 -17.125 1 98.69 395 ARG B O 1
ATOM 6309 N N . LYS B 1 396 ? -1.178 -44.5 -17.5 1 98.38 396 LYS B N 1
ATOM 6310 C CA . LYS B 1 396 ? -1.143 -44.844 -18.922 1 98.38 396 LYS B CA 1
ATOM 6311 C C . LYS B 1 396 ? -0.083 -44.031 -19.656 1 98.38 396 LYS B C 1
ATOM 6313 O O . LYS B 1 396 ? 0.599 -44.531 -20.547 1 98.38 396 LYS B O 1
ATOM 6318 N N . VAL B 1 397 ? 0.033 -42.781 -19.281 1 98.62 397 VAL B N 1
ATOM 6319 C CA . VAL B 1 397 ? 1.03 -41.906 -19.906 1 98.62 397 VAL B CA 1
ATOM 6320 C C . VAL B 1 397 ? 2.432 -42.438 -19.594 1 98.62 397 VAL B C 1
ATOM 6322 O O . VAL B 1 397 ? 3.27 -42.562 -20.484 1 98.62 397 VAL B O 1
ATOM 6325 N N . PHE B 1 398 ? 2.66 -42.781 -18.312 1 98.75 398 PHE B N 1
ATOM 6326 C CA . PHE B 1 398 ? 3.977 -43.281 -17.906 1 98.75 398 PHE B CA 1
ATOM 6327 C C . PHE B 1 398 ? 4.32 -44.562 -18.656 1 98.75 398 PHE B C 1
ATOM 6329 O O . PHE B 1 398 ? 5.441 -44.719 -19.156 1 98.75 398 PHE B O 1
ATOM 6336 N N . GLU B 1 399 ? 3.393 -45.438 -18.781 1 98 399 GLU B N 1
ATOM 6337 C CA . GLU B 1 399 ? 3.615 -46.688 -19.531 1 98 399 GLU B CA 1
ATOM 6338 C C . GLU B 1 399 ? 3.967 -46.406 -20.984 1 98 399 GLU B C 1
ATOM 6340 O O . GLU B 1 399 ? 4.805 -47.094 -21.562 1 98 399 GLU B O 1
ATOM 6345 N N . GLY B 1 400 ? 3.33 -45.438 -21.469 1 97.31 400 GLY B N 1
ATOM 6346 C CA . GLY B 1 400 ? 3.57 -45.094 -22.859 1 97.31 400 GLY B CA 1
ATOM 6347 C C . GLY B 1 400 ? 4.934 -44.469 -23.094 1 97.31 400 GLY B C 1
ATOM 6348 O O . GLY B 1 400 ? 5.691 -44.906 -23.953 1 97.31 400 GLY B O 1
ATOM 6349 N N . ILE B 1 401 ? 5.363 -43.531 -22.266 1 98.25 401 ILE B N 1
ATOM 6350 C CA . ILE B 1 401 ? 6.527 -42.688 -22.562 1 98.25 401 ILE B CA 1
ATOM 6351 C C . ILE B 1 401 ? 7.785 -43.344 -22 1 98.25 401 ILE B C 1
ATOM 6353 O O . ILE B 1 401 ? 8.891 -43.125 -22.5 1 98.25 401 ILE B O 1
ATOM 6357 N N . ALA B 1 402 ? 7.648 -44.156 -21 1 98.06 402 ALA B N 1
ATOM 6358 C CA . ALA B 1 402 ? 8.82 -44.719 -20.328 1 98.06 402 ALA B CA 1
ATOM 6359 C C . ALA B 1 402 ? 9.305 -45.969 -21.062 1 98.06 402 ALA B C 1
ATOM 6361 O O . ALA B 1 402 ? 10.344 -46.531 -20.703 1 98.06 402 ALA B O 1
ATOM 6362 N N . ASN B 1 403 ? 8.641 -46.406 -22.125 1 96.25 403 ASN B N 1
ATOM 6363 C CA . ASN B 1 403 ? 9.008 -47.656 -22.797 1 96.25 403 ASN B CA 1
ATOM 6364 C C . ASN B 1 403 ? 9.438 -47.406 -24.25 1 96.25 403 ASN B C 1
ATOM 6366 O O . ASN B 1 403 ? 9.602 -48.344 -25.016 1 96.25 403 ASN B O 1
ATOM 6370 N N . VAL B 1 404 ? 9.633 -46.188 -24.547 1 92.38 404 VAL B N 1
ATOM 6371 C CA . VAL B 1 404 ? 10.125 -45.875 -25.875 1 92.38 404 VAL B CA 1
ATOM 6372 C C . VAL B 1 404 ? 11.656 -45.812 -25.875 1 92.38 404 VAL B C 1
ATOM 6374 O O . VAL B 1 404 ? 12.266 -45.562 -24.828 1 92.38 404 VAL B O 1
#

Radius of gyration: 34.7 Å; Cα contacts (8 Å, |Δi|>4): 1879; chains: 2; bounding box: 56×106×72 Å

pLDDT: mean 96.88, std 3.77, range [58.06, 98.94]

Foldseek 3Di:
DDLVVVVVVLVPDPLNVLLLVLLLQAQEPDDGQCVVVQVSVVVLLVVLVWDWDWDFPDPRWTKIKTKDAAPAAVDAAEEEEAESYFYDDDQVPFPDGQNNLDQDSQQWGHHGCQWRHSLSLSLLSLLSSVCVVVVHGFHHMYMYMYTYDFVLPCVRTLLSVCPDVVVVVSRHQEYEAAAGAAQAQAWEKEQAAFWKWKKKKKFFADKDFQVDDDPGASVQLVVQLCVVQVVQQVVQVVVCVVDVVDDLLQTKHKDWDDKDDDDDPGMRTRIIMTIIIIGHGPVDDVVVVVVVSVVSSVVSPHPMDMDTSDGDDHFDGADQDPVRVQNVLLVVLCVVVVHHYDYDHGHHDGSVRSVRNVVRRYMHTDQHYSDDGARVHHRDIGGSVSSVVSSVSVSSSCNRRRHD/DDLVVVVVVLVPDPLNVLLLVLLLQAQEPDDGQCVVVQVSVVVLLVVQVWDWDWDFPDPRWTKIKTKDAAPAAVDAAEEEEAESYFYDDDQVPFPDGQNNLDQDSQQWGHHGCQWRHSLSLSLLSLLSSVCVVVVHGFHHMYMYMYTYDFVLPCVRTLLSVCPDVVVVVSRHQEYEAAAGAAQAQAWEKEQAAFWKWKKKKKFFADKDFQVDDDPGASVQLVVQLCCVQVVQQVVQVVVCVVDVVDDLLQTKHKDWDDKDDDDDPGMRTRIIMTIIIIGHGPVDDPVVVVVVSVVSSVVSPHPMDMDTSDGDDHFDGADQDPVRVQNVLLVVLCVVVVHHYDYDHGHHDGSVRSVRNVVRRYMHTDQHYSDDGARVHHRDIGGSVSSVVSSVSVSSSCNRRRHD

Solvent-accessible surface area (backbone atoms only — not comparable to full-atom values): 40420 Å² total; per-residue (Å²): 127,54,63,65,54,52,36,51,52,50,68,68,30,65,68,54,47,52,45,37,56,57,32,42,56,75,24,29,49,91,76,52,58,58,62,65,57,52,53,52,50,51,50,52,26,55,78,65,74,32,59,69,45,81,44,64,89,36,91,92,25,55,29,38,38,36,43,50,83,21,80,36,70,84,45,54,14,35,35,42,46,22,46,64,41,31,71,69,79,62,64,90,69,31,90,55,61,51,42,63,30,48,63,51,76,85,33,40,28,30,10,62,27,36,63,51,31,47,45,55,43,48,25,52,52,45,15,50,50,52,36,52,74,70,66,61,80,41,39,23,22,40,36,40,35,38,29,28,43,45,84,79,71,10,57,64,17,46,52,53,40,64,73,36,69,70,48,57,69,57,37,66,53,33,36,41,22,68,45,48,50,20,70,43,84,37,28,37,34,19,35,32,49,23,38,54,41,38,37,35,38,40,27,42,27,48,48,16,38,21,46,50,88,75,68,70,24,15,44,60,28,49,52,44,38,50,47,55,50,49,51,50,26,50,53,32,52,48,51,46,68,74,31,80,87,53,54,73,19,66,37,43,26,56,31,57,9,32,34,36,34,45,89,42,64,55,30,29,26,50,41,35,34,40,26,35,13,28,19,39,15,73,91,50,61,64,69,60,51,53,52,47,53,52,49,44,36,50,76,24,70,38,67,52,47,80,43,66,76,54,80,63,76,88,53,76,54,39,70,86,45,86,89,30,78,50,40,62,32,37,52,49,31,34,52,74,70,68,52,49,70,46,80,41,43,28,38,48,80,60,62,49,54,51,49,31,64,73,72,33,46,35,35,19,51,28,66,28,43,63,28,75,78,36,51,68,30,72,69,14,46,36,43,51,65,46,51,56,50,27,17,55,52,46,36,42,30,48,60,32,44,30,60,107,128,55,62,65,54,50,40,50,51,49,69,67,31,65,68,53,46,53,44,36,56,56,32,42,56,76,25,29,47,91,75,52,57,57,63,65,57,52,53,51,50,51,50,52,25,55,76,65,73,33,59,69,44,78,44,63,88,36,90,92,26,54,30,38,40,36,41,48,81,22,80,36,71,85,45,54,14,37,35,42,45,23,45,64,42,31,69,69,80,63,62,91,69,32,92,55,61,49,41,63,32,48,62,50,77,86,33,40,28,29,11,63,27,35,64,50,33,46,44,57,44,45,26,54,52,46,18,51,51,52,35,52,75,70,67,59,79,43,37,24,21,38,35,40,36,38,29,27,43,44,83,80,70,10,60,63,17,44,53,53,40,64,73,35,70,70,46,57,69,56,37,65,53,34,36,41,20,68,46,49,51,20,71,44,84,38,27,37,33,19,35,33,48,23,38,54,41,38,37,35,38,39,27,41,28,48,47,17,38,20,46,51,86,73,68,69,22,13,45,61,26,49,53,46,38,51,48,56,51,50,51,51,26,50,53,30,52,50,52,46,69,75,30,80,87,52,54,73,19,65,38,45,26,56,32,58,10,32,33,34,36,45,88,42,65,56,30,28,26,50,41,33,34,41,26,36,13,29,19,39,15,74,89,52,60,64,68,60,49,54,52,49,53,53,49,44,37,48,75,24,69,39,67,52,47,82,43,65,77,56,80,65,74,88,55,77,55,37,70,84,45,85,90,29,80,50,39,61,33,37,52,49,32,35,52,75,71,67,53,47,70,44,80,42,42,29,40,47,79,60,61,50,54,51,48,32,62,74,71,35,46,36,36,17,51,27,65,27,43,63,27,75,78,35,50,69,31,71,70,15,46,36,42,49,65,46,51,54,50,28,17,55,51,46,36,43,30,48,60,33,42,31,60,106

Organism: Culex quinquefasciatus (NCBI:txid7176)

Nearest PDB structures (foldseek):
  1q7l-assembly1_A  TM=9.926E-01  e=1.580E-21  Homo sapiens
  2pok-assembly1_B  TM=7.625E-01  e=9.179E-24  Streptococcus pneumoniae TIGR4
  4ruh-assembly1_B  TM=7.357E-01  e=1.867E-23  Homo sapiens
  3dlj-assembly3_B  TM=7.750E-01  e=1.668E-22  Homo sapiens
  3dlj-assembly3_A  TM=7.739E-01  e=6.504E-22  Homo sapiens

InterPro domains:
  IPR001261 ArgE/DapE/ACY1/CPG2/YscS, conserved site [PS00759] (114-153)
  IPR002933 Peptidase M20 [PF01546] (79-398)
  IPR010159 N-acyl-L-amino-acid amidohydrolase [TIGR01880] (9-404)
  IPR011650 Peptidase M20, dimerisation domain [PF07687] (193-299)
  IPR036264 Bacterial exopeptidase dimerisation domain [SSF55031] (198-301)
  IPR052083 Aminoacylase-1 peptidase M20A [PTHR45892] (6-404)

Secondary structure (DSSP, 8-state):
--HHHHHHHHHH-HHHHHHHHHHTS--BSSS---HHHHHHHHHHHHHTT--EEEEESSTT-EEEEEEE--S-TTSPEEEEEEE--B----GGG-SS-TTS-EE-TT-EEE-TTTTTTHHHHHHHHHHHHHHHHTT---SSPEEEEEES-GGGTSIIIIIHHTTSHHHHHT-EEEEEE-----SSSSEEEEEEEPEEEEEEEEEE---EETTS--SS-HHHHHHHHHHHHHHHHHHHHHHHHH-TT--GGGS-EEEEEEEEE-SSTTEE-SEEEEEEEEEE-TTS-HHHHHHHHHHHHHHTTS-EEEEEEEEPPP-PPPP-STTSTTHHHHHHHHHHTT--EEEEEESS--THHHHHTTT--EEEE----S----TTSTT-EEEHHHHHHHHHHHHHHHHHHTT-/--HHHHHHHHHH-HHHHHHHHHHTS--BSSS---HHHHHHHHHHHHHTT--EEEEESSTT-EEEEEEE--S-TTSPEEEEEEE--B----GGG-SS-TTS-EE-TT-EEE-TTTTTTHHHHHHHHHHHHHHHHTT---SSPEEEEEES-GGGTSIIIIIHHTTSHHHHHT-EEEEEE-----SSSSEEEEEEEPEEEEEEEEEE---EETTS--SS-HHHHHHHHHHHHHHHHHHHHHHHHH-TT--GGGS-EEEEEEEEE-SSTTEE-SEEEEEEEEEE-TTS-HHHHHHHHHHHHHHTTS-EEEEEEEEPPP-PPPP-STTSTTHHHHHHHHHHTT--EEEEEESS--THHHHHTTT--EEEE----S----TTSTT-EEEHHHHHHHHHHHHHHHHHHTT-